Protein AF-0000000069438772 (afdb_homodimer)

Secondary structure (DSSP, 8-state):
----------------S------HHHHHHHH-HHHHHHHHHHHHTTSS-SSEEEEEHHHHHHHHHHHHHHHHHTT-EEEEE-GGGTT-HHHHHHHHHTT--EEEESSHHHHHHHHTTT--EEEE-SSSPPPGGGHHHHHHT--SEEEESSHHHHHHHHHHHHHHT--EEEEEEB----TTSS---SSSTTTTGGG--SB-TTTHHHHHHHHTT-TTEEEEEEEESS-EE--TT--GGG-EE-HHHHHHHHHHHHHHHHH---S-EEEEESS--TTTHHHHHHTT--EEE--GGGGT-SHHHHHS--SS---EEEEEE--EEETTEEEEE-SS-S----SS-SS--EEEEESSHHHHHH-EEEEEEE-TTT-EEEEE--SSPPPTT-EEEE-----GGG--SEEEEEE-TTTT--EEEEEE-TTS-EE-TTSPBPPHHHHHHHHHHHHHHHSS--/----------------SS-----HHHHHHHH-HHHHHHHHHHHHTTSS-SSEEEEEHHHHHHHHHHHHHHHHHTT-EEEEE-GGGTT-HHHHHHHHHTT--EEEESSHHHHHHHHTTT--EEEE-SSSPPPGGGHHHHHHT--SEEEESSHHHHHHHHHHHHHHT--EEEEEEB----TTSS---SSSTTTTGGG--SB-TTTHHHHHHHHTT-TTEEEEEEEEES-EE--TT--GGG-EE-HHHHHHHHHHHHHHHHH---S-EEEEESS--TTTHHHHHHTT--EEE--GGGGT-SHHHHHS--SS---EEEEEE--EEETTEEEEE-SS-S----SS-SS--EEEEESSHHHHHH-EEEEEE--TTT-EEEEE--SSPPPTT-EEEE-----GGG--SEEEEEE-TTTT--EEEEEE-TTS-EE-TTSPBPPHHHHHHHHHHHHHHHSS--

Structure (mmCIF, N/CA/C/O backbone):
data_AF-0000000069438772-model_v1
#
loop_
_entity.id
_entity.type
_entity.pdbx_description
1 polymer 'Alanine racemase N-terminal domain-containing protein'
#
loop_
_atom_site.group_PDB
_atom_site.id
_atom_site.type_symbol
_atom_site.label_atom_id
_atom_site.label_alt_id
_atom_site.label_comp_id
_atom_site.label_asym_id
_atom_site.label_entity_id
_atom_site.label_seq_id
_atom_site.pdbx_PDB_ins_code
_atom_site.Cartn_x
_atom_site.Cartn_y
_atom_site.Cartn_z
_atom_site.occupancy
_atom_site.B_iso_or_equiv
_atom_site.auth_seq_id
_atom_site.auth_comp_id
_atom_site.auth_asym_id
_atom_site.auth_atom_id
_atom_site.pdbx_PDB_model_num
ATOM 1 N N . MET A 1 1 ? -12.266 3.852 -38.781 1 19.88 1 MET A N 1
ATOM 2 C CA . MET A 1 1 ? -11.023 4.535 -39.125 1 19.88 1 MET A CA 1
ATOM 3 C C . MET A 1 1 ? -10.086 4.605 -37.938 1 19.88 1 MET A C 1
ATOM 5 O O . MET A 1 1 ? -10.438 5.152 -36.875 1 19.88 1 MET A O 1
ATOM 9 N N . ALA A 1 2 ? -9.258 3.639 -37.812 1 19.94 2 ALA A N 1
ATOM 10 C CA . ALA A 1 2 ? -8.219 3.354 -36.812 1 19.94 2 ALA A CA 1
ATOM 11 C C . ALA A 1 2 ? -7.277 4.539 -36.656 1 19.94 2 ALA A C 1
ATOM 13 O O . ALA A 1 2 ? -6.602 4.941 -37.594 1 19.94 2 ALA A O 1
ATOM 14 N N . LYS A 1 3 ? -7.781 5.492 -35.781 1 23.53 3 LYS A N 1
ATOM 15 C CA . LYS A 1 3 ? -6.883 6.625 -35.594 1 23.53 3 LYS A CA 1
ATOM 16 C C . LYS A 1 3 ? -5.453 6.16 -35.344 1 23.53 3 LYS A C 1
ATOM 18 O O . LYS A 1 3 ? -5.207 5.344 -34.438 1 23.53 3 LYS A O 1
ATOM 23 N N . THR A 1 4 ? -4.734 6.156 -36.344 1 20.77 4 THR A N 1
ATOM 24 C CA . THR A 1 4 ? -3.297 5.91 -36.344 1 20.77 4 THR A CA 1
ATOM 25 C C . THR A 1 4 ? -2.588 6.738 -35.281 1 20.77 4 THR A C 1
ATOM 27 O O . THR A 1 4 ? -2.619 7.969 -35.344 1 20.77 4 THR A O 1
ATOM 30 N N . LEU A 1 5 ? -2.637 6.188 -34.094 1 26.44 5 LEU A N 1
ATOM 31 C CA . LEU A 1 5 ? -1.806 6.828 -33.062 1 26.44 5 LEU A CA 1
ATOM 32 C C . LEU A 1 5 ? -0.404 7.094 -33.625 1 26.44 5 LEU A C 1
ATOM 34 O O . LEU A 1 5 ? 0.333 6.156 -33.938 1 26.44 5 LEU A O 1
ATOM 38 N N . GLU A 1 6 ? -0.334 8.148 -34.438 1 25.09 6 GLU A N 1
ATOM 39 C CA . GLU A 1 6 ? 0.969 8.641 -34.906 1 25.09 6 GLU A CA 1
ATOM 40 C C . GLU A 1 6 ? 1.949 8.734 -33.719 1 25.09 6 GLU A C 1
ATOM 42 O O . GLU A 1 6 ? 1.65 9.359 -32.719 1 25.09 6 GLU A O 1
ATOM 47 N N . HIS A 1 7 ? 2.68 7.762 -33.562 1 27.22 7 HIS A N 1
ATOM 48 C CA . HIS A 1 7 ? 3.867 7.789 -32.719 1 27.22 7 HIS A CA 1
ATOM 49 C C . HIS A 1 7 ? 4.73 9.008 -33 1 27.22 7 HIS A C 1
ATOM 51 O O . HIS A 1 7 ? 5.281 9.133 -34.094 1 27.22 7 HIS A O 1
ATOM 57 N N . LYS A 1 8 ? 4.242 10.148 -32.5 1 29.89 8 LYS A N 1
ATOM 58 C CA . LYS A 1 8 ? 5.18 11.258 -32.656 1 29.89 8 LYS A CA 1
ATOM 59 C C . LYS A 1 8 ? 6.594 10.844 -32.25 1 29.89 8 LYS A C 1
ATOM 61 O O . LYS A 1 8 ? 6.805 10.273 -31.188 1 29.89 8 LYS A O 1
ATOM 66 N N . ASN A 1 9 ? 7.355 10.602 -33.281 1 26.83 9 ASN A N 1
ATOM 67 C CA . ASN A 1 9 ? 8.812 10.523 -33.188 1 26.83 9 ASN A CA 1
ATOM 68 C C . ASN A 1 9 ? 9.383 11.664 -32.375 1 26.83 9 ASN A C 1
ATOM 70 O O . ASN A 1 9 ? 9.445 12.805 -32.844 1 26.83 9 ASN A O 1
ATOM 74 N N . ILE A 1 10 ? 9.07 11.672 -31.156 1 30.58 10 ILE A N 1
ATOM 75 C CA . ILE A 1 10 ? 9.734 12.703 -30.375 1 30.58 10 ILE A CA 1
ATOM 76 C C . ILE A 1 10 ? 11.242 12.648 -30.625 1 30.58 10 ILE A C 1
ATOM 78 O O . ILE A 1 10 ? 11.891 11.633 -30.344 1 30.58 10 ILE A O 1
ATOM 82 N N . GLN A 1 11 ? 11.641 13.297 -31.672 1 28.97 11 GLN A N 1
ATOM 83 C CA . GLN A 1 11 ? 13.062 13.523 -31.906 1 28.97 11 GLN A CA 1
ATOM 84 C C . GLN A 1 11 ? 13.766 13.977 -30.625 1 28.97 11 GLN A C 1
ATOM 86 O O . GLN A 1 11 ? 13.242 14.812 -29.891 1 28.97 11 GLN A O 1
ATOM 91 N N . PRO A 1 12 ? 14.672 13.219 -30.234 1 30.22 12 PRO A N 1
ATOM 92 C CA . PRO A 1 12 ? 15.422 13.695 -29.062 1 30.22 12 PRO A CA 1
ATOM 93 C C . PRO A 1 12 ? 15.883 15.141 -29.203 1 30.22 12 PRO A C 1
ATOM 95 O O . PRO A 1 12 ? 16.359 15.547 -30.266 1 30.22 12 PRO A O 1
ATOM 98 N N . ALA A 1 13 ? 15.289 16.094 -28.594 1 29.94 13 ALA A N 1
ATOM 99 C CA . ALA A 1 13 ? 15.812 17.453 -28.609 1 29.94 13 ALA A CA 1
ATOM 100 C C . ALA A 1 13 ? 17.344 17.453 -28.594 1 29.94 13 ALA A C 1
ATOM 102 O O . ALA A 1 13 ? 17.953 16.641 -27.906 1 29.94 13 ALA A O 1
ATOM 103 N N . VAL A 1 14 ? 17.953 17.953 -29.531 1 29.09 14 VAL A N 1
ATOM 104 C CA . VAL A 1 14 ? 19.375 18.281 -29.594 1 29.09 14 VAL A CA 1
ATOM 105 C C . VAL A 1 14 ? 19.797 18.969 -28.281 1 29.09 14 VAL A C 1
ATOM 107 O O . VAL A 1 14 ? 19.297 20.062 -27.969 1 29.09 14 VAL A O 1
ATOM 110 N N . ARG A 1 15 ? 20.234 18.172 -27.25 1 32 15 ARG A N 1
ATOM 111 C CA . ARG A 1 15 ? 20.875 18.703 -26.047 1 32 15 ARG A CA 1
ATOM 112 C C . ARG A 1 15 ? 21.969 19.703 -26.391 1 32 15 ARG A C 1
ATOM 114 O O . ARG A 1 15 ? 22.938 19.359 -27.062 1 32 15 ARG A O 1
ATOM 121 N N . SER A 1 16 ? 21.594 20.938 -26.594 1 29.28 16 SER A N 1
ATOM 122 C CA . SER A 1 16 ? 22.672 21.922 -26.547 1 29.28 16 SER A CA 1
ATOM 123 C C . SER A 1 16 ? 23.719 21.516 -25.516 1 29.28 16 SER A C 1
ATOM 125 O O . SER A 1 16 ? 23.469 20.672 -24.641 1 29.28 16 SER A O 1
ATOM 127 N N . LYS A 1 17 ? 24.766 22.547 -25.047 1 30.73 17 LYS A N 1
ATOM 128 C CA . LYS A 1 17 ? 25.938 22.406 -24.188 1 30.73 17 LYS A CA 1
ATOM 129 C C . LYS A 1 17 ? 25.594 21.703 -22.875 1 30.73 17 LYS A C 1
ATOM 131 O O . LYS A 1 17 ? 24.406 21.562 -22.547 1 30.73 17 LYS A O 1
ATOM 136 N N . ASP A 1 18 ? 26.594 21.922 -21.766 1 32.97 18 ASP A N 1
ATOM 137 C CA . ASP A 1 18 ? 26.906 21.359 -20.453 1 32.97 18 ASP A CA 1
ATOM 138 C C . ASP A 1 18 ? 25.703 21.422 -19.516 1 32.97 18 ASP A C 1
ATOM 140 O O . ASP A 1 18 ? 25.781 22.031 -18.438 1 32.97 18 ASP A O 1
ATOM 144 N N . ILE A 1 19 ? 24.625 21.812 -19.906 1 36.34 19 ILE A N 1
ATOM 145 C CA . ILE A 1 19 ? 23.656 21.828 -18.812 1 36.34 19 ILE A CA 1
ATOM 146 C C . ILE A 1 19 ? 23.594 20.438 -18.172 1 36.34 19 ILE A C 1
ATOM 148 O O . ILE A 1 19 ? 23.109 19.484 -18.797 1 36.34 19 ILE A O 1
ATOM 152 N N . PHE A 1 20 ? 24.656 19.938 -17.531 1 40.75 20 PHE A N 1
ATOM 153 C CA . PHE A 1 20 ? 24.641 18.766 -16.672 1 40.75 20 PHE A CA 1
ATOM 154 C C . PHE A 1 20 ? 23.25 18.547 -16.078 1 40.75 20 PHE A C 1
ATOM 156 O O . PHE A 1 20 ? 22.766 19.344 -15.281 1 40.75 20 PHE A O 1
ATOM 163 N N . MET A 1 21 ? 22.234 18.203 -16.766 1 49.94 21 MET A N 1
ATOM 164 C CA . MET A 1 21 ? 20.875 17.797 -16.406 1 49.94 21 MET A CA 1
ATOM 165 C C . MET A 1 21 ? 20.891 16.969 -15.125 1 49.94 21 MET A C 1
ATOM 167 O O . MET A 1 21 ? 21.5 15.898 -15.07 1 49.94 21 MET A O 1
ATOM 171 N N . THR A 1 22 ? 21.062 17.5 -13.82 1 70.94 22 THR A N 1
ATOM 172 C CA . THR A 1 22 ? 21.375 16.922 -12.523 1 70.94 22 THR A CA 1
ATOM 173 C C . THR A 1 22 ? 20.156 16.203 -11.945 1 70.94 22 THR A C 1
ATOM 175 O O . THR A 1 22 ? 19.094 16.812 -11.797 1 70.94 22 THR A O 1
ATOM 178 N N . THR A 1 23 ? 19.938 14.977 -12.203 1 81.06 23 THR A N 1
ATOM 179 C CA . THR A 1 23 ? 18.953 14.117 -11.57 1 81.06 23 THR A CA 1
ATOM 180 C C . THR A 1 23 ? 19.344 13.805 -10.125 1 81.06 23 THR A C 1
ATOM 182 O O . THR A 1 23 ? 20.5 13.984 -9.742 1 81.06 23 THR A O 1
ATOM 185 N N . LEU A 1 24 ? 18.422 13.484 -9.383 1 89.31 24 LEU A N 1
ATOM 186 C CA . LEU A 1 24 ? 18.703 13.078 -8.008 1 89.31 24 LEU A CA 1
ATOM 187 C C . LEU A 1 24 ? 19.719 11.938 -7.98 1 89.31 24 LEU A C 1
ATOM 189 O O . LEU A 1 24 ? 20.562 11.883 -7.09 1 89.31 24 LEU A O 1
ATOM 193 N N . LEU A 1 25 ? 19.641 11.078 -8.961 1 92.31 25 LEU A N 1
ATOM 194 C CA . LEU A 1 25 ? 20.578 9.961 -9.039 1 92.31 25 LEU A CA 1
ATOM 195 C C . LEU A 1 25 ? 22 10.461 -9.234 1 92.31 25 LEU A C 1
ATOM 197 O O . LEU A 1 25 ? 22.906 10.039 -8.516 1 92.31 25 LEU A O 1
ATOM 201 N N . GLU A 1 26 ? 22.188 11.383 -10.18 1 90.38 26 GLU A N 1
ATOM 202 C CA . GLU A 1 26 ? 23.516 11.922 -10.43 1 90.38 26 GLU A CA 1
ATOM 203 C C . GLU A 1 26 ? 24.047 12.688 -9.219 1 90.38 26 GLU A C 1
ATOM 205 O O . GLU A 1 26 ? 25.219 12.586 -8.883 1 90.38 26 GLU A O 1
ATOM 210 N N . ARG A 1 27 ? 23.141 13.406 -8.633 1 90.62 27 ARG A N 1
ATOM 211 C CA . ARG A 1 27 ? 23.531 14.125 -7.422 1 90.62 27 ARG A CA 1
ATOM 212 C C . ARG A 1 27 ? 23.938 13.164 -6.32 1 90.62 27 ARG A C 1
ATOM 214 O O . ARG A 1 27 ? 24.859 13.453 -5.539 1 90.62 27 ARG A O 1
ATOM 221 N N . THR A 1 28 ? 23.312 12.062 -6.238 1 95.12 28 THR A N 1
ATOM 222 C CA . THR A 1 28 ? 23.641 11.086 -5.211 1 95.12 28 THR A CA 1
ATOM 223 C C . THR A 1 28 ? 25 10.453 -5.473 1 95.12 28 THR A C 1
ATOM 225 O O . THR A 1 28 ? 25.766 10.211 -4.539 1 95.12 28 THR A O 1
ATOM 228 N N . PHE A 1 29 ? 25.359 10.195 -6.742 1 95.38 29 PHE A N 1
ATOM 229 C CA . PHE A 1 29 ? 26.688 9.688 -7.066 1 95.38 29 PHE A CA 1
ATOM 230 C C . PHE A 1 29 ? 27.766 10.672 -6.617 1 95.38 29 PHE A C 1
ATOM 232 O O . PHE A 1 29 ? 28.859 10.266 -6.234 1 95.38 29 PHE A O 1
ATOM 239 N N . HIS A 1 30 ? 27.438 11.922 -6.594 1 94.19 30 HIS A N 1
ATOM 240 C CA . HIS A 1 30 ? 28.406 12.953 -6.242 1 94.19 30 HIS A CA 1
ATOM 241 C C . HIS A 1 30 ? 28.438 13.188 -4.734 1 94.19 30 HIS A C 1
ATOM 243 O O . HIS A 1 30 ? 29.516 13.305 -4.141 1 94.19 30 HIS A O 1
ATOM 249 N N . ARG A 1 31 ? 27.25 13.195 -4.129 1 96.19 31 ARG A N 1
ATOM 250 C CA . ARG A 1 31 ? 27.156 13.711 -2.766 1 96.19 31 ARG A CA 1
ATOM 251 C C . ARG A 1 31 ? 27.094 12.578 -1.752 1 96.19 31 ARG A C 1
ATOM 253 O O . ARG A 1 31 ? 27.328 12.789 -0.561 1 96.19 31 ARG A O 1
ATOM 260 N N . ASN A 1 32 ? 26.734 11.398 -2.154 1 97.88 32 ASN A N 1
ATOM 261 C CA . ASN A 1 32 ? 26.609 10.266 -1.238 1 97.88 32 ASN A CA 1
ATOM 262 C C . ASN A 1 32 ? 26.859 8.938 -1.95 1 97.88 32 ASN A C 1
ATOM 264 O O . ASN A 1 32 ? 26.016 8.031 -1.885 1 97.88 32 ASN A O 1
ATOM 268 N N . PRO A 1 33 ? 28 8.828 -2.664 1 97.88 33 PRO A N 1
ATOM 269 C CA . PRO A 1 33 ? 28.297 7.562 -3.346 1 97.88 33 PRO A CA 1
ATOM 270 C C . PRO A 1 33 ? 28.375 6.379 -2.385 1 97.88 33 PRO A C 1
ATOM 272 O O . PRO A 1 33 ? 28.125 5.238 -2.783 1 97.88 33 PRO A O 1
ATOM 275 N N . GLY A 1 34 ? 28.719 6.652 -1.091 1 98.62 34 GLY A N 1
ATOM 276 C CA . GLY A 1 34 ? 28.781 5.594 -0.094 1 98.62 34 GLY A CA 1
ATOM 277 C C . GLY A 1 34 ? 27.453 4.875 0.086 1 98.62 34 GLY A C 1
ATOM 278 O O . GLY A 1 34 ? 27.422 3.658 0.273 1 98.62 34 GLY A O 1
ATOM 279 N N . MET A 1 35 ? 26.344 5.609 0.072 1 98.81 35 MET A N 1
ATOM 280 C CA . MET A 1 35 ? 25.031 4.996 0.182 1 98.81 35 MET A CA 1
ATOM 281 C C . MET A 1 35 ? 24.766 4.055 -0.987 1 98.81 35 MET A C 1
ATOM 283 O O . MET A 1 35 ? 24.25 2.953 -0.797 1 98.81 35 MET A O 1
ATOM 287 N N . LEU A 1 36 ? 25.141 4.469 -2.207 1 98.75 36 LEU A N 1
ATOM 288 C CA . LEU A 1 36 ? 24.938 3.639 -3.389 1 98.75 36 LEU A CA 1
ATOM 289 C C . LEU A 1 36 ? 25.797 2.383 -3.326 1 98.75 36 LEU A C 1
ATOM 291 O O . LEU A 1 36 ? 25.344 1.29 -3.666 1 98.75 36 LEU A O 1
ATOM 295 N N . ALA A 1 37 ? 27.016 2.551 -2.875 1 98.81 37 ALA A N 1
ATOM 296 C CA . ALA A 1 37 ? 27.906 1.402 -2.705 1 98.81 37 ALA A CA 1
ATOM 297 C C . ALA A 1 37 ? 27.328 0.409 -1.699 1 98.81 37 ALA A C 1
ATOM 299 O O . ALA A 1 37 ? 27.297 -0.797 -1.955 1 98.81 37 ALA A O 1
ATOM 300 N N . ALA A 1 38 ? 26.891 0.915 -0.564 1 98.88 38 ALA A N 1
ATOM 301 C CA . ALA A 1 38 ? 26.297 0.066 0.47 1 98.88 38 ALA A CA 1
ATOM 302 C C . ALA A 1 38 ? 25.062 -0.659 -0.051 1 98.88 38 ALA A C 1
ATOM 304 O O . ALA A 1 38 ? 24.859 -1.837 0.248 1 98.88 38 ALA A O 1
ATOM 305 N N . ALA A 1 39 ? 24.25 0.038 -0.813 1 98.88 39 ALA A N 1
ATOM 306 C CA . ALA A 1 39 ? 23.031 -0.54 -1.372 1 98.88 39 ALA A CA 1
ATOM 307 C C . ALA A 1 39 ? 23.344 -1.732 -2.27 1 98.88 39 ALA A C 1
ATOM 309 O O . ALA A 1 39 ? 22.75 -2.801 -2.127 1 98.88 39 ALA A O 1
ATOM 310 N N . VAL A 1 40 ? 24.297 -1.554 -3.191 1 98.81 40 VAL A N 1
ATOM 311 C CA . VAL A 1 40 ? 24.672 -2.623 -4.109 1 98.81 40 VAL A CA 1
ATOM 312 C C . VAL A 1 40 ? 25.25 -3.795 -3.33 1 98.81 40 VAL A C 1
ATOM 314 O O . VAL A 1 40 ? 24.891 -4.949 -3.555 1 98.81 40 VAL A O 1
ATOM 317 N N . GLU A 1 41 ? 26.125 -3.475 -2.395 1 98.62 41 GLU A N 1
ATOM 318 C CA . GLU A 1 41 ? 26.812 -4.516 -1.632 1 98.62 41 GLU A CA 1
ATOM 319 C C . GLU A 1 41 ? 25.812 -5.332 -0.807 1 98.62 41 GLU A C 1
ATOM 321 O O . GLU A 1 41 ? 25.875 -6.562 -0.802 1 98.62 41 GLU A O 1
ATOM 326 N N . LEU A 1 42 ? 24.953 -4.688 -0.098 1 98.75 42 LEU A N 1
ATOM 327 C CA . LEU A 1 42 ? 23.984 -5.363 0.755 1 98.75 42 LEU A CA 1
ATOM 328 C C . LEU A 1 42 ? 23.016 -6.188 -0.078 1 98.75 42 LEU A C 1
ATOM 330 O O . LEU A 1 42 ? 22.609 -7.277 0.33 1 98.75 42 LEU A O 1
ATOM 334 N N . HIS A 1 43 ? 22.625 -5.68 -1.239 1 98.69 43 HIS A N 1
ATOM 335 C CA . HIS A 1 43 ? 21.75 -6.438 -2.117 1 98.69 43 HIS A CA 1
ATOM 336 C C . HIS A 1 43 ? 22.453 -7.664 -2.686 1 98.69 43 HIS A C 1
ATOM 338 O O . HIS A 1 43 ? 21.906 -8.773 -2.627 1 98.69 43 HIS A O 1
ATOM 344 N N . GLN A 1 44 ? 23.688 -7.441 -3.24 1 98.44 44 GLN A N 1
ATOM 345 C CA . GLN A 1 44 ? 24.422 -8.516 -3.895 1 98.44 44 GLN A CA 1
ATOM 346 C C . GLN A 1 44 ? 24.812 -9.609 -2.898 1 98.44 44 GLN A C 1
ATOM 348 O O . GLN A 1 44 ? 24.906 -10.781 -3.26 1 98.44 44 GLN A O 1
ATOM 353 N N . SER A 1 45 ? 25 -9.297 -1.64 1 97.88 45 SER A N 1
ATOM 354 C CA . SER A 1 45 ? 25.328 -10.281 -0.616 1 97.88 45 SER A CA 1
ATOM 355 C C . SER A 1 45 ? 24.078 -11.039 -0.162 1 97.88 45 SER A C 1
ATOM 357 O O . SER A 1 45 ? 24.188 -12.039 0.546 1 97.88 45 SER A O 1
ATOM 359 N N . GLY A 1 46 ? 22.906 -10.508 -0.492 1 97.31 46 GLY A N 1
ATOM 360 C CA . GLY A 1 46 ? 21.656 -11.148 -0.104 1 97.31 46 GLY A CA 1
ATOM 361 C C . GLY A 1 46 ? 21.094 -10.633 1.21 1 97.31 46 GLY A C 1
ATOM 362 O O . GLY A 1 46 ? 20.016 -11.047 1.642 1 97.31 46 GLY A O 1
ATOM 363 N N . ALA A 1 47 ? 21.75 -9.648 1.832 1 97.69 47 ALA A N 1
ATOM 364 C CA . ALA A 1 47 ? 21.328 -9.125 3.125 1 97.69 47 ALA A CA 1
ATOM 365 C C . ALA A 1 47 ? 20.109 -8.211 2.969 1 97.69 47 ALA A C 1
ATOM 367 O O . ALA A 1 47 ? 19.281 -8.109 3.875 1 97.69 47 ALA A O 1
ATOM 368 N N . LEU A 1 48 ? 20.016 -7.566 1.867 1 98 48 LEU A N 1
ATOM 369 C CA . LEU A 1 48 ? 18.938 -6.641 1.562 1 98 48 LEU A CA 1
ATOM 370 C C . LEU A 1 48 ? 18.047 -7.195 0.45 1 98 48 LEU A C 1
ATOM 372 O O . LEU A 1 48 ? 18.516 -7.453 -0.658 1 98 48 LEU A O 1
ATOM 376 N N . PRO A 1 49 ? 16.844 -7.406 0.718 1 97.38 49 PRO A N 1
ATOM 377 C CA . PRO A 1 49 ? 15.969 -7.902 -0.339 1 97.38 49 PRO A CA 1
ATOM 378 C C . PRO A 1 49 ? 15.695 -6.855 -1.418 1 97.38 49 PRO A C 1
ATOM 380 O O . PRO A 1 49 ? 15.859 -5.66 -1.177 1 97.38 49 PRO A O 1
ATOM 383 N N . ALA A 1 50 ? 15.32 -7.32 -2.633 1 97.62 50 ALA A N 1
ATOM 384 C CA . ALA A 1 50 ? 14.836 -6.422 -3.68 1 97.62 50 ALA A CA 1
ATOM 385 C C . ALA A 1 50 ? 13.57 -5.691 -3.24 1 97.62 50 ALA A C 1
ATOM 387 O O . ALA A 1 50 ? 12.938 -6.074 -2.254 1 97.62 50 ALA A O 1
ATOM 388 N N . ALA A 1 51 ? 13.195 -4.617 -3.984 1 96.88 51 ALA A N 1
ATOM 389 C CA . ALA A 1 51 ? 12.023 -3.793 -3.717 1 96.88 51 ALA A CA 1
ATOM 390 C C . ALA A 1 51 ? 12.094 -3.174 -2.324 1 96.88 51 ALA A C 1
ATOM 392 O O . ALA A 1 51 ? 11.148 -3.289 -1.537 1 96.88 51 ALA A O 1
ATOM 393 N N . THR A 1 52 ? 13.18 -2.572 -2.035 1 98.19 52 THR A N 1
ATOM 394 C CA . THR A 1 52 ? 13.453 -1.969 -0.734 1 98.19 52 THR A CA 1
ATOM 395 C C . THR A 1 52 ? 13.867 -0.508 -0.891 1 98.19 52 THR A C 1
ATOM 397 O O . THR A 1 52 ? 14.641 -0.17 -1.789 1 98.19 52 THR A O 1
ATOM 400 N N . GLN A 1 53 ? 13.32 0.361 -0.095 1 98.06 53 GLN A N 1
ATOM 401 C CA . GLN A 1 53 ? 13.852 1.709 0.079 1 98.06 53 GLN A CA 1
ATOM 402 C C . GLN A 1 53 ? 14.906 1.746 1.185 1 98.06 53 GLN A C 1
ATOM 404 O O . GLN A 1 53 ? 14.578 1.613 2.365 1 98.06 53 GLN A O 1
ATOM 409 N N . LEU A 1 54 ? 16.109 1.88 0.794 1 98.81 54 LEU A N 1
ATOM 410 C CA . LEU A 1 54 ? 17.219 1.938 1.748 1 98.81 54 LEU A CA 1
ATOM 411 C C . LEU A 1 54 ? 17.438 3.365 2.24 1 98.81 54 LEU A C 1
ATOM 413 O O . LEU A 1 54 ? 17.453 4.305 1.442 1 98.81 54 LEU A O 1
ATOM 417 N N . ILE A 1 55 ? 17.594 3.543 3.537 1 98.88 55 ILE A N 1
ATOM 418 C CA . ILE A 1 55 ? 17.766 4.836 4.188 1 98.88 55 ILE A CA 1
ATOM 419 C C . ILE A 1 55 ? 19.125 4.902 4.875 1 98.88 55 ILE A C 1
ATOM 421 O O . ILE A 1 55 ? 19.453 4.047 5.703 1 98.88 55 ILE A O 1
ATOM 425 N N . ASP A 1 56 ? 19.922 5.844 4.539 1 98.88 56 ASP A N 1
ATOM 426 C CA . ASP A 1 56 ? 21.219 6.109 5.156 1 98.88 56 ASP A CA 1
ATOM 427 C C . ASP A 1 56 ? 21.047 6.91 6.445 1 98.88 56 ASP A C 1
ATOM 429 O O . ASP A 1 56 ? 20.906 8.133 6.41 1 98.88 56 ASP A O 1
ATOM 433 N N . LEU A 1 57 ? 21.219 6.262 7.578 1 98.81 57 LEU A N 1
ATOM 434 C CA . LEU A 1 57 ? 20.953 6.898 8.859 1 98.81 57 LEU A CA 1
ATOM 435 C C . LEU A 1 57 ? 22 7.977 9.164 1 98.81 57 LEU A C 1
ATOM 437 O O . LEU A 1 57 ? 21.688 8.969 9.82 1 98.81 57 LEU A O 1
ATOM 441 N N . ASP A 1 58 ? 23.219 7.812 8.68 1 98.69 58 ASP A N 1
ATOM 442 C CA . ASP A 1 58 ? 24.25 8.812 8.914 1 98.69 58 ASP A CA 1
ATOM 443 C C . ASP A 1 58 ? 23.906 10.133 8.227 1 98.69 58 ASP A C 1
ATOM 445 O O . ASP A 1 58 ? 24.016 11.203 8.828 1 98.69 58 ASP A O 1
ATOM 449 N N . MET A 1 59 ? 23.516 10.031 6.992 1 98.75 59 MET A N 1
ATOM 450 C CA . MET A 1 59 ? 23.125 11.227 6.254 1 98.75 59 MET A CA 1
ATOM 451 C C . MET A 1 59 ? 21.859 11.836 6.832 1 98.75 59 MET A C 1
ATOM 453 O O . MET A 1 59 ? 21.719 13.062 6.887 1 98.75 59 MET A O 1
ATOM 457 N N . ILE A 1 60 ? 20.906 11 7.266 1 98.75 60 ILE A N 1
ATOM 458 C CA . ILE A 1 60 ? 19.703 11.477 7.922 1 98.75 60 ILE A CA 1
ATOM 459 C C . ILE A 1 60 ? 20.062 12.305 9.148 1 98.75 60 ILE A C 1
ATOM 461 O O . ILE A 1 60 ? 19.516 13.383 9.367 1 98.75 60 ILE A O 1
ATOM 465 N N . ALA A 1 61 ? 21 11.812 9.922 1 98.62 61 ALA A N 1
ATOM 466 C CA . ALA A 1 61 ? 21.453 12.539 11.109 1 98.62 61 ALA A CA 1
ATOM 467 C C . ALA A 1 61 ? 22.047 13.891 10.734 1 98.62 61 ALA A C 1
ATOM 469 O O . ALA A 1 61 ? 21.719 14.906 11.352 1 98.62 61 ALA A O 1
ATOM 470 N N . ARG A 1 62 ? 22.859 13.883 9.766 1 98.25 62 ARG A N 1
ATOM 471 C CA . ARG A 1 62 ? 23.469 15.133 9.305 1 98.25 62 ARG A CA 1
ATOM 472 C C . ARG A 1 62 ? 22.406 16.125 8.836 1 98.25 62 ARG A C 1
ATOM 474 O O . ARG A 1 62 ? 22.422 17.281 9.234 1 98.25 62 ARG A O 1
ATOM 481 N N . ASN A 1 63 ? 21.5 15.648 7.918 1 98.56 63 ASN A N 1
ATOM 482 C CA . ASN A 1 63 ? 20.422 16.5 7.422 1 98.56 63 ASN A CA 1
ATOM 483 C C . ASN A 1 63 ? 19.578 17.047 8.562 1 98.56 63 ASN A C 1
ATOM 485 O O . ASN A 1 63 ? 19.203 18.219 8.539 1 98.56 63 ASN A O 1
ATOM 489 N N . ALA A 1 64 ? 19.312 16.219 9.547 1 98.62 64 ALA A N 1
ATOM 490 C CA . ALA A 1 64 ? 18.469 16.609 10.68 1 98.62 64 ALA A CA 1
ATOM 491 C C . ALA A 1 64 ? 19.141 17.703 11.508 1 98.62 64 ALA A C 1
ATOM 493 O O . ALA A 1 64 ? 18.484 18.656 11.922 1 98.62 64 ALA A O 1
ATOM 494 N N . ARG A 1 65 ? 20.422 17.594 11.75 1 98.25 65 ARG A N 1
ATOM 495 C CA . ARG A 1 65 ? 21.141 18.609 12.5 1 98.25 65 ARG A CA 1
ATOM 496 C C . ARG A 1 65 ? 21.109 19.953 11.781 1 98.25 65 ARG A C 1
ATOM 498 O O . ARG A 1 65 ? 20.875 21 12.406 1 98.25 65 ARG A O 1
ATOM 505 N N . LEU A 1 66 ? 21.344 19.891 10.492 1 98.38 66 LEU A N 1
ATOM 506 C CA . LEU A 1 66 ? 21.312 21.109 9.695 1 98.38 66 LEU A CA 1
ATOM 507 C C . LEU A 1 66 ? 19.922 21.734 9.703 1 98.38 66 LEU A C 1
ATOM 509 O O . LEU A 1 66 ? 19.781 22.953 9.836 1 98.38 66 LEU A O 1
ATOM 513 N N . THR A 1 67 ? 18.938 20.906 9.586 1 98.56 67 THR A N 1
ATOM 514 C CA . THR A 1 67 ? 17.547 21.359 9.586 1 98.56 67 THR A CA 1
ATOM 515 C C . THR A 1 67 ? 17.188 21.969 10.938 1 98.56 67 THR A C 1
ATOM 517 O O . THR A 1 67 ? 16.609 23.047 10.992 1 98.56 67 THR A O 1
ATOM 520 N N . ALA A 1 68 ? 17.547 21.297 12.008 1 98.44 68 ALA A N 1
ATOM 521 C CA . ALA A 1 68 ? 17.25 21.781 13.359 1 98.44 68 ALA A CA 1
ATOM 522 C C . ALA A 1 68 ? 17.953 23.109 13.625 1 98.44 68 ALA A C 1
ATOM 524 O O . ALA A 1 68 ? 17.344 24.031 14.18 1 98.44 68 ALA A O 1
ATOM 525 N N . GLU A 1 69 ? 19.188 23.172 13.258 1 98.38 69 GLU A N 1
ATOM 526 C CA . GLU A 1 69 ? 19.953 24.406 13.461 1 98.38 69 GLU A CA 1
ATOM 527 C C . GLU A 1 69 ? 19.344 25.562 12.68 1 98.38 69 GLU A C 1
ATOM 529 O O . GLU A 1 69 ? 19.188 26.672 13.211 1 98.38 69 GLU A O 1
ATOM 534 N N . ALA A 1 70 ? 19.031 25.312 11.438 1 98.5 70 ALA A N 1
ATOM 535 C CA . ALA A 1 70 ? 18.422 26.359 10.602 1 98.5 70 ALA A CA 1
ATOM 536 C C . ALA A 1 70 ? 17.078 26.797 11.172 1 98.5 70 ALA A C 1
ATOM 538 O O . ALA A 1 70 ? 16.781 28 11.188 1 98.5 70 ALA A O 1
ATOM 539 N N . ALA A 1 71 ? 16.281 25.844 11.555 1 98.62 71 ALA A N 1
ATOM 540 C CA . ALA A 1 71 ? 14.977 26.172 12.133 1 98.62 71 ALA A CA 1
ATOM 541 C C . ALA A 1 71 ? 15.133 27.031 13.383 1 98.62 71 ALA A C 1
ATOM 543 O O . ALA A 1 71 ? 14.438 28.047 13.547 1 98.62 71 ALA A O 1
ATOM 544 N N . ALA A 1 72 ? 16.047 26.672 14.242 1 98.25 72 ALA A N 1
ATOM 545 C CA . ALA A 1 72 ? 16.312 27.438 15.469 1 98.25 72 ALA A CA 1
ATOM 546 C C . ALA A 1 72 ? 16.75 28.859 15.148 1 98.25 72 ALA A C 1
ATOM 548 O O . ALA A 1 72 ? 16.297 29.812 15.797 1 98.25 72 ALA A O 1
ATOM 549 N N . THR A 1 73 ? 17.562 28.984 14.195 1 98.38 73 THR A N 1
ATOM 550 C CA . THR A 1 73 ? 18.062 30.281 13.789 1 98.38 73 THR A CA 1
ATOM 551 C C . THR A 1 73 ? 16.922 31.203 13.359 1 98.38 73 THR A C 1
ATOM 553 O O . THR A 1 73 ? 16.984 32.406 13.57 1 98.38 73 THR A O 1
ATOM 556 N N . HIS A 1 74 ? 15.922 30.625 12.812 1 98.12 74 HIS A N 1
ATOM 557 C CA . HIS A 1 74 ? 14.852 31.438 12.242 1 98.12 74 HIS A CA 1
ATOM 558 C C . HIS A 1 74 ? 13.602 31.375 13.117 1 98.12 74 HIS A C 1
ATOM 560 O O . HIS A 1 74 ? 12.531 31.828 12.703 1 98.12 74 HIS A O 1
ATOM 566 N N . GLY A 1 75 ? 13.695 30.703 14.297 1 98.25 75 GLY A N 1
ATOM 567 C CA . GLY A 1 75 ? 12.586 30.672 15.234 1 98.25 75 GLY A CA 1
ATOM 568 C C . GLY A 1 75 ? 11.461 29.75 14.789 1 98.25 75 GLY A C 1
ATOM 569 O O . GLY A 1 75 ? 10.297 29.984 15.094 1 98.25 75 GLY A O 1
ATOM 570 N N . LEU A 1 76 ? 11.781 28.766 14.023 1 98.5 76 LEU A N 1
ATOM 571 C CA . LEU A 1 76 ? 10.82 27.797 13.531 1 98.5 76 LEU A CA 1
ATOM 572 C C . LEU A 1 76 ? 10.875 26.5 14.352 1 98.5 76 LEU A C 1
ATOM 574 O O . LEU A 1 76 ? 11.938 26.125 14.836 1 98.5 76 LEU A O 1
ATOM 578 N N . ARG A 1 77 ? 9.773 25.906 14.531 1 98.38 77 ARG A N 1
ATOM 579 C CA . ARG A 1 77 ? 9.703 24.562 15.109 1 98.38 77 ARG A CA 1
ATOM 580 C C . ARG A 1 77 ? 9.438 23.516 14.039 1 98.38 77 ARG A C 1
ATOM 582 O O . ARG A 1 77 ? 8.586 23.719 13.172 1 98.38 77 ARG A O 1
ATOM 589 N N . VAL A 1 78 ? 10.156 22.406 14.117 1 98.75 78 VAL A N 1
ATOM 590 C CA . VAL A 1 78 ? 10.094 21.391 13.062 1 98.75 78 VAL A CA 1
ATOM 591 C C . VAL A 1 78 ? 9.281 20.188 13.547 1 98.75 78 VAL A C 1
ATOM 593 O O . VAL A 1 78 ? 9.539 19.656 14.625 1 98.75 78 VAL A O 1
ATOM 596 N N . PHE A 1 79 ? 8.281 19.797 12.797 1 98.69 79 PHE A N 1
ATOM 597 C CA . PHE A 1 79 ? 7.645 18.484 12.875 1 98.69 79 PHE A CA 1
ATOM 598 C C . PHE A 1 79 ? 8.055 17.609 11.695 1 98.69 79 PHE A C 1
ATOM 600 O O . PHE A 1 79 ? 7.668 17.875 10.555 1 98.69 79 PHE A O 1
ATOM 607 N N . ALA A 1 80 ? 8.789 16.578 11.961 1 98.75 80 ALA A N 1
ATOM 608 C CA . ALA A 1 80 ? 9.297 15.727 10.891 1 98.75 80 ALA A CA 1
ATOM 609 C C . ALA A 1 80 ? 8.164 14.969 10.211 1 98.75 80 ALA A C 1
ATOM 611 O O . ALA A 1 80 ? 7.395 14.258 10.867 1 98.75 80 ALA A O 1
ATOM 612 N N . MET A 1 81 ? 8.039 15.203 8.969 1 97.69 81 MET A N 1
ATOM 613 C CA . MET A 1 81 ? 7.164 14.398 8.117 1 97.69 81 MET A CA 1
ATOM 614 C C . MET A 1 81 ? 7.906 13.188 7.562 1 97.69 81 MET A C 1
ATOM 616 O O . MET A 1 81 ? 8.828 13.336 6.758 1 97.69 81 MET A O 1
ATOM 620 N N . THR A 1 82 ? 7.461 11.922 7.922 1 97.81 82 THR A N 1
ATOM 621 C CA . THR A 1 82 ? 8.273 10.758 7.574 1 97.81 82 THR A CA 1
ATOM 622 C C . THR A 1 82 ? 7.504 9.82 6.648 1 97.81 82 THR A C 1
ATOM 624 O O . THR A 1 82 ? 7.984 8.727 6.328 1 97.81 82 THR A O 1
ATOM 627 N N . LYS A 1 83 ? 6.355 10.195 6.164 1 95.5 83 LYS A N 1
ATOM 628 C CA . LYS A 1 83 ? 5.547 9.305 5.332 1 95.5 83 LYS A CA 1
ATOM 629 C C . LYS A 1 83 ? 6.293 8.922 4.055 1 95.5 83 LYS A C 1
ATOM 631 O O . LYS A 1 83 ? 6.164 7.797 3.572 1 95.5 83 LYS A O 1
ATOM 636 N N . GLN A 1 84 ? 7.082 9.82 3.471 1 93.81 84 GLN A N 1
ATOM 637 C CA . GLN A 1 84 ? 7.809 9.562 2.234 1 93.81 84 GLN A CA 1
ATOM 638 C C . GLN A 1 84 ? 8.891 8.508 2.441 1 93.81 84 GLN A C 1
ATOM 640 O O . GLN A 1 84 ? 9.422 7.957 1.474 1 93.81 84 GLN A O 1
ATOM 645 N N . ASN A 1 85 ? 9.211 8.25 3.656 1 96.56 85 ASN A N 1
ATOM 646 C CA . ASN A 1 85 ? 10.234 7.266 3.988 1 96.56 85 ASN A CA 1
ATOM 647 C C . ASN A 1 85 ? 9.633 6.035 4.664 1 96.56 85 ASN A C 1
ATOM 649 O O . ASN A 1 85 ? 10.344 5.293 5.344 1 96.56 85 ASN A O 1
ATOM 653 N N . GLY A 1 86 ? 8.352 5.918 4.523 1 96.44 86 GLY A N 1
ATOM 654 C CA . GLY A 1 86 ? 7.664 4.758 5.066 1 96.44 86 GLY A CA 1
ATOM 655 C C . GLY A 1 86 ? 7.441 4.836 6.562 1 96.44 86 GLY A C 1
ATOM 656 O O . GLY A 1 86 ? 7.289 3.812 7.23 1 96.44 86 GLY A O 1
ATOM 657 N N . LEU A 1 87 ? 7.555 6.023 7.168 1 98.25 87 LEU A N 1
ATOM 658 C CA . LEU A 1 87 ? 7.465 6.195 8.609 1 98.25 87 LEU A CA 1
ATOM 659 C C . LEU A 1 87 ? 8.469 5.297 9.328 1 98.25 87 LEU A C 1
ATOM 661 O O . LEU A 1 87 ? 8.172 4.777 10.406 1 98.25 87 LEU A O 1
ATOM 665 N N . ASN A 1 88 ? 9.617 5.047 8.703 1 98.69 88 ASN A N 1
ATOM 666 C CA . ASN A 1 88 ? 10.617 4.152 9.281 1 98.69 88 ASN A CA 1
ATOM 667 C C . ASN A 1 88 ? 11.008 4.578 10.695 1 98.69 88 ASN A C 1
ATOM 669 O O . ASN A 1 88 ? 11.5 5.688 10.898 1 98.69 88 ASN A O 1
ATOM 673 N N . PRO A 1 89 ? 10.836 3.715 11.695 1 98.75 89 PRO A N 1
ATOM 674 C CA . PRO A 1 89 ? 11.055 4.137 13.086 1 98.75 89 PRO A CA 1
ATOM 675 C C . PRO A 1 89 ? 12.531 4.387 13.398 1 98.75 89 PRO A C 1
ATOM 677 O O . PRO A 1 89 ? 12.852 5.223 14.25 1 98.75 89 PRO A O 1
ATOM 680 N N . PHE A 1 90 ? 13.438 3.664 12.766 1 98.81 90 PHE A N 1
ATOM 681 C CA . PHE A 1 90 ? 14.859 3.887 13.008 1 98.81 90 PHE A CA 1
ATOM 682 C C . PHE A 1 90 ? 15.289 5.254 12.492 1 98.81 90 PHE A C 1
ATOM 684 O O . PHE A 1 90 ? 16.016 5.98 13.18 1 98.81 90 PHE A O 1
ATOM 691 N N . MET A 1 91 ? 14.766 5.605 11.289 1 98.75 91 MET A N 1
ATOM 692 C CA . MET A 1 91 ? 15 6.953 10.773 1 98.75 91 MET A CA 1
ATOM 693 C C . MET A 1 91 ? 14.414 8 11.711 1 98.75 91 MET A C 1
ATOM 695 O O . MET A 1 91 ? 15.062 9.008 12.008 1 98.75 91 MET A O 1
ATOM 699 N N . THR A 1 92 ? 13.203 7.805 12.172 1 98.81 92 THR A N 1
ATOM 700 C CA . THR A 1 92 ? 12.516 8.758 13.023 1 98.81 92 THR A CA 1
ATOM 701 C C . THR A 1 92 ? 13.273 8.977 14.328 1 98.81 92 THR A C 1
ATOM 703 O O . THR A 1 92 ? 13.422 10.109 14.789 1 98.81 92 THR A O 1
ATOM 706 N N . ARG A 1 93 ? 13.758 7.883 14.883 1 98.62 93 ARG A N 1
ATOM 707 C CA . ARG A 1 93 ? 14.555 7.977 16.094 1 98.62 93 ARG A CA 1
ATOM 708 C C . ARG A 1 93 ? 15.789 8.852 15.875 1 98.62 93 ARG A C 1
ATOM 710 O O . ARG A 1 93 ? 16.094 9.727 16.688 1 98.62 93 ARG A O 1
ATOM 717 N N . VAL A 1 94 ? 16.453 8.641 14.781 1 98.62 94 VAL A N 1
ATOM 718 C CA . VAL A 1 94 ? 17.672 9.383 14.477 1 98.62 94 VAL A CA 1
ATOM 719 C C . VAL A 1 94 ? 17.344 10.859 14.273 1 98.62 94 VAL A C 1
ATOM 721 O O . VAL A 1 94 ? 18.078 11.734 14.734 1 98.62 94 VAL A O 1
ATOM 724 N N . LEU A 1 95 ? 16.234 11.195 13.602 1 98.75 95 LEU A N 1
ATOM 725 C CA . LEU A 1 95 ? 15.789 12.57 13.406 1 98.75 95 LEU A CA 1
ATOM 726 C C . LEU A 1 95 ? 15.594 13.273 14.742 1 98.75 95 LEU A C 1
ATOM 728 O O . LEU A 1 95 ? 16.078 14.391 14.945 1 98.75 95 LEU A O 1
ATOM 732 N N . LEU A 1 96 ? 14.906 12.586 15.633 1 98.5 96 LEU A N 1
ATOM 733 C CA . LEU A 1 96 ? 14.594 13.148 16.938 1 98.5 96 LEU A CA 1
ATOM 734 C C . LEU A 1 96 ? 15.867 13.344 17.766 1 98.5 96 LEU A C 1
ATOM 736 O O . LEU A 1 96 ? 16.062 14.398 18.375 1 98.5 96 LEU A O 1
ATOM 740 N N . ASP A 1 97 ? 16.734 12.398 17.703 1 98.12 97 ASP A N 1
ATOM 741 C CA . ASP A 1 97 ? 17.969 12.453 18.469 1 98.12 97 ASP A CA 1
ATOM 742 C C . ASP A 1 97 ? 18.906 13.531 17.922 1 98.12 97 ASP A C 1
ATOM 744 O O . ASP A 1 97 ? 19.734 14.078 18.672 1 98.12 97 ASP A O 1
ATOM 748 N N . ALA A 1 98 ? 18.75 13.828 16.656 1 97.94 98 ALA A N 1
ATOM 749 C CA . ALA A 1 98 ? 19.641 14.789 16.016 1 97.94 98 ALA A CA 1
ATOM 750 C C . ALA A 1 98 ? 19.109 16.203 16.125 1 97.94 98 ALA A C 1
ATOM 752 O O . ALA A 1 98 ? 19.656 17.141 15.555 1 97.94 98 ALA A O 1
ATOM 753 N N . GLY A 1 99 ? 18.016 16.406 16.766 1 97.5 99 GLY A N 1
ATOM 754 C CA . GLY A 1 99 ? 17.641 17.766 17.125 1 97.5 99 GLY A CA 1
ATOM 755 C C . GLY A 1 99 ? 16.234 18.141 16.672 1 97.5 99 GLY A C 1
ATOM 756 O O . GLY A 1 99 ? 15.727 19.203 17.031 1 97.5 99 GLY A O 1
ATOM 757 N N . ILE A 1 100 ? 15.57 17.328 15.891 1 98.38 100 ILE A N 1
ATOM 758 C CA . ILE A 1 100 ? 14.195 17.594 15.5 1 98.38 100 ILE A CA 1
ATOM 759 C C . ILE A 1 100 ? 13.258 17.281 16.656 1 98.38 100 ILE A C 1
ATOM 761 O O . ILE A 1 100 ? 13.273 16.172 17.188 1 98.38 100 ILE A O 1
ATOM 765 N N . PRO A 1 101 ? 12.43 18.156 17.047 1 98.38 101 PRO A N 1
ATOM 766 C CA . PRO A 1 101 ? 11.758 18.031 18.328 1 98.38 101 PRO A CA 1
ATOM 76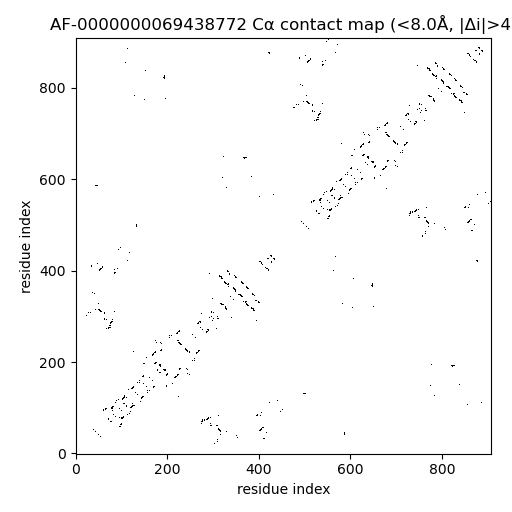7 C C . PRO A 1 101 ? 10.555 17.078 18.281 1 98.38 101 PRO A C 1
ATOM 769 O O . PRO A 1 101 ? 10.125 16.562 19.312 1 98.38 101 PRO A O 1
ATOM 772 N N . SER A 1 102 ? 9.938 16.938 17.109 1 98.62 102 SER A N 1
ATOM 773 C CA . SER A 1 102 ? 8.695 16.172 17.031 1 98.62 102 SER A CA 1
ATOM 774 C C . SER A 1 102 ? 8.43 15.68 15.617 1 98.62 102 SER A C 1
ATOM 776 O O . SER A 1 102 ? 9.281 15.828 14.734 1 98.62 102 SER A O 1
ATOM 778 N N . THR A 1 103 ? 7.273 14.93 15.484 1 98.75 103 THR A N 1
ATOM 779 C CA . THR A 1 103 ? 6.832 14.406 14.203 1 98.75 103 THR A CA 1
ATOM 780 C C . THR A 1 103 ? 5.43 14.898 13.867 1 98.75 103 THR A C 1
ATOM 782 O O . THR A 1 103 ? 4.797 15.578 14.672 1 98.75 103 THR A O 1
ATOM 785 N N . CYS A 1 104 ? 5.012 14.625 12.656 1 98.25 104 CYS A N 1
ATOM 786 C CA . CYS A 1 104 ? 3.619 14.875 12.289 1 98.25 104 CYS A CA 1
ATOM 787 C C . CYS A 1 104 ? 3.033 13.688 11.531 1 98.25 104 CYS A C 1
ATOM 789 O O . CYS A 1 104 ? 3.773 12.883 10.969 1 98.25 104 CYS A O 1
ATOM 791 N N . ALA A 1 105 ? 1.758 13.5 11.664 1 97.75 105 ALA A N 1
ATOM 792 C CA . ALA A 1 105 ? 0.965 12.5 10.961 1 97.75 105 ALA A CA 1
ATOM 793 C C . ALA A 1 105 ? -0.173 13.148 10.18 1 97.75 105 ALA A C 1
ATOM 795 O O . ALA A 1 105 ? -1.067 13.758 10.766 1 97.75 105 ALA A O 1
ATOM 796 N N . VAL A 1 106 ? -0.17 12.914 8.867 1 94.69 106 VAL A N 1
ATOM 797 C CA . VAL A 1 106 ? -1.184 13.602 8.07 1 94.69 106 VAL A CA 1
ATOM 798 C C . VAL A 1 106 ? -2.451 12.75 8.016 1 94.69 106 VAL A C 1
ATOM 800 O O . VAL A 1 106 ? -3.527 13.25 7.684 1 94.69 106 VAL A O 1
ATOM 803 N N . GLU A 1 107 ? -2.297 11.492 8.328 1 94.94 107 GLU A N 1
ATOM 804 C CA . GLU A 1 107 ? -3.406 10.547 8.445 1 94.94 107 GLU A CA 1
ATOM 805 C C . GLU A 1 107 ? -3.41 9.859 9.805 1 94.94 107 GLU A C 1
ATOM 807 O O . GLU A 1 107 ? -2.367 9.742 10.453 1 94.94 107 GLU A O 1
ATOM 812 N N . THR A 1 108 ? -4.562 9.352 10.141 1 96.44 108 THR A N 1
ATOM 813 C CA . THR A 1 108 ? -4.727 8.703 11.438 1 96.44 108 THR A CA 1
ATOM 814 C C . THR A 1 108 ? -3.885 7.438 11.523 1 96.44 108 THR A C 1
ATOM 816 O O . THR A 1 108 ? -3.273 7.16 12.555 1 96.44 108 THR A O 1
ATOM 819 N N . LEU A 1 109 ? -3.863 6.664 10.453 1 95.5 109 LEU A N 1
ATOM 820 C CA . LEU A 1 109 ? -3.07 5.441 10.445 1 95.5 109 LEU A CA 1
ATOM 821 C C . LEU A 1 109 ? -1.603 5.742 10.727 1 95.5 109 LEU A 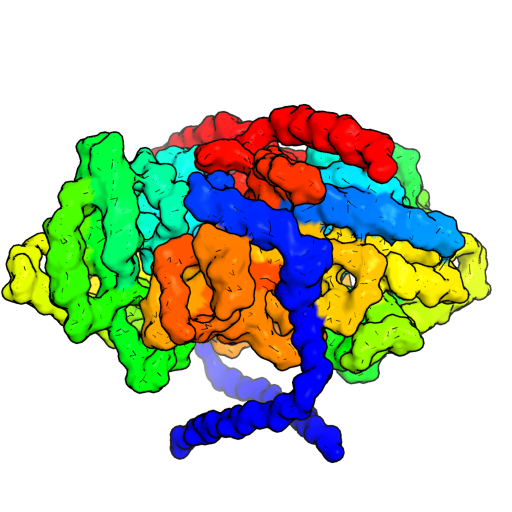C 1
ATOM 823 O O . LEU A 1 109 ? -0.925 4.965 11.406 1 95.5 109 LEU A O 1
ATOM 827 N N . GLN A 1 110 ? -1.112 6.824 10.32 1 97.69 110 GLN A N 1
ATOM 828 C CA . GLN A 1 110 ? 0.266 7.238 10.562 1 97.69 110 GLN A CA 1
ATOM 829 C C . GLN A 1 110 ? 0.485 7.578 12.031 1 97.69 110 GLN A C 1
ATOM 831 O O . GLN A 1 110 ? 1.538 7.273 12.594 1 97.69 110 GLN A O 1
ATOM 836 N N . ALA A 1 111 ? -0.516 8.227 12.648 1 98.31 111 ALA A N 1
ATOM 837 C CA . ALA A 1 111 ? -0.418 8.555 14.07 1 98.31 111 ALA A CA 1
ATOM 838 C C . ALA A 1 111 ? -0.238 7.293 14.906 1 98.31 111 ALA A C 1
ATOM 840 O O . ALA A 1 111 ? 0.611 7.25 15.805 1 98.31 111 ALA A O 1
ATOM 841 N N . HIS A 1 112 ? -1.01 6.227 14.555 1 97.88 112 HIS A N 1
ATOM 842 C CA . HIS A 1 112 ? -0.892 4.961 15.273 1 97.88 112 HIS A CA 1
ATOM 843 C C . HIS A 1 112 ? 0.497 4.355 15.102 1 97.88 112 HIS A C 1
ATOM 845 O O . HIS A 1 112 ? 1.102 3.889 16.062 1 97.88 112 HIS A O 1
ATOM 851 N N . ARG A 1 113 ? 0.986 4.406 13.906 1 97.88 113 ARG A N 1
ATOM 852 C CA . ARG A 1 113 ? 2.26 3.768 13.586 1 97.88 113 ARG A CA 1
ATOM 853 C C . ARG A 1 113 ? 3.422 4.508 14.234 1 97.88 113 ARG A C 1
ATOM 855 O O . ARG A 1 113 ? 4.363 3.885 14.734 1 97.88 113 ARG A O 1
ATOM 862 N N . ILE A 1 114 ? 3.361 5.824 14.305 1 98.5 114 ILE A N 1
ATOM 863 C CA . ILE A 1 114 ? 4.391 6.633 14.945 1 98.5 114 ILE A CA 1
ATOM 864 C C . ILE A 1 114 ? 4.336 6.434 16.453 1 98.5 114 ILE A C 1
ATOM 866 O O . ILE A 1 114 ? 5.363 6.211 17.094 1 98.5 114 ILE A O 1
ATOM 870 N N . HIS A 1 115 ? 3.164 6.438 17.016 1 98.12 115 HIS A N 1
ATOM 871 C CA . HIS A 1 115 ? 2.957 6.324 18.453 1 98.12 115 HIS A CA 1
ATOM 872 C C . HIS A 1 115 ? 3.373 4.949 18.953 1 98.12 115 HIS A C 1
ATOM 874 O O . HIS A 1 115 ? 3.805 4.812 20.109 1 98.12 115 HIS A O 1
ATOM 880 N N . ARG A 1 116 ? 3.279 3.965 18.125 1 97.5 116 ARG A N 1
ATOM 881 C CA . ARG A 1 116 ? 3.693 2.604 18.453 1 97.5 116 ARG A CA 1
ATOM 882 C C . ARG A 1 116 ? 5.102 2.584 19.031 1 97.5 116 ARG A C 1
ATOM 884 O O . ARG A 1 116 ? 5.398 1.788 19.922 1 97.5 116 ARG A O 1
ATOM 891 N N . TYR A 1 117 ? 5.918 3.482 18.594 1 98.19 117 TYR A N 1
ATOM 892 C CA . TYR A 1 117 ? 7.328 3.457 18.969 1 98.19 117 TYR A CA 1
ATOM 893 C C . TYR A 1 117 ? 7.637 4.539 20 1 98.19 117 TYR A C 1
ATOM 895 O O . TYR A 1 117 ? 8.805 4.824 20.281 1 98.19 117 TYR A O 1
ATOM 903 N N . GLY A 1 118 ? 6.621 5.234 20.5 1 97.5 118 GLY A N 1
ATOM 904 C CA . GLY A 1 118 ? 6.77 6.188 21.578 1 97.5 118 GLY A CA 1
ATOM 905 C C . GLY A 1 118 ? 7.223 7.559 21.125 1 97.5 118 GLY A C 1
ATOM 906 O O . GLY A 1 118 ? 7.742 8.344 21.906 1 97.5 118 GLY A O 1
ATOM 907 N N . PHE A 1 119 ? 7.059 7.855 19.875 1 98.56 119 PHE A N 1
ATOM 908 C CA . PHE A 1 119 ? 7.531 9.133 19.344 1 98.56 119 PHE A CA 1
ATOM 909 C C . PHE A 1 119 ? 6.484 10.219 19.547 1 98.56 119 PHE A C 1
ATOM 911 O O . PHE A 1 119 ? 5.285 9.945 19.531 1 98.56 119 PHE A O 1
ATOM 918 N N . PRO A 1 120 ? 6.934 11.406 19.75 1 98.62 120 PRO A N 1
ATOM 919 C CA . PRO A 1 120 ? 5.992 12.516 19.922 1 98.62 120 PRO A CA 1
ATOM 920 C C . PRO A 1 120 ? 5.258 12.875 18.641 1 98.62 120 PRO A C 1
ATOM 922 O O . PRO A 1 120 ? 5.785 12.664 17.547 1 98.62 120 PRO A O 1
ATOM 925 N N . LEU A 1 121 ? 4.031 13.352 18.812 1 98.69 121 LEU A N 1
ATOM 926 C CA . LEU A 1 121 ? 3.199 13.844 17.734 1 98.69 121 LEU A CA 1
ATOM 927 C C . LEU A 1 121 ? 2.982 15.352 17.844 1 98.69 121 LEU A C 1
ATOM 929 O O . LEU A 1 121 ? 2.307 15.812 18.781 1 98.69 121 LEU A O 1
ATOM 933 N N . GLY A 1 122 ? 3.59 16.109 16.891 1 98.69 122 GLY A N 1
ATOM 934 C CA . GLY A 1 122 ? 3.377 17.547 16.859 1 98.69 122 GLY A CA 1
ATOM 935 C C . GLY A 1 122 ? 2.02 17.938 16.312 1 98.69 122 GLY A C 1
ATOM 936 O O . GLY A 1 122 ? 1.272 18.672 16.953 1 98.69 122 GLY A O 1
ATOM 937 N N . ASN A 1 123 ? 1.734 17.438 15.148 1 98.44 123 ASN A N 1
ATOM 938 C CA . ASN A 1 123 ? 0.455 17.688 14.5 1 98.44 123 ASN A CA 1
ATOM 939 C C . ASN A 1 123 ? -0.13 16.422 13.898 1 98.44 123 ASN A C 1
ATOM 941 O O . ASN A 1 123 ? 0.593 15.617 13.305 1 98.44 123 ASN A O 1
ATOM 945 N N . VAL A 1 124 ? -1.436 16.203 14.125 1 98.25 124 VAL A N 1
ATOM 946 C CA . VAL A 1 124 ? -2.145 15.086 13.508 1 98.25 124 VAL A CA 1
ATOM 947 C C . VAL A 1 124 ? -3.309 15.609 12.672 1 98.25 124 VAL A C 1
ATOM 949 O O . VAL A 1 124 ? -4.059 16.484 13.117 1 98.25 124 VAL A O 1
ATOM 952 N N . GLY A 1 125 ? -3.406 15.094 11.438 1 94 125 GLY A N 1
ATOM 953 C CA . GLY A 1 125 ? -4.625 15.328 10.688 1 94 125 GLY A CA 1
ATOM 954 C C . GLY A 1 125 ? -4.508 16.469 9.695 1 94 125 GLY A C 1
ATOM 955 O O . GLY A 1 125 ? -5.516 17.047 9.289 1 94 125 GLY A O 1
ATOM 956 N N . HIS A 1 126 ? -3.348 16.828 9.266 1 88.31 126 HIS A N 1
ATOM 957 C CA . HIS A 1 126 ? -3.137 17.953 8.352 1 88.31 126 HIS A CA 1
ATOM 958 C C . HIS A 1 126 ? -3.785 17.688 7 1 88.31 126 HIS A C 1
ATOM 960 O O . HIS A 1 126 ? -4.223 18.625 6.324 1 88.31 126 HIS A O 1
ATOM 966 N N . ILE A 1 127 ? -3.9 16.422 6.613 1 88.25 127 ILE A N 1
ATOM 967 C CA . ILE A 1 127 ? -4.406 16.109 5.281 1 88.25 127 ILE A CA 1
ATOM 968 C C . ILE A 1 127 ? -5.75 15.391 5.395 1 88.25 127 ILE A C 1
ATOM 970 O O . ILE A 1 127 ? -6.586 15.477 4.492 1 88.25 127 ILE A O 1
ATOM 974 N N . GLN A 1 128 ? -5.973 14.758 6.445 1 89.94 128 GLN A N 1
ATOM 975 C CA . GLN A 1 128 ? -7.199 13.992 6.645 1 89.94 128 GLN A CA 1
ATOM 976 C C . GLN A 1 128 ? -7.754 14.195 8.047 1 89.94 128 GLN A C 1
ATOM 978 O O . GLN A 1 128 ? -7.035 14.023 9.039 1 89.94 128 GLN A O 1
ATOM 983 N N . ASN A 1 129 ? -9.078 14.547 8.086 1 93.06 129 ASN A N 1
ATOM 984 C CA . ASN A 1 129 ? -9.719 14.531 9.391 1 93.06 129 ASN A CA 1
ATOM 985 C C . ASN A 1 129 ? -9.641 13.148 10.039 1 93.06 129 ASN A C 1
ATOM 987 O O . ASN A 1 129 ? -9.75 12.133 9.359 1 93.06 129 ASN A O 1
ATOM 991 N N . ILE A 1 130 ? -9.516 13.211 11.344 1 97.31 130 ILE A N 1
ATOM 992 C CA . ILE A 1 130 ? -9.508 11.953 12.078 1 97.31 130 ILE A CA 1
ATOM 993 C C . ILE A 1 130 ? -10.898 11.32 12.023 1 97.31 130 ILE A C 1
ATOM 995 O O . ILE A 1 130 ? -11.898 11.961 12.367 1 97.31 130 ILE A O 1
ATOM 999 N N . PRO A 1 131 ? -10.992 10.086 11.539 1 97.12 131 PRO A N 1
ATOM 1000 C CA . PRO A 1 131 ? -12.297 9.422 11.555 1 97.12 131 PRO A CA 1
ATOM 1001 C C . PRO A 1 131 ? -12.914 9.383 12.953 1 97.12 131 PRO A C 1
ATOM 1003 O O . PRO A 1 131 ? -12.203 9.219 13.945 1 97.12 131 PRO A O 1
ATOM 1006 N N . ALA A 1 132 ? -14.219 9.453 13.016 1 96.38 132 ALA A N 1
ATOM 1007 C CA . ALA A 1 132 ? -14.984 9.703 14.234 1 96.38 132 ALA A CA 1
ATOM 1008 C C . ALA A 1 132 ? -14.602 8.719 15.336 1 96.38 132 ALA A C 1
ATOM 1010 O O . ALA A 1 132 ? -14.266 9.125 16.453 1 96.38 132 ALA A O 1
ATOM 1011 N N . ALA A 1 133 ? -14.516 7.473 15.031 1 95.12 133 ALA A N 1
ATOM 1012 C CA . ALA A 1 133 ? -14.344 6.43 16.047 1 95.12 133 ALA A CA 1
ATOM 1013 C C . ALA A 1 133 ? -12.922 6.434 16.594 1 95.12 133 ALA A C 1
ATOM 1015 O O . ALA A 1 133 ? -12.648 5.824 17.625 1 95.12 133 ALA A O 1
ATOM 1016 N N . GLN A 1 134 ? -12.039 7.129 15.914 1 96.56 134 GLN A N 1
ATOM 1017 C CA . 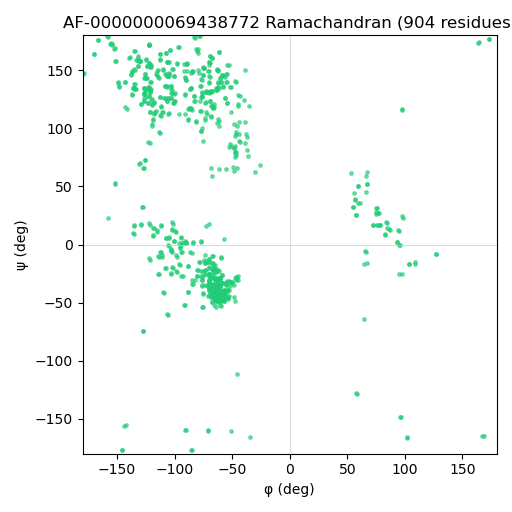GLN A 1 134 ? -10.633 7.074 16.297 1 96.56 134 GLN A CA 1
ATOM 1018 C C . GLN A 1 134 ? -10.219 8.336 17.047 1 96.56 134 GLN A C 1
ATOM 1020 O O . GLN A 1 134 ? -9.102 8.422 17.562 1 96.56 134 GLN A O 1
ATOM 1025 N N . VAL A 1 135 ? -11.086 9.297 17.172 1 97.88 135 VAL A N 1
ATOM 1026 C CA . VAL A 1 135 ? -10.758 10.586 17.766 1 97.88 135 VAL A CA 1
ATOM 1027 C C . VAL A 1 135 ? -10.32 10.391 19.219 1 97.88 135 VAL A C 1
ATOM 1029 O O . VAL A 1 135 ? -9.281 10.898 19.625 1 97.88 135 VAL A O 1
ATOM 1032 N N . PRO A 1 136 ? -11.031 9.562 20.031 1 97.69 136 PRO A N 1
ATOM 1033 C CA . PRO A 1 136 ? -10.594 9.406 21.422 1 97.69 136 PRO A CA 1
ATOM 1034 C C . PRO A 1 136 ? -9.18 8.828 21.531 1 97.69 136 PRO A C 1
ATOM 1036 O O . PRO A 1 136 ? -8.383 9.297 22.359 1 97.69 136 PRO A O 1
ATOM 1039 N N . ALA A 1 137 ? -8.891 7.855 20.688 1 97.31 137 ALA A N 1
ATOM 1040 C CA . ALA A 1 137 ? -7.562 7.246 20.734 1 97.31 137 ALA A CA 1
ATOM 1041 C C . ALA A 1 137 ? -6.48 8.258 20.359 1 97.31 137 ALA A C 1
ATOM 1043 O O . ALA A 1 137 ? -5.422 8.297 21 1 97.31 137 ALA A O 1
ATOM 1044 N N . VAL A 1 138 ? -6.723 9.078 19.359 1 98.25 138 VAL A N 1
ATOM 1045 C CA . VAL A 1 138 ? -5.727 10.039 18.891 1 98.25 138 VAL A CA 1
ATOM 1046 C C . VAL A 1 138 ? -5.516 11.109 19.969 1 98.25 138 VAL A C 1
ATOM 1048 O O . VAL A 1 138 ? -4.379 11.477 20.266 1 98.25 138 VAL A O 1
ATOM 1051 N N . VAL A 1 139 ? -6.613 11.617 20.547 1 98.69 139 VAL A N 1
ATOM 1052 C CA . VAL A 1 139 ? -6.496 12.625 21.594 1 98.69 139 VAL A CA 1
ATOM 1053 C C . VAL A 1 139 ? -5.711 12.062 22.766 1 98.69 139 VAL A C 1
ATOM 1055 O O . VAL A 1 139 ? -4.902 12.766 23.375 1 98.69 139 VAL A O 1
ATOM 1058 N N . ALA A 1 140 ? -5.879 10.789 23.031 1 98.19 140 ALA A N 1
ATOM 1059 C CA . ALA A 1 140 ? -5.203 10.148 24.156 1 98.19 140 ALA A CA 1
ATOM 1060 C C . ALA A 1 140 ? -3.703 10.023 23.891 1 98.19 140 ALA A C 1
ATOM 1062 O O . ALA A 1 140 ? -2.916 9.883 24.828 1 98.19 140 ALA A O 1
ATOM 1063 N N . MET A 1 141 ? -3.271 10.109 22.641 1 98.19 141 MET A N 1
ATOM 1064 C CA . MET A 1 141 ? -1.854 10.078 22.297 1 98.19 141 MET A CA 1
ATOM 1065 C C . MET A 1 141 ? -1.177 11.398 22.672 1 98.19 141 MET A C 1
ATOM 1067 O O . MET A 1 141 ? 0.051 11.492 22.656 1 98.19 141 MET A O 1
ATOM 1071 N N . ARG A 1 142 ? -1.96 12.406 22.906 1 98.38 142 ARG A N 1
ATOM 1072 C CA . ARG A 1 142 ? -1.527 13.719 23.375 1 98.38 142 ARG A CA 1
ATOM 1073 C C . ARG A 1 142 ? -0.696 14.43 22.312 1 98.38 142 ARG A C 1
ATOM 1075 O O . ARG A 1 142 ? 0.406 14.906 22.594 1 98.38 142 ARG A O 1
ATOM 1082 N N . PRO A 1 143 ? -1.235 14.516 21.094 1 98.81 143 PRO A N 1
ATOM 1083 C CA . PRO A 1 143 ? -0.557 15.391 20.141 1 98.81 143 PRO A CA 1
ATOM 1084 C C . PRO A 1 143 ? -0.553 16.859 20.578 1 98.81 143 PRO A C 1
ATOM 1086 O O . PRO A 1 143 ? -1.463 17.297 21.281 1 98.81 143 PRO A O 1
ATOM 1089 N N . GLU A 1 144 ? 0.497 17.562 20.156 1 98.69 144 GLU A N 1
ATOM 1090 C CA . GLU A 1 144 ? 0.518 18.984 20.469 1 98.69 144 GLU A CA 1
ATOM 1091 C C . GLU A 1 144 ? -0.63 19.719 19.781 1 98.69 144 GLU A C 1
ATOM 1093 O O . GLU A 1 144 ? -1.273 20.594 20.375 1 98.69 144 GLU A O 1
ATOM 1098 N N . PHE A 1 145 ? -0.89 19.359 18.547 1 98.75 145 PHE A N 1
ATOM 1099 C CA . PHE A 1 145 ? -1.974 19.969 17.781 1 98.75 145 PHE A CA 1
ATOM 1100 C C . PHE A 1 145 ? -2.752 18.906 17.016 1 98.75 145 PHE A C 1
ATOM 1102 O O . PHE A 1 145 ? -2.199 17.875 16.641 1 98.75 145 PHE A O 1
ATOM 1109 N N . ILE A 1 146 ? -4.023 19.125 16.812 1 98.75 146 ILE A N 1
ATOM 1110 C CA . ILE A 1 146 ? -4.855 18.391 15.867 1 98.75 146 ILE A CA 1
ATOM 1111 C C . ILE A 1 146 ? -5.461 19.359 14.859 1 98.75 146 ILE A C 1
ATOM 1113 O O . ILE A 1 146 ? -5.98 20.406 15.234 1 98.75 146 ILE A O 1
ATOM 1117 N N . THR A 1 147 ? -5.375 19.078 13.602 1 97.94 147 THR A N 1
ATOM 1118 C CA . THR A 1 147 ? -6.023 19.891 12.578 1 97.94 147 THR A CA 1
ATOM 1119 C C . THR A 1 147 ? -7.473 19.453 12.383 1 97.94 147 THR A C 1
ATOM 1121 O O . THR A 1 147 ? -7.758 18.266 12.25 1 97.94 147 THR A O 1
ATOM 1124 N N . VAL A 1 148 ? -8.375 20.359 12.312 1 97.38 148 VAL A N 1
ATOM 1125 C CA . VAL A 1 148 ? -9.781 20.062 12.055 1 97.38 148 VAL A CA 1
ATOM 1126 C C . VAL A 1 148 ? -10.273 20.875 10.859 1 97.38 148 VAL A C 1
ATOM 1128 O O . VAL A 1 148 ? -9.875 22.016 10.672 1 97.38 148 VAL A O 1
ATOM 1131 N N . TYR A 1 149 ? -11.227 20.219 10.086 1 93.31 149 TYR A N 1
ATOM 1132 C CA . TYR A 1 149 ? -11.773 20.812 8.867 1 93.31 149 TYR A CA 1
ATOM 1133 C C . TYR A 1 149 ? -13.211 21.266 9.078 1 93.31 149 TYR A C 1
ATOM 1135 O O . TYR A 1 149 ? -13.734 22.062 8.289 1 93.31 149 TYR A O 1
ATOM 1143 N N . THR A 1 150 ? -13.852 20.719 10.086 1 96.19 150 THR A N 1
ATOM 1144 C CA . THR A 1 150 ? -15.281 20.938 10.273 1 96.19 150 THR A CA 1
ATOM 1145 C C . THR A 1 150 ? -15.609 21.141 11.75 1 96.19 150 THR A C 1
ATOM 1147 O O . THR A 1 150 ? -14.805 20.812 12.625 1 96.19 150 THR A O 1
ATOM 1150 N N . HIS A 1 151 ? -16.781 21.734 11.914 1 97.69 151 HIS A N 1
ATOM 1151 C CA . HIS A 1 151 ? -17.297 21.844 13.281 1 97.69 151 HIS A CA 1
ATOM 1152 C C . HIS A 1 151 ? -17.453 20.484 13.922 1 97.69 151 HIS A C 1
ATOM 1154 O O . HIS A 1 151 ? -17.156 20.297 15.102 1 97.69 151 HIS A O 1
ATOM 1160 N N . GLN A 1 152 ? -17.938 19.5 13.188 1 97.56 152 GLN A N 1
ATOM 1161 C CA . GLN A 1 152 ? -18.156 18.156 13.703 1 97.56 152 GLN A CA 1
ATOM 1162 C C . GLN A 1 152 ? -16.859 17.516 14.164 1 97.56 152 GLN A C 1
ATOM 1164 O O . GLN A 1 152 ? -16.812 16.891 15.227 1 97.56 152 GLN A O 1
ATOM 1169 N N . ALA A 1 153 ? -15.828 17.672 13.367 1 97.75 153 ALA A N 1
ATOM 1170 C CA . ALA A 1 153 ? -14.523 17.141 13.742 1 97.75 153 ALA A CA 1
ATOM 1171 C C . ALA A 1 153 ? -14.008 17.797 15.023 1 97.75 153 ALA A C 1
ATOM 1173 O O . ALA A 1 153 ? -13.516 17.125 15.922 1 97.75 153 ALA A O 1
ATOM 1174 N N . ALA A 1 154 ? -14.18 19.094 15.109 1 98.56 154 ALA A N 1
ATOM 1175 C CA . ALA A 1 154 ? -13.758 19.844 16.281 1 98.56 154 ALA A CA 1
ATOM 1176 C C . ALA A 1 154 ? -14.539 19.422 17.516 1 98.56 154 ALA A C 1
ATOM 1178 O O . ALA A 1 154 ? -13.969 19.297 18.609 1 98.56 154 ALA A O 1
ATOM 1179 N N . GLN A 1 155 ? -15.797 19.25 17.328 1 98.69 155 GLN A N 1
ATOM 1180 C CA . GLN A 1 155 ? -16.656 18.828 18.422 1 98.69 155 GLN A CA 1
ATOM 1181 C C . GLN A 1 155 ? -16.219 17.469 18.969 1 98.69 155 GLN A C 1
ATOM 1183 O O . GLN A 1 155 ? -16.172 17.281 20.188 1 98.69 155 GLN A O 1
ATOM 1188 N N . ARG A 1 156 ? -15.898 16.562 18.141 1 98.19 156 ARG A N 1
ATOM 1189 C CA . ARG A 1 156 ? -15.453 15.242 18.562 1 98.19 156 ARG A CA 1
ATOM 1190 C C . ARG A 1 156 ? -14.141 15.328 19.328 1 98.19 156 ARG A C 1
ATOM 1192 O O . ARG A 1 156 ? -13.961 14.641 20.328 1 98.19 156 ARG A O 1
ATOM 1199 N N . VAL A 1 157 ? -13.242 16.141 18.844 1 98.81 157 VAL A N 1
ATOM 1200 C CA . VAL A 1 157 ? -11.977 16.359 19.547 1 98.81 157 VAL A CA 1
ATOM 1201 C C . VAL A 1 157 ? -12.242 16.969 20.922 1 98.81 157 VAL A C 1
ATOM 1203 O O . VAL A 1 157 ? -11.664 16.547 21.922 1 98.81 157 VAL A O 1
ATOM 1206 N N . SER A 1 158 ? -13.109 17.953 20.922 1 98.88 158 SER A N 1
ATOM 1207 C CA . SER A 1 158 ? -13.477 18.609 22.172 1 98.88 158 SER A CA 1
ATOM 1208 C C . SER A 1 158 ? -14.031 17.594 23.188 1 98.88 158 SER A C 1
ATOM 1210 O O . SER A 1 158 ? -13.602 17.578 24.344 1 98.88 158 SER A O 1
ATOM 1212 N N . ASP A 1 159 ? -14.945 16.781 22.734 1 98.75 159 ASP A N 1
ATOM 1213 C CA . ASP A 1 159 ? -15.57 15.789 23.609 1 98.75 159 ASP A CA 1
ATOM 1214 C C . ASP A 1 159 ? -14.539 14.812 24.156 1 98.75 159 ASP A C 1
ATOM 1216 O O . ASP A 1 159 ? -14.523 14.531 25.359 1 98.75 159 ASP A O 1
ATOM 1220 N N . ALA A 1 160 ? -13.656 14.32 23.328 1 98.69 160 ALA A N 1
ATOM 1221 C CA . ALA A 1 160 ? -12.617 13.383 23.75 1 98.69 160 ALA A CA 1
ATOM 1222 C C . ALA A 1 160 ? -11.656 14.039 24.734 1 98.69 160 ALA A C 1
ATOM 1224 O O . ALA A 1 160 ? -11.242 13.414 25.719 1 98.69 160 ALA A O 1
ATOM 1225 N N . ALA A 1 161 ? -11.328 15.258 24.453 1 98.88 161 ALA A N 1
ATOM 1226 C CA . ALA A 1 161 ? -10.422 15.992 25.328 1 98.88 161 ALA A CA 1
ATOM 1227 C C . ALA A 1 161 ? -11.039 16.203 26.703 1 98.88 161 ALA A C 1
ATOM 1229 O O . ALA A 1 161 ? -10.367 16.016 27.719 1 98.88 161 ALA A O 1
ATOM 1230 N N . ARG A 1 162 ? -12.273 16.516 26.75 1 98.69 162 ARG A N 1
ATOM 1231 C CA . ARG A 1 162 ? -12.977 16.719 28 1 98.69 162 ARG A CA 1
ATOM 1232 C C . ARG A 1 162 ? -12.984 15.438 28.844 1 98.69 162 ARG A C 1
ATOM 1234 O O . ARG A 1 162 ? -12.812 15.484 30.062 1 98.69 162 ARG A O 1
ATOM 1241 N N . GLU A 1 163 ? -13.172 14.367 28.172 1 98.31 163 GLU A N 1
ATOM 1242 C CA . GLU A 1 163 ? -13.188 13.078 28.859 1 98.31 163 GLU A CA 1
ATOM 1243 C C . GLU A 1 163 ? -11.844 12.805 29.531 1 98.31 163 GLU A C 1
ATOM 1245 O O . GLU A 1 163 ? -11.781 12.133 30.562 1 98.31 163 GLU A O 1
ATOM 1250 N N . LEU A 1 164 ? -10.766 13.344 28.984 1 98.25 164 LEU A N 1
ATOM 1251 C CA . LEU A 1 164 ? -9.422 13.141 29.531 1 98.25 164 LEU A CA 1
ATOM 1252 C C . LEU A 1 164 ? -9.039 14.273 30.469 1 98.25 164 LEU A C 1
ATOM 1254 O O . LEU A 1 164 ? -7.961 14.25 31.062 1 98.25 164 LEU A O 1
ATOM 1258 N N . GLY A 1 165 ? -9.883 15.289 30.547 1 98.44 165 GLY A N 1
ATOM 1259 C CA . GLY A 1 165 ? -9.625 16.422 31.406 1 98.44 165 GLY A CA 1
ATOM 1260 C C . GLY A 1 165 ? -8.586 17.375 30.859 1 98.44 165 GLY A C 1
ATOM 1261 O O . GLY A 1 165 ? -7.852 18.016 31.609 1 98.44 165 GLY A O 1
ATOM 1262 N N . ILE A 1 166 ? -8.477 17.406 29.562 1 98.56 166 ILE A N 1
ATOM 1263 C CA . ILE A 1 166 ? -7.492 18.297 28.953 1 98.56 166 ILE A CA 1
ATOM 1264 C C . ILE A 1 166 ? -8.195 19.25 27.984 1 98.56 166 ILE A C 1
ATOM 1266 O O . ILE A 1 166 ? -9.406 19.141 27.781 1 98.56 166 ILE A O 1
ATOM 1270 N N . ARG A 1 167 ? -7.434 20.172 27.516 1 98.62 167 ARG A N 1
ATOM 1271 C CA . ARG A 1 167 ? -7.832 21.047 26.406 1 98.62 167 ARG A CA 1
ATOM 1272 C C . ARG A 1 167 ? -6.906 20.875 25.203 1 98.62 167 ARG A C 1
ATOM 1274 O O . ARG A 1 167 ? -5.711 21.172 25.297 1 98.62 167 ARG A O 1
ATOM 1281 N N . GLN A 1 168 ? -7.43 20.328 24.141 1 98.81 168 GLN A N 1
ATOM 1282 C CA . GLN A 1 168 ? -6.641 20.016 22.953 1 98.81 168 GLN A CA 1
ATOM 1283 C C . GLN A 1 168 ? -6.473 21.25 22.062 1 98.81 168 GLN A C 1
ATOM 1285 O O . GLN A 1 168 ? -7.457 21.906 21.719 1 98.81 168 GLN A O 1
ATOM 1290 N N . ARG A 1 169 ? -5.215 21.641 21.766 1 98.81 169 ARG A N 1
ATOM 1291 C CA . ARG A 1 169 ? -4.938 22.703 20.812 1 98.81 169 ARG A CA 1
ATOM 1292 C C . ARG A 1 169 ? -5.207 22.25 19.391 1 98.81 169 ARG A C 1
ATOM 1294 O O . ARG A 1 169 ? -4.781 21.172 18.984 1 98.81 169 ARG A O 1
ATOM 1301 N N . VAL A 1 170 ? -5.953 23.078 18.625 1 98.75 170 VAL A N 1
ATOM 1302 C CA . VAL A 1 170 ? -6.312 22.656 17.266 1 98.75 170 VAL A CA 1
ATOM 1303 C C . VAL A 1 170 ? -5.852 23.703 16.266 1 98.75 170 VAL A C 1
ATOM 1305 O O . VAL A 1 170 ? -5.812 24.891 16.562 1 98.75 170 VAL A O 1
ATOM 1308 N N . TYR A 1 171 ? -5.402 23.234 15.109 1 98.44 171 TYR A N 1
ATOM 1309 C CA . TYR A 1 171 ? -5.277 24.078 13.93 1 98.44 171 TYR A CA 1
ATOM 1310 C C . TYR A 1 171 ? -6.551 24.047 13.094 1 98.44 171 TYR A C 1
ATOM 1312 O O . TYR A 1 171 ? -7.188 23 12.969 1 98.44 171 TYR A O 1
ATOM 1320 N N . VAL A 1 172 ? -6.867 25.188 12.531 1 97.5 172 VAL A N 1
ATOM 1321 C CA . VAL A 1 172 ? -7.918 25.219 11.523 1 97.5 172 VAL A CA 1
ATOM 1322 C C . VAL A 1 172 ? -7.297 25.438 10.141 1 97.5 172 VAL A C 1
ATOM 1324 O O . VAL A 1 172 ? -6.266 26.109 10.023 1 97.5 172 VAL A O 1
ATOM 1327 N N . ARG A 1 173 ? -7.898 24.875 9.18 1 92.75 173 ARG A N 1
ATOM 1328 C CA . ARG A 1 173 ? -7.441 25.062 7.812 1 92.75 173 ARG A CA 1
ATOM 1329 C C . ARG A 1 173 ? -8.312 26.078 7.074 1 92.75 173 ARG A C 1
ATOM 1331 O O . ARG A 1 173 ? -9.523 25.891 6.965 1 92.75 173 ARG A O 1
ATOM 1338 N N . VAL A 1 174 ? -7.715 27.141 6.57 1 90.06 174 VAL A N 1
ATOM 1339 C CA . VAL A 1 174 ? -8.375 28.141 5.727 1 90.06 174 VAL A CA 1
ATOM 1340 C C . VAL A 1 174 ? -7.742 28.125 4.336 1 90.06 174 VAL A C 1
ATOM 1342 O O . VAL A 1 174 ? -6.543 28.375 4.188 1 90.06 174 VAL A O 1
ATOM 1345 N N . THR A 1 175 ? -8.508 27.75 3.412 1 83.94 175 THR A N 1
ATOM 1346 C CA . THR A 1 175 ? -7.922 27.594 2.084 1 83.94 175 THR A CA 1
ATOM 1347 C C . THR A 1 175 ? -8.805 28.25 1.026 1 83.94 175 THR A C 1
ATOM 1349 O O . THR A 1 175 ? -9.93 28.672 1.319 1 83.94 175 THR A O 1
ATOM 1352 N N . ASN A 1 176 ? -8.055 28.531 -0.143 1 75.62 176 ASN A N 1
ATOM 1353 C CA . ASN A 1 176 ? -8.734 29.203 -1.243 1 75.62 176 ASN A CA 1
ATOM 1354 C C . ASN A 1 176 ? -9.586 28.234 -2.061 1 75.62 176 ASN A C 1
ATOM 1356 O O . ASN A 1 176 ? -9.43 27.016 -1.947 1 75.62 176 ASN A O 1
ATOM 1360 N N . GLN A 1 177 ? -10.648 28.766 -2.559 1 60.44 177 GLN A N 1
ATOM 1361 C CA . GLN A 1 177 ? -11.453 28 -3.514 1 60.44 177 GLN A CA 1
ATOM 1362 C C . GLN A 1 177 ? -10.992 28.266 -4.945 1 60.44 177 GLN A C 1
ATOM 1364 O O . GLN A 1 177 ? -10.695 29.406 -5.312 1 60.44 177 GLN A O 1
ATOM 1369 N N . ALA A 1 178 ? -10.398 27.25 -5.629 1 53.09 178 ALA A N 1
ATOM 1370 C CA . ALA A 1 178 ? -10.164 27.531 -7.043 1 53.09 178 ALA A CA 1
ATOM 1371 C C . ALA A 1 178 ? -11.406 28.125 -7.699 1 53.09 178 ALA A C 1
ATOM 1373 O O . ALA A 1 178 ? -12.531 27.844 -7.273 1 53.09 178 ALA A O 1
ATOM 1374 N N . VAL A 1 179 ? -11.164 29.219 -8.672 1 43.84 179 VAL A N 1
ATOM 1375 C CA . VAL A 1 179 ? -12.234 29.859 -9.422 1 43.84 179 VAL A CA 1
ATOM 1376 C C . VAL A 1 179 ? -13.141 28.781 -10.031 1 43.84 179 VAL A C 1
ATOM 1378 O O . VAL A 1 179 ? -14.352 29 -10.188 1 43.84 179 VAL A O 1
ATOM 1381 N N . THR A 1 180 ? -12.438 27.828 -10.672 1 41.09 180 THR A N 1
ATOM 1382 C CA . THR A 1 180 ? -13.25 26.844 -11.383 1 41.09 180 THR A CA 1
ATOM 1383 C C . THR A 1 180 ? -13.992 25.938 -10.406 1 41.09 180 THR A C 1
ATOM 1385 O O . THR A 1 180 ? -14.773 25.078 -10.82 1 41.09 180 THR A O 1
ATOM 1388 N N . GLY A 1 181 ? -14.086 26.344 -9.227 1 40.97 181 GLY A N 1
ATOM 1389 C CA . GLY A 1 181 ? -14.625 25.375 -8.289 1 40.97 181 GLY A CA 1
ATOM 1390 C C . GLY A 1 181 ? -13.734 24.156 -8.102 1 40.97 181 GLY A C 1
ATOM 1391 O O . GLY A 1 181 ? -14.086 23.234 -7.367 1 40.97 181 GLY A O 1
ATOM 1392 N N . SER A 1 182 ? -12.898 24.078 -9.023 1 39.31 182 SER A N 1
ATOM 1393 C CA . SER A 1 182 ? -11.984 22.938 -9.031 1 39.31 182 SER A CA 1
ATOM 1394 C C . SER A 1 182 ? -10.93 23.078 -7.934 1 39.31 182 SER A C 1
ATOM 1396 O O . SER A 1 182 ? -10.516 24.188 -7.594 1 39.31 182 SER A O 1
ATOM 1398 N N . ALA A 1 183 ? -10.93 22.328 -7.059 1 37.72 183 ALA A N 1
ATOM 1399 C CA . ALA A 1 183 ? -10.008 22.266 -5.922 1 37.72 183 ALA A CA 1
ATOM 1400 C C . ALA A 1 183 ? -8.578 22.578 -6.359 1 37.72 183 ALA A C 1
ATOM 1402 O O . ALA A 1 183 ? -8.07 21.953 -7.301 1 37.72 183 ALA A O 1
ATOM 1403 N N . ILE A 1 184 ? -8.188 23.891 -6.371 1 39.66 184 ILE A N 1
ATOM 1404 C CA . ILE A 1 184 ? -6.828 24.297 -6.723 1 39.66 184 ILE A CA 1
ATOM 1405 C C . ILE A 1 184 ? -5.852 23.812 -5.656 1 39.66 184 ILE A C 1
ATOM 1407 O O . ILE A 1 184 ? -5.906 24.25 -4.508 1 39.66 184 ILE A O 1
ATOM 1411 N N . VAL A 1 185 ? -5.66 22.734 -5.328 1 38 185 VAL A N 1
ATOM 1412 C CA . VAL A 1 185 ? -4.625 22.5 -4.328 1 38 185 VAL A CA 1
ATOM 1413 C C . VAL A 1 185 ? -3.264 22.406 -5.012 1 38 185 VAL A C 1
ATOM 1415 O O . VAL A 1 185 ? -3.08 21.594 -5.93 1 38 185 VAL A O 1
ATOM 1418 N N . GLY A 1 186 ? -2.262 23.344 -4.762 1 38.84 186 GLY A N 1
ATOM 1419 C CA . GLY A 1 186 ? -0.834 23.469 -5.012 1 38.84 186 GLY A CA 1
ATOM 1420 C C . GLY A 1 186 ? -0.513 24.375 -6.191 1 38.84 186 GLY A C 1
ATOM 1421 O O . GLY A 1 186 ? -1.318 25.234 -6.562 1 38.84 186 GLY A O 1
ATOM 1422 N N . ALA A 1 187 ? 0.826 24.312 -6.688 1 41.59 187 ALA A N 1
ATOM 1423 C CA . ALA A 1 187 ? 1.503 25.062 -7.738 1 41.59 187 ALA A CA 1
ATOM 1424 C C . ALA A 1 187 ? 0.671 25.094 -9.016 1 41.59 187 ALA A C 1
ATOM 1426 O O . ALA A 1 187 ? 0.895 25.922 -9.898 1 41.59 187 ALA A O 1
ATOM 1427 N N . ASP A 1 188 ? -0.051 23.953 -9.25 1 44.19 188 ASP A N 1
ATOM 1428 C CA . ASP A 1 188 ? -0.676 23.766 -10.555 1 44.19 188 ASP A CA 1
ATOM 1429 C C . ASP A 1 188 ? -2.191 23.609 -10.422 1 44.19 188 ASP A C 1
ATOM 1431 O O . ASP A 1 188 ? -2.691 23.188 -9.383 1 44.19 188 ASP A O 1
ATOM 1435 N N . ASP A 1 189 ? -2.855 24.25 -11.195 1 45.53 189 ASP A N 1
ATOM 1436 C CA . ASP A 1 189 ? -4.297 24.203 -11.414 1 45.53 189 ASP A CA 1
ATOM 1437 C C . ASP A 1 189 ? -4.832 22.781 -11.312 1 45.53 189 ASP A C 1
ATOM 1439 O O . ASP A 1 189 ? -4.59 21.953 -12.195 1 45.53 189 ASP A O 1
ATOM 1443 N N . GLY A 1 190 ? -5.371 22.281 -10.109 1 50.56 190 GLY A N 1
ATOM 1444 C CA . GLY A 1 190 ? -6.148 21.062 -10.016 1 50.56 190 GLY A CA 1
ATOM 1445 C C . GLY A 1 190 ? -5.402 19.938 -9.336 1 50.56 190 GLY A C 1
ATOM 1446 O O . GLY A 1 190 ? -5.98 18.875 -9.055 1 50.56 190 GLY A O 1
ATOM 1447 N N . ALA A 1 191 ? -4.027 19.969 -9.164 1 53.03 191 ALA A N 1
ATOM 1448 C CA . ALA A 1 191 ? -3.24 18.812 -8.742 1 53.03 191 ALA A CA 1
ATOM 1449 C C . ALA A 1 191 ? -3.566 18.406 -7.309 1 53.03 191 ALA A C 1
ATOM 1451 O O . ALA A 1 191 ? -3.443 17.234 -6.938 1 53.03 191 ALA A O 1
ATOM 1452 N N . PHE A 1 192 ? -4.344 19.25 -6.543 1 67.25 192 PHE A N 1
ATOM 1453 C CA . PHE A 1 192 ? -4.508 18.906 -5.133 1 67.25 192 PHE A CA 1
ATOM 1454 C C . PHE A 1 192 ? -5.98 18.891 -4.75 1 67.25 192 PHE A C 1
ATOM 1456 O O . PHE A 1 192 ? -6.328 19.062 -3.578 1 67.25 192 PHE A O 1
ATOM 1463 N N . ALA A 1 193 ? -6.766 18.516 -5.723 1 72.25 193 ALA A N 1
ATOM 1464 C CA . ALA A 1 193 ? -8.203 18.484 -5.477 1 72.25 193 ALA A CA 1
ATOM 1465 C C . ALA A 1 193 ? -8.57 17.422 -4.453 1 72.25 193 ALA A C 1
ATOM 1467 O O . ALA A 1 193 ? -9.57 17.547 -3.74 1 72.25 193 ALA A O 1
ATOM 1468 N N . GLY A 1 194 ? -7.73 16.469 -4.305 1 78 194 GLY A N 1
ATOM 1469 C CA . GLY A 1 194 ? -7.98 15.414 -3.336 1 78 194 GLY A CA 1
ATOM 1470 C C . GLY A 1 194 ? -7.547 15.781 -1.929 1 78 194 GLY A C 1
ATOM 1471 O O . GLY A 1 194 ? -7.793 15.031 -0.982 1 78 194 GLY A O 1
ATOM 1472 N N . LEU A 1 195 ? -7.027 17.031 -1.744 1 82.19 195 LEU A N 1
ATOM 1473 C CA . LEU A 1 195 ? -6.449 17.406 -0.459 1 82.19 195 LEU A CA 1
ATOM 1474 C C . LEU A 1 195 ? -7.168 18.625 0.116 1 82.19 195 LEU A C 1
ATOM 1476 O O . LEU A 1 195 ? -6.703 19.219 1.093 1 82.19 195 LEU A O 1
ATOM 1480 N N . VAL A 1 196 ? -8.32 18.953 -0.349 1 84.12 196 VAL A N 1
ATOM 1481 C CA . VAL A 1 196 ? -8.984 20.188 0.055 1 84.12 196 VAL A CA 1
ATOM 1482 C C . VAL A 1 196 ? -9.867 19.938 1.271 1 84.12 196 VAL A C 1
ATOM 1484 O O . VAL A 1 196 ? -10.297 18.797 1.501 1 84.12 196 VAL A O 1
ATOM 1487 N N . GLY A 1 197 ? -10.102 20.984 2.002 1 88.56 197 GLY A N 1
ATOM 1488 C CA . GLY A 1 197 ? -10.977 20.984 3.164 1 88.56 197 GLY A CA 1
ATOM 1489 C C . GLY A 1 197 ? -10.789 22.188 4.059 1 88.56 197 GLY A C 1
ATOM 1490 O O . GLY A 1 197 ? -9.914 23.031 3.814 1 88.56 197 GLY A O 1
ATOM 1491 N N . GLY A 1 198 ? -11.688 22.266 5.055 1 93.25 198 GLY A N 1
ATOM 1492 C CA . GLY A 1 198 ? -11.617 23.375 5.984 1 93.25 198 GLY A CA 1
ATOM 1493 C C . GLY A 1 198 ? -12.555 24.516 5.617 1 93.25 198 GLY A C 1
ATOM 1494 O O . GLY A 1 198 ? -13.68 24.281 5.172 1 93.25 198 GLY A O 1
ATOM 1495 N N . TRP A 1 199 ? -12.156 25.734 5.93 1 94.25 199 TRP A N 1
ATOM 1496 C CA . TRP A 1 199 ? -12.969 26.922 5.684 1 94.25 199 TRP A CA 1
ATOM 1497 C C . TRP A 1 199 ? -12.32 27.812 4.621 1 94.25 199 TRP A C 1
ATOM 1499 O O . TRP A 1 199 ? -11.117 27.703 4.367 1 94.25 199 TRP A O 1
ATOM 1509 N N . THR A 1 200 ? -13.133 28.641 4.023 1 91.81 200 THR A N 1
ATOM 1510 C CA . THR A 1 200 ? -12.648 29.672 3.105 1 91.81 200 THR A CA 1
ATOM 1511 C C . THR A 1 200 ? -12.484 31 3.826 1 91.81 200 THR A C 1
ATOM 1513 O O . THR A 1 200 ? -12.859 31.141 4.992 1 91.81 200 THR A O 1
ATOM 1516 N N . GLU A 1 201 ? -11.867 31.922 3.131 1 92.5 201 GLU A N 1
ATOM 1517 C CA . GLU A 1 201 ? -11.711 33.25 3.691 1 92.5 201 GLU A CA 1
ATOM 1518 C C . GLU A 1 201 ? -13.055 33.844 4.094 1 92.5 201 GLU A C 1
ATOM 1520 O O . GLU A 1 201 ? -13.156 34.531 5.113 1 92.5 201 GLU A O 1
ATOM 1525 N N . ASP A 1 202 ? -14.07 33.531 3.326 1 93.44 202 ASP A N 1
ATOM 1526 C CA . ASP A 1 202 ? -15.383 34.125 3.535 1 93.44 202 ASP A CA 1
ATOM 1527 C C . ASP A 1 202 ? -16.125 33.438 4.676 1 93.44 202 ASP A C 1
ATOM 1529 O O . ASP A 1 202 ? -17.031 34 5.285 1 93.44 202 ASP A O 1
ATOM 1533 N N . SER A 1 203 ? -15.695 32.219 4.941 1 95 203 SER A N 1
ATOM 1534 C CA . SER A 1 203 ? -16.484 31.453 5.906 1 95 203 SER A CA 1
ATOM 1535 C C . SER A 1 203 ? -15.727 31.25 7.211 1 95 203 SER A C 1
ATOM 1537 O O . SER A 1 203 ? -16.297 30.828 8.219 1 95 203 SER A O 1
ATOM 1539 N N . CYS A 1 204 ? -14.461 31.562 7.27 1 96.69 204 CYS A N 1
ATOM 1540 C CA . CYS A 1 204 ? -13.594 31.156 8.375 1 96.69 204 CYS A CA 1
ATOM 1541 C C . CYS A 1 204 ? -14.016 31.844 9.664 1 96.69 204 CYS A C 1
ATOM 1543 O O . CYS A 1 204 ? -13.953 31.25 10.742 1 96.69 204 CYS A O 1
ATOM 1545 N N . VAL A 1 205 ? -14.469 33.125 9.633 1 98.12 205 VAL A N 1
ATOM 1546 C CA . VAL A 1 205 ? -14.82 33.875 10.852 1 98.12 205 VAL A CA 1
ATOM 1547 C C . VAL A 1 205 ? -16.016 33.188 11.523 1 98.12 205 VAL A C 1
ATOM 1549 O O . VAL A 1 205 ? -15.969 32.875 12.711 1 98.12 205 VAL A O 1
ATOM 1552 N N . GLU A 1 206 ? -17.078 33 10.75 1 97.94 206 GLU A N 1
ATOM 1553 C CA . GLU A 1 206 ? -18.266 32.344 11.297 1 97.94 206 GLU A CA 1
ATOM 1554 C C . GLU A 1 206 ? -17.953 30.938 11.742 1 97.94 206 GLU A C 1
ATOM 1556 O O . GLU A 1 206 ? -18.406 30.5 12.805 1 97.94 206 GLU A O 1
ATOM 1561 N N . GLY A 1 207 ? -17.203 30.25 10.961 1 97.56 207 GLY A N 1
ATOM 1562 C CA . GLY A 1 207 ? -16.828 28.891 11.289 1 97.56 207 GLY A CA 1
ATOM 1563 C C . GLY A 1 207 ? -16.031 28.781 12.578 1 97.56 207 GLY A C 1
ATOM 1564 O O . GLY A 1 207 ? -16.359 27.969 13.445 1 97.56 207 GLY A O 1
ATOM 1565 N N . VAL A 1 208 ? -15.047 29.594 12.727 1 98.38 208 VAL A N 1
ATOM 1566 C CA . VAL A 1 208 ? -14.164 29.547 13.891 1 98.38 208 VAL A CA 1
ATOM 1567 C C . VAL A 1 208 ? -14.906 30.062 15.117 1 98.38 208 VAL A C 1
ATOM 1569 O O . VAL A 1 208 ? -14.703 29.562 16.234 1 98.38 208 VAL A O 1
ATOM 1572 N N . ARG A 1 209 ? -15.781 31.062 14.945 1 98.38 209 ARG A N 1
ATOM 1573 C CA . ARG A 1 209 ? -16.594 31.547 16.062 1 98.38 209 ARG A CA 1
ATOM 1574 C C . ARG A 1 209 ? -17.344 30.406 16.734 1 98.38 209 ARG A C 1
ATOM 1576 O O . ARG A 1 209 ? -17.391 30.328 17.969 1 98.38 209 ARG A O 1
ATOM 1583 N N . ALA A 1 210 ? -17.906 29.578 15.922 1 98.31 210 ALA A N 1
ATOM 1584 C CA . ALA A 1 210 ? -18.672 28.438 16.438 1 98.31 210 ALA A CA 1
ATOM 1585 C C . ALA A 1 210 ? -17.766 27.484 17.219 1 98.31 210 ALA A C 1
ATOM 1587 O O . ALA A 1 210 ? -18.219 26.828 18.156 1 98.31 210 ALA A O 1
ATOM 1588 N N . LEU A 1 211 ? -16.5 27.406 16.891 1 98.5 211 LEU A N 1
ATOM 1589 C CA . LEU A 1 211 ? -15.555 26.516 17.562 1 98.5 211 LEU A CA 1
ATOM 1590 C C . LEU A 1 211 ? -15.18 27.047 18.938 1 98.5 211 LEU A C 1
ATOM 1592 O O . LEU A 1 211 ? -14.82 26.281 19.844 1 98.5 211 LEU A O 1
ATOM 1596 N N . LEU A 1 212 ? -15.266 28.359 19.125 1 98.12 212 LEU A N 1
ATOM 1597 C CA . LEU A 1 212 ? -14.875 29 20.375 1 98.12 212 LEU A CA 1
ATOM 1598 C C . LEU A 1 212 ? -15.781 28.562 21.516 1 98.12 212 LEU A C 1
ATOM 1600 O O . LEU A 1 212 ? -15.414 28.672 22.688 1 98.12 212 LEU A O 1
ATOM 1604 N N . ASP A 1 213 ? -16.922 28.016 21.141 1 97.62 213 ASP A N 1
ATOM 1605 C CA . ASP A 1 213 ? -17.891 27.578 22.141 1 97.62 213 ASP A CA 1
ATOM 1606 C C . ASP A 1 213 ? -17.594 26.156 22.609 1 97.62 213 ASP A C 1
ATOM 1608 O O . ASP A 1 213 ? -18.203 25.672 23.562 1 97.62 213 ASP A O 1
ATOM 1612 N N . LEU A 1 214 ? -16.641 25.484 22 1 98.62 214 LEU A N 1
ATOM 1613 C CA . LEU A 1 214 ? -16.297 24.109 22.375 1 98.62 214 LEU A CA 1
ATOM 1614 C C . LEU A 1 214 ? -15.297 24.094 23.516 1 98.62 214 LEU A C 1
ATOM 1616 O O . LEU A 1 214 ? -14.156 24.516 23.359 1 98.62 214 LEU A O 1
ATOM 1620 N N . PRO A 1 215 ? -15.609 23.562 24.641 1 98.38 215 PRO A N 1
ATOM 1621 C CA . PRO A 1 215 ? -14.805 23.75 25.844 1 98.38 215 PRO A CA 1
ATOM 1622 C C . PRO A 1 215 ? -13.539 22.906 25.844 1 98.38 215 PRO A C 1
ATOM 1624 O O . PRO A 1 215 ? -12.594 23.203 26.594 1 98.38 215 PRO A O 1
ATOM 1627 N N . GLY A 1 216 ? -13.508 21.828 25.078 1 98.81 216 GLY A N 1
ATOM 1628 C CA . GLY A 1 216 ? -12.391 20.906 25.141 1 98.81 216 GLY A CA 1
ATOM 1629 C C . GLY A 1 216 ? -11.273 21.25 24.172 1 98.81 216 GLY A C 1
ATOM 1630 O O . GLY A 1 216 ? -10.281 20.531 24.094 1 98.81 216 GLY A O 1
ATOM 1631 N N . ILE A 1 217 ? -11.453 22.391 23.406 1 98.75 217 ILE A N 1
ATOM 1632 C CA . ILE A 1 217 ? -10.398 22.703 22.453 1 98.75 217 ILE A CA 1
ATOM 1633 C C . ILE A 1 217 ? -10 24.172 22.578 1 98.75 217 ILE A C 1
ATOM 1635 O O . ILE A 1 217 ? -10.727 24.969 23.188 1 98.75 217 ILE A O 1
ATOM 1639 N N . GLU A 1 218 ? -8.797 24.453 22.109 1 98.31 218 GLU A N 1
ATOM 1640 C CA . GLU A 1 218 ? -8.242 25.797 21.922 1 98.31 218 GLU A CA 1
ATOM 1641 C C . GLU A 1 218 ? -7.832 26.016 20.484 1 98.31 218 GLU A C 1
ATOM 1643 O O . GLU A 1 218 ? -7.102 25.219 19.891 1 98.31 218 GLU A O 1
ATOM 1648 N N . ILE A 1 219 ? -8.352 27.125 19.953 1 98.5 219 ILE A N 1
ATOM 1649 C CA . ILE A 1 219 ? -7.883 27.484 18.625 1 98.5 219 ILE A CA 1
ATOM 1650 C C . ILE A 1 219 ? -6.465 28.031 18.719 1 98.5 219 ILE A C 1
ATOM 1652 O O . ILE A 1 219 ? -6.258 29.172 19.141 1 98.5 219 ILE A O 1
ATOM 1656 N N . ALA A 1 220 ? -5.512 27.234 18.234 1 98.56 220 ALA A N 1
ATOM 1657 C CA . ALA A 1 220 ? -4.102 27.578 18.438 1 98.56 220 ALA A CA 1
ATOM 1658 C C . ALA A 1 220 ? -3.523 28.25 17.203 1 98.56 220 ALA A C 1
ATOM 1660 O O . ALA A 1 220 ? -2.52 28.969 17.281 1 98.56 220 ALA A O 1
ATOM 1661 N N . GLY A 1 221 ? -4.133 28.016 16.078 1 98.44 221 GLY A N 1
ATOM 1662 C CA . GLY A 1 221 ? -3.586 28.625 14.875 1 98.44 221 GLY A CA 1
ATOM 1663 C C . GLY A 1 221 ? -4.18 28.047 13.594 1 98.44 221 GLY A C 1
ATOM 1664 O O . GLY A 1 221 ? -5.301 27.531 13.609 1 98.44 221 GLY A O 1
ATOM 1665 N N . LEU A 1 222 ? -3.484 28.344 12.484 1 97.5 222 LEU A N 1
ATOM 1666 C CA . LEU A 1 222 ? -3.9 27.922 11.148 1 97.5 222 LEU A CA 1
ATOM 1667 C C . LEU A 1 222 ? -2.83 27.062 10.492 1 97.5 222 LEU A C 1
ATOM 1669 O O . LEU A 1 222 ? -1.658 27.125 10.867 1 97.5 222 LEU A O 1
ATOM 1673 N N . THR A 1 223 ? -3.303 26.203 9.609 1 95.25 223 THR A N 1
ATOM 1674 C CA . THR A 1 223 ? -2.357 25.375 8.867 1 95.25 223 THR A CA 1
ATOM 1675 C C . THR A 1 223 ? -2.674 25.391 7.375 1 95.25 223 THR A C 1
ATOM 1677 O O . THR A 1 223 ? -3.789 25.734 6.977 1 95.25 223 THR A O 1
ATOM 1680 N N . GLN A 1 224 ? -1.643 25.156 6.633 1 89.12 224 GLN A N 1
ATOM 1681 C CA . GLN A 1 224 ? -1.791 25.062 5.188 1 89.12 224 GLN A CA 1
ATOM 1682 C C . GLN A 1 224 ? -0.764 24.094 4.594 1 89.12 224 GLN A C 1
ATOM 1684 O O . GLN A 1 224 ? 0.373 24.031 5.066 1 89.12 224 GLN A O 1
ATOM 1689 N N . PHE A 1 225 ? -1.271 23.328 3.633 1 83.25 225 PHE A N 1
ATOM 1690 C CA . PHE A 1 225 ? -0.371 22.5 2.838 1 83.25 225 PHE A CA 1
ATOM 1691 C C . PHE A 1 225 ? -0.167 23.109 1.452 1 83.25 225 PHE A C 1
ATOM 1693 O O . PHE A 1 225 ? -1.079 23.719 0.896 1 83.25 225 PHE A O 1
ATOM 1700 N N . SER A 1 226 ? 1.027 22.922 0.899 1 76.56 226 SER A N 1
ATOM 1701 C CA . SER A 1 226 ? 1.536 23.484 -0.35 1 76.56 226 SER A CA 1
ATOM 1702 C C . SER A 1 226 ? 1.69 25 -0.259 1 76.56 226 SER A C 1
ATOM 1704 O O . SER A 1 226 ? 1.15 25.734 -1.088 1 76.56 226 SER A O 1
ATOM 1706 N N . ALA A 1 227 ? 2.482 25.344 0.684 1 76.25 227 ALA A N 1
ATOM 1707 C CA . ALA A 1 227 ? 2.621 26.766 1.025 1 76.25 227 ALA A CA 1
ATOM 1708 C C . ALA A 1 227 ? 3.607 27.453 0.092 1 76.25 227 ALA A C 1
ATOM 1710 O O . ALA A 1 227 ? 3.504 28.656 -0.147 1 76.25 227 ALA A O 1
ATOM 1711 N N . ILE A 1 228 ? 4.539 26.641 -0.326 1 78.5 228 ILE A N 1
ATOM 1712 C CA . ILE A 1 228 ? 5.594 27.234 -1.138 1 78.5 228 ILE A CA 1
ATOM 1713 C C . ILE A 1 228 ? 5.715 26.484 -2.461 1 78.5 228 ILE A C 1
ATOM 1715 O O . ILE A 1 228 ? 5.621 25.25 -2.494 1 78.5 228 ILE A O 1
ATOM 1719 N N . SER A 1 229 ? 5.723 27.266 -3.539 1 74.31 229 SER A N 1
ATOM 1720 C CA . SER A 1 229 ? 5.996 26.672 -4.852 1 74.31 229 SER A CA 1
ATOM 1721 C C . SER A 1 229 ? 7.402 27.016 -5.324 1 74.31 229 SER A C 1
ATOM 1723 O O . SER A 1 229 ? 7.973 28.031 -4.918 1 74.31 229 SER A O 1
ATOM 1725 N N . TYR A 1 230 ? 7.84 26 -6.012 1 64.06 230 TYR A N 1
ATOM 1726 C CA . TYR A 1 230 ? 9.164 26.234 -6.586 1 64.06 230 TYR A CA 1
ATOM 1727 C C . TYR A 1 230 ? 9.055 26.828 -7.984 1 64.06 230 TYR A C 1
ATOM 1729 O O . TYR A 1 230 ? 8.133 26.5 -8.734 1 64.06 230 TYR A O 1
ATOM 1737 N N . GLY A 1 231 ? 9.773 27.922 -8.164 1 57.19 231 GLY A N 1
ATOM 1738 C CA . GLY A 1 231 ? 9.82 28.422 -9.539 1 57.19 231 GLY A CA 1
ATOM 1739 C C . GLY A 1 231 ? 10.281 27.375 -10.531 1 57.19 231 GLY A C 1
ATOM 1740 O O . GLY A 1 231 ? 10.781 26.312 -10.141 1 57.19 231 GLY A O 1
ATOM 1741 N N . GLU A 1 232 ? 9.922 27.484 -11.758 1 52.5 232 GLU A N 1
ATOM 1742 C CA . GLU A 1 232 ? 10.242 26.594 -12.859 1 52.5 232 GLU A CA 1
ATOM 1743 C C . GLU A 1 232 ? 11.727 26.25 -12.875 1 52.5 232 GLU A C 1
ATOM 1745 O O . GLU A 1 232 ? 12.117 25.156 -13.32 1 52.5 232 GLU A O 1
ATOM 1750 N N . THR A 1 233 ? 12.5 27.25 -12.375 1 50.97 233 THR A N 1
ATOM 1751 C CA . THR A 1 233 ? 13.938 27.062 -12.562 1 50.97 233 THR A CA 1
ATOM 1752 C C . THR A 1 233 ? 14.57 26.406 -11.344 1 50.97 233 THR A C 1
ATOM 1754 O O . THR A 1 233 ? 15.758 26.078 -11.352 1 50.97 233 THR A O 1
ATOM 1757 N N . GLY A 1 234 ? 13.742 26 -10.398 1 53.56 234 GLY A N 1
ATOM 1758 C CA . GLY A 1 234 ? 14.312 25.438 -9.188 1 53.56 234 GLY A CA 1
ATOM 1759 C C . GLY A 1 234 ? 15.117 26.453 -8.383 1 53.56 234 GLY A C 1
ATOM 1760 O O . GLY A 1 234 ? 15.773 26.094 -7.402 1 53.56 234 GLY A O 1
ATOM 1761 N N . ASP A 1 235 ? 15.312 27.656 -8.906 1 54.5 235 ASP A N 1
ATOM 1762 C CA . ASP A 1 235 ? 16.047 28.703 -8.18 1 54.5 235 ASP A CA 1
ATOM 1763 C C . ASP A 1 235 ? 15.32 29.062 -6.887 1 54.5 235 ASP A C 1
ATOM 1765 O O . ASP A 1 235 ? 14.203 29.578 -6.914 1 54.5 235 ASP A O 1
ATOM 1769 N N . PRO A 1 236 ? 15.945 28.609 -5.766 1 54.69 236 PRO A N 1
ATOM 1770 C CA . PRO A 1 236 ? 15.32 28.922 -4.48 1 54.69 236 PRO A CA 1
ATOM 1771 C C . PRO A 1 236 ? 15.023 30.422 -4.32 1 54.69 236 PRO A C 1
ATOM 1773 O O . PRO A 1 236 ? 14.164 30.797 -3.518 1 54.69 236 PRO A O 1
ATOM 1776 N N . SER A 1 237 ? 15.883 31.203 -4.934 1 55.78 237 SER A N 1
ATOM 1777 C CA . SER A 1 237 ? 15.586 32.625 -4.863 1 55.78 237 SER A CA 1
ATOM 1778 C C . SER A 1 237 ? 14.227 32.938 -5.48 1 55.78 237 SER A C 1
ATOM 1780 O O . SER A 1 237 ? 13.656 34 -5.227 1 55.78 237 SER A O 1
ATOM 1782 N N . ALA A 1 238 ? 13.797 31.828 -6.137 1 62.97 238 ALA A N 1
ATOM 1783 C CA . ALA A 1 238 ? 12.523 31.984 -6.844 1 62.97 238 ALA A CA 1
ATOM 1784 C C . ALA A 1 238 ? 11.383 31.359 -6.055 1 62.97 238 ALA A C 1
ATOM 1786 O O . ALA A 1 238 ? 10.281 31.172 -6.582 1 62.97 238 ALA A O 1
ATOM 1787 N N . ILE A 1 239 ? 11.703 31.172 -4.809 1 74 239 ILE A N 1
ATOM 1788 C CA . ILE A 1 239 ? 10.695 30.625 -3.914 1 74 239 ILE A CA 1
ATOM 1789 C C . ILE A 1 239 ? 9.547 31.609 -3.75 1 74 239 ILE A C 1
ATOM 1791 O O . ILE A 1 239 ? 9.773 32.781 -3.418 1 74 239 ILE A O 1
ATOM 1795 N N . ARG A 1 240 ? 8.406 31.156 -4.152 1 77.25 240 ARG A N 1
ATOM 1796 C CA . ARG A 1 240 ? 7.246 32.031 -3.992 1 77.25 240 ARG A CA 1
ATOM 1797 C C . ARG A 1 240 ? 6.145 31.328 -3.201 1 77.25 240 ARG A C 1
ATOM 1799 O O . ARG A 1 240 ? 5.781 30.188 -3.502 1 77.25 240 ARG A O 1
ATOM 1806 N N . PRO A 1 241 ? 5.695 32 -2.133 1 83.44 241 PRO A N 1
ATOM 1807 C CA . PRO A 1 241 ? 4.508 31.484 -1.452 1 83.44 241 PRO A CA 1
ATOM 1808 C C . PRO A 1 241 ? 3.305 31.344 -2.383 1 83.44 241 PRO A C 1
ATOM 1810 O O . PRO A 1 241 ? 3.145 32.156 -3.311 1 83.44 241 PRO A O 1
ATOM 1813 N N . THR A 1 242 ? 2.508 30.328 -2.166 1 83.75 242 THR A N 1
ATOM 1814 C CA . THR A 1 242 ? 1.352 30.047 -3.008 1 83.75 242 THR A CA 1
ATOM 1815 C C . THR A 1 242 ? 0.17 30.922 -2.619 1 83.75 242 THR A C 1
ATOM 1817 O O . THR A 1 242 ? 0.198 31.594 -1.579 1 83.75 242 THR A O 1
ATOM 1820 N N . ASP A 1 243 ? -0.856 30.922 -3.459 1 84.44 243 ASP A N 1
ATOM 1821 C CA . ASP A 1 243 ? -2.086 31.641 -3.127 1 84.44 243 ASP A CA 1
ATOM 1822 C C . ASP A 1 243 ? -2.738 31.062 -1.875 1 84.44 243 ASP A C 1
ATOM 1824 O O . ASP A 1 243 ? -3.354 31.797 -1.095 1 84.44 243 ASP A O 1
ATOM 1828 N N . ALA A 1 244 ? -2.627 29.797 -1.68 1 86.06 244 ALA A N 1
ATOM 1829 C CA . ALA A 1 244 ? -3.156 29.141 -0.481 1 86.06 244 ALA A CA 1
ATOM 1830 C C . ALA A 1 244 ? -2.463 29.656 0.774 1 86.06 244 ALA A C 1
ATOM 1832 O O . ALA A 1 244 ? -3.1 29.844 1.815 1 86.06 244 ALA A O 1
ATOM 1833 N N . PHE A 1 245 ? -1.228 29.906 0.616 1 90.38 245 PHE A N 1
ATOM 1834 C CA . PHE A 1 245 ? -0.45 30.453 1.722 1 90.38 245 PHE A CA 1
ATOM 1835 C C . PHE A 1 245 ? -0.948 31.844 2.096 1 90.38 245 PHE A C 1
ATOM 1837 O O . PHE A 1 245 ? -1.179 32.125 3.273 1 90.38 245 PHE A O 1
ATOM 1844 N N . PHE A 1 246 ? -1.14 32.594 1.123 1 92 246 PHE A N 1
ATOM 1845 C CA . PHE A 1 246 ? -1.597 33.969 1.383 1 92 246 PHE A CA 1
ATOM 1846 C C . PHE A 1 246 ? -3.035 33.969 1.89 1 92 246 PHE A C 1
ATOM 1848 O O . PHE A 1 246 ? -3.414 34.812 2.697 1 92 246 PHE A O 1
ATOM 1855 N N . THR A 1 247 ? -3.828 33 1.452 1 91.69 247 THR A N 1
ATOM 1856 C CA . THR A 1 247 ? -5.176 32.875 1.989 1 91.69 247 THR A CA 1
ATOM 1857 C C . THR A 1 247 ? -5.137 32.562 3.482 1 91.69 247 THR A C 1
ATOM 1859 O O . THR A 1 247 ? -5.93 33.094 4.258 1 91.69 247 THR A O 1
ATOM 1862 N N . MET A 1 248 ? -4.227 31.719 3.873 1 93.94 248 MET A N 1
ATOM 1863 C CA . MET A 1 248 ? -4.047 31.391 5.285 1 93.94 248 MET A CA 1
ATOM 1864 C C . MET A 1 248 ? -3.67 32.625 6.082 1 93.94 248 MET A C 1
ATOM 1866 O O . MET A 1 248 ? -4.211 32.875 7.164 1 93.94 248 MET A O 1
ATOM 1870 N N . LEU A 1 249 ? -2.809 33.5 5.523 1 95.75 249 LEU A N 1
ATOM 1871 C CA . LEU A 1 249 ? -2.393 34.719 6.195 1 95.75 249 LEU A CA 1
ATOM 1872 C C . LEU A 1 249 ? -3.566 35.688 6.348 1 95.75 249 LEU A C 1
ATOM 1874 O O . LEU A 1 249 ? -3.74 36.312 7.406 1 95.75 249 LEU A O 1
ATOM 1878 N N . ARG A 1 250 ? -4.348 35.812 5.293 1 96.44 250 ARG A N 1
ATOM 1879 C CA . ARG A 1 250 ? -5.52 36.688 5.367 1 96.44 250 ARG A CA 1
ATOM 1880 C C . ARG A 1 250 ? -6.547 36.125 6.352 1 96.44 250 ARG A C 1
ATOM 1882 O O . ARG A 1 250 ? -7.199 36.875 7.066 1 96.44 250 ARG A O 1
ATOM 1889 N N . GLY A 1 251 ? -6.684 34.844 6.34 1 96.88 251 GLY A N 1
ATOM 1890 C CA . GLY A 1 251 ? -7.543 34.188 7.328 1 96.88 251 GLY A CA 1
ATOM 1891 C C . GLY A 1 251 ? -7.125 34.5 8.758 1 96.88 251 GLY A C 1
ATOM 1892 O O . GLY A 1 251 ? -7.965 34.812 9.602 1 96.88 251 GLY A O 1
ATOM 1893 N N . LYS A 1 252 ? -5.844 34.406 9.008 1 97.94 252 LYS A N 1
ATOM 1894 C CA . LYS A 1 252 ? -5.324 34.719 10.336 1 97.94 252 LYS A CA 1
ATOM 1895 C C . LYS A 1 252 ? -5.684 36.156 10.727 1 97.94 252 LYS A C 1
ATOM 1897 O O . LYS A 1 252 ? -6.156 36.406 11.836 1 97.94 252 LYS A O 1
ATOM 1902 N N . GLU A 1 253 ? -5.469 37.062 9.852 1 97.94 253 GLU A N 1
ATOM 1903 C CA . GLU A 1 253 ? -5.766 38.469 10.117 1 97.94 253 GLU A CA 1
ATOM 1904 C C . GLU A 1 253 ? -7.246 38.688 10.43 1 97.94 253 GLU A C 1
ATOM 1906 O O . GLU A 1 253 ? -7.598 39.438 11.344 1 97.94 253 GLU A O 1
ATOM 1911 N N . LEU A 1 254 ? -8.094 38.031 9.633 1 97.81 254 LEU A N 1
ATOM 1912 C CA . LEU A 1 254 ? -9.539 38.125 9.836 1 97.81 254 LEU A CA 1
ATOM 1913 C C . LEU A 1 254 ? -9.93 37.625 11.211 1 97.81 254 LEU A C 1
ATOM 1915 O O . LEU A 1 254 ? -10.742 38.25 11.906 1 97.81 254 LEU A O 1
ATOM 1919 N N . LEU A 1 255 ? -9.359 36.531 11.586 1 98.25 255 LEU A N 1
ATOM 1920 C CA . LEU A 1 255 ? -9.695 35.906 12.867 1 98.25 255 LEU A CA 1
ATOM 1921 C C . LEU A 1 255 ? -9.219 36.781 14.023 1 98.25 255 LEU A C 1
ATOM 1923 O O . LEU A 1 255 ? -9.914 36.906 15.031 1 98.25 255 LEU A O 1
ATOM 1927 N N . GLU A 1 256 ? -8.078 37.375 13.891 1 98.19 256 GLU A N 1
ATOM 1928 C CA . GLU A 1 256 ? -7.543 38.281 14.914 1 98.19 256 GLU A CA 1
ATOM 1929 C C . GLU A 1 256 ? -8.391 39.531 15.039 1 98.19 256 GLU A C 1
ATOM 1931 O O . GLU A 1 256 ? -8.758 39.938 16.141 1 98.19 256 GLU A O 1
ATOM 1936 N N . LYS A 1 257 ? -8.773 40.062 13.953 1 98.12 257 LYS A N 1
ATOM 1937 C CA . LYS A 1 257 ? -9.508 41.344 13.938 1 98.12 257 LYS A CA 1
ATOM 1938 C C . LYS A 1 257 ? -10.953 41.156 14.375 1 98.12 257 LYS A C 1
ATOM 1940 O O . LYS A 1 257 ? -11.492 41.938 15.133 1 98.12 257 LYS A O 1
ATOM 1945 N N . ARG A 1 258 ? -11.547 40.094 13.898 1 98.25 258 ARG A N 1
ATOM 1946 C CA . ARG A 1 258 ? -12.992 39.969 14.047 1 98.25 258 ARG A CA 1
ATOM 1947 C C . ARG A 1 258 ? -13.336 39.156 15.312 1 98.25 258 ARG A C 1
ATOM 1949 O O . ARG A 1 258 ? -14.422 39.344 15.875 1 98.25 258 ARG A O 1
ATOM 1956 N N . LEU A 1 259 ? -12.453 38.312 15.703 1 98.19 259 LEU A N 1
ATOM 1957 C CA . LEU A 1 259 ? -12.766 37.438 16.844 1 98.19 259 LEU A CA 1
ATOM 1958 C C . LEU A 1 259 ? -11.859 37.75 18.031 1 98.19 259 LEU A C 1
ATOM 1960 O O . LEU A 1 259 ? -12.055 37.219 19.109 1 98.19 259 LEU A O 1
ATOM 1964 N N . GLY A 1 260 ? -10.844 38.562 17.828 1 98 260 GLY A N 1
ATOM 1965 C CA . GLY A 1 260 ? -9.953 38.969 18.906 1 98 260 GLY A CA 1
ATOM 1966 C C . GLY A 1 260 ? -8.969 37.906 19.312 1 98 260 GLY A C 1
ATOM 1967 O O . GLY A 1 260 ? -8.445 37.906 20.422 1 98 260 GLY A O 1
ATOM 1968 N N . LEU A 1 261 ? -8.812 36.938 18.438 1 97.69 261 LEU A N 1
ATOM 1969 C CA . LEU A 1 261 ? -7.836 35.875 18.734 1 97.69 261 LEU A CA 1
ATOM 1970 C C . LEU A 1 261 ? -6.414 36.438 18.656 1 97.69 261 LEU A C 1
ATOM 1972 O O . LEU A 1 261 ? -6.121 37.312 17.828 1 97.69 261 LEU A O 1
ATOM 1976 N N . GLU A 1 262 ? -5.527 35.938 19.531 1 96.62 262 GLU A N 1
ATOM 1977 C CA . GLU A 1 262 ? -4.145 36.406 19.594 1 96.62 262 GLU A CA 1
ATOM 1978 C C . GLU A 1 262 ? -3.172 35.219 19.562 1 96.62 262 GLU A C 1
ATOM 1980 O O . GLU A 1 262 ? -3.559 34.094 19.812 1 96.62 262 GLU A O 1
ATOM 1985 N N . ASP A 1 263 ? -1.934 35.531 19.156 1 96.44 263 ASP A N 1
ATOM 1986 C CA . ASP A 1 263 ? -0.813 34.594 19.203 1 96.44 263 ASP A CA 1
ATOM 1987 C C . ASP A 1 263 ? -1.131 33.312 18.406 1 96.44 263 ASP A C 1
ATOM 1989 O O . ASP A 1 263 ? -0.837 32.219 18.875 1 96.44 263 ASP A O 1
ATOM 1993 N N . LEU A 1 264 ? -1.813 33.5 17.266 1 98.44 264 LEU A N 1
ATOM 1994 C CA . LEU A 1 264 ? -2.15 32.375 16.422 1 98.44 264 LEU A CA 1
ATOM 1995 C C . LEU A 1 264 ? -0.911 31.844 15.703 1 98.44 264 LEU A C 1
ATOM 1997 O O . LEU A 1 264 ? -0.162 32.625 15.094 1 98.44 264 LEU A O 1
ATOM 2001 N N . HIS A 1 265 ? -0.749 30.531 15.789 1 98.44 265 HIS A N 1
ATOM 2002 C CA . HIS A 1 265 ? 0.337 29.859 15.094 1 98.44 265 HIS A CA 1
ATOM 2003 C C . HIS A 1 265 ? 0.047 29.75 13.602 1 98.44 265 HIS A C 1
ATOM 2005 O O . HIS A 1 265 ? -1.115 29.75 13.188 1 98.44 265 HIS A O 1
ATOM 2011 N N . LEU A 1 266 ? 1.147 29.719 12.852 1 98.06 266 LEU A N 1
ATOM 2012 C CA . LEU A 1 266 ? 1.096 29.375 11.438 1 98.06 266 LEU A CA 1
ATOM 2013 C C . LEU A 1 266 ? 1.915 28.125 11.148 1 98.06 266 LEU A C 1
ATOM 2015 O O . LEU A 1 266 ? 3.146 28.172 11.141 1 98.06 266 LEU A O 1
ATOM 2019 N N . ASN A 1 267 ? 1.169 27.031 10.875 1 97.69 267 ASN A N 1
ATOM 2020 C CA . ASN A 1 267 ? 1.785 25.766 10.5 1 97.69 267 ASN A CA 1
ATOM 2021 C C . ASN A 1 267 ? 1.742 25.531 8.992 1 97.69 267 ASN A C 1
ATOM 2023 O O . ASN A 1 267 ? 0.692 25.703 8.367 1 97.69 267 ASN A O 1
ATOM 2027 N N . VAL A 1 268 ? 2.908 25.203 8.422 1 94 268 VAL A N 1
ATOM 2028 C CA . VAL A 1 268 ? 2.895 25.031 6.973 1 94 268 VAL A CA 1
ATOM 2029 C C . VAL A 1 268 ? 3.654 23.75 6.602 1 94 268 VAL A C 1
ATOM 2031 O O . VAL A 1 268 ? 4.676 23.438 7.215 1 94 268 VAL A O 1
ATOM 2034 N N . GLY A 1 269 ? 3.076 23.031 5.66 1 89.44 269 GLY A N 1
ATOM 2035 C CA . GLY A 1 269 ? 3.715 21.906 4.992 1 89.44 269 GLY A CA 1
ATOM 2036 C C . GLY A 1 269 ? 4.004 22.172 3.527 1 89.44 269 GLY A C 1
ATOM 2037 O O . GLY A 1 269 ? 3.568 23.188 2.977 1 89.44 269 GLY A O 1
ATOM 2038 N N . GLY A 1 270 ? 4.863 21.312 3 1 85.19 270 GLY A N 1
ATOM 2039 C CA . GLY A 1 270 ? 5.191 21.391 1.586 1 85.19 270 GLY A CA 1
ATOM 2040 C C . GLY A 1 270 ? 6.48 22.156 1.319 1 85.19 270 GLY A C 1
ATOM 2041 O O . GLY A 1 270 ? 6.578 23.344 1.61 1 85.19 270 GLY A O 1
ATOM 2042 N N . ASN A 1 271 ? 7.363 21.484 0.82 1 85.81 271 ASN A N 1
ATOM 2043 C CA . ASN A 1 271 ? 8.648 22 0.35 1 85.81 271 ASN A CA 1
ATOM 2044 C C . ASN A 1 271 ? 9.398 22.719 1.463 1 85.81 271 ASN A C 1
ATOM 2046 O O . ASN A 1 271 ? 10.062 23.734 1.217 1 85.81 271 ASN A O 1
ATOM 2050 N N . ALA A 1 272 ? 9.164 22.406 2.686 1 91.56 272 ALA A N 1
ATOM 2051 C CA . ALA A 1 272 ? 9.938 22.953 3.799 1 91.56 272 ALA A CA 1
ATOM 2052 C C . ALA A 1 272 ? 11.336 22.328 3.848 1 91.56 272 ALA A C 1
ATOM 2054 O O . ALA A 1 272 ? 11.477 21.109 3.855 1 91.56 272 ALA A O 1
ATOM 2055 N N . ASN A 1 273 ? 12.32 23.156 3.775 1 93.38 273 ASN A N 1
ATOM 2056 C CA . ASN A 1 273 ? 13.727 22.766 3.85 1 93.38 273 ASN A CA 1
ATOM 2057 C C . ASN A 1 273 ? 14.594 23.922 4.328 1 93.38 273 ASN A C 1
ATOM 2059 O O . ASN A 1 273 ? 14.109 25.047 4.52 1 93.38 273 ASN A O 1
ATOM 2063 N N . VAL A 1 274 ? 15.844 23.672 4.566 1 95.5 274 VAL A N 1
ATOM 2064 C CA . VAL A 1 274 ? 16.766 24.656 5.102 1 95.5 274 VAL A CA 1
ATOM 2065 C C . VAL A 1 274 ? 16.734 25.922 4.238 1 95.5 274 VAL A C 1
ATOM 2067 O O . VAL A 1 274 ? 16.75 27.031 4.758 1 95.5 274 VAL A O 1
ATOM 2070 N N . GLY A 1 275 ? 16.641 25.75 2.943 1 91.06 275 GLY A N 1
ATOM 2071 C CA . GLY A 1 275 ? 16.672 26.875 2.01 1 91.06 275 GLY A CA 1
ATOM 2072 C C . GLY A 1 275 ? 15.422 27.734 2.066 1 91.06 275 GLY A C 1
ATOM 2073 O O . GLY A 1 275 ? 15.469 28.922 1.788 1 91.06 275 GLY A O 1
ATOM 2074 N N . THR A 1 276 ? 14.281 27.203 2.477 1 91.25 276 THR A N 1
ATOM 2075 C CA . THR A 1 276 ? 13.016 27.922 2.443 1 91.25 276 THR A CA 1
ATOM 2076 C C . THR A 1 276 ? 12.688 28.516 3.816 1 91.25 276 THR A C 1
ATOM 2078 O O . THR A 1 276 ? 11.812 29.359 3.943 1 91.25 276 THR A O 1
ATOM 2081 N N . PHE A 1 277 ? 13.398 28.156 4.879 1 95 277 PHE A N 1
ATOM 2082 C CA . PHE A 1 277 ? 13.094 28.531 6.258 1 95 277 PHE A CA 1
ATOM 2083 C C . PHE A 1 277 ? 13.133 30.047 6.426 1 95 277 PHE A C 1
ATOM 2085 O O . PHE A 1 277 ? 12.242 30.625 7.051 1 95 277 PHE A O 1
ATOM 2092 N N . PRO A 1 278 ? 14.195 30.766 5.785 1 94.19 278 PRO A N 1
ATOM 2093 C CA . PRO A 1 278 ? 14.195 32.219 5.957 1 94.19 278 PRO A CA 1
ATOM 2094 C C . PRO A 1 278 ? 12.93 32.875 5.41 1 94.19 278 PRO A C 1
ATOM 2096 O O . PRO A 1 278 ? 12.367 33.75 6.051 1 94.19 278 PRO A O 1
ATOM 2099 N N . THR A 1 279 ? 12.516 32.375 4.266 1 91.88 279 THR A N 1
ATOM 2100 C CA . THR A 1 279 ? 11.32 32.938 3.652 1 91.88 279 THR A CA 1
ATOM 2101 C C . THR A 1 279 ? 10.086 32.656 4.504 1 91.88 279 THR A C 1
ATOM 2103 O O . THR A 1 279 ? 9.289 33.562 4.781 1 91.88 279 THR A O 1
ATOM 2106 N N . LEU A 1 280 ? 9.922 31.484 4.969 1 94.38 280 LEU A N 1
ATOM 2107 C CA . LEU A 1 280 ? 8.766 31.094 5.773 1 94.38 280 LEU A CA 1
ATOM 2108 C C . LEU A 1 280 ? 8.734 31.859 7.09 1 94.38 280 LEU A C 1
ATOM 2110 O O . LEU A 1 280 ? 7.684 32.375 7.492 1 94.38 280 LEU A O 1
ATOM 2114 N N . ALA A 1 281 ? 9.875 32 7.676 1 96.44 281 ALA A N 1
ATOM 2115 C CA . ALA A 1 281 ? 9.984 32.719 8.938 1 96.44 281 ALA A CA 1
ATOM 2116 C C . ALA A 1 281 ? 9.625 34.219 8.75 1 96.44 281 ALA A C 1
ATOM 2118 O O . ALA A 1 281 ? 9.008 34.812 9.625 1 96.44 281 ALA A O 1
ATOM 2119 N N . SER A 1 282 ? 9.984 34.75 7.641 1 95.56 282 SER A N 1
ATOM 2120 C CA . SER A 1 282 ? 9.75 36.188 7.391 1 95.56 282 SER A CA 1
ATOM 2121 C C . SER A 1 282 ? 8.258 36.469 7.285 1 95.56 282 SER A C 1
ATOM 2123 O O . SER A 1 282 ? 7.828 37.625 7.508 1 95.56 282 SER A O 1
ATOM 2125 N N . TYR A 1 283 ? 7.488 35.438 6.988 1 95.06 283 TYR A N 1
ATOM 2126 C CA . TYR A 1 283 ? 6.043 35.594 6.879 1 95.06 283 TYR A CA 1
ATOM 2127 C C . TYR A 1 283 ? 5.352 35.25 8.188 1 95.06 283 TYR A C 1
ATOM 2129 O O . TYR A 1 283 ? 4.117 35.219 8.258 1 95.06 283 TYR A O 1
ATOM 2137 N N . GLY A 1 284 ? 6.137 34.875 9.188 1 96.75 284 GLY A N 1
ATOM 2138 C CA . GLY A 1 284 ? 5.574 34.656 10.508 1 96.75 284 GLY A CA 1
ATOM 2139 C C . GLY A 1 284 ? 5.215 33.188 10.766 1 96.75 284 GLY A C 1
ATOM 2140 O O . GLY A 1 284 ? 4.547 32.875 11.758 1 96.75 284 GLY A O 1
ATOM 2141 N N . VAL A 1 285 ? 5.652 32.312 9.922 1 97.62 285 VAL A N 1
ATOM 2142 C CA . VAL A 1 285 ? 5.434 30.875 10.133 1 97.62 285 VAL A CA 1
ATOM 2143 C C . VAL A 1 285 ? 6.07 30.438 11.453 1 97.62 285 VAL A C 1
ATOM 2145 O O . VAL A 1 285 ? 7.164 30.891 11.797 1 97.62 285 VAL A O 1
ATOM 2148 N N . THR A 1 286 ? 5.332 29.562 12.164 1 98.38 286 THR A N 1
ATOM 2149 C CA . THR A 1 286 ? 5.832 29.125 13.461 1 98.38 286 THR A CA 1
ATOM 2150 C C . THR A 1 286 ? 6.27 27.672 13.414 1 98.38 286 THR A C 1
ATOM 2152 O O . THR A 1 286 ? 7.266 27.297 14.031 1 98.38 286 THR A O 1
ATOM 2155 N N . GLU A 1 287 ? 5.512 26.797 12.734 1 98.31 287 GLU A N 1
ATOM 2156 C CA . GLU A 1 287 ? 5.871 25.391 12.57 1 98.31 287 GLU A CA 1
ATOM 2157 C C . GLU A 1 287 ? 5.988 25.016 11.094 1 98.31 287 GLU A C 1
ATOM 2159 O O . GLU A 1 287 ? 5.188 25.453 10.273 1 98.31 287 GLU A O 1
ATOM 2164 N N . VAL A 1 288 ? 7.004 24.203 10.781 1 97.69 288 VAL A N 1
ATOM 2165 C CA . VAL A 1 288 ? 7.199 23.656 9.445 1 97.69 288 VAL A CA 1
ATOM 2166 C C . VAL A 1 288 ? 7.211 22.125 9.508 1 97.69 288 VAL A C 1
ATOM 2168 O O . VAL A 1 288 ? 7.484 21.547 10.562 1 97.69 288 VAL A O 1
ATOM 2171 N N . GLU A 1 289 ? 6.895 21.5 8.391 1 97.19 289 GLU A N 1
ATOM 2172 C CA . GLU A 1 289 ? 6.816 20.047 8.328 1 97.19 289 GLU A CA 1
ATOM 2173 C C . GLU A 1 289 ? 7.672 19.484 7.195 1 97.19 289 GLU A C 1
ATOM 2175 O O . GLU A 1 289 ? 7.152 18.859 6.27 1 97.19 289 GLU A O 1
ATOM 2180 N N . PRO A 1 290 ? 8.984 19.641 7.301 1 96.5 290 PRO A N 1
ATOM 2181 C CA . PRO A 1 290 ? 9.836 19.062 6.262 1 96.5 290 PRO A CA 1
ATOM 2182 C C . PRO A 1 290 ? 9.727 17.531 6.191 1 96.5 290 PRO A C 1
ATOM 2184 O O . PRO A 1 290 ? 9.609 16.875 7.227 1 96.5 290 PRO A O 1
ATOM 2187 N N . GLY A 1 291 ? 9.695 16.953 4.957 1 95.31 291 GLY A N 1
ATOM 2188 C CA . GLY A 1 291 ? 9.641 15.523 4.699 1 95.31 291 GLY A CA 1
ATOM 2189 C C . GLY A 1 291 ? 10.719 15.047 3.748 1 95.31 291 GLY A C 1
ATOM 2190 O O . GLY A 1 291 ? 11.82 14.688 4.176 1 95.31 291 GLY A O 1
ATOM 2191 N N . VAL A 1 292 ? 10.57 15.328 2.449 1 91.12 292 VAL A N 1
ATOM 2192 C CA . VAL A 1 292 ? 11.477 14.859 1.412 1 91.12 292 VAL A CA 1
ATOM 2193 C C . VAL A 1 292 ? 12.859 15.492 1.602 1 91.12 292 VAL A C 1
ATOM 2195 O O . VAL A 1 292 ? 13.875 14.883 1.27 1 91.12 292 VAL A O 1
ATOM 2198 N N . SER A 1 293 ? 12.891 16.688 2.172 1 94.25 293 SER A N 1
ATOM 2199 C CA . SER A 1 293 ? 14.172 17.359 2.355 1 94.25 293 SER A CA 1
ATOM 2200 C C . SER A 1 293 ? 15.023 16.656 3.408 1 94.25 293 SER A C 1
ATOM 2202 O O . SER A 1 293 ? 16.25 16.688 3.338 1 94.25 293 SER A O 1
ATOM 2204 N N . LEU A 1 294 ? 14.352 15.977 4.352 1 98 294 LEU A N 1
ATOM 2205 C CA . LEU A 1 294 ? 15.086 15.289 5.41 1 98 294 LEU A CA 1
ATOM 2206 C C . LEU A 1 294 ? 15.93 14.164 4.836 1 98 294 LEU A C 1
ATOM 2208 O O . LEU A 1 294 ? 16.906 13.727 5.465 1 98 294 LEU A O 1
ATOM 2212 N N . ALA A 1 295 ? 15.555 13.719 3.619 1 97.62 295 ALA A N 1
ATOM 2213 C CA . ALA A 1 295 ? 16.344 12.711 2.926 1 97.62 295 ALA A CA 1
ATOM 2214 C C . ALA A 1 295 ? 16.953 13.273 1.646 1 97.62 295 ALA A C 1
ATOM 2216 O O . ALA A 1 295 ? 17.422 12.523 0.792 1 97.62 295 ALA A O 1
ATOM 2217 N N . GLY A 1 296 ? 16.891 14.586 1.512 1 94.94 296 GLY A N 1
ATOM 2218 C CA . GLY A 1 296 ? 17.5 15.234 0.365 1 94.94 296 GLY A CA 1
ATOM 2219 C C . GLY A 1 296 ? 16.938 14.758 -0.962 1 94.94 296 GLY A C 1
ATOM 2220 O O . GLY A 1 296 ? 17.688 14.617 -1.939 1 94.94 296 GLY A O 1
ATOM 2221 N N . SER A 1 297 ? 15.727 14.484 -1.025 1 89.12 297 SER A N 1
ATOM 2222 C CA . SER A 1 297 ? 15.141 13.844 -2.199 1 89.12 297 SER A CA 1
ATOM 2223 C C . SER A 1 297 ? 14.086 14.727 -2.844 1 89.12 297 SER A C 1
ATOM 2225 O O . SER A 1 297 ? 13.289 14.258 -3.662 1 89.12 297 SER A O 1
ATOM 2227 N N . GLY A 1 298 ? 14.039 15.984 -2.48 1 83.12 298 GLY A N 1
ATOM 2228 C CA . GLY A 1 298 ? 13.062 16.891 -3.062 1 83.12 298 GLY A CA 1
ATOM 2229 C C . GLY A 1 298 ? 13.477 17.422 -4.426 1 83.12 298 GLY A C 1
ATOM 2230 O O . GLY A 1 298 ? 14.609 17.188 -4.867 1 83.12 298 GLY A O 1
ATOM 2231 N N . GLY A 1 299 ? 12.57 18 -5.098 1 77.69 299 GLY A N 1
ATOM 2232 C CA . GLY A 1 299 ? 12.828 18.578 -6.406 1 77.69 299 GLY A CA 1
ATOM 2233 C C . GLY A 1 299 ? 13.969 19.578 -6.398 1 77.69 299 GLY A C 1
ATOM 2234 O O . GLY A 1 299 ? 14.773 19.609 -7.328 1 77.69 299 GLY A O 1
ATOM 2235 N N . PHE A 1 300 ? 14.117 20.266 -5.297 1 78.81 300 PHE A N 1
ATOM 2236 C CA . PHE A 1 300 ? 15.195 21.234 -5.164 1 78.81 300 PHE A CA 1
ATOM 2237 C C . PHE A 1 300 ? 16.547 20.531 -5.133 1 78.81 300 PHE A C 1
ATOM 2239 O O . PHE A 1 300 ? 17.531 21.031 -5.691 1 78.81 300 PHE A O 1
ATOM 2246 N N . HIS A 1 301 ? 16.453 19.484 -4.582 1 85.81 301 HIS A N 1
ATOM 2247 C CA . HIS A 1 301 ? 17.703 18.75 -4.367 1 85.81 301 HIS A CA 1
ATOM 2248 C C . HIS A 1 301 ? 18.234 18.156 -5.672 1 85.81 301 HIS A C 1
ATOM 2250 O O . HIS A 1 301 ? 19.422 17.844 -5.781 1 85.81 301 HIS A O 1
ATOM 2256 N N . ALA A 1 302 ? 17.359 18 -6.602 1 80.69 302 ALA A N 1
ATOM 2257 C CA . ALA A 1 302 ? 17.766 17.516 -7.918 1 80.69 302 ALA A CA 1
ATOM 2258 C C . ALA A 1 302 ? 18.422 18.625 -8.734 1 80.69 302 ALA A C 1
ATOM 2260 O O . ALA A 1 302 ? 19.297 18.359 -9.562 1 80.69 302 ALA A O 1
ATOM 2261 N N . LYS A 1 303 ? 18.094 19.828 -8.477 1 78.62 303 LYS A N 1
ATOM 2262 C CA . LYS A 1 303 ? 18.422 20.922 -9.391 1 78.62 303 LYS A CA 1
ATOM 2263 C C . LYS A 1 303 ? 19.609 21.734 -8.867 1 78.62 303 LYS A C 1
ATOM 2265 O O . LYS A 1 303 ? 20.281 22.438 -9.633 1 78.62 303 LYS A O 1
ATOM 2270 N N . GLN A 1 304 ? 19.766 21.672 -7.609 1 80.62 304 GLN A N 1
ATOM 2271 C CA . GLN A 1 304 ? 20.859 22.453 -7.039 1 80.62 304 GLN A CA 1
ATOM 2272 C C . GLN A 1 304 ? 21.375 21.828 -5.746 1 80.62 304 GLN A C 1
ATOM 2274 O O . GLN A 1 304 ? 20.719 20.953 -5.176 1 80.62 304 GLN A O 1
ATOM 2279 N N . ASP A 1 305 ? 22.469 22.359 -5.371 1 84.12 305 ASP A N 1
ATOM 2280 C CA . ASP A 1 305 ? 23.031 21.922 -4.094 1 84.12 305 ASP A CA 1
ATOM 2281 C C . ASP A 1 305 ? 22.281 22.562 -2.922 1 84.12 305 ASP A C 1
ATOM 2283 O O . ASP A 1 305 ? 22.281 23.781 -2.775 1 84.12 305 ASP A O 1
ATOM 2287 N N . MET A 1 306 ? 21.672 21.75 -2.23 1 90.38 306 MET A N 1
ATOM 2288 C CA . MET A 1 306 ? 21 22.172 -1 1 90.38 306 MET A CA 1
ATOM 2289 C C . MET A 1 306 ? 21.797 21.75 0.226 1 90.38 306 MET A C 1
ATOM 2291 O O . MET A 1 306 ? 22.75 20.969 0.112 1 90.38 306 MET A O 1
ATOM 2295 N N . ALA A 1 307 ? 21.438 22.281 1.313 1 95.62 307 ALA A N 1
ATOM 2296 C CA . ALA A 1 307 ? 22.125 21.906 2.551 1 95.62 307 ALA A CA 1
ATOM 2297 C C . ALA A 1 307 ? 21.984 20.406 2.814 1 95.62 307 ALA A C 1
ATOM 2299 O O . ALA A 1 307 ? 22.953 19.75 3.215 1 95.62 307 ALA A O 1
ATOM 2300 N N . GLU A 1 308 ? 20.828 19.875 2.613 1 97.19 308 GLU A N 1
ATOM 2301 C CA . GLU A 1 308 ? 20.547 18.469 2.84 1 97.19 308 GLU A CA 1
ATOM 2302 C C . GLU A 1 308 ? 21.094 17.609 1.711 1 97.19 308 GLU A C 1
ATOM 2304 O O . GLU A 1 308 ? 21.094 18.016 0.548 1 97.19 308 GLU A O 1
ATOM 2309 N N . GLY A 1 309 ? 21.609 16.453 2.02 1 97.19 309 GLY A N 1
ATOM 2310 C CA . GLY A 1 309 ? 22.109 15.5 1.042 1 97.19 309 GLY A CA 1
ATOM 2311 C C . GLY A 1 309 ? 21.188 14.297 0.868 1 97.19 309 GLY A C 1
ATOM 2312 O O . GLY A 1 309 ? 20.391 13.992 1.752 1 97.19 309 GLY A O 1
ATOM 2313 N N . PRO A 1 310 ? 21.328 13.641 -0.332 1 97 310 PRO A N 1
ATOM 2314 C CA . PRO A 1 310 ? 20.484 12.469 -0.579 1 97 310 PRO A CA 1
ATOM 2315 C C . PRO A 1 310 ? 20.766 11.32 0.395 1 97 310 PRO A C 1
ATOM 2317 O O . PRO A 1 310 ? 21.922 10.977 0.634 1 97 310 PRO A O 1
ATOM 2320 N N . ALA A 1 311 ? 19.656 10.742 0.949 1 98.69 311 ALA A N 1
ATOM 2321 C CA . ALA A 1 311 ? 19.828 9.766 2.021 1 98.69 311 ALA A CA 1
ATOM 2322 C C . ALA A 1 311 ? 18.922 8.555 1.809 1 98.69 311 ALA A C 1
ATOM 2324 O O . ALA A 1 311 ? 18.75 7.73 2.709 1 98.69 311 ALA A O 1
ATOM 2325 N N . GLN A 1 312 ? 18.312 8.445 0.674 1 97.88 312 GLN A N 1
ATOM 2326 C CA . GLN A 1 312 ? 17.375 7.355 0.403 1 97.88 312 GLN A CA 1
ATOM 2327 C C . GLN A 1 312 ? 17.484 6.887 -1.045 1 97.88 312 GLN A C 1
ATOM 2329 O O . GLN A 1 312 ? 17.656 7.703 -1.955 1 97.88 312 GLN A O 1
ATOM 2334 N N . VAL A 1 313 ? 17.406 5.57 -1.255 1 97.69 313 VAL A N 1
ATOM 2335 C CA . VAL A 1 313 ? 17.516 4.992 -2.59 1 97.69 313 VAL A CA 1
ATOM 2336 C C . VAL A 1 313 ? 16.656 3.729 -2.68 1 97.69 313 VAL A C 1
ATOM 2338 O O . VAL A 1 313 ? 16.609 2.941 -1.732 1 97.69 313 VAL A O 1
ATOM 2341 N N . VAL A 1 314 ? 15.914 3.549 -3.766 1 97.12 314 VAL A N 1
ATOM 2342 C CA . VAL A 1 314 ? 15.211 2.303 -4.059 1 97.12 314 VAL A CA 1
ATOM 2343 C C . VAL A 1 314 ? 16.203 1.259 -4.562 1 97.12 314 VAL A C 1
ATOM 2345 O O . VAL A 1 314 ? 17 1.532 -5.461 1 97.12 314 VAL A O 1
ATOM 2348 N N . VAL A 1 315 ? 16.141 0.076 -3.984 1 98.62 315 VAL A N 1
ATOM 2349 C CA . VAL A 1 315 ? 17 -1.04 -4.359 1 98.62 315 VAL A CA 1
ATOM 2350 C C . VAL A 1 315 ? 16.156 -2.209 -4.848 1 98.62 315 VAL A C 1
ATOM 2352 O O . VAL A 1 315 ? 15.297 -2.713 -4.117 1 98.62 315 VAL A O 1
ATOM 2355 N N . THR A 1 316 ? 16.375 -2.604 -6.055 1 98.19 316 THR A N 1
ATOM 2356 C CA . THR A 1 316 ? 15.758 -3.803 -6.609 1 98.19 316 THR A CA 1
ATOM 2357 C C . THR A 1 316 ? 16.734 -4.543 -7.523 1 98.19 316 THR A C 1
ATOM 2359 O O . THR A 1 316 ? 17.953 -4.484 -7.316 1 98.19 316 THR A O 1
ATOM 2362 N N . GLU A 1 317 ? 16.25 -5.332 -8.477 1 98.56 317 GLU A N 1
ATOM 2363 C CA . GLU A 1 317 ? 17.172 -6.098 -9.297 1 98.56 317 GLU A CA 1
ATOM 2364 C C . GLU A 1 317 ? 16.594 -6.375 -10.68 1 98.56 317 GLU A C 1
ATOM 2366 O O . GLU A 1 317 ? 15.375 -6.305 -10.867 1 98.56 317 GLU A O 1
ATOM 2371 N N . VAL A 1 318 ? 17.453 -6.629 -11.594 1 98.31 318 VAL A N 1
ATOM 2372 C CA . VAL A 1 318 ? 17 -7.109 -12.898 1 98.31 318 VAL A CA 1
ATOM 2373 C C . VAL A 1 318 ? 16.391 -8.492 -12.75 1 98.31 318 VAL A C 1
ATOM 2375 O O . VAL A 1 318 ? 17.062 -9.445 -12.359 1 98.31 318 VAL A O 1
ATOM 2378 N N . SER A 1 319 ? 15.133 -8.609 -13.062 1 97.38 319 SER A N 1
ATOM 2379 C CA . SER A 1 319 ? 14.414 -9.875 -12.945 1 97.38 319 SER A CA 1
ATOM 2380 C C . SER A 1 319 ? 14.469 -10.664 -14.25 1 97.38 319 SER A C 1
ATOM 2382 O O . SER A 1 319 ? 14.812 -11.844 -14.25 1 97.38 319 SER A O 1
ATOM 2384 N N . HIS A 1 320 ? 14.102 -10.008 -15.305 1 96.19 320 HIS A N 1
ATOM 2385 C CA . HIS A 1 320 ? 14.055 -10.633 -16.625 1 96.19 320 HIS A CA 1
ATOM 2386 C C . HIS A 1 320 ? 13.922 -9.586 -17.719 1 96.19 320 HIS A C 1
ATOM 2388 O O . HIS A 1 320 ? 13.891 -8.391 -17.453 1 96.19 320 HIS A O 1
ATOM 2394 N N . TYR A 1 321 ? 13.961 -10.094 -18.969 1 94.12 321 TYR A N 1
ATOM 2395 C CA . TYR A 1 321 ? 13.805 -9.242 -20.141 1 94.12 321 TYR A CA 1
ATOM 2396 C C . TYR A 1 321 ? 12.523 -9.594 -20.891 1 94.12 321 TYR A C 1
ATOM 2398 O O . TYR A 1 321 ? 12.07 -10.734 -20.859 1 94.12 321 TYR A O 1
ATOM 2406 N N . TRP A 1 322 ? 12.023 -8.688 -21.469 1 91.12 322 TRP A N 1
ATOM 2407 C CA . TRP A 1 322 ? 11.023 -8.883 -22.516 1 91.12 322 TRP A CA 1
ATOM 2408 C C . TRP A 1 322 ? 11.211 -7.863 -23.625 1 91.12 322 TRP A C 1
ATOM 2410 O O . TRP A 1 322 ? 11.133 -6.652 -23.391 1 91.12 322 TRP A O 1
ATOM 2420 N N . GLY A 1 323 ? 11.477 -8.344 -24.797 1 87.75 323 GLY A N 1
ATOM 2421 C CA . GLY A 1 323 ? 11.984 -7.434 -25.797 1 87.75 323 GLY A CA 1
ATOM 2422 C C . GLY A 1 323 ? 13.258 -6.727 -25.391 1 87.75 323 GLY A C 1
ATOM 2423 O O . GLY A 1 323 ? 14.211 -7.367 -24.938 1 87.75 323 GLY A O 1
ATOM 2424 N N . ASP A 1 324 ? 13.258 -5.41 -25.5 1 90.62 324 ASP A N 1
ATOM 2425 C CA . ASP A 1 324 ? 14.438 -4.621 -25.156 1 90.62 324 ASP A CA 1
ATOM 2426 C C . ASP A 1 324 ? 14.305 -4.004 -23.766 1 90.62 324 ASP A C 1
ATOM 2428 O O . ASP A 1 324 ? 15.125 -3.178 -23.375 1 90.62 324 ASP A O 1
ATOM 2432 N N . ASN A 1 325 ? 13.281 -4.508 -23.078 1 93.06 325 ASN A N 1
ATOM 2433 C CA . ASN A 1 325 ? 13 -3.887 -21.781 1 93.06 325 ASN A CA 1
ATOM 2434 C C . ASN A 1 325 ? 13.523 -4.734 -20.641 1 93.06 325 ASN A C 1
ATOM 2436 O O . ASN A 1 325 ? 13.641 -5.957 -20.766 1 93.06 325 ASN A O 1
ATOM 2440 N N . VAL A 1 326 ? 13.859 -4.066 -19.594 1 95.81 326 VAL A N 1
ATOM 2441 C CA . VAL A 1 326 ? 14.297 -4.672 -18.344 1 95.81 326 VAL A CA 1
ATOM 2442 C C . VAL A 1 326 ? 13.164 -4.613 -17.328 1 95.81 326 VAL A C 1
ATOM 2444 O O . VAL A 1 326 ? 12.594 -3.543 -17.078 1 95.81 326 VAL A O 1
ATOM 2447 N N . TYR A 1 327 ? 12.844 -5.758 -16.781 1 95.12 327 TYR A N 1
ATOM 2448 C CA . TYR A 1 327 ? 11.812 -5.84 -15.758 1 95.12 327 TYR A CA 1
ATOM 2449 C C . TYR A 1 327 ? 12.422 -6.07 -14.383 1 95.12 327 TYR A C 1
ATOM 2451 O O . TYR A 1 327 ? 13.367 -6.852 -14.234 1 95.12 327 TYR A O 1
ATOM 2459 N N . THR A 1 328 ? 11.922 -5.348 -13.406 1 96.75 328 THR A N 1
ATOM 2460 C CA . THR A 1 328 ? 12.32 -5.508 -12.016 1 96.75 328 THR A CA 1
ATOM 2461 C C . THR A 1 328 ? 11.109 -5.852 -11.141 1 96.75 328 THR A C 1
ATOM 2463 O O . THR A 1 328 ? 9.977 -5.547 -11.5 1 96.75 328 THR A O 1
ATOM 2466 N N . PRO A 1 329 ? 11.398 -6.535 -10.008 1 95.69 329 PRO A N 1
ATOM 2467 C CA . PRO A 1 329 ? 10.305 -6.605 -9.031 1 95.69 329 PRO A CA 1
ATOM 2468 C C . PRO A 1 329 ? 9.711 -5.234 -8.711 1 95.69 329 PRO A C 1
ATOM 2470 O O . PRO A 1 329 ? 10.445 -4.254 -8.594 1 95.69 329 PRO A O 1
ATOM 2473 N N . GLY A 1 330 ? 8.367 -5.191 -8.672 1 93.12 330 GLY A N 1
ATOM 2474 C CA . GLY A 1 330 ? 7.652 -3.973 -8.336 1 93.12 330 GLY A CA 1
ATOM 2475 C C . GLY A 1 330 ? 7.367 -3.836 -6.852 1 93.12 330 GLY A C 1
ATOM 2476 O O . GLY A 1 330 ? 8.094 -4.391 -6.023 1 93.12 330 GLY A O 1
ATOM 2477 N N . GLY A 1 331 ? 6.379 -3 -6.461 1 92.56 331 GLY A N 1
ATOM 2478 C CA . GLY A 1 331 ? 6.008 -2.73 -5.082 1 92.56 331 GLY A CA 1
ATOM 2479 C C . GLY A 1 331 ? 6.656 -1.478 -4.523 1 92.56 331 GLY A C 1
ATOM 2480 O O . GLY A 1 331 ? 6.422 -1.108 -3.373 1 92.56 331 GLY A O 1
ATOM 2481 N N . VAL A 1 332 ? 7.453 -0.838 -5.352 1 93.44 332 VAL A N 1
ATOM 2482 C CA . VAL A 1 332 ? 8.164 0.354 -4.898 1 93.44 332 VAL A CA 1
ATOM 2483 C C . VAL A 1 332 ? 8.07 1.448 -5.961 1 93.44 332 VAL A C 1
ATOM 2485 O O . VAL A 1 332 ? 8.789 2.445 -5.898 1 93.44 332 VAL A O 1
ATOM 2488 N N . PHE A 1 333 ? 7.09 1.306 -6.953 1 89.88 333 PHE A N 1
ATOM 2489 C CA . PHE A 1 333 ? 7.039 2.268 -8.047 1 89.88 333 PHE A CA 1
ATOM 2490 C C . PHE A 1 333 ? 5.629 2.816 -8.219 1 89.88 333 PHE A C 1
ATOM 2492 O O . PHE A 1 333 ? 5.305 3.387 -9.266 1 89.88 333 PHE A O 1
ATOM 2499 N N . SER A 1 334 ? 4.797 2.668 -7.242 1 84.5 334 SER A N 1
ATOM 2500 C CA . SER A 1 334 ? 3.428 3.162 -7.359 1 84.5 334 SER A CA 1
ATOM 2501 C C . SER A 1 334 ? 3.396 4.684 -7.453 1 84.5 334 SER A C 1
ATOM 2503 O O . SER A 1 334 ? 2.512 5.254 -8.094 1 84.5 334 SER A O 1
ATOM 2505 N N . PHE A 1 335 ? 4.293 5.266 -6.75 1 79.94 335 PHE A N 1
ATOM 2506 C CA . PHE A 1 335 ? 4.414 6.715 -6.828 1 79.94 335 PHE A CA 1
ATOM 2507 C C . PHE A 1 335 ? 5.73 7.113 -7.484 1 79.94 335 PHE A C 1
ATOM 2509 O O . PHE A 1 335 ? 6.797 6.977 -6.883 1 79.94 335 PHE A O 1
ATOM 2516 N N . VAL A 1 336 ? 5.586 7.359 -8.773 1 65.94 336 VAL A N 1
ATOM 2517 C CA . VAL A 1 336 ? 6.727 7.902 -9.5 1 65.94 336 VAL A CA 1
ATOM 2518 C C . VAL A 1 336 ? 6.367 9.266 -10.086 1 65.94 336 VAL A C 1
ATOM 2520 O O . VAL A 1 336 ? 5.371 9.398 -10.805 1 65.94 336 VAL A O 1
ATOM 2523 N N . SER A 1 337 ? 6.793 10.242 -9.492 1 59.84 337 SER A N 1
ATOM 2524 C CA . SER A 1 337 ? 6.355 11.57 -9.93 1 59.84 337 SER A CA 1
ATOM 2525 C C . SER A 1 337 ? 7.406 12.234 -10.805 1 59.84 337 SER A C 1
ATOM 2527 O O . SER A 1 337 ? 8.602 12.156 -10.523 1 59.84 337 SER A O 1
ATOM 2529 N N . ASP A 1 338 ? 6.852 12.539 -11.93 1 54.41 338 ASP A N 1
ATOM 2530 C CA . ASP A 1 338 ? 7.664 13.375 -12.805 1 54.41 338 ASP A CA 1
ATOM 2531 C C . ASP A 1 338 ? 7.648 14.836 -12.344 1 54.41 338 ASP A C 1
ATOM 2533 O O . ASP A 1 338 ? 8.102 15.727 -13.062 1 54.41 338 ASP A O 1
ATOM 2537 N N . LEU A 1 339 ? 6.973 14.977 -11.266 1 51.72 339 LEU A N 1
ATOM 2538 C CA . LEU A 1 339 ? 6.754 16.359 -10.836 1 51.72 339 LEU A CA 1
ATOM 2539 C C . LEU A 1 339 ? 8.055 17.156 -10.883 1 51.72 339 LEU A C 1
ATOM 2541 O O . LEU A 1 339 ? 8.039 18.359 -11.141 1 51.72 339 LEU A O 1
ATOM 2545 N N . TYR A 1 340 ? 9.062 16.422 -10.703 1 52.28 340 TYR A N 1
ATOM 2546 C CA . TYR A 1 340 ? 10.258 17.25 -10.539 1 52.28 340 TYR A CA 1
ATOM 2547 C C . TYR A 1 340 ? 11.305 16.906 -11.594 1 52.28 340 TYR A C 1
ATOM 2549 O O . TYR A 1 340 ? 12.312 17.609 -11.719 1 52.28 340 TYR A O 1
ATOM 2557 N N . ASP A 1 341 ? 10.984 15.703 -12.242 1 51.81 341 ASP A N 1
ATOM 2558 C CA . ASP A 1 341 ? 11.945 15.359 -13.281 1 51.81 341 ASP A CA 1
ATOM 2559 C C . ASP A 1 341 ? 11.266 15.227 -14.641 1 51.81 341 ASP A C 1
ATOM 2561 O O . ASP A 1 341 ? 10.477 14.305 -14.859 1 51.81 341 ASP A O 1
ATOM 2565 N N . PRO A 1 342 ? 11.148 16.406 -15.391 1 50.09 342 PRO A N 1
ATOM 2566 C CA . PRO A 1 342 ? 10.5 16.328 -16.703 1 50.09 342 PRO A CA 1
ATOM 2567 C C . PRO A 1 342 ? 11 15.148 -17.531 1 50.09 342 PRO A C 1
ATOM 2569 O O . PRO A 1 342 ? 10.375 14.789 -18.531 1 50.09 342 PRO A O 1
ATOM 2572 N N . GLU A 1 343 ? 12.203 14.734 -17.328 1 56.78 343 GLU A N 1
ATOM 2573 C CA . GLU A 1 343 ? 12.805 13.656 -18.109 1 56.78 343 GLU A CA 1
ATOM 2574 C C . GLU A 1 343 ? 12.539 12.297 -17.469 1 56.78 343 GLU A C 1
ATOM 2576 O O . GLU A 1 343 ? 12.281 12.211 -16.266 1 56.78 343 GLU A O 1
ATOM 2581 N N . PRO A 1 344 ? 12.461 11.391 -18.328 1 62.62 344 PRO A N 1
ATOM 2582 C CA . PRO A 1 344 ? 12.352 10.039 -17.781 1 62.62 344 PRO A CA 1
ATOM 2583 C C . PRO A 1 344 ? 13.32 9.797 -16.609 1 62.62 344 PRO A C 1
ATOM 2585 O O . PRO A 1 344 ? 14.469 10.242 -16.672 1 62.62 344 PRO A O 1
ATOM 2588 N N . MET A 1 345 ? 12.805 9.352 -15.586 1 81.25 345 MET A N 1
ATOM 2589 C CA . MET A 1 345 ? 13.633 8.898 -14.477 1 81.25 345 MET A CA 1
ATOM 2590 C C . MET A 1 345 ? 14.586 7.789 -14.922 1 81.25 345 MET A C 1
ATOM 2592 O O . MET A 1 345 ? 14.227 6.961 -15.766 1 81.25 345 MET A O 1
ATOM 2596 N N . TRP A 1 346 ? 15.844 7.906 -14.477 1 89.5 346 TRP A N 1
ATOM 2597 C CA . TRP A 1 346 ? 16.844 6.898 -14.812 1 89.5 346 TRP A CA 1
ATOM 2598 C C . TRP A 1 346 ? 17.234 6.086 -13.586 1 89.5 346 TRP A C 1
ATOM 2600 O O . TRP A 1 346 ? 17.203 6.594 -12.461 1 89.5 346 TRP A O 1
ATOM 2610 N N . ALA A 1 347 ? 17.594 4.848 -13.914 1 95.31 347 ALA A N 1
ATOM 2611 C CA . ALA A 1 347 ? 18.156 3.982 -12.875 1 95.31 347 ALA A CA 1
ATOM 2612 C C . ALA A 1 347 ? 19.609 3.623 -13.188 1 95.31 347 ALA A C 1
ATOM 2614 O O . ALA A 1 347 ? 20.016 3.592 -14.352 1 95.31 347 ALA A O 1
ATOM 2615 N N . ALA A 1 348 ? 20.406 3.486 -12.164 1 97.69 348 ALA A N 1
ATOM 2616 C CA . ALA A 1 348 ? 21.734 2.881 -12.289 1 97.69 348 ALA A CA 1
ATOM 2617 C C . ALA A 1 348 ? 21.656 1.372 -12.062 1 97.69 348 ALA A C 1
ATOM 2619 O O . ALA A 1 348 ? 20.922 0.896 -11.195 1 97.69 348 ALA A O 1
ATOM 2620 N N . VAL A 1 349 ? 22.453 0.589 -12.844 1 98.62 349 VAL A N 1
ATOM 2621 C CA . VAL A 1 349 ? 22.391 -0.865 -12.758 1 98.62 349 VAL A CA 1
ATOM 2622 C C . VAL A 1 349 ? 23.797 -1.446 -12.711 1 98.62 349 VAL A C 1
ATOM 2624 O O . VAL A 1 349 ? 24.672 -1.021 -13.469 1 98.62 349 VAL A O 1
ATOM 2627 N N . GLY A 1 350 ? 24.031 -2.396 -11.781 1 98.38 350 GLY A N 1
ATOM 2628 C CA . GL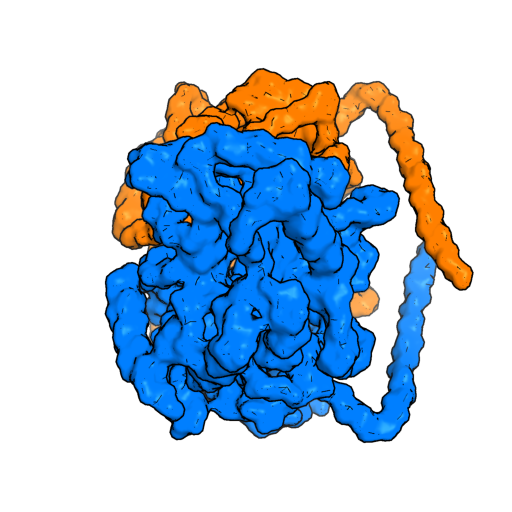Y A 1 350 ? 25.312 -3.072 -11.727 1 98.38 350 GLY A CA 1
ATOM 2629 C C . GLY A 1 350 ? 25.453 -3.988 -10.531 1 98.38 350 GLY A C 1
ATOM 2630 O O . GLY A 1 35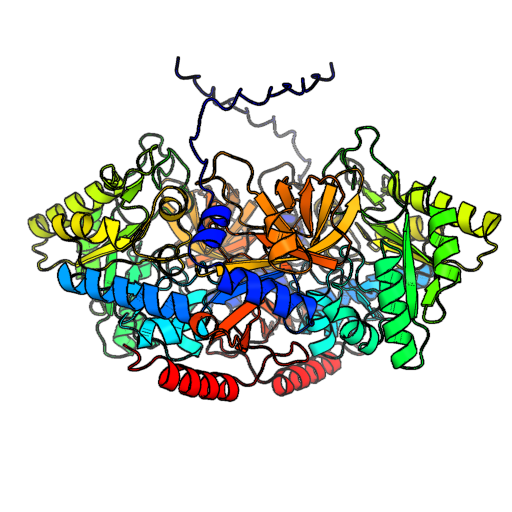0 ? 24.547 -4.094 -9.711 1 98.38 350 GLY A O 1
ATOM 2631 N N . HIS A 1 351 ? 26.609 -4.73 -10.43 1 98.38 351 HIS A N 1
ATOM 2632 C CA . HIS A 1 351 ? 26.875 -5.648 -9.328 1 98.38 351 HIS A CA 1
ATOM 2633 C C . HIS A 1 351 ? 27.906 -5.062 -8.359 1 98.38 351 HIS A C 1
ATOM 2635 O O . HIS A 1 351 ? 28.25 -5.691 -7.355 1 98.38 351 HIS A O 1
ATOM 2641 N N . ASP A 1 352 ? 28.391 -3.887 -8.625 1 98.12 352 ASP A N 1
ATOM 2642 C CA . ASP A 1 352 ? 29.203 -3.043 -7.75 1 98.12 352 ASP A CA 1
ATOM 2643 C C . ASP A 1 352 ? 29.062 -1.569 -8.117 1 98.12 352 ASP A C 1
ATOM 2645 O O . ASP A 1 352 ? 28.344 -1.227 -9.062 1 98.12 352 ASP A O 1
ATOM 2649 N N . LEU A 1 353 ? 29.609 -0.716 -7.301 1 97.62 353 LEU A N 1
ATOM 2650 C CA . LEU A 1 353 ? 29.438 0.717 -7.52 1 97.62 353 LEU A CA 1
ATOM 2651 C C . LEU A 1 353 ? 29.969 1.124 -8.891 1 97.62 353 LEU A C 1
ATOM 2653 O O . LEU A 1 353 ? 29.375 1.97 -9.562 1 97.62 353 LEU A O 1
ATOM 2657 N N . ASP A 1 354 ? 31.094 0.587 -9.328 1 97.25 354 ASP A N 1
ATOM 2658 C CA . ASP A 1 354 ? 31.719 0.961 -10.594 1 97.25 354 ASP A CA 1
ATOM 2659 C C . ASP A 1 354 ? 30.828 0.602 -11.773 1 97.25 354 ASP A C 1
ATOM 2661 O O . ASP A 1 354 ? 30.625 1.416 -12.68 1 97.25 354 ASP A O 1
ATOM 2665 N N . THR A 1 355 ? 30.328 -0.606 -11.75 1 97.19 355 THR A N 1
ATOM 2666 C CA . THR A 1 355 ? 29.438 -1.009 -12.844 1 97.19 355 THR A CA 1
ATOM 2667 C C . THR A 1 355 ? 28.125 -0.227 -12.797 1 97.19 355 THR A C 1
ATOM 2669 O O . THR A 1 355 ? 27.547 0.093 -13.836 1 97.19 355 THR A O 1
ATOM 2672 N N . ALA A 1 356 ? 27.641 0.093 -11.617 1 97.19 356 ALA A N 1
ATOM 2673 C CA . ALA A 1 356 ? 26.422 0.899 -11.484 1 97.19 356 ALA A CA 1
ATOM 2674 C C . ALA A 1 356 ? 26.641 2.305 -12.039 1 97.19 356 ALA A C 1
ATOM 2676 O O . ALA A 1 356 ? 25.719 2.896 -12.609 1 97.19 356 ALA A O 1
ATOM 2677 N N . ARG A 1 357 ? 27.797 2.828 -11.938 1 95.44 357 ARG A N 1
ATOM 2678 C CA . ARG A 1 357 ? 28.141 4.16 -12.43 1 95.44 357 ARG A CA 1
ATOM 2679 C C . ARG A 1 357 ? 28.094 4.211 -13.953 1 95.44 357 ARG A C 1
ATOM 2681 O O . ARG A 1 357 ? 27.797 5.25 -14.539 1 95.44 357 ARG A O 1
ATOM 2688 N N . ARG A 1 358 ? 28.328 3.076 -14.539 1 95 358 ARG A N 1
ATOM 2689 C CA . ARG A 1 358 ? 28.547 3.061 -15.984 1 95 358 ARG A CA 1
ATOM 2690 C C . ARG A 1 358 ? 27.266 2.742 -16.75 1 95 358 ARG A C 1
ATOM 2692 O O . ARG A 1 358 ? 27.188 2.949 -17.953 1 95 358 ARG A O 1
ATOM 2699 N N . THR A 1 359 ? 26.312 2.205 -16.062 1 96.5 359 THR A N 1
ATOM 2700 C CA . THR A 1 359 ? 25.125 1.72 -16.766 1 96.5 359 THR A CA 1
ATOM 2701 C C . THR A 1 359 ? 23.875 2.449 -16.281 1 96.5 359 THR A C 1
ATOM 2703 O O . THR A 1 359 ? 23.594 2.498 -15.086 1 96.5 359 THR A O 1
ATOM 2706 N N . ARG A 1 360 ? 23.141 3.051 -17.266 1 94 360 ARG A N 1
ATOM 2707 C CA . ARG A 1 360 ? 21.859 3.719 -17 1 94 360 ARG A CA 1
ATOM 2708 C C . ARG A 1 360 ? 20.75 3.111 -17.859 1 94 360 ARG A C 1
ATOM 2710 O O . ARG A 1 360 ? 20.953 2.793 -19.031 1 94 360 ARG A O 1
ATOM 2717 N N . ILE A 1 361 ? 19.641 2.887 -17.188 1 95.06 361 ILE A N 1
ATOM 2718 C CA . ILE A 1 361 ? 18.453 2.449 -17.922 1 95.06 361 ILE A CA 1
ATOM 2719 C C . ILE A 1 361 ? 17.281 3.379 -17.625 1 95.06 361 ILE A C 1
ATOM 2721 O O . ILE A 1 361 ? 17.062 3.758 -16.469 1 95.06 361 ILE A O 1
ATOM 2725 N N . PRO A 1 362 ? 16.531 3.842 -18.594 1 91.75 362 PRO A N 1
ATOM 2726 C CA . PRO A 1 362 ? 15.43 4.781 -18.375 1 91.75 362 PRO A CA 1
ATOM 2727 C C . PRO A 1 362 ? 14.18 4.105 -17.828 1 91.75 362 PRO A C 1
ATOM 2729 O O . PRO A 1 362 ? 13.805 3.025 -18.297 1 91.75 362 PRO A O 1
ATOM 2732 N N . TYR A 1 363 ? 13.578 4.707 -16.875 1 90.75 363 TYR A N 1
ATOM 2733 C CA . TYR A 1 363 ? 12.281 4.25 -16.406 1 90.75 363 TYR A CA 1
ATOM 2734 C C . TYR A 1 363 ? 11.211 4.461 -17.469 1 90.75 363 TYR A C 1
ATOM 2736 O O . TYR A 1 363 ? 11.102 5.547 -18.047 1 90.75 363 TYR A O 1
ATOM 2744 N N . LEU A 1 364 ? 10.438 3.432 -17.703 1 87.25 364 LEU A N 1
ATOM 2745 C CA . LEU A 1 364 ? 9.383 3.533 -18.703 1 87.25 364 LEU A CA 1
ATOM 2746 C C . LEU A 1 364 ? 8.016 3.648 -18.031 1 87.25 364 LEU A C 1
ATOM 2748 O O . LEU A 1 364 ? 7.301 4.637 -18.234 1 87.25 364 LEU A O 1
ATOM 2752 N N . TYR A 1 365 ? 7.672 2.664 -17.281 1 81.12 365 TYR A N 1
ATOM 2753 C CA . TYR A 1 365 ? 6.367 2.68 -16.641 1 81.12 365 TYR A CA 1
ATOM 2754 C C . TYR A 1 365 ? 6.254 1.562 -15.602 1 81.12 365 TYR A C 1
ATOM 2756 O O . TYR A 1 365 ? 7.16 0.734 -15.477 1 81.12 365 TYR A O 1
ATOM 2764 N N . ASN A 1 366 ? 5.23 1.82 -14.82 1 76.31 366 ASN A N 1
ATOM 2765 C CA . ASN A 1 366 ? 4.633 0.72 -14.07 1 76.31 366 ASN A CA 1
ATOM 2766 C C . ASN A 1 366 ? 3.15 0.562 -14.391 1 76.31 366 ASN A C 1
ATOM 2768 O O . ASN A 1 366 ? 2.473 1.539 -14.719 1 76.31 366 ASN A O 1
ATOM 2772 N N . GLN A 1 367 ? 2.729 -0.645 -14.625 1 71.31 367 GLN A N 1
ATOM 2773 C CA . GLN A 1 367 ? 1.323 -0.885 -14.93 1 71.31 367 GLN A CA 1
ATOM 2774 C C . GLN A 1 367 ? 0.762 -2.029 -14.094 1 71.31 367 GLN A C 1
ATOM 2776 O O . GLN A 1 367 ? 1.518 -2.855 -13.578 1 71.31 367 GLN A O 1
ATOM 2781 N N . MET A 1 368 ? -0.615 -2.07 -14.031 1 65.62 368 MET A N 1
ATOM 2782 C CA . MET A 1 368 ? -1.403 -3.174 -13.492 1 65.62 368 MET A CA 1
ATOM 2783 C C . MET A 1 368 ? -0.949 -3.523 -12.078 1 65.62 368 MET A C 1
ATOM 2785 O O . MET A 1 368 ? -0.452 -4.625 -11.836 1 65.62 368 MET A O 1
ATOM 2789 N N . VAL A 1 369 ? -1.014 -2.717 -11.117 1 73.12 369 VAL A N 1
ATOM 2790 C CA . VAL A 1 369 ? -0.883 -2.922 -9.672 1 73.12 369 VAL A CA 1
ATOM 2791 C C . VAL A 1 369 ? 0.588 -2.848 -9.273 1 73.12 369 VAL A C 1
ATOM 2793 O O . VAL A 1 369 ? 0.995 -3.441 -8.273 1 73.12 369 VAL A O 1
ATOM 2796 N N . ASP A 1 370 ? 1.478 -2.4 -10.109 1 81.19 370 ASP A N 1
ATOM 2797 C CA . ASP A 1 370 ? 2.895 -2.221 -9.805 1 81.19 370 ASP A CA 1
ATOM 2798 C C . ASP A 1 370 ? 3.574 -3.562 -9.555 1 81.19 370 ASP A C 1
ATOM 2800 O O . ASP A 1 370 ? 4.324 -3.711 -8.586 1 81.19 370 ASP A O 1
ATOM 2804 N N . ALA A 1 371 ? 3.283 -4.512 -10.414 1 88.5 371 ALA A N 1
ATOM 2805 C CA . ALA A 1 371 ? 3.91 -5.824 -10.281 1 88.5 371 ALA A CA 1
ATOM 2806 C C . ALA A 1 371 ? 5.391 -5.762 -10.641 1 88.5 371 ALA A C 1
ATOM 2808 O O . ALA A 1 371 ? 6.203 -6.492 -10.07 1 88.5 371 ALA A O 1
ATOM 2809 N N . HIS A 1 372 ? 5.652 -4.895 -11.633 1 92.88 372 HIS A N 1
ATOM 2810 C CA . HIS A 1 372 ? 7.027 -4.699 -12.07 1 92.88 372 HIS A CA 1
ATOM 2811 C C . HIS A 1 372 ? 7.328 -3.223 -12.305 1 92.88 372 HIS A C 1
ATOM 2813 O O . HIS A 1 372 ? 6.438 -2.453 -12.672 1 92.88 372 HIS A O 1
ATOM 2819 N N . GLY A 1 373 ? 8.586 -2.873 -12.008 1 92.94 373 GLY A N 1
ATOM 2820 C CA . GLY A 1 373 ? 9.156 -1.722 -12.688 1 92.94 373 GLY A CA 1
ATOM 2821 C C . GLY A 1 373 ? 9.711 -2.057 -14.062 1 92.94 373 GLY A C 1
ATOM 2822 O O . GLY A 1 373 ? 10.484 -3.006 -14.203 1 92.94 373 GLY A O 1
ATOM 2823 N N . VAL A 1 374 ? 9.305 -1.338 -15.062 1 92.19 374 VAL A N 1
ATOM 2824 C CA . VAL A 1 374 ? 9.758 -1.615 -16.422 1 92.19 374 VAL A CA 1
ATOM 2825 C C . VAL A 1 374 ? 10.711 -0.515 -16.891 1 92.19 374 VAL A C 1
ATOM 2827 O O . VAL A 1 374 ? 10.375 0.671 -16.812 1 92.19 374 VAL A O 1
ATOM 2830 N N . PHE A 1 375 ? 11.828 -0.916 -17.312 1 93.31 375 PHE A N 1
ATOM 2831 C CA . PHE A 1 375 ? 12.883 -0.009 -17.766 1 93.31 375 PHE A CA 1
ATOM 2832 C C . PHE A 1 375 ? 13.312 -0.338 -19.188 1 93.31 375 PHE A C 1
ATOM 2834 O O . PHE A 1 375 ? 13.18 -1.479 -19.625 1 93.31 375 PHE A O 1
ATOM 2841 N N . GLY A 1 376 ? 13.82 0.738 -19.828 1 93.06 376 GLY A N 1
ATOM 2842 C CA . GLY A 1 376 ? 14.492 0.475 -21.094 1 93.06 376 GLY A CA 1
ATOM 2843 C C . GLY A 1 376 ? 15.805 -0.271 -20.922 1 93.06 376 GLY A C 1
ATOM 2844 O O . GLY A 1 376 ? 16.375 -0.308 -19.828 1 93.06 376 GLY A O 1
ATOM 2845 N N . GLY A 1 377 ? 16.266 -0.86 -22.031 1 93.25 377 GLY A N 1
ATOM 2846 C CA . GLY A 1 377 ? 17.5 -1.613 -21.984 1 93.25 377 GLY A CA 1
ATOM 2847 C C . GLY A 1 377 ? 18.734 -0.737 -22.109 1 93.25 377 GLY A C 1
ATOM 2848 O O . GLY A 1 377 ? 18.641 0.488 -22.016 1 93.25 377 GLY A O 1
ATOM 2849 N N . ALA A 1 378 ? 19.828 -1.412 -22.031 1 92.94 378 ALA A N 1
ATOM 2850 C CA . ALA A 1 378 ? 21.156 -0.841 -22.266 1 92.94 378 ALA A CA 1
ATOM 2851 C C . ALA A 1 378 ? 22 -1.756 -23.141 1 92.94 378 ALA A C 1
ATOM 2853 O O . ALA A 1 378 ? 21.578 -2.867 -23.469 1 92.94 378 ALA A O 1
ATOM 2854 N N . ASP A 1 379 ? 23.078 -1.253 -23.641 1 92.69 379 ASP A N 1
ATOM 2855 C CA . ASP A 1 379 ? 24.047 -2.031 -24.406 1 92.69 379 ASP A CA 1
ATOM 2856 C C . ASP A 1 379 ? 25.422 -1.981 -23.75 1 92.69 379 ASP A C 1
ATOM 2858 O O . ASP A 1 379 ? 26.094 -0.948 -23.781 1 92.69 379 ASP A O 1
ATOM 2862 N N . PRO A 1 380 ? 25.875 -3.027 -23.297 1 94.19 380 PRO A N 1
ATOM 2863 C CA . PRO A 1 380 ? 25.219 -4.328 -23.188 1 94.19 380 PRO A CA 1
ATOM 2864 C C . PRO A 1 380 ? 24.062 -4.32 -22.188 1 94.19 380 PRO A C 1
ATOM 2866 O O . PRO A 1 380 ? 24 -3.453 -21.312 1 94.19 380 PRO A O 1
ATOM 2869 N N . MET A 1 381 ? 23.172 -5.301 -22.312 1 95.25 381 MET A N 1
ATOM 2870 C CA . MET A 1 381 ? 22.094 -5.488 -21.359 1 95.25 381 MET A CA 1
ATOM 2871 C C . MET A 1 381 ? 22.641 -5.824 -19.969 1 95.25 381 MET A C 1
ATOM 2873 O O . MET A 1 381 ? 23.547 -6.641 -19.844 1 95.25 381 MET A O 1
ATOM 2877 N N . PRO A 1 382 ? 22.062 -5.148 -18.953 1 97.25 382 PRO A N 1
ATOM 2878 C CA . PRO A 1 382 ? 22.469 -5.57 -17.625 1 97.25 382 PRO A CA 1
ATOM 2879 C C . PRO A 1 382 ? 22.109 -7.02 -17.312 1 97.25 382 PRO A C 1
ATOM 2881 O O . PRO A 1 382 ? 21.125 -7.543 -17.875 1 97.25 382 PRO A O 1
ATOM 2884 N N . ALA A 1 383 ? 22.906 -7.656 -16.5 1 97.38 383 ALA A N 1
ATOM 2885 C CA . ALA A 1 383 ? 22.688 -9.07 -16.219 1 97.38 383 ALA A CA 1
ATOM 2886 C C . ALA A 1 383 ? 21.5 -9.273 -15.273 1 97.38 383 ALA A C 1
ATOM 2888 O O . ALA A 1 383 ? 21.266 -8.453 -14.391 1 97.38 383 ALA A O 1
ATOM 2889 N N . ILE A 1 384 ? 20.766 -10.375 -15.469 1 97.44 384 ILE A N 1
ATOM 2890 C CA . ILE A 1 384 ? 19.75 -10.781 -14.508 1 97.44 384 ILE A CA 1
ATOM 2891 C C . ILE A 1 384 ? 20.391 -10.938 -13.125 1 97.44 384 ILE A C 1
ATOM 2893 O O . ILE A 1 384 ? 21.422 -11.594 -12.977 1 97.44 384 ILE A O 1
ATOM 2897 N N . GLY A 1 385 ? 19.828 -10.25 -12.125 1 97.69 385 GLY A N 1
ATOM 2898 C CA . GLY A 1 385 ? 20.391 -10.289 -10.781 1 97.69 385 GLY A CA 1
ATOM 2899 C C . GLY A 1 385 ? 21.172 -9.039 -10.422 1 97.69 385 GLY A C 1
ATOM 2900 O O . GLY A 1 385 ? 21.453 -8.789 -9.25 1 97.69 385 GLY A O 1
ATOM 2901 N N . ASP A 1 386 ? 21.531 -8.25 -11.453 1 98.62 386 ASP A N 1
ATOM 2902 C CA . ASP A 1 386 ? 22.172 -6.973 -11.164 1 98.62 386 ASP A CA 1
ATOM 2903 C C . ASP A 1 386 ? 21.266 -6.07 -10.328 1 98.62 386 ASP A C 1
ATOM 2905 O O . ASP A 1 386 ? 20.047 -6.094 -10.484 1 98.62 386 ASP A O 1
ATOM 2909 N N . THR A 1 387 ? 21.969 -5.324 -9.398 1 98.81 387 THR A N 1
ATOM 2910 C CA . THR A 1 387 ? 21.234 -4.352 -8.586 1 98.81 387 THR A CA 1
ATOM 2911 C C . THR A 1 387 ? 20.75 -3.189 -9.445 1 98.81 387 THR A C 1
ATOM 2913 O O . THR A 1 387 ? 21.484 -2.691 -10.305 1 98.81 387 THR A O 1
ATOM 2916 N N . VAL A 1 388 ? 19.516 -2.824 -9.32 1 98.69 388 VAL A N 1
ATOM 2917 C CA . VAL A 1 388 ? 18.938 -1.627 -9.922 1 98.69 388 VAL A CA 1
ATOM 2918 C C . VAL A 1 388 ? 18.703 -0.571 -8.844 1 98.69 388 VAL A C 1
ATOM 2920 O O . VAL A 1 388 ? 18.031 -0.833 -7.848 1 98.69 388 VAL A O 1
ATOM 2923 N N . LEU A 1 389 ? 19.281 0.641 -9.016 1 98.31 389 LEU A N 1
ATOM 2924 C CA . LEU A 1 389 ? 19.188 1.748 -8.07 1 98.31 389 LEU A CA 1
ATOM 2925 C C . LEU A 1 389 ? 18.375 2.896 -8.664 1 98.31 389 LEU A C 1
ATOM 2927 O O . LEU A 1 389 ? 18.672 3.381 -9.75 1 98.31 389 LEU A O 1
ATOM 2931 N N . VAL A 1 390 ? 17.359 3.336 -7.941 1 95.06 390 VAL A N 1
ATOM 2932 C CA . VAL A 1 390 ? 16.562 4.48 -8.352 1 95.06 390 VAL A CA 1
ATOM 2933 C C . VAL A 1 390 ? 16.516 5.512 -7.223 1 95.06 390 VAL A C 1
ATOM 2935 O O . VAL A 1 390 ? 16.188 5.18 -6.082 1 95.06 390 VAL A O 1
ATOM 2938 N N . VAL A 1 391 ? 16.922 6.73 -7.5 1 93.38 391 VAL A N 1
ATOM 2939 C CA . VAL A 1 391 ? 16.781 7.852 -6.578 1 93.38 391 VAL A CA 1
ATOM 2940 C C . VAL A 1 391 ? 15.742 8.836 -7.117 1 93.38 391 VAL A C 1
ATOM 2942 O O . VAL A 1 391 ? 15.922 9.406 -8.195 1 93.38 391 VAL A O 1
ATOM 2945 N N . HIS A 1 392 ? 14.68 8.938 -6.422 1 89.56 392 HIS A N 1
ATOM 2946 C CA . HIS A 1 392 ? 13.594 9.812 -6.852 1 89.56 392 HIS A CA 1
ATOM 2947 C C . HIS A 1 392 ? 12.883 10.445 -5.656 1 89.56 392 HIS A C 1
ATOM 2949 O O . HIS A 1 392 ? 13.383 10.375 -4.531 1 89.56 392 HIS A O 1
ATOM 2955 N N . HIS A 1 393 ? 11.82 11.227 -5.949 1 87.12 393 HIS A N 1
ATOM 2956 C CA . HIS A 1 393 ? 10.938 11.781 -4.926 1 87.12 393 HIS A CA 1
ATOM 2957 C C . HIS A 1 393 ? 9.969 10.719 -4.406 1 87.12 393 HIS A C 1
ATOM 2959 O O . HIS A 1 393 ? 8.906 10.508 -4.98 1 87.12 393 HIS A O 1
ATOM 2965 N N . PRO A 1 394 ? 10.312 10.102 -3.248 1 87.75 394 PRO A N 1
ATOM 2966 C CA . PRO A 1 394 ? 9.562 8.922 -2.814 1 87.75 394 PRO A CA 1
ATOM 2967 C C . PRO A 1 394 ? 8.281 9.289 -2.057 1 87.75 394 PRO A C 1
ATOM 2969 O O . PRO A 1 394 ? 8.18 10.383 -1.498 1 87.75 394 PRO A O 1
ATOM 2972 N N . GLN A 1 395 ? 7.266 8.484 -2.135 1 91 395 GLN A N 1
ATOM 2973 C CA . GLN A 1 395 ? 6.125 8.352 -1.235 1 91 395 GLN A CA 1
ATOM 2974 C C . GLN A 1 395 ? 5.961 6.91 -0.764 1 91 395 GLN A C 1
ATOM 2976 O O . GLN A 1 395 ? 4.988 6.242 -1.122 1 91 395 GLN A O 1
ATOM 2981 N N . ALA A 1 396 ? 6.898 6.523 0.125 1 94.56 396 ALA A N 1
ATOM 2982 C CA . ALA A 1 396 ? 7.039 5.113 0.486 1 94.56 396 ALA A CA 1
ATOM 2983 C C . ALA A 1 396 ? 5.789 4.602 1.195 1 94.56 396 ALA A C 1
ATOM 2985 O O . ALA A 1 396 ? 5.523 3.396 1.204 1 94.56 396 ALA A O 1
ATOM 2986 N N . PHE A 1 397 ? 4.996 5.438 1.793 1 94.5 397 PHE A N 1
ATOM 2987 C CA . PHE A 1 397 ? 3.832 5.012 2.561 1 94.5 397 PHE A CA 1
ATOM 2988 C C . PHE A 1 397 ? 2.74 4.48 1.641 1 94.5 397 PHE A C 1
ATOM 2990 O O . PHE A 1 397 ? 1.784 3.854 2.1 1 94.5 397 PHE A O 1
ATOM 2997 N N . VAL A 1 398 ? 2.854 4.762 0.295 1 92.75 398 VAL A N 1
ATOM 2998 C CA . VAL A 1 398 ? 1.85 4.227 -0.621 1 92.75 398 VAL A CA 1
ATOM 2999 C C . VAL A 1 398 ? 2.396 2.984 -1.318 1 92.75 398 VAL A C 1
ATOM 3001 O O . VAL A 1 398 ? 1.747 2.428 -2.207 1 92.75 398 VAL A O 1
ATOM 3004 N N . GLU A 1 399 ? 3.617 2.553 -0.952 1 94.19 399 GLU A N 1
ATOM 3005 C CA . GLU A 1 399 ? 4.242 1.366 -1.528 1 94.19 399 GLU A CA 1
ATOM 3006 C C . GLU A 1 399 ? 4.051 0.15 -0.627 1 94.19 399 GLU A C 1
ATOM 3008 O O . GLU A 1 399 ? 3.854 0.291 0.582 1 94.19 399 GLU A O 1
ATOM 3013 N N . ARG A 1 400 ? 4.117 -1.031 -1.218 1 94.56 400 ARG A N 1
ATOM 3014 C CA . ARG A 1 400 ? 3.928 -2.227 -0.402 1 94.56 400 ARG A CA 1
ATOM 3015 C C . ARG A 1 400 ? 5.262 -2.91 -0.117 1 94.56 400 ARG A C 1
ATOM 3017 O O . ARG A 1 400 ? 5.336 -3.816 0.714 1 94.56 400 ARG A O 1
ATOM 3024 N N . GLY A 1 401 ? 6.367 -2.41 -0.733 1 96.12 401 GLY A N 1
ATOM 3025 C CA . GLY A 1 401 ? 7.684 -2.986 -0.504 1 96.12 401 GLY A CA 1
ATOM 3026 C C . GLY A 1 401 ? 8.227 -2.695 0.881 1 96.12 401 GLY A C 1
ATOM 3027 O O . GLY A 1 401 ? 7.461 -2.457 1.817 1 96.12 401 GLY A O 1
ATOM 3028 N N . TYR A 1 402 ? 9.609 -2.809 1.042 1 97.88 402 TYR A N 1
ATOM 3029 C CA . TYR A 1 402 ? 10.258 -2.705 2.344 1 97.88 402 TYR A CA 1
ATOM 3030 C C . TYR A 1 402 ? 10.969 -1.365 2.494 1 97.88 402 TYR A C 1
ATOM 3032 O O . TYR A 1 402 ? 11.227 -0.679 1.503 1 97.88 402 TYR A O 1
ATOM 3040 N N . THR A 1 403 ? 11.188 -0.95 3.689 1 98.5 403 THR A N 1
ATOM 3041 C CA . THR A 1 403 ? 12.195 0.053 4.027 1 98.5 403 THR A CA 1
ATOM 3042 C C . THR A 1 403 ? 13.305 -0.556 4.883 1 98.5 403 THR A C 1
ATOM 3044 O O . THR A 1 403 ? 13.055 -1.48 5.66 1 98.5 403 THR A O 1
ATOM 3047 N N . ALA A 1 404 ? 14.508 -0.121 4.688 1 98.81 404 ALA A N 1
ATOM 3048 C CA . ALA A 1 404 ? 15.656 -0.616 5.441 1 98.81 404 ALA A CA 1
ATOM 3049 C C . ALA A 1 404 ? 16.531 0.536 5.922 1 98.81 404 ALA A C 1
ATOM 3051 O O . ALA A 1 404 ? 16.797 1.479 5.172 1 98.81 404 ALA A O 1
ATOM 3052 N N . ALA A 1 405 ? 16.906 0.483 7.121 1 98.81 405 ALA A N 1
ATOM 3053 C CA . ALA A 1 405 ? 17.781 1.488 7.715 1 98.81 405 ALA A CA 1
ATOM 3054 C C . ALA A 1 405 ? 19.219 0.966 7.844 1 98.81 405 ALA A C 1
ATOM 3056 O O . ALA A 1 405 ? 19.438 -0.145 8.328 1 98.81 405 ALA A O 1
ATOM 3057 N N . VAL A 1 406 ? 20.141 1.739 7.391 1 98.88 406 VAL A N 1
ATOM 3058 C CA . VAL A 1 406 ? 21.547 1.339 7.402 1 98.88 406 VAL A CA 1
ATOM 3059 C C . VAL A 1 406 ? 22.375 2.41 8.094 1 98.88 406 VAL A C 1
ATOM 3061 O O . VAL A 1 406 ? 22.25 3.6 7.797 1 98.88 406 VAL A O 1
ATOM 3064 N N . SER A 1 407 ? 23.234 2.045 9.047 1 98.56 407 SER A N 1
ATOM 3065 C CA . SER A 1 407 ? 24.172 2.928 9.727 1 98.56 407 SER A CA 1
ATOM 3066 C C . SER A 1 407 ? 25.609 2.658 9.273 1 98.56 407 SER A C 1
ATOM 3068 O O . SER A 1 407 ? 25.859 1.678 8.578 1 98.56 407 SER A O 1
ATOM 3070 N N . GLY A 1 408 ? 26.469 3.535 9.555 1 98.25 408 GLY A N 1
ATOM 3071 C CA . GLY A 1 408 ? 27.906 3.312 9.375 1 98.25 408 GLY A CA 1
ATOM 3072 C C . GLY A 1 408 ? 28.375 3.553 7.953 1 98.25 408 GLY A C 1
ATOM 3073 O O . GLY A 1 408 ? 29.531 3.293 7.621 1 98.25 408 GLY A O 1
ATOM 3074 N N . ILE A 1 409 ? 27.516 4.094 7.117 1 98.44 409 ILE A N 1
ATOM 3075 C CA . ILE A 1 409 ? 27.875 4.332 5.727 1 98.44 409 ILE A CA 1
ATOM 3076 C C . ILE A 1 409 ? 29 5.375 5.664 1 98.44 409 ILE A C 1
ATOM 3078 O O . ILE A 1 409 ? 29.984 5.195 4.945 1 98.44 409 ILE A O 1
ATOM 3082 N N . SER A 1 410 ? 28.906 6.441 6.395 1 96.81 410 SER A N 1
ATOM 3083 C CA . SER A 1 410 ? 29.859 7.543 6.359 1 96.81 410 SER A CA 1
ATOM 3084 C C . SER A 1 410 ? 31.234 7.098 6.875 1 96.81 410 SER A C 1
ATOM 3086 O O . SER A 1 410 ? 32.25 7.68 6.512 1 96.81 410 SER A O 1
ATOM 3088 N N . SER A 1 411 ? 31.25 6.07 7.688 1 95.94 411 SER A N 1
ATOM 3089 C CA . SER A 1 411 ? 32.531 5.59 8.234 1 95.94 411 SER A CA 1
ATOM 3090 C C . SER A 1 411 ? 33.094 4.438 7.41 1 95.94 411 SER A C 1
ATOM 3092 O O . SER A 1 411 ? 34.125 3.863 7.758 1 95.94 411 SER A O 1
ATOM 3094 N N . GLY A 1 412 ? 32.344 4.039 6.426 1 96.06 412 GLY A N 1
ATOM 3095 C CA . GLY A 1 412 ? 32.844 2.99 5.539 1 96.06 412 GLY A CA 1
ATOM 3096 C C . GLY A 1 412 ? 32.562 1.593 6.062 1 96.06 412 GLY A C 1
ATOM 3097 O O . GLY A 1 412 ? 33.156 0.619 5.59 1 96.06 412 GLY A O 1
ATOM 3098 N N . ALA A 1 413 ? 31.688 1.509 7.074 1 97.38 413 ALA A N 1
ATOM 3099 C CA . ALA A 1 413 ? 31.312 0.218 7.641 1 97.38 413 ALA A CA 1
ATOM 3100 C C . ALA A 1 413 ? 29.797 0.087 7.738 1 97.38 413 ALA A C 1
ATOM 3102 O O . ALA A 1 413 ? 29.234 0.002 8.836 1 97.38 413 ALA A O 1
ATOM 3103 N N . PRO A 1 414 ? 29.188 -0.03 6.609 1 98.19 414 PRO A N 1
ATOM 3104 C CA . PRO A 1 414 ? 27.719 -0.083 6.617 1 98.19 414 PRO A CA 1
ATOM 3105 C C . PRO A 1 414 ? 27.172 -1.29 7.383 1 98.19 414 PRO A C 1
ATOM 3107 O O . PRO A 1 414 ? 27.719 -2.391 7.273 1 98.19 414 PRO A O 1
ATOM 3110 N N . SER A 1 415 ? 26.188 -1.035 8.18 1 98.19 415 SER A N 1
ATOM 3111 C CA . SER A 1 415 ? 25.5 -2.062 8.945 1 98.19 415 SER A CA 1
ATOM 3112 C C . SER A 1 415 ? 23.984 -1.958 8.758 1 98.19 415 SER A C 1
ATOM 3114 O O . SER A 1 415 ? 23.391 -0.904 9.008 1 98.19 415 SER A O 1
ATOM 3116 N N . LEU A 1 416 ? 23.391 -3.053 8.25 1 98.56 416 LEU A N 1
ATOM 3117 C CA . LEU A 1 416 ? 21.938 -3.125 8.148 1 98.56 416 LEU A CA 1
ATOM 3118 C C . LEU A 1 416 ? 21.297 -3.205 9.531 1 98.56 416 LEU A C 1
ATOM 3120 O O . LEU A 1 416 ? 21.422 -4.223 10.219 1 98.56 416 LEU A O 1
ATOM 3124 N N . GLU A 1 417 ? 20.625 -2.152 9.969 1 98.56 417 GLU A N 1
ATOM 3125 C CA . GLU A 1 417 ? 20.078 -2.057 11.32 1 98.56 417 GLU A CA 1
ATOM 3126 C C . GLU A 1 417 ? 18.719 -2.736 11.422 1 98.56 417 GLU A C 1
ATOM 3128 O O . GLU A 1 417 ? 18.359 -3.275 12.469 1 98.56 417 GLU A O 1
ATOM 3133 N N . GLY A 1 418 ? 17.953 -2.666 10.344 1 98.44 418 GLY A N 1
ATOM 3134 C CA . GLY A 1 418 ? 16.641 -3.287 10.375 1 98.44 418 GLY A CA 1
ATOM 3135 C C . GLY A 1 418 ? 15.883 -3.145 9.07 1 98.44 418 GLY A C 1
ATOM 3136 O O . GLY A 1 418 ? 16.078 -2.176 8.336 1 98.44 418 GLY A O 1
ATOM 3137 N N . ILE A 1 419 ? 15.062 -4.172 8.734 1 98.5 419 ILE A N 1
ATOM 3138 C CA . ILE A 1 419 ? 14.133 -4.18 7.613 1 98.5 419 ILE A CA 1
ATOM 3139 C C . ILE A 1 419 ? 12.695 -4.086 8.133 1 98.5 419 ILE A C 1
ATOM 3141 O O . ILE A 1 419 ? 12.344 -4.73 9.125 1 98.5 419 ILE A O 1
ATOM 3145 N N . PHE A 1 420 ? 11.898 -3.25 7.484 1 98.62 420 PHE A N 1
ATOM 3146 C CA . PHE A 1 420 ? 10.531 -3.014 7.922 1 98.62 420 PHE A CA 1
ATOM 3147 C C . PHE A 1 420 ? 9.547 -3.266 6.781 1 98.62 420 PHE A C 1
ATOM 3149 O O . PHE A 1 420 ? 9.844 -2.969 5.625 1 98.62 420 PHE A O 1
ATOM 3156 N N . ASP A 1 421 ? 8.344 -3.836 7.141 1 97.5 421 ASP A N 1
ATOM 3157 C CA . ASP A 1 421 ? 7.289 -3.984 6.145 1 97.5 421 ASP A CA 1
ATOM 3158 C C . ASP A 1 421 ? 6.562 -2.66 5.91 1 97.5 421 ASP A C 1
ATOM 3160 O O . ASP A 1 421 ? 6.922 -1.638 6.496 1 97.5 421 ASP A O 1
ATOM 3164 N N . SER A 1 422 ? 5.594 -2.645 5.027 1 96.5 422 SER A N 1
ATOM 3165 C CA . SER A 1 422 ? 4.914 -1.435 4.582 1 96.5 422 SER A CA 1
ATOM 3166 C C . SER A 1 422 ? 4.031 -0.859 5.684 1 96.5 422 SER A C 1
ATOM 3168 O O . SER A 1 422 ? 3.551 0.271 5.578 1 96.5 422 SER A O 1
ATOM 3170 N N . ALA A 1 423 ? 3.771 -1.579 6.773 1 97.12 423 ALA A N 1
ATOM 3171 C CA . ALA A 1 423 ? 3.02 -1.071 7.914 1 97.12 423 ALA A CA 1
ATOM 3172 C C . ALA A 1 423 ? 3.951 -0.692 9.062 1 97.12 423 ALA A C 1
ATOM 3174 O O . ALA A 1 423 ? 3.514 -0.55 10.203 1 97.12 423 ALA A O 1
ATOM 3175 N N . CYS A 1 424 ? 5.242 -0.618 8.805 1 97.12 424 CYS A N 1
ATOM 3176 C CA . CYS A 1 424 ? 6.254 -0.079 9.711 1 97.12 424 CYS A CA 1
ATOM 3177 C C . CYS A 1 424 ? 6.562 -1.062 10.836 1 97.12 424 CYS A C 1
ATOM 3179 O O . CYS A 1 424 ? 6.828 -0.655 11.969 1 97.12 424 CYS A O 1
ATOM 3181 N N . ASN A 1 425 ? 6.473 -2.369 10.586 1 97.69 425 ASN A N 1
ATOM 3182 C CA . ASN A 1 425 ? 6.887 -3.385 11.555 1 97.69 425 ASN A CA 1
ATOM 3183 C C . ASN A 1 425 ? 8.242 -3.984 11.188 1 97.69 425 ASN A C 1
ATOM 3185 O O . ASN A 1 425 ? 8.484 -4.332 10.031 1 97.69 425 ASN A O 1
ATOM 3189 N N . GLN A 1 426 ? 9.07 -4.066 12.195 1 98.25 426 GLN A N 1
ATOM 3190 C CA . GLN A 1 426 ? 10.367 -4.664 11.922 1 98.25 426 GLN A CA 1
ATOM 3191 C C . GLN A 1 426 ? 10.25 -6.164 11.664 1 98.25 426 GLN A C 1
ATOM 3193 O O . GLN A 1 426 ? 9.508 -6.859 12.367 1 98.25 426 GLN A O 1
ATOM 3198 N N . LEU A 1 427 ? 11 -6.598 10.703 1 97.5 427 LEU A N 1
ATOM 3199 C CA . LEU A 1 427 ? 10.969 -8 10.32 1 97.5 427 LEU A CA 1
ATOM 3200 C C . LEU A 1 427 ? 12.227 -8.727 10.781 1 97.5 427 LEU A C 1
ATOM 3202 O O . LEU A 1 427 ? 13.312 -8.141 10.805 1 97.5 427 LEU A O 1
ATOM 3206 N N . GLY A 1 428 ? 12.039 -9.945 11.133 1 95.81 428 GLY A N 1
ATOM 3207 C CA . GLY A 1 428 ? 13.172 -10.812 11.383 1 95.81 428 GLY A CA 1
ATOM 3208 C C . GLY A 1 428 ? 13.703 -11.477 10.125 1 95.81 428 GLY A C 1
ATOM 3209 O O . GLY A 1 428 ? 13.258 -11.172 9.023 1 95.81 428 GLY A O 1
ATOM 3210 N N . PRO A 1 429 ? 14.719 -12.367 10.242 1 92.25 429 PRO A N 1
ATOM 3211 C CA . PRO A 1 429 ? 15.336 -13.023 9.086 1 92.25 429 PRO A CA 1
ATOM 3212 C C . PRO A 1 429 ? 14.344 -13.891 8.312 1 92.25 429 PRO A C 1
ATOM 3214 O O . PRO A 1 429 ? 14.555 -14.172 7.129 1 92.25 429 PRO A O 1
ATOM 3217 N N . ASP A 1 430 ? 13.297 -14.289 8.953 1 91.25 430 ASP A N 1
ATOM 3218 C CA . ASP A 1 430 ? 12.273 -15.102 8.297 1 91.25 430 ASP A CA 1
ATOM 3219 C C . ASP A 1 430 ? 11.156 -14.234 7.727 1 91.25 430 ASP A C 1
ATOM 3221 O O . ASP A 1 430 ? 10.148 -14.75 7.25 1 91.25 430 ASP A O 1
ATOM 3225 N N . PHE A 1 431 ? 11.266 -12.883 7.863 1 92.75 431 PHE A N 1
ATOM 3226 C CA . PHE A 1 431 ? 10.344 -11.875 7.348 1 92.75 431 PHE A CA 1
ATOM 3227 C C . PHE A 1 431 ? 9.047 -11.875 8.141 1 92.75 431 PHE A C 1
ATOM 3229 O O . PHE A 1 431 ? 8.016 -11.391 7.66 1 92.75 431 PHE A O 1
ATOM 3236 N N . ASN A 1 432 ? 9.07 -12.484 9.336 1 93.88 432 ASN A N 1
ATOM 3237 C CA . ASN A 1 432 ? 7.984 -12.281 10.289 1 93.88 432 ASN A CA 1
ATOM 3238 C C . ASN A 1 432 ? 8.25 -11.086 11.203 1 93.88 432 ASN A C 1
ATOM 3240 O O . ASN A 1 432 ? 9.406 -10.719 11.422 1 93.88 432 ASN A O 1
ATOM 3244 N N . VAL A 1 433 ? 7.176 -10.555 11.711 1 96.12 433 VAL A N 1
ATOM 3245 C CA . VAL A 1 433 ? 7.293 -9.359 12.531 1 96.12 433 VAL A CA 1
ATOM 3246 C C . VAL A 1 433 ? 7.969 -9.703 13.859 1 96.12 433 VAL A C 1
ATOM 3248 O O . VAL A 1 433 ? 7.586 -10.672 14.523 1 96.12 433 VAL A O 1
ATOM 3251 N N . LEU A 1 434 ? 8.945 -8.961 14.234 1 96.88 434 LEU A N 1
ATOM 3252 C CA . LEU A 1 434 ? 9.594 -9.109 15.531 1 96.88 434 LEU A CA 1
ATOM 3253 C C . LEU A 1 434 ? 8.711 -8.547 16.641 1 96.88 434 LEU A C 1
ATOM 3255 O O . LEU A 1 434 ? 7.898 -7.652 16.406 1 96.88 434 LEU A O 1
ATOM 3259 N N . PRO A 1 435 ? 8.883 -9.117 17.859 1 95.44 435 PRO A N 1
ATOM 3260 C CA . PRO A 1 435 ? 8.211 -8.469 18.984 1 95.44 435 PRO A CA 1
ATOM 3261 C C . PRO A 1 435 ? 8.57 -6.992 19.125 1 95.44 435 PRO A C 1
ATOM 3263 O O . PRO A 1 435 ? 9.719 -6.605 18.906 1 95.44 435 PRO A O 1
ATOM 3266 N N . LEU A 1 436 ? 7.566 -6.223 19.438 1 96.12 436 LEU A N 1
ATOM 3267 C CA . LEU A 1 436 ? 7.738 -4.777 19.531 1 96.12 436 LEU A CA 1
ATOM 3268 C C . LEU A 1 436 ? 8.875 -4.426 20.5 1 96.12 436 LEU A C 1
ATOM 3270 O O . LEU A 1 436 ? 9.664 -3.521 20.219 1 96.12 436 LEU A O 1
ATOM 3274 N N . ASP A 1 437 ? 8.992 -5.145 21.609 1 96.44 437 ASP A N 1
ATOM 3275 C CA . ASP A 1 437 ? 10.008 -4.863 22.625 1 96.44 437 ASP A CA 1
ATOM 3276 C C . ASP A 1 437 ? 11.414 -4.988 22.031 1 96.44 437 ASP A C 1
ATOM 3278 O O . ASP A 1 437 ? 12.32 -4.254 22.438 1 96.44 437 ASP A O 1
ATOM 3282 N N . ASP A 1 438 ? 11.617 -5.953 21.109 1 97 438 ASP A N 1
ATOM 3283 C CA . ASP A 1 438 ? 12.914 -6.113 20.469 1 97 438 ASP A CA 1
ATOM 3284 C C . ASP A 1 438 ? 13.258 -4.879 19.625 1 97 438 ASP A C 1
ATOM 3286 O O . ASP A 1 438 ? 14.406 -4.418 19.641 1 97 438 ASP A O 1
ATOM 3290 N N . THR A 1 439 ? 12.297 -4.367 18.969 1 97.69 439 THR A N 1
ATOM 3291 C CA . THR A 1 439 ? 12.508 -3.176 18.141 1 97.69 439 THR A CA 1
ATOM 3292 C C . THR A 1 439 ? 12.773 -1.956 19.031 1 97.69 439 THR A C 1
ATOM 3294 O O . THR A 1 439 ? 13.633 -1.133 18.703 1 97.69 439 THR A O 1
ATOM 3297 N N . LEU A 1 440 ? 12.047 -1.799 20.141 1 97.75 440 LEU A N 1
ATOM 3298 C CA . LEU A 1 440 ? 12.25 -0.689 21.062 1 97.75 440 LEU A CA 1
ATOM 3299 C C . LEU A 1 440 ? 13.648 -0.732 21.672 1 97.75 440 LEU A C 1
ATOM 3301 O O . LEU A 1 440 ? 14.281 0.31 21.859 1 97.75 440 LEU A O 1
ATOM 3305 N N . GLU A 1 441 ? 14.109 -1.945 21.969 1 97.75 441 GLU A N 1
ATOM 3306 C CA . GLU A 1 441 ? 15.477 -2.094 22.469 1 97.75 441 GLU A CA 1
ATOM 3307 C C . GLU A 1 441 ? 16.5 -1.652 21.422 1 97.75 441 GLU A C 1
ATOM 3309 O O . GLU A 1 441 ? 17.484 -1.005 21.75 1 97.75 441 GLU A O 1
ATOM 3314 N N . HIS A 1 442 ? 16.25 -2.029 20.203 1 97.69 442 HIS A N 1
ATOM 3315 C CA . HIS A 1 442 ? 17.141 -1.617 19.125 1 97.69 442 HIS A CA 1
ATOM 3316 C C . HIS A 1 442 ? 17.125 -0.104 18.938 1 97.69 442 HIS A C 1
ATOM 3318 O O . HIS A 1 442 ? 18.156 0.505 18.641 1 97.69 442 HIS A O 1
ATOM 3324 N N . LEU A 1 443 ? 15.953 0.509 19.078 1 97.69 443 LEU A N 1
ATOM 3325 C CA . LEU A 1 443 ? 15.828 1.961 19.016 1 97.69 443 LEU A CA 1
ATOM 3326 C C . LEU A 1 443 ? 16.719 2.625 20.062 1 97.69 443 LEU A C 1
ATOM 3328 O O . LEU A 1 443 ? 17.344 3.65 19.797 1 97.69 443 LEU A O 1
ATOM 3332 N N . ALA A 1 444 ? 16.797 2.047 21.219 1 96.62 444 ALA A N 1
ATOM 3333 C CA . ALA A 1 444 ? 17.641 2.58 22.297 1 96.62 444 ALA A CA 1
ATOM 3334 C C . ALA A 1 444 ? 19.109 2.514 21.922 1 96.62 444 ALA A C 1
ATOM 3336 O O . ALA A 1 444 ? 19.875 3.432 22.219 1 96.62 444 ALA A O 1
ATOM 3337 N N . VAL A 1 445 ? 19.484 1.436 21.25 1 96 445 VAL A N 1
ATOM 3338 C CA . VAL A 1 445 ? 20.875 1.266 20.797 1 96 445 VAL A CA 1
ATOM 3339 C C . VAL A 1 445 ? 21.203 2.328 19.766 1 96 445 VAL A C 1
ATOM 3341 O O . VAL A 1 445 ? 22.266 2.947 19.812 1 96 445 VAL A O 1
ATOM 3344 N N . LEU A 1 446 ? 20.297 2.543 18.812 1 95.75 446 LEU A N 1
ATOM 3345 C CA . LEU A 1 446 ? 20.5 3.549 17.781 1 95.75 446 LEU A CA 1
ATOM 3346 C C . LEU A 1 446 ? 20.578 4.945 18.375 1 95.75 446 LEU A C 1
ATOM 3348 O O . LEU A 1 446 ? 21.391 5.773 17.953 1 95.75 446 LEU A O 1
ATOM 3352 N N . SER A 1 447 ? 19.719 5.203 19.344 1 95.12 447 SER A N 1
ATOM 3353 C CA . SER A 1 447 ? 19.719 6.492 20.016 1 95.12 447 SER A CA 1
ATOM 3354 C C . SER A 1 447 ? 21.078 6.797 20.625 1 95.12 447 SER A C 1
ATOM 3356 O O . SER A 1 447 ? 21.578 7.918 20.516 1 95.12 447 SER A O 1
ATOM 3358 N N . ALA A 1 448 ? 21.672 5.852 21.234 1 93.75 448 ALA A N 1
ATOM 3359 C CA . ALA A 1 448 ? 22.984 6.031 21.859 1 93.75 448 ALA A CA 1
ATOM 3360 C C . ALA A 1 448 ? 24.031 6.363 20.812 1 93.75 448 ALA A C 1
ATOM 3362 O O . ALA A 1 448 ? 24.969 7.129 21.078 1 93.75 448 ALA A O 1
ATOM 3363 N N . LYS A 1 449 ? 23.812 5.852 19.641 1 91.88 449 LYS A N 1
ATOM 3364 C CA . LYS A 1 449 ? 24.766 6.035 18.562 1 91.88 449 LYS A CA 1
ATOM 3365 C C . LYS A 1 449 ? 24.672 7.441 17.969 1 91.88 449 LYS A C 1
ATOM 3367 O O . LYS A 1 449 ? 25.672 8.016 17.547 1 91.88 449 LYS A O 1
ATOM 3372 N N . TYR A 1 450 ? 23.484 7.988 17.922 1 94.38 450 TYR A N 1
ATOM 3373 C CA . TYR A 1 450 ? 23.297 9.203 17.125 1 94.38 450 TYR A CA 1
ATOM 3374 C C . TYR A 1 450 ? 23 10.391 18.031 1 94.38 450 TYR A C 1
ATOM 3376 O O . TYR A 1 450 ? 22.984 11.539 17.578 1 94.38 450 TYR A O 1
ATOM 3384 N N . ARG A 1 451 ? 22.859 9.867 19.391 1 86.81 451 ARG A N 1
ATOM 3385 C CA . ARG A 1 451 ? 22.688 10.945 20.359 1 86.81 451 ARG A CA 1
ATOM 3386 C C . ARG A 1 451 ? 24.016 11.617 20.672 1 86.81 451 ARG A C 1
ATOM 3388 O O . ARG A 1 451 ? 25.016 10.945 20.938 1 86.81 451 ARG A O 1
ATOM 3395 N N . GLY A 1 452 ? 24.297 12.68 20.578 1 69.75 452 GLY A N 1
ATOM 3396 C CA . GLY A 1 452 ? 25.516 13.375 20.969 1 69.75 452 GLY A CA 1
ATOM 3397 C C . GLY A 1 452 ? 26.5 13.562 19.828 1 69.75 452 GLY A C 1
ATOM 3398 O O . GLY A 1 452 ? 27.562 14.156 20.016 1 69.75 452 GLY A O 1
ATOM 3399 N N . GLY A 1 453 ? 26.422 12.664 18.797 1 55.84 453 GLY A N 1
ATOM 3400 C CA . GLY A 1 453 ? 27.422 12.766 17.75 1 55.84 453 GLY A CA 1
ATOM 3401 C C . GLY A 1 453 ? 27.391 14.094 17.016 1 55.84 453 GLY A C 1
ATOM 3402 O O . GLY A 1 453 ? 26.312 14.57 16.625 1 55.84 453 GLY A O 1
ATOM 3403 N N . ARG A 1 454 ? 28.359 15.008 17.359 1 44.47 454 ARG A N 1
ATOM 3404 C CA . ARG A 1 454 ? 28.688 16.219 16.609 1 44.47 454 ARG A CA 1
ATOM 3405 C C . ARG A 1 454 ? 29.031 15.891 15.156 1 44.47 454 ARG A C 1
ATOM 3407 O O . ARG A 1 454 ? 29.609 14.836 14.875 1 44.47 454 ARG A O 1
ATOM 3414 N N . MET B 1 1 ? -3.312 30.828 -27.188 1 19.92 1 MET B N 1
ATOM 3415 C CA . MET B 1 1 ? -4.719 30.484 -27.375 1 19.92 1 MET B CA 1
ATOM 3416 C C . MET B 1 1 ? -5.113 29.297 -26.484 1 19.92 1 MET B C 1
ATOM 3418 O O . MET B 1 1 ? -4.52 28.219 -26.578 1 19.92 1 MET B O 1
ATOM 3422 N N . ALA B 1 2 ? -5.633 29.641 -25.312 1 23.73 2 ALA B N 1
ATOM 3423 C CA . ALA B 1 2 ? -6.176 28.859 -24.203 1 23.73 2 ALA B CA 1
ATOM 3424 C C . ALA B 1 2 ? -7.152 27.812 -24.703 1 23.73 2 ALA B C 1
ATOM 3426 O O . ALA B 1 2 ? -8.203 28.141 -25.266 1 23.73 2 ALA B O 1
ATOM 3427 N N . LYS B 1 3 ? -6.551 26.703 -25.219 1 24.62 3 LYS B N 1
ATOM 3428 C CA . LYS B 1 3 ? -7.465 25.656 -25.672 1 24.62 3 LYS B CA 1
ATOM 3429 C C . LYS B 1 3 ? -8.586 25.422 -24.656 1 24.62 3 LYS B C 1
ATOM 3431 O O . LYS B 1 3 ? -8.32 25.172 -23.484 1 24.62 3 LYS B O 1
ATOM 3436 N N . THR B 1 4 ? -9.656 26.047 -24.875 1 23.34 4 THR B N 1
ATOM 3437 C CA . THR B 1 4 ? -10.938 25.859 -24.203 1 23.34 4 THR B CA 1
ATOM 3438 C C . THR B 1 4 ? -11.297 24.375 -24.156 1 23.34 4 THR B C 1
ATOM 3440 O O . THR B 1 4 ? -11.453 23.734 -25.188 1 23.34 4 THR B O 1
ATOM 3443 N N . LEU B 1 5 ? -10.719 23.75 -23.141 1 27.02 5 LEU B N 1
ATOM 3444 C CA . LEU B 1 5 ? -11.164 22.375 -22.906 1 27.02 5 LEU B CA 1
ATOM 3445 C C . LEU B 1 5 ? -12.688 22.281 -22.938 1 27.02 5 LEU B C 1
ATOM 3447 O O . LEU B 1 5 ? -13.359 22.891 -22.094 1 27.02 5 LEU B O 1
ATOM 3451 N N . GLU B 1 6 ? -13.203 22.25 -24.172 1 25.41 6 GLU B N 1
ATOM 3452 C CA . GLU B 1 6 ? -14.633 22.016 -24.344 1 25.41 6 GLU B CA 1
ATOM 3453 C C . GLU B 1 6 ? -15.109 20.828 -23.5 1 25.41 6 GLU B C 1
ATOM 3455 O O . GLU B 1 6 ? -14.539 19.75 -23.562 1 25.41 6 GLU B O 1
ATOM 3460 N N . HIS B 1 7 ? -15.562 21.109 -22.375 1 27.17 7 HIS B N 1
ATOM 3461 C CA . HIS B 1 7 ? -16.328 20.172 -21.562 1 27.17 7 HIS B CA 1
ATOM 3462 C C . HIS B 1 7 ? -17.422 19.484 -22.375 1 27.17 7 HIS B C 1
ATOM 3464 O O . HIS B 1 7 ? -18.344 20.141 -22.859 1 27.17 7 HIS B O 1
ATOM 3470 N N . LYS B 1 8 ? -16.984 18.5 -23.141 1 30.52 8 LYS B N 1
ATOM 3471 C CA . LYS B 1 8 ? -18.062 17.734 -23.766 1 30.52 8 LYS B CA 1
ATOM 3472 C C . LYS B 1 8 ? -19.172 17.438 -22.766 1 30.52 8 LYS B C 1
ATOM 3474 O O . LYS B 1 8 ? -18.922 16.938 -21.672 1 30.52 8 LYS B O 1
ATOM 3479 N N . ASN B 1 9 ? -20.219 18.172 -22.953 1 26.61 9 ASN B N 1
ATOM 3480 C CA . ASN B 1 9 ? -21.516 17.859 -22.344 1 26.61 9 ASN B CA 1
ATOM 3481 C C . ASN B 1 9 ? -21.906 16.406 -22.578 1 26.61 9 ASN B C 1
ATOM 3483 O O . ASN B 1 9 ? -22.281 16.031 -23.688 1 26.61 9 ASN B O 1
ATOM 3487 N N . ILE B 1 10 ? -21.203 15.531 -22.016 1 29.47 10 ILE B N 1
ATOM 3488 C CA . ILE B 1 10 ? -21.703 14.156 -22.141 1 29.47 10 ILE B CA 1
ATOM 3489 C C . ILE B 1 10 ? -23.156 14.102 -21.719 1 29.47 10 ILE B C 1
ATOM 3491 O O . ILE B 1 10 ? -23.5 14.406 -20.578 1 29.47 10 ILE B O 1
ATOM 3495 N N . GLN B 1 11 ? -24.047 14.367 -22.656 1 28.84 11 GLN B N 1
ATOM 3496 C CA . GLN B 1 11 ? -25.469 14.109 -22.469 1 28.84 11 GLN B CA 1
ATOM 3497 C C . GLN B 1 11 ? -25.703 12.734 -21.844 1 28.84 11 GLN B C 1
ATOM 3499 O O . GLN B 1 11 ? -25.047 11.758 -22.219 1 28.84 11 GLN B O 1
ATOM 3504 N N . PRO B 1 12 ? -26.344 12.727 -20.688 1 29.05 12 PRO B N 1
ATOM 3505 C CA . PRO B 1 12 ? -26.641 11.398 -20.156 1 29.05 12 PRO B CA 1
ATOM 3506 C C . PRO B 1 12 ? -27.328 10.492 -21.188 1 29.05 12 PRO B C 1
ATOM 3508 O O . PRO B 1 12 ? -28.188 10.945 -21.938 1 29.05 12 PRO B O 1
ATOM 3511 N N . ALA B 1 13 ? -26.688 9.531 -21.547 1 31.98 13 ALA B N 1
ATOM 3512 C CA . ALA B 1 13 ? -27.312 8.531 -22.422 1 31.98 13 ALA B CA 1
ATOM 3513 C C . ALA B 1 13 ? -28.766 8.281 -22 1 31.98 13 ALA B C 1
ATOM 3515 O O . ALA B 1 13 ? -29.078 8.289 -20.812 1 31.98 13 ALA B O 1
ATOM 3516 N N . VAL B 1 14 ? -29.703 8.43 -22.859 1 30.7 14 VAL B N 1
ATOM 3517 C CA . VAL B 1 14 ? -31.109 8.062 -22.719 1 30.7 14 VAL B CA 1
ATOM 3518 C C . VAL B 1 14 ? -31.219 6.727 -21.984 1 30.7 14 VAL B C 1
ATOM 3520 O O . VAL B 1 14 ? -30.656 5.723 -22.422 1 30.7 14 VAL B O 1
ATOM 3523 N N . ARG B 1 15 ? -31.625 6.73 -20.703 1 31.88 15 ARG B N 1
ATOM 3524 C CA . ARG B 1 15 ? -32.031 5.59 -19.875 1 31.88 15 ARG B CA 1
ATOM 3525 C C . ARG B 1 15 ? -33.031 4.719 -20.609 1 31.88 15 ARG B C 1
ATOM 3527 O O . ARG B 1 15 ? -34.219 5.098 -20.766 1 31.88 15 ARG B O 1
ATOM 3534 N N . SER B 1 16 ? -32.719 4.141 -21.641 1 28.3 16 SER B N 1
ATOM 3535 C CA . SER B 1 16 ? -33.75 3.166 -21.906 1 28.3 16 SER B CA 1
ATOM 3536 C C . SER B 1 16 ? -34.25 2.5 -20.625 1 28.3 16 SER B C 1
ATOM 3538 O O . SER B 1 16 ? -33.469 2.375 -19.672 1 28.3 16 SER B O 1
ATOM 3540 N N . LYS B 1 17 ? -35.594 1.999 -20.469 1 31.81 17 LYS B N 1
ATOM 3541 C CA . LYS B 1 17 ? -36.281 1.519 -19.281 1 31.81 17 LYS B CA 1
ATOM 3542 C C . LYS B 1 17 ? -35.406 0.57 -18.484 1 31.81 17 LYS B C 1
ATOM 3544 O O . LYS B 1 17 ? -35.031 0.875 -17.344 1 31.81 17 LYS B O 1
ATOM 3549 N N . ASP B 1 18 ? -35.781 -0.765 -18.438 1 33.91 18 ASP B N 1
ATOM 3550 C CA . ASP B 1 18 ? -35.625 -1.854 -17.469 1 33.91 18 ASP B CA 1
ATOM 3551 C C . ASP B 1 18 ? -34.188 -2.373 -17.453 1 33.91 18 ASP B C 1
ATOM 3553 O O . ASP B 1 18 ? -33.938 -3.496 -17 1 33.91 18 ASP B O 1
ATOM 3557 N N . ILE B 1 19 ? -33.375 -2.031 -18.266 1 36.97 19 ILE B N 1
ATOM 3558 C CA . ILE B 1 19 ? -32.094 -2.727 -18.078 1 36.97 19 ILE B CA 1
ATOM 3559 C C . ILE B 1 19 ? -31.516 -2.385 -16.703 1 36.97 19 ILE B C 1
ATOM 3561 O O . ILE B 1 19 ? -31.062 -1.262 -16.484 1 36.97 19 ILE B O 1
ATOM 3565 N N . PHE B 1 20 ? -32.094 -2.738 -15.633 1 40.94 20 PHE B N 1
ATOM 3566 C CA . PHE B 1 20 ? -31.547 -2.662 -14.281 1 40.94 20 PHE B CA 1
ATOM 3567 C C . PHE B 1 20 ? -30.031 -2.826 -14.305 1 40.94 20 PHE B C 1
ATOM 3569 O O . PHE B 1 20 ? -29.531 -3.92 -14.555 1 40.94 20 PHE B O 1
ATOM 3576 N N . MET B 1 21 ? -29.234 -2.02 -14.891 1 50 21 MET B N 1
ATOM 3577 C CA . MET B 1 21 ? -27.766 -1.953 -14.891 1 50 21 MET B CA 1
ATOM 3578 C C . MET B 1 21 ? -27.219 -2.303 -13.508 1 50 21 MET B C 1
ATOM 3580 O O . MET B 1 21 ? -27.484 -1.604 -12.531 1 50 21 MET B O 1
ATOM 3584 N N . THR B 1 22 ? -27.062 -3.619 -13.07 1 70.25 22 THR B N 1
ATOM 3585 C CA . THR B 1 22 ? -26.797 -4.156 -11.734 1 70.25 22 THR B CA 1
ATOM 3586 C C . THR B 1 22 ? -25.344 -3.959 -11.344 1 70.25 22 THR B C 1
ATOM 3588 O O . THR B 1 22 ? -24.438 -4.113 -12.18 1 70.25 22 THR B O 1
ATOM 3591 N N . THR B 1 23 ? -24.938 -3.037 -10.594 1 81.12 23 THR B N 1
ATOM 3592 C CA . THR B 1 23 ? -23.641 -2.832 -9.961 1 81.12 23 THR B CA 1
ATOM 3593 C C . THR B 1 23 ? -23.406 -3.857 -8.859 1 81.12 23 THR B C 1
ATOM 3595 O O . THR B 1 23 ? -24.344 -4.496 -8.391 1 81.12 23 THR B O 1
ATOM 3598 N N . LEU B 1 24 ? -22.203 -4.105 -8.594 1 89.38 24 LEU B N 1
ATOM 3599 C CA . LEU B 1 24 ? -21.875 -4.992 -7.488 1 89.38 24 LEU B CA 1
ATOM 3600 C C . LEU B 1 24 ? -22.578 -4.543 -6.207 1 89.38 24 LEU B C 1
ATOM 3602 O O . LEU B 1 24 ? -23.016 -5.371 -5.406 1 89.38 24 LEU B O 1
ATOM 3606 N N . LEU B 1 25 ? -22.688 -3.246 -6.055 1 92.31 25 LEU B N 1
ATOM 3607 C CA . LEU B 1 25 ? -23.359 -2.709 -4.871 1 92.31 25 LEU B CA 1
ATOM 3608 C C . LEU B 1 25 ? -24.828 -3.131 -4.836 1 92.31 25 LEU B C 1
ATOM 3610 O O . LEU B 1 25 ? -25.312 -3.619 -3.814 1 92.31 25 LEU B O 1
ATOM 3614 N N . GLU B 1 26 ? -25.531 -2.965 -5.965 1 90.25 26 GLU B N 1
ATOM 3615 C CA . GLU B 1 26 ? -26.938 -3.346 -6.027 1 90.25 26 GLU B CA 1
ATOM 3616 C C . GLU B 1 26 ? -27.109 -4.848 -5.82 1 90.25 26 GLU B C 1
ATOM 3618 O O . GLU B 1 26 ? -28.047 -5.281 -5.137 1 90.25 26 GLU B O 1
ATOM 3623 N N . ARG B 1 27 ? -26.219 -5.555 -6.438 1 90.62 27 ARG B N 1
ATOM 3624 C CA . ARG B 1 27 ? -26.266 -7.004 -6.254 1 90.62 27 ARG B CA 1
ATOM 3625 C C . ARG B 1 27 ? -26.047 -7.375 -4.789 1 90.62 27 ARG B C 1
ATOM 3627 O O . ARG B 1 27 ? -26.641 -8.336 -4.293 1 90.62 27 ARG B O 1
ATOM 3634 N N . THR B 1 28 ? -25.219 -6.676 -4.117 1 95.06 28 THR B N 1
ATOM 3635 C CA . THR B 1 28 ? -24.938 -6.965 -2.713 1 95.06 28 THR B CA 1
ATOM 3636 C C . THR B 1 28 ? -26.156 -6.648 -1.848 1 95.06 28 THR B C 1
ATOM 3638 O O . THR B 1 28 ? -26.469 -7.387 -0.909 1 95.06 28 THR B O 1
ATOM 3641 N N . PHE B 1 29 ? -26.906 -5.574 -2.154 1 95.38 29 PHE B N 1
ATOM 3642 C CA . PHE B 1 29 ? -28.141 -5.277 -1.429 1 95.38 29 PHE B CA 1
ATOM 3643 C C . PHE B 1 29 ? -29.141 -6.414 -1.577 1 95.38 29 PHE B C 1
ATOM 3645 O O . PHE B 1 29 ? -29.922 -6.688 -0.659 1 95.38 29 PHE B O 1
ATOM 3652 N N . HIS B 1 30 ? -29.078 -7.113 -2.67 1 94.19 30 HIS B N 1
ATOM 3653 C CA . HIS B 1 30 ? -30.031 -8.188 -2.945 1 94.19 30 HIS B CA 1
ATOM 3654 C C . HIS B 1 30 ? -29.547 -9.508 -2.361 1 94.19 30 HIS B C 1
ATOM 3656 O O . HIS B 1 30 ? -30.328 -10.25 -1.764 1 94.19 30 HIS B O 1
ATOM 3662 N N . ARG B 1 31 ? -28.25 -9.758 -2.492 1 96.19 31 ARG B N 1
ATOM 3663 C CA . ARG B 1 31 ? -27.766 -11.109 -2.252 1 96.19 31 ARG B CA 1
ATOM 3664 C C . ARG B 1 31 ? -27.109 -11.227 -0.877 1 96.19 31 ARG B C 1
ATOM 3666 O O . ARG B 1 31 ? -26.922 -12.328 -0.359 1 96.19 31 ARG B O 1
ATOM 3673 N N . ASN B 1 32 ? -26.703 -10.148 -0.28 1 97.88 32 ASN B N 1
ATOM 3674 C CA . ASN B 1 32 ? -26.031 -10.172 1.02 1 97.88 32 ASN B CA 1
ATOM 3675 C C . ASN B 1 32 ? -26.266 -8.875 1.791 1 97.88 32 ASN B C 1
ATOM 3677 O O . ASN B 1 32 ? -25.297 -8.227 2.221 1 97.88 32 ASN B O 1
ATOM 3681 N N . PRO B 1 33 ? -27.547 -8.477 1.946 1 97.88 33 PRO B N 1
ATOM 3682 C CA . PRO B 1 33 ? -27.828 -7.25 2.705 1 97.88 33 PRO B CA 1
ATOM 3683 C C . PRO B 1 33 ? -27.312 -7.32 4.141 1 97.88 33 PRO B C 1
ATOM 3685 O O . PRO B 1 33 ? -27.016 -6.289 4.75 1 97.88 33 PRO B O 1
ATOM 3688 N N . GLY B 1 34 ? -27.203 -8.57 4.699 1 98.62 34 GLY B N 1
ATOM 3689 C CA . GLY B 1 34 ? -26.688 -8.734 6.047 1 98.62 34 GLY B CA 1
ATOM 3690 C C . GLY B 1 34 ? -25.281 -8.195 6.211 1 98.62 34 GLY B C 1
ATOM 3691 O O . GLY B 1 34 ? -24.953 -7.613 7.25 1 98.62 34 GLY B O 1
ATOM 3692 N N . MET B 1 35 ? -24.422 -8.414 5.223 1 98.81 35 MET B N 1
ATOM 3693 C CA . MET B 1 35 ? -23.062 -7.879 5.27 1 98.81 35 MET B CA 1
ATOM 3694 C C . MET B 1 35 ? -23.078 -6.355 5.332 1 98.81 35 MET B C 1
ATOM 3696 O O . MET B 1 35 ? -22.328 -5.754 6.098 1 98.81 35 MET B O 1
ATOM 3700 N N . LEU B 1 36 ? -23.938 -5.715 4.543 1 98.75 36 LEU B N 1
ATOM 3701 C CA . LEU B 1 36 ? -24.031 -4.258 4.527 1 98.75 36 LEU B CA 1
ATOM 3702 C C . LEU B 1 36 ? -24.562 -3.734 5.863 1 98.75 36 LEU B C 1
ATOM 3704 O O . LEU B 1 36 ? -24.062 -2.734 6.379 1 98.75 36 LEU B O 1
ATOM 3708 N N . ALA B 1 37 ? -25.516 -4.426 6.406 1 98.81 37 ALA B N 1
ATOM 3709 C CA . ALA B 1 37 ? -26.047 -4.055 7.719 1 98.81 37 ALA B CA 1
ATOM 3710 C C . ALA B 1 37 ? -24.953 -4.145 8.789 1 98.81 37 ALA B C 1
ATOM 3712 O O . ALA B 1 37 ? -24.797 -3.229 9.594 1 98.81 37 ALA B O 1
ATOM 3713 N N . ALA B 1 38 ? -24.234 -5.242 8.789 1 98.88 38 ALA B N 1
ATOM 3714 C CA . ALA B 1 38 ? -23.156 -5.441 9.758 1 98.88 38 ALA B CA 1
ATOM 3715 C C . ALA B 1 38 ? -22.078 -4.363 9.609 1 98.88 38 ALA B C 1
ATOM 3717 O O . ALA B 1 38 ? -21.547 -3.861 10.602 1 98.88 38 ALA B O 1
ATOM 3718 N N . ALA B 1 39 ? -21.766 -4.027 8.375 1 98.88 39 ALA B N 1
ATOM 3719 C CA . ALA B 1 39 ? -20.75 -3.012 8.094 1 98.88 39 ALA B CA 1
ATOM 3720 C C . ALA B 1 39 ? -21.141 -1.666 8.703 1 98.88 39 ALA B C 1
ATOM 3722 O O . ALA B 1 39 ? -20.344 -1.031 9.391 1 98.88 39 ALA B O 1
ATOM 3723 N N . VAL B 1 40 ? -22.375 -1.226 8.461 1 98.81 40 VAL B N 1
ATOM 3724 C CA . VAL B 1 40 ? -22.844 0.055 8.977 1 98.81 40 VAL B CA 1
ATOM 3725 C C . VAL B 1 40 ? -22.859 0.02 10.5 1 98.81 40 VAL B C 1
ATOM 3727 O O . VAL B 1 40 ? -22.391 0.949 11.156 1 98.81 40 VAL B O 1
ATOM 3730 N N . GLU B 1 41 ? -23.375 -1.078 11.039 1 98.62 41 GLU B N 1
ATOM 3731 C CA . GLU B 1 41 ? -23.516 -1.193 12.484 1 98.62 41 GLU B CA 1
ATOM 3732 C C . GLU B 1 41 ? -22.141 -1.166 13.172 1 98.62 41 GLU B C 1
ATOM 3734 O O . GLU B 1 41 ? -21.953 -0.45 14.156 1 98.62 41 GLU B O 1
ATOM 3739 N N . LEU B 1 42 ? -21.234 -1.941 12.711 1 98.75 42 LEU B N 1
ATOM 3740 C CA . LEU B 1 42 ? -19.906 -2.025 13.312 1 98.75 42 LEU B CA 1
ATOM 3741 C C . LEU B 1 42 ? -19.172 -0.699 13.18 1 98.75 42 LEU B C 1
ATOM 3743 O O . LEU B 1 42 ? -18.438 -0.299 14.086 1 98.75 42 LEU B O 1
ATOM 3747 N N . HIS B 1 43 ? -19.344 -0.009 12.055 1 98.69 43 HIS B N 1
ATOM 3748 C CA . HIS B 1 43 ? -18.719 1.296 11.883 1 98.69 43 HIS B CA 1
ATOM 3749 C C . HIS B 1 43 ? -19.328 2.33 12.82 1 98.69 43 HIS B C 1
ATOM 3751 O O . HIS B 1 43 ? -18.609 3.045 13.523 1 98.69 43 HIS B O 1
ATOM 3757 N N . GLN B 1 44 ? -20.703 2.393 12.828 1 98.44 44 GLN B N 1
ATOM 3758 C CA . GLN B 1 44 ? -21.406 3.4 13.617 1 98.44 44 GLN B CA 1
ATOM 3759 C C . GLN B 1 44 ? -21.172 3.188 15.117 1 98.44 44 GLN B C 1
ATOM 3761 O O . GLN B 1 44 ? -21.172 4.148 15.891 1 98.44 44 GLN B O 1
ATOM 3766 N N . SER B 1 45 ? -20.953 1.976 15.57 1 97.88 45 SER B N 1
ATOM 3767 C CA . SER B 1 45 ? -20.672 1.693 16.969 1 97.88 45 SER B CA 1
ATOM 3768 C C . SER B 1 45 ? -19.234 2.023 17.344 1 97.88 45 SER B C 1
ATOM 3770 O O . SER B 1 45 ? -18.875 2.041 18.516 1 97.88 45 SER B O 1
ATOM 3772 N N . GLY B 1 46 ? -18.375 2.201 16.312 1 97.31 46 GLY B N 1
ATOM 3773 C CA . GLY B 1 46 ? -16.984 2.516 16.547 1 97.31 46 GLY B CA 1
ATOM 3774 C C . GLY B 1 46 ? -16.094 1.288 16.594 1 97.31 46 GLY B C 1
ATOM 3775 O O . GLY B 1 46 ? -14.875 1.402 16.75 1 97.31 46 GLY B O 1
ATOM 3776 N N . ALA B 1 47 ? -16.641 0.096 16.375 1 97.75 47 ALA B N 1
ATOM 3777 C CA . ALA B 1 47 ? -15.875 -1.145 16.453 1 97.75 47 ALA B CA 1
ATOM 3778 C C . ALA B 1 47 ? -15.008 -1.326 15.211 1 97.75 47 ALA B C 1
ATOM 3780 O O . ALA B 1 47 ? -13.93 -1.934 15.281 1 97.75 47 ALA B O 1
ATOM 3781 N N . LEU B 1 48 ? -15.461 -0.829 14.125 1 98 48 LEU B N 1
ATOM 3782 C CA . LEU B 1 48 ? -14.758 -0.924 12.852 1 98 48 LEU B CA 1
ATOM 3783 C C . LEU B 1 48 ? -14.258 0.445 12.406 1 98 48 LEU B C 1
ATOM 3785 O O . LEU B 1 48 ? -15.047 1.375 12.227 1 98 48 LEU B O 1
ATOM 3789 N N . PRO B 1 49 ? -13.023 0.601 12.258 1 97.38 49 PRO B N 1
ATOM 3790 C CA . PRO B 1 49 ? -12.508 1.891 11.789 1 97.38 49 PRO B CA 1
ATOM 3791 C C . PRO B 1 49 ? -12.867 2.17 10.336 1 97.38 49 PRO B C 1
ATOM 3793 O O . PRO B 1 49 ? -13.156 1.24 9.578 1 97.38 49 PRO B O 1
ATOM 3796 N N . ALA B 1 50 ? -12.891 3.459 9.953 1 97.62 50 ALA B N 1
ATOM 3797 C CA . ALA B 1 50 ? -13.016 3.84 8.555 1 97.62 50 ALA B CA 1
ATOM 3798 C C . ALA B 1 50 ? -11.844 3.314 7.73 1 97.62 50 ALA B C 1
ATOM 3800 O O . ALA B 1 50 ? -10.828 2.891 8.289 1 97.62 50 ALA B O 1
ATOM 3801 N N . ALA B 1 51 ? -11.984 3.342 6.371 1 96.94 51 ALA B N 1
ATOM 3802 C CA . ALA B 1 51 ? -10.969 2.875 5.426 1 96.94 51 ALA B CA 1
ATOM 3803 C C . ALA B 1 51 ? -10.641 1.404 5.66 1 96.94 51 ALA B C 1
ATOM 3805 O O . ALA B 1 51 ? -9.469 1.039 5.797 1 96.94 51 ALA B O 1
ATOM 3806 N N . THR B 1 52 ? -11.641 0.615 5.727 1 98.25 52 THR B N 1
ATOM 3807 C CA . THR B 1 52 ? -11.523 -0.811 6.008 1 98.25 52 THR B CA 1
ATOM 3808 C C . THR B 1 52 ? -12.234 -1.635 4.941 1 98.25 52 THR B C 1
ATOM 3810 O O . THR B 1 52 ? -13.336 -1.281 4.516 1 98.25 52 THR B O 1
ATOM 3813 N N . GLN B 1 53 ? -11.617 -2.668 4.457 1 98.06 53 GLN B N 1
ATOM 3814 C CA . GLN B 1 53 ? -12.297 -3.703 3.688 1 98.06 53 GLN B CA 1
ATOM 3815 C C . GLN B 1 53 ? -12.852 -4.793 4.602 1 98.06 53 GLN B C 1
ATOM 3817 O O . GLN B 1 53 ? -12.094 -5.574 5.18 1 98.06 53 GLN B O 1
ATOM 3822 N N . LEU B 1 54 ? -14.125 -4.789 4.734 1 98.81 54 LEU B N 1
ATOM 3823 C CA . LEU B 1 54 ? -14.781 -5.785 5.57 1 98.81 54 LEU B CA 1
ATOM 3824 C C . LEU B 1 54 ? -15.078 -7.055 4.777 1 98.81 54 LEU B C 1
ATOM 3826 O O . LEU B 1 54 ? -15.578 -6.988 3.654 1 98.81 54 LEU B O 1
ATOM 3830 N N . ILE B 1 55 ? -14.781 -8.211 5.34 1 98.88 55 ILE B N 1
ATOM 3831 C CA . ILE B 1 55 ? -14.938 -9.516 4.711 1 98.88 55 ILE B CA 1
ATOM 3832 C C . ILE B 1 55 ? -15.938 -10.359 5.508 1 98.88 55 ILE B C 1
ATOM 3834 O O . ILE B 1 55 ? -15.758 -10.562 6.711 1 98.88 55 ILE B O 1
ATOM 3838 N N . ASP B 1 56 ? -16.969 -10.789 4.891 1 98.88 56 ASP B N 1
ATOM 3839 C CA . ASP B 1 56 ? -17.969 -11.68 5.469 1 98.88 56 ASP B CA 1
ATOM 3840 C C . ASP B 1 56 ? -17.5 -13.133 5.426 1 98.88 56 ASP B C 1
ATOM 3842 O O . ASP B 1 56 ? -17.609 -13.797 4.391 1 98.88 56 ASP B O 1
ATOM 3846 N N . LEU B 1 57 ? -17.109 -13.68 6.566 1 98.88 57 LEU B N 1
ATOM 3847 C CA . LEU B 1 57 ? -16.516 -15.008 6.605 1 98.88 57 LEU B CA 1
ATOM 3848 C C . LEU B 1 57 ? -17.562 -16.078 6.293 1 98.88 57 LEU B C 1
ATOM 3850 O O . LEU B 1 57 ? -17.234 -17.125 5.73 1 98.88 57 LEU B O 1
ATOM 3854 N N . ASP B 1 58 ? -18.828 -15.844 6.641 1 98.75 58 ASP B N 1
ATOM 3855 C CA . ASP B 1 58 ? -19.875 -16.812 6.348 1 98.75 58 ASP B CA 1
ATOM 3856 C C . ASP B 1 58 ? -20.062 -16.984 4.844 1 98.75 58 ASP B C 1
ATOM 3858 O O . ASP B 1 58 ? -20.141 -18.109 4.344 1 98.75 58 ASP B O 1
ATOM 3862 N N . MET B 1 59 ? -20.141 -15.891 4.16 1 98.75 59 MET B N 1
ATOM 3863 C CA . MET B 1 59 ? -20.297 -15.945 2.707 1 98.75 59 MET B CA 1
ATOM 3864 C C . MET B 1 59 ? -19.047 -16.516 2.049 1 98.75 59 MET B C 1
ATOM 3866 O O . MET B 1 59 ? -19.125 -17.25 1.063 1 98.75 59 MET B O 1
ATOM 3870 N N . ILE B 1 60 ? -17.844 -16.156 2.57 1 98.75 60 ILE B N 1
ATOM 3871 C CA . ILE B 1 60 ? -16.594 -16.719 2.078 1 98.75 60 ILE B CA 1
ATOM 3872 C C . ILE B 1 60 ? -16.641 -18.25 2.178 1 98.75 60 ILE B C 1
ATOM 3874 O O . ILE B 1 60 ? -16.266 -18.953 1.233 1 98.75 60 ILE B O 1
ATOM 3878 N N . ALA B 1 61 ? -17.125 -18.734 3.295 1 98.62 61 ALA B N 1
ATOM 3879 C CA . ALA B 1 61 ? -17.219 -20.188 3.48 1 98.62 61 ALA B CA 1
ATOM 3880 C C . ALA B 1 61 ? -18.156 -20.797 2.449 1 98.62 61 ALA B C 1
ATOM 3882 O O . ALA B 1 61 ? -17.844 -21.828 1.847 1 98.62 61 ALA B O 1
ATOM 3883 N N . ARG B 1 62 ? -19.25 -20.203 2.273 1 98.31 62 ARG B N 1
ATOM 3884 C CA . ARG B 1 62 ? -20.219 -20.688 1.295 1 98.31 62 ARG B CA 1
ATOM 3885 C C . ARG B 1 62 ? -19.625 -20.703 -0.107 1 98.31 62 ARG B C 1
ATOM 3887 O O . ARG B 1 62 ? -19.719 -21.703 -0.82 1 98.31 62 ARG B O 1
ATOM 3894 N N . ASN B 1 63 ? -19.062 -19.531 -0.538 1 98.56 63 ASN B N 1
ATOM 3895 C CA . ASN B 1 63 ? -18.422 -19.438 -1.848 1 98.56 63 ASN B CA 1
ATOM 3896 C C . ASN B 1 63 ? -17.344 -20.5 -2.027 1 98.56 63 ASN B C 1
ATOM 3898 O O . ASN B 1 63 ? -17.219 -21.094 -3.098 1 98.56 63 ASN B O 1
ATOM 3902 N N . ALA B 1 64 ? -16.562 -20.734 -0.977 1 98.62 64 ALA B N 1
ATOM 3903 C CA . ALA B 1 64 ? -15.461 -21.688 -1.024 1 98.62 64 ALA B CA 1
ATOM 3904 C C . ALA B 1 64 ? -15.969 -23.109 -1.229 1 98.62 64 ALA B C 1
ATOM 3906 O O . ALA B 1 64 ? -15.398 -23.859 -2.014 1 98.62 64 ALA B O 1
ATOM 3907 N N . ARG B 1 65 ? -17.031 -23.469 -0.55 1 98.25 65 ARG B N 1
ATOM 3908 C CA . ARG B 1 65 ? -17.609 -24.797 -0.704 1 98.25 65 ARG B CA 1
ATOM 3909 C C . ARG B 1 65 ? -18.094 -25.031 -2.131 1 98.25 65 ARG B C 1
ATOM 3911 O O . ARG B 1 65 ? -17.859 -26.078 -2.723 1 98.25 65 ARG B O 1
ATOM 3918 N N . LEU B 1 66 ? -18.766 -24.016 -2.645 1 98.38 66 LEU B N 1
ATOM 3919 C CA . LEU B 1 66 ? -19.266 -24.109 -4.012 1 98.38 66 LEU B CA 1
ATOM 3920 C C . LEU B 1 66 ? -18.125 -24.219 -5.008 1 98.38 66 LEU B C 1
ATOM 3922 O O . LEU B 1 66 ? -18.188 -25 -5.949 1 98.38 66 LEU B O 1
ATOM 3926 N N . THR B 1 67 ? -17.109 -23.438 -4.773 1 98.56 67 THR B N 1
ATOM 3927 C CA . THR B 1 67 ? -15.938 -23.438 -5.641 1 98.56 67 THR B CA 1
ATOM 3928 C C . THR B 1 67 ? -15.234 -24.781 -5.582 1 98.56 67 THR B C 1
ATOM 3930 O O . THR B 1 67 ? -14.891 -25.359 -6.617 1 98.56 67 THR B O 1
ATOM 3933 N N . ALA B 1 68 ? -15.039 -25.312 -4.387 1 98.44 68 ALA B N 1
ATOM 3934 C CA . ALA B 1 68 ? -14.367 -26.594 -4.195 1 98.44 68 ALA B CA 1
ATOM 3935 C C . ALA B 1 68 ? -15.148 -27.719 -4.852 1 98.44 68 ALA B C 1
ATOM 3937 O O . ALA B 1 68 ? -14.57 -28.578 -5.527 1 98.44 68 ALA B O 1
ATOM 3938 N N . GLU B 1 69 ? -16.422 -27.703 -4.641 1 98.38 69 GLU B N 1
ATOM 3939 C CA . GLU B 1 69 ? -17.281 -28.734 -5.219 1 98.38 69 GLU B CA 1
ATOM 3940 C C . GLU B 1 69 ? -17.25 -28.688 -6.746 1 98.38 69 GLU B C 1
ATOM 3942 O O . GLU B 1 69 ? -17.125 -29.734 -7.398 1 98.38 69 GLU B O 1
ATOM 3947 N N . ALA B 1 70 ? -17.375 -27.516 -7.285 1 98.5 70 ALA B N 1
ATOM 3948 C CA . ALA B 1 70 ? -17.328 -27.344 -8.734 1 98.5 70 ALA B CA 1
ATOM 3949 C C . ALA B 1 70 ? -15.984 -27.797 -9.297 1 98.5 70 ALA B C 1
ATOM 3951 O O . ALA B 1 70 ? -15.93 -28.453 -10.336 1 98.5 70 ALA B O 1
ATOM 3952 N N . ALA B 1 71 ? -14.922 -27.391 -8.656 1 98.62 71 ALA B N 1
ATOM 3953 C CA . ALA B 1 71 ? -13.586 -27.781 -9.102 1 98.62 71 ALA B CA 1
ATOM 3954 C C . ALA B 1 71 ? -13.438 -29.297 -9.094 1 98.62 71 ALA B C 1
ATOM 3956 O O . ALA B 1 71 ? -12.945 -29.875 -10.062 1 98.62 71 ALA B O 1
ATOM 3957 N N . ALA B 1 72 ? -13.891 -29.938 -8.039 1 98.25 72 ALA B N 1
ATOM 3958 C CA . ALA B 1 72 ? -13.82 -31.391 -7.93 1 98.25 72 ALA B CA 1
ATOM 3959 C C . ALA B 1 72 ? -14.602 -32.062 -9.055 1 98.25 72 ALA B C 1
ATOM 3961 O O . ALA B 1 72 ? -14.141 -33.062 -9.633 1 98.25 72 ALA B O 1
ATOM 3962 N N . THR B 1 73 ? -15.719 -31.547 -9.328 1 98.44 73 THR B N 1
ATOM 3963 C CA . THR B 1 73 ? -16.578 -32.094 -10.367 1 98.44 73 THR B CA 1
ATOM 3964 C C . THR B 1 73 ? -15.883 -32.062 -11.719 1 98.44 73 THR B C 1
ATOM 3966 O O . THR B 1 73 ? -16.078 -32.969 -12.539 1 98.44 73 THR B O 1
ATOM 3969 N N . HIS B 1 74 ? -15.062 -31.109 -11.906 1 98.12 74 HIS B N 1
ATOM 3970 C CA . HIS B 1 74 ? -14.453 -30.938 -13.219 1 98.12 74 HIS B CA 1
ATOM 3971 C C . HIS B 1 74 ? -12.984 -31.344 -13.203 1 98.12 74 HIS B C 1
ATOM 3973 O O . HIS B 1 74 ? -12.25 -31.078 -14.156 1 98.12 74 HIS B O 1
ATOM 3979 N N . GLY B 1 75 ? -12.5 -31.891 -12.062 1 98.25 75 GLY B N 1
ATOM 3980 C CA . GLY B 1 75 ? -11.141 -32.406 -11.969 1 98.25 75 GLY B CA 1
ATOM 3981 C C . GLY B 1 75 ? -10.102 -31.281 -11.883 1 98.25 75 GLY B C 1
ATOM 3982 O O . GLY B 1 75 ? -8.977 -31.438 -12.344 1 98.25 75 GLY B O 1
ATOM 3983 N N . LEU B 1 76 ? -10.492 -30.172 -11.359 1 98.5 76 LEU B N 1
ATOM 3984 C CA . LEU B 1 76 ? -9.609 -29.016 -11.195 1 98.5 76 LEU B CA 1
ATOM 3985 C C . LEU B 1 76 ? -9.109 -28.922 -9.758 1 98.5 76 LEU B C 1
ATOM 3987 O O . LEU B 1 76 ? -9.828 -29.266 -8.82 1 98.5 76 LEU B O 1
ATOM 3991 N N . ARG B 1 77 ? -7.926 -28.5 -9.602 1 98.38 77 ARG B N 1
ATOM 3992 C CA . ARG B 1 77 ? -7.391 -28.156 -8.289 1 98.38 77 ARG B CA 1
ATOM 3993 C C . ARG B 1 77 ? -7.344 -26.641 -8.102 1 98.38 77 ARG B C 1
ATOM 3995 O O . ARG B 1 77 ? -6.91 -25.906 -9 1 98.38 77 ARG B O 1
ATOM 4002 N N . VAL B 1 78 ? -7.754 -26.188 -6.93 1 98.75 78 VAL B N 1
ATOM 4003 C CA . VAL B 1 78 ? -7.891 -24.75 -6.691 1 98.75 78 VAL B CA 1
ATOM 4004 C C . VAL B 1 78 ? -6.742 -24.266 -5.805 1 98.75 78 VAL B C 1
ATOM 4006 O O . VAL B 1 78 ? -6.473 -24.844 -4.754 1 98.75 78 VAL B O 1
ATOM 4009 N N . PHE B 1 79 ? -6.027 -23.266 -6.238 1 98.69 79 PHE B N 1
ATOM 4010 C CA . PHE B 1 79 ? -5.168 -22.438 -5.406 1 98.69 79 PHE B CA 1
ATOM 4011 C C . PHE B 1 79 ? -5.812 -21.078 -5.16 1 98.69 79 PHE B C 1
ATOM 4013 O O . PHE B 1 79 ? -5.934 -20.266 -6.078 1 98.69 79 PHE B O 1
ATOM 4020 N N . ALA B 1 80 ? -6.176 -20.812 -3.939 1 98.75 80 ALA B N 1
ATOM 4021 C CA . ALA B 1 80 ? -6.867 -19.562 -3.613 1 98.75 80 ALA B CA 1
ATOM 4022 C C . ALA B 1 80 ? -5.945 -18.359 -3.783 1 98.75 80 ALA B C 1
ATOM 4024 O O . ALA B 1 80 ? -4.867 -18.312 -3.184 1 98.75 80 ALA B O 1
ATOM 4025 N N . MET B 1 81 ? -6.336 -17.516 -4.629 1 97.69 81 MET B N 1
ATOM 4026 C CA . MET B 1 81 ? -5.699 -16.203 -4.742 1 97.69 81 MET B CA 1
ATOM 4027 C C . MET B 1 81 ? -6.344 -15.195 -3.797 1 97.69 81 MET B C 1
ATOM 4029 O O . MET B 1 81 ? -7.508 -14.836 -3.971 1 97.69 81 MET B O 1
ATOM 4033 N N . THR B 1 82 ? -5.562 -14.633 -2.785 1 97.81 82 THR B N 1
ATOM 4034 C CA . THR B 1 82 ? -6.203 -13.836 -1.749 1 97.81 82 THR B CA 1
ATOM 4035 C C . THR B 1 82 ? -5.668 -12.406 -1.757 1 97.81 82 THR B C 1
ATOM 4037 O O . THR B 1 82 ? -6.012 -11.609 -0.887 1 97.81 82 THR B O 1
ATOM 4040 N N . LYS B 1 83 ? -4.863 -12.031 -2.715 1 95.5 83 LYS B N 1
ATOM 4041 C CA . LYS B 1 83 ? -4.266 -10.703 -2.729 1 95.5 83 LYS B CA 1
ATOM 4042 C C . LYS B 1 83 ? -5.336 -9.617 -2.791 1 95.5 83 LYS B C 1
ATOM 4044 O O . LYS B 1 83 ? -5.184 -8.555 -2.193 1 95.5 83 LYS B O 1
ATOM 4049 N N . GLN B 1 84 ? -6.453 -9.844 -3.488 1 93.75 84 GLN B N 1
ATOM 4050 C CA . GLN B 1 84 ? -7.527 -8.867 -3.639 1 93.75 84 GLN B CA 1
ATOM 4051 C C . GLN B 1 84 ? -8.227 -8.609 -2.309 1 93.75 84 GLN B C 1
ATOM 4053 O O . GLN B 1 84 ? -8.961 -7.633 -2.166 1 93.75 84 GLN B O 1
ATOM 4058 N N . ASN B 1 85 ? -8.016 -9.469 -1.38 1 96.62 85 ASN B N 1
ATOM 4059 C CA . ASN B 1 85 ? -8.641 -9.344 -0.066 1 96.62 85 ASN B CA 1
ATOM 4060 C C . ASN B 1 85 ? -7.609 -9.031 1.016 1 96.62 85 ASN B C 1
ATOM 4062 O O . ASN B 1 85 ? -7.859 -9.258 2.201 1 96.62 85 ASN B O 1
ATOM 4066 N N . GLY B 1 86 ? -6.465 -8.609 0.56 1 96.44 86 GLY B N 1
ATOM 4067 C CA . GLY B 1 86 ? -5.418 -8.219 1.489 1 96.44 86 GLY B CA 1
ATOM 4068 C C . GLY B 1 86 ? -4.68 -9.398 2.092 1 96.44 86 GLY B C 1
ATOM 4069 O O . GLY B 1 86 ? -4.094 -9.281 3.17 1 96.44 86 GLY B O 1
ATOM 4070 N N . LEU B 1 87 ? -4.793 -10.594 1.508 1 98.25 87 LEU B N 1
ATOM 4071 C CA . LEU B 1 87 ? -4.215 -11.812 2.059 1 98.25 87 LEU B CA 1
ATOM 4072 C C . LEU B 1 87 ? -4.688 -12.039 3.49 1 98.25 87 LEU B C 1
ATOM 4074 O O . LEU B 1 87 ? -3.926 -12.523 4.328 1 98.25 87 LEU B O 1
ATOM 4078 N N . ASN B 1 88 ? -5.91 -11.617 3.805 1 98.69 88 ASN B N 1
ATOM 4079 C CA . ASN B 1 88 ? -6.434 -11.727 5.16 1 98.69 88 ASN B CA 1
ATOM 4080 C C . ASN B 1 88 ? -6.348 -13.164 5.68 1 98.69 88 ASN B C 1
ATOM 4082 O O . ASN B 1 88 ? -6.938 -14.07 5.094 1 98.69 88 ASN B O 1
ATOM 4086 N N . PRO B 1 89 ? -5.656 -13.406 6.793 1 98.69 89 PRO B N 1
ATOM 4087 C CA . PRO B 1 89 ? -5.426 -14.789 7.234 1 98.69 89 PRO B CA 1
ATOM 4088 C C . PRO B 1 89 ? -6.699 -15.469 7.734 1 98.69 89 PRO B C 1
ATOM 4090 O O . PRO B 1 89 ? -6.836 -16.688 7.625 1 98.69 89 PRO B O 1
ATOM 4093 N N . PHE B 1 90 ? -7.617 -14.711 8.328 1 98.81 90 PHE B N 1
ATOM 4094 C CA . PHE B 1 90 ? -8.859 -15.305 8.797 1 98.81 90 PHE B CA 1
ATOM 4095 C C . PHE B 1 90 ? -9.703 -15.797 7.625 1 98.81 90 PHE B C 1
ATOM 4097 O O . PHE B 1 90 ? -10.25 -16.906 7.66 1 98.81 90 PHE B O 1
ATOM 4104 N N . MET B 1 91 ? -9.75 -14.969 6.559 1 98.75 91 MET B N 1
ATOM 4105 C CA . MET B 1 91 ? -10.414 -15.398 5.332 1 98.75 91 MET B CA 1
ATOM 4106 C C . MET B 1 91 ? -9.742 -16.641 4.754 1 98.75 91 MET B C 1
ATOM 4108 O O . MET B 1 91 ? -10.414 -17.594 4.359 1 98.75 91 MET B O 1
ATOM 4112 N N . THR B 1 92 ? -8.43 -16.641 4.688 1 98.81 92 THR B N 1
ATOM 4113 C CA . THR B 1 92 ? -7.668 -17.75 4.105 1 98.81 92 THR B CA 1
ATOM 4114 C C . THR B 1 92 ? -7.922 -19.047 4.867 1 98.81 92 THR B C 1
ATOM 4116 O O . THR B 1 92 ? -8.109 -20.094 4.262 1 98.81 92 THR B O 1
ATOM 4119 N N . ARG B 1 93 ? -7.938 -18.922 6.184 1 98.62 93 ARG B N 1
ATOM 4120 C CA . ARG B 1 93 ? -8.242 -20.094 7.008 1 98.62 93 ARG B CA 1
ATOM 4121 C C . ARG B 1 93 ? -9.609 -20.672 6.664 1 98.62 93 ARG B C 1
ATOM 4123 O O . ARG B 1 93 ? -9.75 -21.891 6.5 1 98.62 93 ARG B O 1
ATOM 4130 N N . VAL B 1 94 ? -10.578 -19.812 6.531 1 98.69 94 VAL B N 1
ATOM 4131 C CA . VAL B 1 94 ? -11.945 -20.234 6.25 1 98.69 94 VAL B CA 1
ATOM 4132 C C . VAL B 1 94 ? -12.008 -20.891 4.867 1 98.69 94 VAL B C 1
ATOM 4134 O O . VAL B 1 94 ? -12.68 -21.906 4.688 1 98.69 94 VAL B O 1
ATOM 4137 N N . LEU B 1 95 ? -11.305 -20.344 3.85 1 98.75 95 LEU B N 1
ATOM 4138 C CA . LEU B 1 95 ? -11.25 -20.922 2.512 1 98.75 95 LEU B CA 1
ATOM 4139 C C . LEU B 1 95 ? -10.711 -22.344 2.557 1 98.75 95 LEU B C 1
ATOM 4141 O O . LEU B 1 95 ? -11.289 -23.25 1.958 1 98.75 95 LEU B O 1
ATOM 4145 N N . LEU B 1 96 ? -9.625 -22.5 3.291 1 98.56 96 LEU B N 1
ATOM 4146 C CA . LEU B 1 96 ? -8.969 -23.797 3.387 1 98.56 96 LEU B CA 1
ATOM 4147 C C . LEU B 1 96 ? -9.859 -24.812 4.113 1 98.56 96 LEU B C 1
ATOM 4149 O O . LEU B 1 96 ? -10.016 -25.938 3.656 1 98.56 96 LEU B O 1
ATOM 4153 N N . ASP B 1 97 ? -10.484 -24.359 5.148 1 98.12 97 ASP B N 1
ATOM 4154 C CA . ASP B 1 97 ? -11.336 -25.234 5.945 1 98.12 97 ASP B CA 1
ATOM 4155 C C . ASP B 1 97 ? -12.602 -25.625 5.176 1 98.12 97 ASP B C 1
ATOM 4157 O O . ASP B 1 97 ? -13.18 -26.688 5.418 1 98.12 97 ASP B O 1
ATOM 4161 N N . ALA B 1 98 ? -12.984 -24.781 4.246 1 97.94 98 ALA B N 1
ATOM 4162 C CA . ALA B 1 98 ? -14.211 -25.016 3.496 1 97.94 98 ALA B CA 1
ATOM 4163 C C . ALA B 1 98 ? -13.945 -25.844 2.24 1 97.94 98 ALA B C 1
ATOM 4165 O O . ALA B 1 98 ? -14.844 -26.031 1.418 1 97.94 98 ALA B O 1
ATOM 4166 N N . GLY B 1 99 ? -12.758 -26.25 1.999 1 97.56 99 GLY B N 1
ATOM 4167 C CA . GLY B 1 99 ? -12.547 -27.266 0.976 1 97.56 99 GLY B CA 1
ATOM 4168 C C . GLY B 1 99 ? -11.516 -26.859 -0.057 1 97.56 99 GLY B C 1
ATOM 4169 O O . GLY B 1 99 ? -11.117 -27.672 -0.896 1 97.56 99 GLY B O 1
ATOM 4170 N N . ILE B 1 100 ? -11.047 -25.641 -0.063 1 98.38 100 ILE B N 1
ATOM 4171 C CA . ILE B 1 100 ? -9.992 -25.234 -0.981 1 98.38 100 ILE B CA 1
ATOM 4172 C C . ILE B 1 100 ? -8.648 -25.766 -0.501 1 98.38 100 ILE B C 1
ATOM 4174 O O . ILE B 1 100 ? -8.25 -25.531 0.642 1 98.38 100 ILE B O 1
ATOM 4178 N N . PRO B 1 101 ? -7.93 -26.422 -1.297 1 98.38 101 PRO B N 1
ATOM 4179 C CA . PRO B 1 101 ? -6.809 -27.219 -0.798 1 98.38 101 PRO B CA 1
ATOM 4180 C C . PRO B 1 101 ? -5.559 -26.391 -0.524 1 98.38 101 PRO B C 1
ATOM 4182 O O . PRO B 1 101 ? -4.688 -26.812 0.237 1 98.38 101 PRO B O 1
ATOM 4185 N N . SER B 1 102 ? -5.391 -25.281 -1.224 1 98.62 102 SER B N 1
ATOM 4186 C CA . SER B 1 102 ? -4.141 -24.531 -1.125 1 98.62 102 SER B CA 1
ATOM 4187 C C . SER B 1 102 ? -4.328 -23.078 -1.54 1 98.62 102 SER B C 1
ATOM 4189 O O . SER B 1 102 ? -5.453 -22.641 -1.787 1 98.62 102 SER B O 1
ATOM 4191 N N . THR B 1 103 ? -3.188 -22.312 -1.445 1 98.75 103 THR B N 1
ATOM 4192 C CA . THR B 1 103 ? -3.16 -20.906 -1.838 1 98.75 103 THR B CA 1
ATOM 4193 C C . THR B 1 103 ? -2.102 -20.672 -2.91 1 98.75 103 THR B C 1
ATOM 4195 O O . THR B 1 103 ? -1.358 -21.578 -3.273 1 98.75 103 THR B O 1
ATOM 4198 N N . CYS B 1 104 ? -2.109 -19.469 -3.449 1 98.31 104 CYS B N 1
ATOM 4199 C CA . CYS B 1 104 ? -1.025 -19.062 -4.336 1 98.31 104 CYS B CA 1
ATOM 4200 C C . CYS B 1 104 ? -0.546 -17.656 -4.004 1 98.31 104 CYS B C 1
ATOM 4202 O O . CYS B 1 104 ? -1.271 -16.875 -3.381 1 98.31 104 CYS B O 1
ATOM 4204 N N . ALA B 1 105 ? 0.69 -17.406 -4.266 1 97.81 105 ALA B N 1
ATOM 4205 C CA . ALA B 1 105 ? 1.344 -16.094 -4.121 1 97.81 105 ALA B CA 1
ATOM 4206 C C . ALA B 1 105 ? 1.964 -15.648 -5.441 1 97.81 105 ALA B C 1
ATOM 4208 O O . ALA B 1 105 ? 2.869 -16.312 -5.965 1 97.81 105 ALA B O 1
ATOM 4209 N N . VAL B 1 106 ? 1.523 -14.492 -5.902 1 94.75 106 VAL B N 1
ATOM 4210 C CA . VAL B 1 106 ? 2.02 -14.07 -7.211 1 94.75 106 VAL B CA 1
ATOM 4211 C C . VAL B 1 106 ? 3.314 -13.281 -7.039 1 94.75 106 VAL B C 1
ATOM 4213 O O . VAL B 1 106 ? 4.07 -13.109 -8 1 94.75 106 VAL B O 1
ATOM 4216 N N . GLU B 1 107 ? 3.541 -12.812 -5.84 1 95 107 GLU B N 1
ATOM 4217 C CA . GLU B 1 107 ? 4.773 -12.133 -5.453 1 95 107 GLU B CA 1
ATOM 4218 C C . GLU B 1 107 ? 5.414 -12.797 -4.234 1 95 107 GLU B C 1
ATOM 4220 O O . GLU B 1 107 ? 4.727 -13.438 -3.441 1 95 107 GLU B O 1
ATOM 4225 N N . THR B 1 108 ? 6.676 -12.547 -4.082 1 96.44 108 THR B N 1
ATOM 4226 C CA . THR B 1 108 ? 7.43 -13.156 -2.992 1 96.44 108 THR B CA 1
ATOM 4227 C C . THR B 1 108 ? 6.941 -12.633 -1.644 1 96.44 108 THR B C 1
ATOM 4229 O O . THR B 1 108 ? 6.82 -13.398 -0.686 1 96.44 108 THR B O 1
ATOM 4232 N N . LEU B 1 109 ? 6.68 -11.328 -1.562 1 95.44 109 LEU B N 1
ATOM 4233 C CA . LEU B 1 109 ? 6.191 -10.758 -0.311 1 95.44 109 LEU B CA 1
ATOM 4234 C C . LEU B 1 109 ? 4.902 -11.445 0.135 1 95.44 109 LEU B C 1
ATOM 4236 O O . LEU B 1 109 ? 4.688 -11.648 1.332 1 95.44 109 LEU B O 1
ATOM 4240 N N . GLN B 1 110 ? 4.102 -11.859 -0.749 1 97.62 110 GLN B N 1
ATOM 4241 C CA . GLN B 1 110 ? 2.859 -12.562 -0.442 1 97.62 110 GLN B CA 1
ATOM 4242 C C . GLN B 1 110 ? 3.137 -13.961 0.107 1 97.62 110 GLN B C 1
ATOM 4244 O O . GLN B 1 110 ? 2.445 -14.422 1.017 1 97.62 110 GLN B O 1
ATOM 4249 N N . ALA B 1 111 ? 4.145 -14.633 -0.467 1 98.31 111 ALA B N 1
ATOM 4250 C CA . ALA B 1 111 ? 4.516 -15.953 0.024 1 98.31 111 ALA B CA 1
ATOM 4251 C C . ALA B 1 111 ? 4.902 -15.906 1.499 1 98.31 111 ALA B C 1
ATOM 4253 O O . ALA B 1 111 ? 4.469 -16.75 2.289 1 98.31 111 ALA B O 1
ATOM 4254 N N . HIS B 1 112 ? 5.68 -14.852 1.879 1 97.81 112 HIS B N 1
ATOM 4255 C CA . HIS B 1 112 ? 6.078 -14.695 3.273 1 97.81 112 HIS B CA 1
ATOM 4256 C C . HIS B 1 112 ? 4.871 -14.469 4.172 1 97.81 112 HIS B C 1
ATOM 4258 O O . HIS B 1 112 ? 4.766 -15.078 5.242 1 97.81 112 HIS B O 1
ATOM 4264 N N . ARG B 1 113 ? 3.969 -13.656 3.721 1 97.88 113 ARG B N 1
ATOM 4265 C CA . ARG B 1 113 ? 2.814 -13.273 4.531 1 97.88 113 ARG B CA 1
ATOM 4266 C C . ARG B 1 113 ? 1.856 -14.453 4.703 1 97.88 113 ARG B C 1
ATOM 4268 O O . ARG B 1 113 ? 1.303 -14.656 5.785 1 97.88 113 ARG B O 1
ATOM 4275 N N . ILE B 1 114 ? 1.689 -15.258 3.676 1 98.5 114 ILE B N 1
ATOM 4276 C CA . ILE B 1 114 ? 0.835 -16.438 3.742 1 98.5 114 ILE B CA 1
ATOM 4277 C C . ILE B 1 114 ? 1.484 -17.5 4.633 1 98.5 114 ILE B C 1
ATOM 4279 O O . ILE B 1 114 ? 0.828 -18.078 5.504 1 98.5 114 ILE B O 1
ATOM 4283 N N . HIS B 1 115 ? 2.75 -17.703 4.473 1 98.12 115 HIS B N 1
ATOM 4284 C CA . HIS B 1 115 ? 3.492 -18.719 5.203 1 98.12 115 HIS B CA 1
ATOM 4285 C C . HIS B 1 115 ? 3.568 -18.391 6.691 1 98.12 115 HIS B C 1
ATOM 4287 O O . HIS B 1 115 ? 3.627 -19.297 7.531 1 98.12 115 HIS B O 1
ATOM 4293 N N . ARG B 1 116 ? 3.527 -17.141 7.012 1 97.44 116 ARG B N 1
ATOM 4294 C CA . ARG B 1 116 ? 3.533 -16.672 8.391 1 97.44 116 ARG B CA 1
ATOM 4295 C C . ARG B 1 116 ? 2.473 -17.406 9.219 1 97.44 116 ARG B C 1
ATOM 4297 O O . ARG B 1 116 ? 2.688 -17.688 10.398 1 97.44 116 ARG B O 1
ATOM 4304 N N . TYR B 1 117 ? 1.401 -17.75 8.594 1 98.12 117 TYR B N 1
ATOM 4305 C CA . TYR B 1 117 ? 0.263 -18.297 9.32 1 98.12 117 TYR B CA 1
ATOM 4306 C C . TYR B 1 117 ? 0.155 -19.797 9.102 1 98.12 117 TYR B C 1
ATOM 4308 O O . TYR B 1 117 ? -0.856 -20.422 9.453 1 98.12 117 TYR B O 1
ATOM 4316 N N . GLY B 1 118 ? 1.128 -20.406 8.422 1 97.44 118 GLY B N 1
ATOM 4317 C CA . GLY B 1 118 ? 1.215 -21.844 8.273 1 97.44 118 GLY B CA 1
ATOM 4318 C C . GLY B 1 118 ? 0.367 -22.375 7.129 1 97.44 118 GLY B C 1
ATOM 4319 O O . GLY B 1 118 ? 0.04 -23.562 7.094 1 97.44 118 GLY B O 1
ATOM 4320 N N . PHE B 1 119 ? -0.011 -21.547 6.219 1 98.56 119 PHE B N 1
ATOM 4321 C CA . PHE B 1 119 ? -0.882 -21.969 5.129 1 98.56 119 PHE B CA 1
ATOM 4322 C C . PHE B 1 119 ? -0.069 -22.578 3.988 1 98.56 119 PHE B C 1
ATOM 4324 O O . PHE B 1 119 ? 1.073 -22.172 3.756 1 98.56 119 PHE B O 1
ATOM 4331 N N . PRO B 1 120 ? -0.637 -23.5 3.322 1 98.62 120 PRO B N 1
ATOM 4332 C CA . PRO B 1 120 ? 0.07 -24.125 2.195 1 98.62 120 PRO B CA 1
ATOM 4333 C C . PRO B 1 120 ? 0.198 -23.172 0.999 1 98.62 120 PRO B C 1
ATOM 4335 O O . PRO B 1 120 ? -0.641 -22.297 0.812 1 98.62 120 PRO B O 1
ATOM 4338 N N . LEU B 1 121 ? 1.292 -23.375 0.259 1 98.69 121 LEU B N 1
ATOM 4339 C CA . LEU B 1 121 ? 1.555 -22.656 -0.98 1 98.69 121 LEU B CA 1
ATOM 4340 C C . LEU B 1 121 ? 1.506 -23.594 -2.18 1 98.69 121 LEU B C 1
ATOM 4342 O O . LEU B 1 121 ? 2.369 -24.453 -2.328 1 98.69 121 LEU B O 1
ATOM 4346 N N . GLY B 1 122 ? 0.458 -23.391 -3.025 1 98.69 122 GLY B N 1
ATOM 4347 C CA . GLY B 1 122 ? 0.356 -24.172 -4.25 1 98.69 122 GLY B CA 1
ATOM 4348 C C . GLY B 1 122 ? 1.312 -23.703 -5.332 1 98.69 122 GLY B C 1
ATOM 4349 O O . GLY B 1 122 ? 2.082 -24.5 -5.875 1 98.69 122 GLY B O 1
ATOM 4350 N N . ASN B 1 123 ? 1.241 -22.453 -5.617 1 98.44 123 ASN B N 1
ATOM 4351 C CA . ASN B 1 123 ? 2.115 -21.844 -6.613 1 98.44 123 ASN B CA 1
ATOM 4352 C C . ASN B 1 123 ? 2.672 -20.516 -6.129 1 98.44 123 ASN B C 1
ATOM 4354 O O . ASN B 1 123 ? 1.944 -19.703 -5.539 1 98.44 123 ASN B O 1
ATOM 4358 N N . VAL B 1 124 ? 3.979 -20.312 -6.328 1 98.31 124 VAL B N 1
ATOM 4359 C CA . VAL B 1 124 ? 4.609 -19.031 -6.023 1 98.31 124 VAL B CA 1
ATOM 4360 C C . VAL B 1 124 ? 5.258 -18.453 -7.281 1 98.31 124 VAL B C 1
ATOM 4362 O O . VAL B 1 124 ? 5.938 -19.172 -8.016 1 98.31 124 VAL B O 1
ATOM 4365 N N . GLY B 1 125 ? 4.996 -17.172 -7.527 1 94.06 125 GLY B N 1
ATOM 4366 C CA . GLY B 1 125 ? 5.781 -16.469 -8.531 1 94.06 125 GLY B CA 1
ATOM 4367 C C . GLY B 1 125 ? 5.09 -16.406 -9.883 1 94.06 125 GLY B C 1
ATOM 4368 O O . GLY B 1 125 ? 5.746 -16.219 -10.914 1 94.06 125 GLY B O 1
ATOM 4369 N N . HIS B 1 126 ? 3.812 -16.5 -9.945 1 88.25 126 HIS B N 1
ATOM 4370 C CA . HIS B 1 126 ? 3.07 -16.484 -11.203 1 88.25 126 HIS B CA 1
ATOM 4371 C C . HIS B 1 126 ? 3.213 -15.148 -11.914 1 88.25 126 HIS B C 1
ATOM 4373 O O . HIS B 1 126 ? 3.193 -15.094 -13.141 1 88.25 126 HIS B O 1
ATOM 4379 N N . ILE B 1 127 ? 3.404 -14.078 -11.156 1 88.31 127 ILE B N 1
ATOM 4380 C CA . ILE B 1 127 ? 3.436 -12.75 -11.766 1 88.31 127 ILE B CA 1
ATOM 4381 C C . ILE B 1 127 ? 4.84 -12.156 -11.641 1 88.31 127 ILE B C 1
ATOM 4383 O O . ILE B 1 127 ? 5.25 -11.344 -12.469 1 88.31 127 ILE B O 1
ATOM 4387 N N . GLN B 1 128 ? 5.559 -12.562 -10.695 1 90.25 128 GLN B N 1
ATOM 4388 C CA . GLN B 1 128 ? 6.898 -12.031 -10.453 1 90.25 128 GLN B CA 1
ATOM 4389 C C . GLN B 1 128 ? 7.879 -13.148 -10.117 1 90.25 128 GLN B C 1
ATOM 4391 O O . GLN B 1 128 ? 7.621 -13.961 -9.227 1 90.25 128 GLN B O 1
ATOM 4396 N N . ASN B 1 129 ? 9.023 -13.125 -10.852 1 93.31 129 ASN B N 1
ATOM 4397 C CA . ASN B 1 129 ? 10.086 -14.023 -10.422 1 93.31 129 ASN B CA 1
ATOM 4398 C C . ASN B 1 129 ? 10.523 -13.727 -8.984 1 93.31 129 ASN B C 1
ATOM 4400 O O . ASN B 1 129 ? 10.562 -12.57 -8.57 1 93.31 129 ASN B O 1
ATOM 4404 N N . ILE B 1 130 ? 10.875 -14.797 -8.344 1 97.31 130 ILE B N 1
ATOM 4405 C CA . ILE B 1 130 ? 11.391 -14.633 -6.992 1 97.31 130 ILE B CA 1
ATOM 4406 C C . ILE B 1 130 ? 12.75 -13.953 -7.035 1 97.31 130 ILE B C 1
ATOM 4408 O O . ILE B 1 130 ? 13.664 -14.406 -7.734 1 97.31 130 ILE B O 1
ATOM 4412 N N . PRO B 1 131 ? 12.906 -12.82 -6.348 1 97.19 131 PRO B N 1
ATOM 4413 C CA . PRO B 1 131 ? 14.227 -12.195 -6.297 1 97.19 131 PRO B CA 1
ATOM 4414 C C . PRO B 1 131 ? 15.312 -13.148 -5.797 1 97.19 131 PRO B C 1
ATOM 4416 O O . PRO B 1 131 ? 15.062 -13.961 -4.91 1 97.19 131 PRO B O 1
ATOM 4419 N N . ALA B 1 132 ? 16.5 -13 -6.293 1 96.5 132 ALA B N 1
ATOM 4420 C CA . ALA B 1 132 ? 17.594 -13.953 -6.164 1 96.5 132 ALA B CA 1
ATOM 4421 C C . ALA B 1 132 ? 17.844 -14.305 -4.699 1 96.5 132 ALA B C 1
ATOM 4423 O O . ALA B 1 132 ? 17.875 -15.484 -4.336 1 96.5 132 ALA B O 1
ATOM 4424 N N . ALA B 1 133 ? 17.906 -13.352 -3.84 1 95.12 133 ALA B N 1
ATOM 4425 C CA . ALA B 1 133 ? 18.312 -13.555 -2.453 1 95.12 133 ALA B CA 1
ATOM 4426 C C . ALA B 1 133 ? 17.219 -14.266 -1.656 1 95.12 133 ALA B C 1
ATOM 4428 O O . ALA B 1 133 ? 17.469 -14.773 -0.562 1 95.12 133 ALA B O 1
ATOM 4429 N N . GLN B 1 134 ? 16.031 -14.312 -2.215 1 96.56 134 GLN B N 1
ATOM 4430 C CA . GLN B 1 134 ? 14.906 -14.859 -1.459 1 96.56 134 GLN B CA 1
ATOM 4431 C C . GLN B 1 134 ? 14.562 -16.266 -1.921 1 96.56 134 GLN B C 1
ATOM 4433 O O . GLN B 1 134 ? 13.711 -16.938 -1.326 1 96.56 134 GLN B O 1
ATOM 4438 N N . VAL B 1 135 ? 15.219 -16.766 -2.941 1 97.94 135 VAL B N 1
ATOM 4439 C CA . VAL B 1 135 ? 14.883 -18.047 -3.537 1 97.94 135 VAL B CA 1
ATOM 4440 C C . VAL B 1 135 ? 15.055 -19.156 -2.5 1 97.94 135 VAL B C 1
ATOM 4442 O O . VAL B 1 135 ? 14.164 -19.984 -2.312 1 97.94 135 VAL B O 1
ATOM 4445 N N . PRO B 1 136 ? 16.156 -19.203 -1.706 1 97.62 136 PRO B N 1
ATOM 4446 C CA . PRO B 1 136 ? 16.312 -20.281 -0.727 1 97.62 136 PRO B CA 1
ATOM 4447 C C . PRO B 1 136 ? 15.172 -20.297 0.298 1 97.62 136 PRO B C 1
ATOM 4449 O O . PRO B 1 136 ? 14.656 -21.359 0.636 1 97.62 136 PRO B O 1
ATOM 4452 N N . ALA B 1 137 ? 14.781 -19.109 0.751 1 97.25 137 ALA B N 1
ATOM 4453 C CA . ALA B 1 137 ? 13.711 -19.031 1.74 1 97.25 137 ALA B CA 1
ATOM 4454 C C . ALA B 1 137 ? 12.398 -19.547 1.162 1 97.25 137 ALA B C 1
ATOM 4456 O O . ALA B 1 137 ? 11.656 -20.281 1.833 1 97.25 137 ALA B O 1
ATOM 4457 N N . VAL B 1 138 ? 12.086 -19.203 -0.075 1 98.25 138 VAL B N 1
ATOM 4458 C CA . VAL B 1 138 ? 10.828 -19.594 -0.695 1 98.25 138 VAL B CA 1
ATOM 4459 C C . VAL B 1 138 ? 10.82 -21.109 -0.926 1 98.25 138 VAL B C 1
ATOM 4461 O O . VAL B 1 138 ? 9.828 -21.781 -0.639 1 98.25 138 VAL B O 1
ATOM 4464 N N . VAL B 1 139 ? 11.938 -21.641 -1.445 1 98.69 139 VAL B N 1
ATOM 4465 C CA . VAL B 1 139 ? 12.023 -23.078 -1.676 1 98.69 139 VAL B CA 1
ATOM 4466 C C . VAL B 1 139 ? 11.852 -23.828 -0.354 1 98.69 139 VAL B C 1
ATOM 4468 O O . VAL B 1 139 ? 11.203 -24.875 -0.303 1 98.69 139 VAL B O 1
ATOM 4471 N N . ALA B 1 140 ? 12.352 -23.25 0.714 1 98.19 140 ALA B N 1
ATOM 4472 C CA . ALA B 1 140 ? 12.281 -23.875 2.029 1 98.19 140 ALA B CA 1
ATOM 4473 C C . ALA B 1 140 ? 10.844 -23.891 2.549 1 98.19 140 ALA B C 1
ATOM 4475 O O . ALA B 1 140 ? 10.5 -24.703 3.418 1 98.19 140 ALA B O 1
ATOM 4476 N N . MET B 1 141 ? 9.969 -23.047 2.02 1 98.19 141 MET B N 1
ATOM 4477 C CA . MET B 1 141 ? 8.562 -23.031 2.398 1 98.19 141 MET B CA 1
ATOM 4478 C C . MET B 1 141 ? 7.824 -24.234 1.799 1 98.19 141 MET B C 1
ATOM 4480 O O . MET B 1 141 ? 6.688 -24.516 2.18 1 98.19 141 MET B O 1
ATOM 4484 N N . ARG B 1 142 ? 8.43 -24.859 0.836 1 98.38 142 ARG B N 1
ATOM 4485 C CA . ARG B 1 142 ? 7.957 -26.094 0.199 1 98.38 142 ARG B CA 1
ATOM 4486 C C . ARG B 1 142 ? 6.668 -25.828 -0.58 1 98.38 142 ARG B C 1
ATOM 4488 O O . ARG B 1 142 ? 5.68 -26.547 -0.406 1 98.38 142 ARG B O 1
ATOM 4495 N N . PRO B 1 143 ? 6.691 -24.828 -1.45 1 98.81 143 PRO B N 1
ATOM 4496 C CA . PRO B 1 143 ? 5.551 -24.734 -2.365 1 98.81 143 PRO B CA 1
ATOM 4497 C C . PRO B 1 143 ? 5.43 -25.938 -3.295 1 98.81 143 PRO B C 1
ATOM 4499 O O . PRO B 1 143 ? 6.434 -26.578 -3.615 1 98.81 143 PRO B O 1
ATOM 4502 N N . GLU B 1 144 ? 4.191 -26.219 -3.689 1 98.75 144 GLU B N 1
ATOM 4503 C CA . GLU B 1 144 ? 4.012 -27.297 -4.645 1 98.75 144 GLU B CA 1
ATOM 4504 C C . GLU B 1 144 ? 4.664 -26.969 -5.988 1 98.75 144 GLU B C 1
ATOM 4506 O O . GLU B 1 144 ? 5.309 -27.828 -6.598 1 98.75 144 GLU B O 1
ATOM 4511 N N . PHE B 1 145 ? 4.508 -25.75 -6.398 1 98.75 145 PHE B N 1
ATOM 4512 C CA . PHE B 1 145 ? 5.094 -25.297 -7.656 1 98.75 145 PHE B CA 1
ATOM 4513 C C . PHE B 1 145 ? 5.727 -23.922 -7.492 1 98.75 145 PHE B C 1
ATOM 4515 O O . PHE B 1 145 ? 5.281 -23.125 -6.664 1 98.75 145 PHE B O 1
ATOM 4522 N N . ILE B 1 146 ? 6.773 -23.641 -8.234 1 98.75 146 ILE B N 1
ATOM 4523 C CA . ILE B 1 146 ? 7.316 -22.297 -8.438 1 98.75 146 ILE B CA 1
ATOM 4524 C C . ILE B 1 146 ? 7.301 -21.969 -9.93 1 98.75 146 ILE B C 1
ATOM 4526 O O . ILE B 1 146 ? 7.711 -22.781 -10.758 1 98.75 146 ILE B O 1
ATOM 4530 N N . THR B 1 147 ? 6.812 -20.828 -10.305 1 97.94 147 THR B N 1
ATOM 4531 C CA . THR B 1 147 ? 6.867 -20.391 -11.688 1 97.94 147 THR B CA 1
ATOM 4532 C C . THR B 1 147 ? 8.195 -19.688 -11.984 1 97.94 147 THR B C 1
ATOM 4534 O O . THR B 1 147 ? 8.641 -18.844 -11.219 1 97.94 147 THR B O 1
ATOM 4537 N N . VAL B 1 148 ? 8.812 -20 -13.055 1 97.44 148 VAL B N 1
ATOM 4538 C CA . VAL B 1 148 ? 10.055 -19.344 -13.469 1 97.44 148 VAL B CA 1
ATOM 4539 C C . VAL B 1 148 ? 9.906 -18.797 -14.883 1 97.44 148 VAL B C 1
ATOM 4541 O O . VAL B 1 148 ? 9.258 -19.406 -15.734 1 97.44 148 VAL B O 1
ATOM 4544 N N . TYR B 1 149 ? 10.625 -17.609 -15.109 1 93.56 149 TYR B N 1
ATOM 4545 C CA . TYR B 1 149 ? 10.547 -16.906 -16.391 1 93.56 149 TYR B CA 1
ATOM 4546 C C . TYR B 1 149 ? 11.844 -17.062 -17.172 1 93.56 149 TYR B C 1
ATOM 4548 O O . TYR B 1 149 ? 11.883 -16.812 -18.375 1 93.56 149 TYR B O 1
ATOM 4556 N N . THR B 1 150 ? 12.914 -17.406 -16.469 1 96.31 150 THR B N 1
ATOM 4557 C CA . THR B 1 150 ? 14.242 -17.406 -17.078 1 96.31 150 THR B CA 1
ATOM 4558 C C . THR B 1 150 ? 15.039 -18.625 -16.625 1 96.31 150 THR B C 1
ATOM 4560 O O . THR B 1 150 ? 14.688 -19.266 -15.633 1 96.31 150 THR B O 1
ATOM 4563 N N . HIS B 1 151 ? 16.062 -18.875 -17.422 1 97.81 151 HIS B N 1
ATOM 4564 C CA . HIS B 1 151 ? 17 -19.922 -17.016 1 97.81 151 HIS B CA 1
ATOM 4565 C C . HIS B 1 151 ? 17.656 -19.578 -15.68 1 97.81 151 HIS B C 1
ATOM 4567 O O . HIS B 1 151 ? 17.844 -20.453 -14.836 1 97.81 151 HIS B O 1
ATOM 4573 N N . GLN B 1 152 ? 18 -18.328 -15.461 1 97.62 152 GLN B N 1
ATOM 4574 C CA . GLN B 1 152 ? 18.656 -17.891 -14.227 1 97.62 152 GLN B CA 1
ATOM 4575 C C . GLN B 1 152 ? 17.766 -18.125 -13.016 1 97.62 152 GLN B C 1
ATOM 4577 O O . GLN B 1 152 ? 18.234 -18.609 -11.984 1 97.62 152 GLN B O 1
ATOM 4582 N N . ALA B 1 153 ? 16.5 -17.797 -13.164 1 97.81 153 ALA B N 1
ATOM 4583 C CA . ALA B 1 153 ? 15.555 -18.031 -12.078 1 97.81 153 ALA B CA 1
ATOM 4584 C C . ALA B 1 153 ? 15.43 -19.531 -11.773 1 97.81 153 ALA B C 1
ATOM 4586 O O . ALA B 1 153 ? 15.445 -19.938 -10.609 1 97.81 153 ALA B O 1
ATOM 4587 N N . ALA B 1 154 ? 15.375 -20.328 -12.82 1 98.56 154 ALA B N 1
ATOM 4588 C CA . ALA B 1 154 ? 15.273 -21.781 -12.664 1 98.56 154 ALA B CA 1
ATOM 4589 C C . ALA B 1 154 ? 16.531 -22.344 -11.992 1 98.56 154 ALA B C 1
ATOM 4591 O O . ALA B 1 154 ? 16.438 -23.234 -11.141 1 98.56 154 ALA B O 1
ATOM 4592 N N . GLN B 1 155 ? 17.625 -21.859 -12.43 1 98.69 155 GLN B N 1
ATOM 4593 C CA . GLN B 1 155 ? 18.891 -22.312 -11.859 1 98.69 155 GLN B CA 1
ATOM 4594 C C . GLN B 1 155 ? 18.953 -22.016 -10.359 1 98.69 155 GLN B C 1
ATOM 4596 O O . GLN B 1 155 ? 19.391 -22.859 -9.578 1 98.69 155 GLN B O 1
ATOM 4601 N N . ARG B 1 156 ? 18.531 -20.875 -9.945 1 98.19 156 ARG B N 1
ATOM 4602 C CA . ARG B 1 156 ? 18.531 -20.516 -8.531 1 98.19 156 ARG B CA 1
ATOM 4603 C C . ARG B 1 156 ? 17.609 -21.422 -7.73 1 98.19 156 ARG B C 1
ATOM 4605 O O . ARG B 1 156 ? 17.953 -21.844 -6.625 1 98.19 156 ARG B O 1
ATOM 4612 N N . VAL B 1 157 ? 16.453 -21.703 -8.281 1 98.81 157 VAL B N 1
ATOM 4613 C CA . VAL B 1 157 ? 15.523 -22.625 -7.637 1 98.81 157 VAL B CA 1
ATOM 4614 C C . VAL B 1 157 ? 16.156 -24.016 -7.539 1 98.81 157 VAL B C 1
ATOM 4616 O O . VAL B 1 157 ? 16.078 -24.656 -6.496 1 98.81 157 VAL B O 1
ATOM 4619 N N . SER B 1 158 ? 16.75 -24.422 -8.609 1 98.88 158 SER B N 1
ATOM 4620 C CA . SER B 1 158 ? 17.422 -25.719 -8.633 1 98.88 158 SER B CA 1
ATOM 4621 C C . SER B 1 158 ? 18.484 -25.812 -7.543 1 98.88 158 SER B C 1
ATOM 4623 O O . SER B 1 158 ? 18.531 -26.781 -6.781 1 98.88 158 SER B O 1
ATOM 4625 N N . ASP B 1 159 ? 19.312 -24.797 -7.469 1 98.75 159 ASP B N 1
ATOM 4626 C CA . ASP B 1 159 ? 20.391 -24.781 -6.488 1 98.75 159 ASP B CA 1
ATOM 4627 C C . ASP B 1 159 ? 19.844 -24.844 -5.062 1 98.75 159 ASP B C 1
ATOM 4629 O O . ASP B 1 159 ? 20.328 -25.625 -4.238 1 98.75 159 ASP B O 1
ATOM 4633 N N . ALA B 1 160 ? 18.828 -24.062 -4.773 1 98.69 160 ALA B N 1
ATOM 4634 C CA . ALA B 1 160 ? 18.219 -24.047 -3.447 1 98.69 160 ALA B CA 1
ATOM 4635 C C . ALA B 1 160 ? 17.594 -25.391 -3.115 1 98.69 160 ALA B C 1
ATOM 4637 O O . ALA B 1 160 ? 17.688 -25.875 -1.981 1 98.69 160 ALA B O 1
ATOM 4638 N N . ALA B 1 161 ? 16.953 -25.953 -4.09 1 98.88 161 ALA B N 1
ATOM 4639 C CA . ALA B 1 161 ? 16.312 -27.25 -3.896 1 98.88 161 ALA B CA 1
ATOM 4640 C C . ALA B 1 161 ? 17.344 -28.328 -3.596 1 98.88 161 ALA B C 1
ATOM 4642 O O . ALA B 1 161 ? 17.141 -29.156 -2.699 1 98.88 161 ALA B O 1
ATOM 4643 N N . ARG B 1 162 ? 18.406 -28.312 -4.27 1 98.69 162 ARG B N 1
ATOM 4644 C CA . ARG B 1 162 ? 19.469 -29.281 -4.059 1 98.69 162 ARG B CA 1
ATOM 4645 C C . ARG B 1 162 ? 20.031 -29.188 -2.645 1 98.69 162 ARG B C 1
ATOM 4647 O O . ARG B 1 162 ? 20.312 -30.203 -2.01 1 98.69 162 ARG B O 1
ATOM 4654 N N . GLU B 1 163 ? 20.172 -27.984 -2.223 1 98.31 163 GLU B N 1
ATOM 4655 C CA . GLU B 1 163 ? 20.688 -27.766 -0.873 1 98.31 163 GLU B CA 1
ATOM 4656 C C . GLU B 1 163 ? 19.766 -28.391 0.175 1 98.31 163 GLU B C 1
ATOM 4658 O O . GLU B 1 163 ? 20.234 -28.828 1.235 1 98.31 163 GLU B O 1
ATOM 4663 N N . LEU B 1 164 ? 18.484 -28.484 -0.115 1 98.19 164 LEU B N 1
ATOM 4664 C CA . LEU B 1 164 ? 17.516 -29.047 0.808 1 98.19 164 LEU B CA 1
ATOM 4665 C C . LEU B 1 164 ? 17.297 -30.531 0.537 1 98.19 164 LEU B C 1
ATOM 4667 O O . LEU B 1 164 ? 16.531 -31.203 1.251 1 98.19 164 LEU B O 1
ATOM 4671 N N . GLY B 1 165 ? 17.891 -31.016 -0.545 1 98.44 165 GLY B N 1
ATOM 4672 C CA . GLY B 1 165 ? 17.75 -32.406 -0.9 1 98.44 165 GLY B CA 1
ATOM 4673 C C . GLY B 1 165 ? 16.422 -32.75 -1.543 1 98.44 165 GLY B C 1
ATOM 4674 O O . GLY B 1 165 ? 15.914 -33.875 -1.393 1 98.44 165 GLY B O 1
ATOM 4675 N N . ILE B 1 166 ? 15.844 -31.781 -2.172 1 98.56 166 ILE B N 1
ATOM 4676 C CA . ILE B 1 166 ? 14.555 -32 -2.816 1 98.56 166 ILE B CA 1
ATOM 4677 C C . ILE B 1 166 ? 14.648 -31.672 -4.301 1 98.56 166 ILE B C 1
ATOM 4679 O O . ILE B 1 166 ? 15.695 -31.219 -4.773 1 98.56 166 ILE B O 1
ATOM 4683 N N . ARG B 1 167 ? 13.602 -32 -4.988 1 98.62 167 ARG B N 1
ATOM 4684 C CA . ARG B 1 167 ? 13.391 -31.562 -6.363 1 98.62 167 ARG B CA 1
ATOM 4685 C C . ARG B 1 167 ? 12.141 -30.703 -6.484 1 98.62 167 ARG B C 1
ATOM 4687 O O . ARG B 1 167 ? 11.031 -31.172 -6.227 1 98.62 167 ARG B O 1
ATOM 4694 N N . GLN B 1 168 ? 12.328 -29.438 -6.785 1 98.81 168 GLN B N 1
ATOM 4695 C CA . GLN B 1 168 ? 11.234 -28.469 -6.84 1 98.81 168 GLN B CA 1
ATOM 4696 C C . GLN B 1 168 ? 10.516 -28.531 -8.188 1 98.81 168 GLN B C 1
ATOM 4698 O O . GLN B 1 168 ? 11.148 -28.453 -9.242 1 98.81 168 GLN B O 1
ATOM 4703 N N . ARG B 1 169 ? 9.188 -28.766 -8.164 1 98.81 169 ARG B N 1
ATOM 4704 C CA . ARG B 1 169 ? 8.383 -28.703 -9.383 1 98.81 169 ARG B CA 1
ATOM 4705 C C . ARG B 1 169 ? 8.188 -27.266 -9.836 1 98.81 169 ARG B C 1
ATOM 4707 O O . ARG B 1 169 ? 7.867 -26.391 -9.023 1 98.81 169 ARG B O 1
ATOM 4714 N N . VAL B 1 170 ? 8.422 -27.016 -11.148 1 98.75 170 VAL B N 1
ATOM 4715 C CA . VAL B 1 170 ? 8.328 -25.641 -11.625 1 98.75 170 VAL B CA 1
ATOM 4716 C C . VAL B 1 170 ? 7.336 -25.547 -12.781 1 98.75 170 VAL B C 1
ATOM 4718 O O . VAL B 1 170 ? 7.184 -26.516 -13.547 1 98.75 170 VAL B O 1
ATOM 4721 N N . TYR B 1 171 ? 6.598 -24.453 -12.812 1 98.5 171 TYR B N 1
ATOM 4722 C CA . TYR B 1 171 ? 5.887 -24.062 -14.016 1 98.5 171 TYR B CA 1
ATOM 4723 C C . TYR B 1 171 ? 6.746 -23.141 -14.875 1 98.5 171 TYR B C 1
ATOM 4725 O O . TYR B 1 171 ? 7.48 -22.297 -14.352 1 98.5 171 TYR B O 1
ATOM 4733 N N . VAL B 1 172 ? 6.605 -23.312 -16.172 1 97.56 172 VAL B N 1
ATOM 4734 C CA . VAL B 1 172 ? 7.184 -22.328 -17.094 1 97.56 172 VAL B CA 1
ATOM 4735 C C . VAL B 1 172 ? 6.07 -21.5 -17.734 1 97.56 172 VAL B C 1
ATOM 4737 O O . VAL B 1 172 ? 4.957 -22 -17.938 1 97.56 172 VAL B O 1
ATOM 4740 N N . ARG B 1 173 ? 6.363 -20.297 -17.984 1 92.88 173 ARG B N 1
ATOM 4741 C CA . ARG B 1 173 ? 5.406 -19.422 -18.641 1 92.88 173 ARG B CA 1
ATOM 4742 C C . ARG B 1 173 ? 5.727 -19.281 -20.125 1 92.88 173 ARG B C 1
ATOM 4744 O O . ARG B 1 173 ? 6.832 -18.875 -20.484 1 92.88 173 ARG B O 1
ATOM 4751 N N . VAL B 1 174 ? 4.797 -19.625 -20.984 1 90.25 174 VAL B N 1
ATOM 4752 C CA . VAL B 1 174 ? 4.891 -19.422 -22.422 1 90.25 174 VAL B CA 1
ATOM 4753 C C . VAL B 1 174 ? 3.797 -18.469 -22.891 1 90.25 174 VAL B C 1
ATOM 4755 O O . VAL B 1 174 ? 2.607 -18.734 -22.719 1 90.25 174 VAL B O 1
ATOM 4758 N N . THR B 1 175 ? 4.227 -17.359 -23.328 1 84.19 175 THR B N 1
ATOM 4759 C CA . THR B 1 175 ? 3.225 -16.344 -23.656 1 84.19 175 THR B CA 1
ATOM 4760 C C . THR B 1 175 ? 3.498 -15.734 -25.031 1 84.19 175 THR B C 1
ATOM 4762 O O . THR B 1 175 ? 4.559 -15.961 -25.609 1 84.19 175 THR B O 1
ATOM 4765 N N . ASN B 1 176 ? 2.342 -15.125 -25.516 1 76.44 176 ASN B N 1
ATOM 4766 C CA . ASN B 1 176 ? 2.408 -14.531 -26.844 1 76.44 176 ASN B CA 1
ATOM 4767 C C . ASN B 1 176 ? 3.088 -13.164 -26.812 1 76.44 176 ASN B C 1
ATOM 4769 O O . ASN B 1 176 ? 3.252 -12.57 -25.75 1 76.44 176 ASN B O 1
ATOM 4773 N N . GLN B 1 177 ? 3.721 -12.852 -27.891 1 61.84 177 GLN B N 1
ATOM 4774 C CA . GLN B 1 177 ? 4.266 -11.508 -28.062 1 61.84 177 GLN B CA 1
ATOM 4775 C C . GLN B 1 177 ? 3.299 -10.625 -28.859 1 61.84 177 GLN B C 1
ATOM 4777 O O . GLN B 1 177 ? 2.697 -11.07 -29.828 1 61.84 177 GLN B O 1
ATOM 4782 N N . ALA B 1 178 ? 2.705 -9.578 -28.188 1 53.78 178 ALA B N 1
ATOM 4783 C CA . ALA B 1 178 ? 1.935 -8.672 -29.031 1 53.78 178 ALA B CA 1
ATOM 4784 C C . ALA B 1 178 ? 2.736 -8.273 -30.266 1 53.78 178 ALA B C 1
ATOM 4786 O O . ALA B 1 178 ? 3.969 -8.234 -30.234 1 53.78 178 ALA B O 1
ATOM 4787 N N . VAL B 1 179 ? 1.944 -8.188 -31.5 1 44.78 179 VAL B N 1
ATOM 4788 C CA . VAL B 1 179 ? 2.547 -7.762 -32.75 1 44.78 179 VAL B CA 1
ATOM 4789 C C . VAL B 1 179 ? 3.355 -6.484 -32.562 1 44.78 179 VAL B C 1
ATOM 4791 O O . VAL B 1 179 ? 4.363 -6.258 -33.219 1 44.78 179 VAL B O 1
ATOM 4794 N N . THR B 1 180 ? 2.67 -5.574 -31.828 1 41.69 180 THR B N 1
ATOM 4795 C CA . THR B 1 180 ? 3.34 -4.289 -31.688 1 41.69 180 THR B CA 1
ATOM 4796 C C . THR B 1 180 ? 4.527 -4.398 -30.734 1 41.69 180 THR B C 1
ATOM 4798 O O . THR B 1 180 ? 5.25 -3.422 -30.516 1 41.69 180 THR B O 1
ATOM 4801 N N . GLY B 1 181 ? 4.938 -5.551 -30.469 1 41.75 181 GLY B N 1
ATOM 4802 C CA . GLY B 1 181 ? 5.941 -5.637 -29.422 1 41.75 181 GLY B CA 1
ATOM 4803 C C . GLY B 1 181 ? 5.406 -5.27 -28.047 1 41.75 181 GLY B C 1
ATOM 4804 O O . GLY B 1 181 ? 6.152 -5.262 -27.062 1 41.75 181 GLY B O 1
ATOM 4805 N N . SER B 1 182 ? 4.297 -4.652 -28.156 1 39.56 182 SER B N 1
ATOM 4806 C CA . SER B 1 182 ? 3.666 -4.184 -26.922 1 39.56 182 SER B CA 1
ATOM 4807 C C . SER B 1 182 ? 3.098 -5.348 -26.109 1 39.56 182 SER B C 1
ATOM 4809 O O . SER B 1 182 ? 2.619 -6.332 -26.688 1 39.56 182 SER B O 1
ATOM 4811 N N . ALA B 1 183 ? 3.594 -5.59 -25.125 1 38.22 183 ALA B N 1
ATOM 4812 C CA . ALA B 1 183 ? 3.195 -6.652 -24.219 1 38.22 183 ALA B CA 1
ATOM 4813 C C . ALA B 1 183 ? 1.677 -6.711 -24.062 1 38.22 183 ALA B C 1
ATOM 4815 O O . ALA B 1 183 ? 1.034 -5.699 -23.781 1 38.22 183 ALA B O 1
ATOM 4816 N N . ILE B 1 184 ? 0.989 -7.488 -24.984 1 41 184 ILE B N 1
ATOM 4817 C CA . ILE B 1 184 ? -0.461 -7.641 -24.922 1 41 184 ILE B CA 1
ATOM 4818 C C . ILE B 1 184 ? -0.841 -8.453 -23.688 1 41 184 ILE B C 1
ATOM 4820 O O . ILE B 1 184 ? -0.46 -9.617 -23.562 1 41 184 ILE B O 1
ATOM 4824 N N . VAL B 1 185 ? -0.693 -8.102 -22.594 1 39.03 185 VAL B N 1
ATOM 4825 C CA . VAL B 1 185 ? -1.233 -8.977 -21.547 1 39.03 185 VAL B CA 1
ATOM 4826 C C . VAL B 1 185 ? -2.703 -8.641 -21.297 1 39.03 185 VAL B C 1
ATOM 4828 O O . VAL B 1 185 ? -3.049 -7.48 -21.062 1 39.03 185 VAL B O 1
ATOM 4831 N N . GLY B 1 186 ? -3.693 -9.57 -21.547 1 39.38 186 GLY B N 1
ATOM 4832 C CA . GLY B 1 186 ? -5.113 -9.672 -21.25 1 39.38 186 GLY B CA 1
ATOM 4833 C C . GLY B 1 186 ? -5.996 -9.336 -22.438 1 39.38 186 GLY B C 1
ATOM 4834 O O . GLY B 1 186 ? -5.578 -9.477 -23.578 1 39.38 186 GLY B O 1
ATOM 4835 N N . ALA B 1 187 ? -7.395 -9.109 -22.125 1 42.12 187 ALA B N 1
ATOM 4836 C CA . ALA B 1 187 ? -8.523 -8.867 -23.031 1 42.12 187 ALA B CA 1
ATOM 4837 C C . ALA B 1 187 ? -8.203 -7.75 -24.016 1 42.12 187 ALA B C 1
ATOM 4839 O O . ALA B 1 187 ? -8.891 -7.602 -25.031 1 42.12 187 ALA B O 1
ATOM 4840 N N . ASP B 1 188 ? -7.367 -6.781 -23.516 1 44.19 188 ASP B N 1
ATOM 4841 C CA . ASP B 1 188 ? -7.238 -5.543 -24.281 1 44.19 188 ASP B CA 1
ATOM 4842 C C . ASP B 1 188 ? -5.785 -5.285 -24.672 1 44.19 188 ASP B C 1
ATOM 4844 O O . ASP B 1 188 ? -4.863 -5.758 -24 1 44.19 188 ASP B O 1
ATOM 4848 N N . ASP B 1 189 ? -5.586 -4.938 -25.797 1 45.56 189 ASP B N 1
ATOM 4849 C CA . ASP B 1 189 ? -4.359 -4.469 -26.422 1 45.56 189 ASP B CA 1
ATOM 4850 C C . ASP B 1 189 ? -3.545 -3.6 -25.469 1 45.56 189 ASP B C 1
ATOM 4852 O O . ASP B 1 189 ? -3.895 -2.443 -25.219 1 45.56 189 ASP B O 1
ATOM 4856 N N . GLY B 1 190 ? -2.541 -4.176 -24.656 1 50.62 190 GLY B N 1
ATOM 4857 C CA . GLY B 1 190 ? -1.557 -3.383 -23.938 1 50.62 190 GLY B CA 1
ATOM 4858 C C . GLY B 1 190 ? -1.773 -3.379 -22.438 1 50.62 190 GLY B C 1
ATOM 4859 O O . GLY B 1 190 ? -0.938 -2.873 -21.688 1 50.62 190 GLY B O 1
ATOM 4860 N N . ALA B 1 191 ? -2.967 -3.799 -21.875 1 53.22 191 ALA B N 1
ATOM 4861 C CA . ALA B 1 191 ? -3.309 -3.576 -20.469 1 53.22 191 ALA B CA 1
ATOM 4862 C C . ALA B 1 191 ? -2.408 -4.395 -19.547 1 53.22 191 ALA B C 1
ATOM 4864 O O . ALA B 1 191 ? -2.158 -4.004 -18.406 1 53.22 191 ALA B O 1
ATOM 4865 N N . PHE B 1 192 ? -1.582 -5.352 -20.094 1 67.44 192 PHE B N 1
ATOM 4866 C CA . PHE B 1 192 ? -0.848 -6.211 -19.188 1 67.44 192 PHE B CA 1
ATOM 4867 C C . PHE B 1 192 ? 0.64 -6.215 -19.516 1 67.44 192 PHE B C 1
ATOM 4869 O O . PHE B 1 192 ? 1.351 -7.168 -19.188 1 67.44 192 PHE B O 1
ATOM 4876 N N . ALA B 1 193 ? 1.059 -5.086 -20 1 72.25 193 ALA B N 1
ATOM 4877 C CA . ALA B 1 193 ? 2.463 -4.984 -20.391 1 72.25 193 ALA B CA 1
ATOM 4878 C C . ALA B 1 193 ? 3.379 -5.086 -19.172 1 72.25 193 ALA B C 1
ATOM 4880 O O . ALA B 1 193 ? 4.527 -5.516 -19.281 1 72.25 193 ALA B O 1
ATOM 4881 N N . GLY B 1 194 ? 2.861 -4.809 -18.047 1 78.06 194 GLY B N 1
ATOM 4882 C CA . GLY B 1 194 ? 3.65 -4.902 -16.828 1 78.06 194 GLY B CA 1
ATOM 4883 C C . GLY B 1 194 ? 3.703 -6.305 -16.25 1 78.06 194 GLY B C 1
ATOM 4884 O O . GLY B 1 194 ? 4.418 -6.559 -15.281 1 78.06 194 GLY B O 1
ATOM 4885 N N . LEU B 1 195 ? 3.057 -7.281 -16.953 1 82.25 195 LEU B N 1
ATOM 4886 C CA . LEU B 1 195 ? 2.93 -8.625 -16.391 1 82.25 195 LEU B CA 1
ATOM 4887 C C . LEU B 1 195 ? 3.553 -9.656 -17.328 1 82.25 195 LEU B C 1
ATOM 4889 O O . LEU B 1 195 ? 3.363 -10.859 -17.141 1 82.25 195 LEU B O 1
ATOM 4893 N N . VAL B 1 196 ? 4.379 -9.266 -18.234 1 84.19 196 VAL B N 1
ATOM 4894 C CA . VAL B 1 196 ? 4.887 -10.18 -19.25 1 84.19 196 VAL B CA 1
ATOM 4895 C C . VAL B 1 196 ? 6.191 -10.812 -18.766 1 84.19 196 VAL B C 1
ATOM 4897 O O . VAL B 1 196 ? 6.887 -10.242 -17.922 1 84.19 196 VAL B O 1
ATOM 4900 N N . GLY B 1 197 ? 6.473 -11.961 -19.312 1 88.69 197 GLY B N 1
ATOM 4901 C CA . GLY B 1 197 ? 7.699 -12.695 -19.062 1 88.69 197 GLY B CA 1
ATOM 4902 C C . GLY B 1 197 ? 7.625 -14.148 -19.5 1 88.69 197 GLY B C 1
ATOM 4903 O O . GLY B 1 197 ? 6.574 -14.617 -19.953 1 88.69 197 GLY B O 1
ATOM 4904 N N . GLY B 1 198 ? 8.789 -14.789 -19.391 1 93.31 198 GLY B N 1
ATOM 4905 C CA . GLY B 1 198 ? 8.852 -16.188 -19.781 1 93.31 198 GLY B CA 1
ATOM 4906 C C . GLY B 1 198 ? 9.352 -16.391 -21.203 1 93.31 198 GLY B C 1
ATOM 4907 O O . GLY B 1 198 ? 10.25 -15.688 -21.656 1 93.31 198 GLY B O 1
ATOM 4908 N N . TRP B 1 199 ? 8.867 -17.438 -21.859 1 94.31 199 TRP B N 1
ATOM 4909 C CA . TRP B 1 199 ? 9.281 -17.781 -23.203 1 94.31 199 TRP B CA 1
ATOM 4910 C C . TRP B 1 199 ? 8.133 -17.594 -24.188 1 94.31 199 TRP B C 1
ATOM 4912 O O . TRP B 1 199 ? 6.961 -17.562 -23.797 1 94.31 199 TRP B O 1
ATOM 4922 N N . THR B 1 200 ? 8.484 -17.469 -25.453 1 91.81 200 THR B N 1
ATOM 4923 C CA . THR B 1 200 ? 7.512 -17.453 -26.531 1 91.81 200 THR B CA 1
ATOM 4924 C C . THR B 1 200 ? 7.375 -18.828 -27.172 1 91.81 200 THR B C 1
ATOM 4926 O O . THR B 1 200 ? 8.125 -19.75 -26.828 1 91.81 200 THR B O 1
ATOM 4929 N N . GLU B 1 201 ? 6.387 -18.953 -28 1 92.62 201 GLU B N 1
ATOM 4930 C CA . GLU B 1 201 ? 6.195 -20.219 -28.719 1 92.62 201 GLU B CA 1
ATOM 4931 C C . GLU B 1 201 ? 7.457 -20.609 -29.484 1 92.62 201 GLU B C 1
ATOM 4933 O O . GLU B 1 201 ? 7.797 -21.797 -29.547 1 92.62 201 GLU B O 1
ATOM 4938 N N . ASP B 1 202 ? 8.141 -19.625 -29.969 1 93.56 202 ASP B N 1
ATOM 4939 C CA . ASP B 1 202 ? 9.305 -19.875 -30.812 1 93.56 202 ASP B CA 1
ATOM 4940 C C . ASP B 1 202 ? 10.531 -20.219 -29.969 1 93.56 202 ASP B C 1
ATOM 4942 O O . ASP B 1 202 ? 11.461 -20.859 -30.453 1 93.56 202 ASP B O 1
ATOM 4946 N N . SER B 1 203 ? 10.477 -19.797 -28.719 1 95.06 203 SER B N 1
ATOM 4947 C CA . SER B 1 203 ? 11.695 -19.953 -27.938 1 95.06 203 SER B CA 1
ATOM 4948 C C . SER B 1 203 ? 11.523 -21 -26.844 1 95.06 203 SER B C 1
ATOM 4950 O O . SER B 1 203 ? 12.5 -21.422 -26.219 1 95.06 203 SER B O 1
ATOM 4952 N N . CYS B 1 204 ? 10.336 -21.484 -26.609 1 96.75 204 CYS B N 1
ATOM 4953 C CA . CYS B 1 204 ? 10.039 -22.281 -25.422 1 96.75 204 CYS B CA 1
ATOM 4954 C C . CYS B 1 204 ? 10.758 -23.609 -25.469 1 96.75 204 CYS B C 1
ATOM 4956 O O . CYS B 1 204 ? 11.227 -24.109 -24.438 1 96.75 204 CYS B O 1
ATOM 4958 N N . VAL B 1 205 ? 10.914 -24.25 -26.656 1 98.19 205 VAL B N 1
ATOM 4959 C CA . VAL B 1 205 ? 11.539 -25.562 -26.75 1 98.19 205 VAL B CA 1
ATOM 4960 C C . VAL B 1 205 ? 13.008 -25.469 -26.344 1 98.19 205 VAL B C 1
ATOM 4962 O O . VAL B 1 205 ? 13.461 -26.219 -25.469 1 98.19 205 VAL B O 1
ATOM 4965 N N . GLU B 1 206 ? 13.719 -24.547 -26.953 1 98 206 GLU B N 1
ATOM 4966 C CA . GLU B 1 206 ? 15.125 -24.359 -26.609 1 98 206 GLU B CA 1
ATOM 4967 C C . GLU B 1 206 ? 15.281 -23.938 -25.156 1 98 206 GLU B C 1
ATOM 4969 O O . GLU B 1 206 ? 16.172 -24.422 -24.453 1 98 206 GLU B O 1
ATOM 4974 N N . GLY B 1 207 ? 14.438 -23.062 -24.75 1 97.62 207 GLY B N 1
ATOM 4975 C CA . GLY B 1 207 ? 14.484 -22.578 -23.375 1 97.62 207 GLY B CA 1
ATOM 4976 C C . GLY B 1 207 ? 14.266 -23.688 -22.359 1 97.62 207 GLY B C 1
ATOM 4977 O O . GLY B 1 207 ? 15.031 -23.812 -21.406 1 97.62 207 GLY B O 1
ATOM 4978 N N . VAL B 1 208 ? 13.266 -24.484 -22.562 1 98.38 208 VAL B N 1
ATOM 4979 C CA . VAL B 1 208 ? 12.906 -25.531 -21.609 1 98.38 208 VAL B CA 1
ATOM 4980 C C . VAL B 1 208 ? 13.93 -26.656 -21.688 1 98.38 208 VAL B C 1
ATOM 4982 O O . VAL B 1 208 ? 14.25 -27.281 -20.656 1 98.38 208 VAL B O 1
ATOM 4985 N N . ARG B 1 209 ? 14.469 -26.953 -22.859 1 98.38 209 ARG B N 1
ATOM 4986 C CA . ARG B 1 209 ? 15.516 -27.953 -22.984 1 98.38 209 ARG B CA 1
ATOM 4987 C C . ARG B 1 209 ? 16.672 -27.656 -22.031 1 98.38 209 ARG B C 1
ATOM 4989 O O . ARG B 1 209 ? 17.188 -28.562 -21.375 1 98.38 209 ARG B O 1
ATOM 4996 N N . ALA B 1 210 ? 17.047 -26.422 -22 1 98.31 210 ALA B N 1
ATOM 4997 C CA . ALA B 1 210 ? 18.141 -26.016 -21.125 1 98.31 210 ALA B CA 1
ATOM 4998 C C . ALA B 1 210 ? 17.797 -26.25 -19.656 1 98.31 210 ALA B C 1
ATOM 5000 O O . ALA B 1 210 ? 18.688 -26.5 -18.844 1 98.31 210 ALA B O 1
ATOM 5001 N N . LEU B 1 211 ? 16.531 -26.172 -19.281 1 98.5 211 LEU B N 1
ATOM 5002 C CA . LEU B 1 211 ? 16.094 -26.359 -17.906 1 98.5 211 LEU B CA 1
ATOM 5003 C C . LEU B 1 211 ? 16.156 -27.828 -17.5 1 98.5 211 LEU B C 1
ATOM 5005 O O . LEU B 1 211 ? 16.312 -28.156 -16.328 1 98.5 211 LEU B O 1
ATOM 5009 N N . LEU B 1 212 ? 16.062 -28.734 -18.469 1 98.12 212 LEU B N 1
ATOM 5010 C CA . LEU B 1 212 ? 16.031 -30.156 -18.203 1 98.12 212 LEU B CA 1
ATOM 5011 C C . LEU B 1 212 ? 17.375 -30.625 -17.625 1 98.12 212 LEU B C 1
ATOM 5013 O O . LEU B 1 212 ? 17.453 -31.688 -17 1 98.12 212 LEU B O 1
ATOM 5017 N N . ASP B 1 213 ? 18.359 -29.797 -17.812 1 97.62 213 ASP B N 1
ATOM 5018 C CA . ASP B 1 213 ? 19.703 -30.125 -17.328 1 97.62 213 ASP B CA 1
ATOM 5019 C C . ASP B 1 213 ? 19.875 -29.719 -15.859 1 97.62 213 ASP B C 1
ATOM 5021 O O . ASP B 1 213 ? 20.875 -30.047 -15.234 1 97.62 213 ASP B O 1
ATOM 5025 N N . LEU B 1 214 ? 18.922 -29.031 -15.289 1 98.62 214 LEU B N 1
ATOM 5026 C CA . LEU B 1 214 ? 19.016 -28.578 -13.906 1 98.62 214 LEU B CA 1
ATOM 5027 C C . LEU B 1 214 ? 18.516 -29.656 -12.945 1 98.62 214 LEU B C 1
ATOM 5029 O O . LEU B 1 214 ? 17.344 -30 -12.945 1 98.62 214 LEU B O 1
ATOM 5033 N N . PRO B 1 215 ? 19.328 -30.172 -12.086 1 98.38 215 PRO B N 1
ATOM 5034 C CA . PRO B 1 215 ? 19 -31.375 -11.336 1 98.38 215 PRO B CA 1
ATOM 5035 C C . PRO B 1 215 ? 18 -31.125 -10.203 1 98.38 215 PRO B C 1
ATOM 5037 O O . PRO B 1 215 ? 17.359 -32.062 -9.719 1 98.38 215 PRO B O 1
ATOM 5040 N N . GLY B 1 216 ? 17.906 -29.891 -9.734 1 98.81 216 GLY B N 1
ATOM 5041 C CA . GLY B 1 216 ? 17.094 -29.625 -8.562 1 98.81 216 GLY B CA 1
ATOM 5042 C C . GLY B 1 216 ? 15.656 -29.266 -8.906 1 98.81 216 GLY B C 1
ATOM 5043 O O . GLY B 1 216 ? 14.859 -28.969 -8.016 1 98.81 216 GLY B O 1
ATOM 5044 N N . ILE B 1 217 ? 15.312 -29.312 -10.258 1 98.75 217 ILE B N 1
ATOM 5045 C CA . ILE B 1 217 ? 13.945 -28.938 -10.594 1 98.75 217 ILE B CA 1
ATOM 5046 C C . ILE B 1 217 ? 13.344 -29.984 -11.531 1 98.75 217 ILE B C 1
ATOM 5048 O O . ILE B 1 217 ? 14.07 -30.797 -12.117 1 98.75 217 ILE B O 1
ATOM 5052 N N . GLU B 1 218 ? 12.031 -30.016 -11.531 1 98.38 218 GLU B N 1
ATOM 5053 C CA . GLU B 1 218 ? 11.203 -30.766 -12.477 1 98.38 218 GLU B CA 1
ATOM 5054 C C . GLU B 1 218 ? 10.25 -29.844 -13.227 1 98.38 218 GLU B C 1
ATOM 5056 O O . GLU B 1 218 ? 9.523 -29.047 -12.617 1 98.38 218 GLU B O 1
ATOM 5061 N N . ILE B 1 219 ? 10.312 -29.984 -14.547 1 98.5 219 ILE B N 1
ATOM 5062 C CA . ILE B 1 219 ? 9.328 -29.25 -15.32 1 98.5 219 ILE B CA 1
ATOM 5063 C C . ILE B 1 219 ? 7.961 -29.906 -15.188 1 98.5 219 ILE B C 1
ATOM 5065 O O . ILE B 1 219 ? 7.711 -30.953 -15.797 1 98.5 219 ILE B O 1
ATOM 5069 N N . ALA B 1 220 ? 7.082 -29.25 -14.445 1 98.56 220 ALA B N 1
ATOM 5070 C CA . ALA B 1 220 ? 5.809 -29.875 -14.094 1 98.56 220 ALA B CA 1
ATOM 5071 C C . ALA B 1 220 ? 4.695 -29.422 -15.031 1 98.56 220 ALA B C 1
ATOM 5073 O O . ALA B 1 220 ? 3.676 -30.094 -15.172 1 98.56 220 ALA B O 1
ATOM 5074 N N . GLY B 1 221 ? 4.883 -28.281 -15.617 1 98.5 221 GLY B N 1
ATOM 5075 C CA . GLY B 1 221 ? 3.826 -27.797 -16.484 1 98.5 221 GLY B CA 1
ATOM 5076 C C . GLY B 1 221 ? 4.008 -26.359 -16.906 1 98.5 221 GLY B C 1
ATOM 5077 O O . GLY B 1 221 ? 5.129 -25.844 -16.906 1 98.5 221 GLY B O 1
ATOM 5078 N N . LEU B 1 222 ? 2.904 -25.781 -17.438 1 97.5 222 LEU B N 1
ATOM 5079 C CA . LEU B 1 222 ? 2.875 -24.406 -17.922 1 97.5 222 LEU B CA 1
ATOM 5080 C C . LEU B 1 222 ? 1.828 -23.594 -17.188 1 97.5 222 LEU B C 1
ATOM 5082 O O . LEU B 1 222 ? 0.884 -24.141 -16.609 1 97.5 222 LEU B O 1
ATOM 5086 N N . THR B 1 223 ? 2.104 -22.297 -17.125 1 95.25 223 THR B N 1
ATOM 5087 C CA . THR B 1 223 ? 1.134 -21.406 -16.5 1 95.25 223 THR B CA 1
ATOM 5088 C C . THR B 1 223 ? 0.869 -20.188 -17.375 1 95.25 223 THR B C 1
ATOM 5090 O O . THR B 1 223 ? 1.677 -19.859 -18.25 1 95.25 223 THR B O 1
ATOM 5093 N N . GLN B 1 224 ? -0.299 -19.688 -17.172 1 89 224 GLN B N 1
ATOM 5094 C CA . GLN B 1 224 ? -0.676 -18.453 -17.875 1 89 224 GLN B CA 1
ATOM 5095 C C . GLN B 1 224 ? -1.645 -17.625 -17.047 1 89 224 GLN B C 1
ATOM 5097 O O . GLN B 1 224 ? -2.5 -18.172 -16.344 1 89 224 GLN B O 1
ATOM 5102 N N . PHE B 1 225 ? -1.369 -16.328 -17.094 1 83.12 225 PHE B N 1
ATOM 5103 C CA . PHE B 1 225 ? -2.32 -15.383 -16.516 1 83.12 225 PHE B CA 1
ATOM 5104 C C . PHE B 1 225 ? -3.098 -14.656 -17.609 1 83.12 225 PHE B C 1
ATOM 5106 O O . PHE B 1 225 ? -2.543 -14.328 -18.656 1 83.12 225 PHE B O 1
ATOM 5113 N N . SER B 1 226 ? -4.367 -14.367 -17.312 1 76.56 226 SER B N 1
AT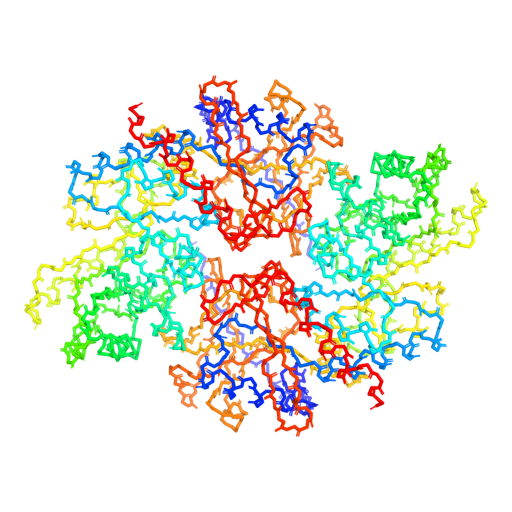OM 5114 C CA . SER B 1 226 ? -5.418 -13.828 -18.172 1 76.56 226 SER B CA 1
ATOM 5115 C C . SER B 1 226 ? -5.805 -14.82 -19.25 1 76.56 226 SER B C 1
ATOM 5117 O O . SER B 1 226 ? -5.645 -14.547 -20.438 1 76.56 226 SER B O 1
ATOM 5119 N N . ALA B 1 227 ? -6.285 -15.898 -18.75 1 76.25 227 ALA B N 1
ATOM 5120 C CA . ALA B 1 227 ? -6.559 -17.031 -19.641 1 76.25 227 ALA B CA 1
ATOM 5121 C C . ALA B 1 227 ? -7.93 -16.906 -20.281 1 76.25 227 ALA B C 1
ATOM 5123 O O . ALA B 1 227 ? -8.156 -17.422 -21.391 1 76.25 227 ALA B O 1
ATOM 5124 N N . ILE B 1 228 ? -8.766 -16.281 -19.516 1 78.56 228 ILE B N 1
ATOM 5125 C CA . ILE B 1 228 ? -10.133 -16.203 -20 1 78.56 228 ILE B CA 1
ATOM 5126 C C . ILE B 1 228 ? -10.594 -14.742 -20.016 1 78.56 228 ILE B C 1
ATOM 5128 O O . ILE B 1 228 ? -10.289 -13.977 -19.094 1 78.56 228 ILE B O 1
ATOM 5132 N N . SER B 1 229 ? -11.141 -14.336 -21.156 1 74.44 229 SER B N 1
ATOM 5133 C CA . SER B 1 229 ? -11.766 -13.023 -21.25 1 74.44 229 SER B CA 1
ATOM 5134 C C . SER B 1 229 ? -13.289 -13.133 -21.266 1 74.44 229 SER B C 1
ATOM 5136 O O . SER B 1 229 ? -13.844 -14.164 -21.656 1 74.44 229 SER B O 1
ATOM 5138 N N . TYR B 1 230 ? -13.773 -12.102 -20.625 1 64.25 230 TYR B N 1
ATOM 5139 C CA . TYR B 1 230 ? -15.234 -12.055 -20.641 1 64.25 230 TYR B CA 1
ATOM 5140 C C . TYR B 1 230 ? -15.742 -11.258 -21.828 1 64.25 230 TYR B C 1
ATOM 5142 O O . TYR B 1 230 ? -15.117 -10.281 -22.25 1 64.25 230 TYR B O 1
ATOM 5150 N N . GLY B 1 231 ? -16.672 -11.875 -22.547 1 57.38 231 GLY B N 1
ATOM 5151 C CA . GLY B 1 231 ? -17.297 -11.07 -23.578 1 57.38 231 GLY B CA 1
ATOM 5152 C C . GLY B 1 231 ? -17.859 -9.766 -23.078 1 57.38 231 GLY B C 1
ATOM 5153 O O . GLY B 1 231 ? -17.984 -9.562 -21.859 1 57.38 231 GLY B O 1
ATOM 5154 N N . GLU B 1 232 ? -17.984 -8.789 -23.891 1 52.72 232 GLU B N 1
ATOM 5155 C CA . GLU B 1 232 ? -18.516 -7.457 -23.609 1 52.72 232 GLU B CA 1
ATOM 5156 C C . GLU B 1 232 ? -19.797 -7.531 -22.797 1 52.72 232 GLU B C 1
ATOM 5158 O O . GLU B 1 232 ? -20.109 -6.625 -22.031 1 52.72 232 GLU B O 1
ATOM 5163 N N . THR B 1 233 ? -20.5 -8.672 -23.062 1 51.03 233 THR B N 1
ATOM 5164 C CA . THR B 1 233 ? -21.844 -8.703 -22.5 1 51.03 233 THR B CA 1
ATOM 5165 C C . THR B 1 233 ? -21.844 -9.398 -21.141 1 51.03 233 THR B C 1
ATOM 5167 O O . THR B 1 233 ? -22.875 -9.43 -20.453 1 51.03 233 THR B O 1
ATOM 5170 N N . GLY B 1 234 ? -20.688 -9.742 -20.656 1 53.5 234 GLY B N 1
ATOM 5171 C CA . GLY B 1 234 ? -20.656 -10.469 -19.391 1 53.5 234 GLY B CA 1
ATOM 5172 C C . GLY B 1 234 ? -21.281 -11.852 -19.5 1 53.5 234 GLY B C 1
ATOM 5173 O O . GLY B 1 234 ? -21.453 -12.531 -18.484 1 53.5 234 GLY B O 1
ATOM 5174 N N . ASP B 1 235 ? -21.875 -12.18 -20.625 1 55.03 235 ASP B N 1
ATOM 5175 C CA . ASP B 1 235 ? -22.469 -13.5 -20.812 1 55.03 235 ASP B CA 1
ATOM 5176 C C . ASP B 1 235 ? -21.422 -14.602 -20.703 1 55.03 235 ASP B C 1
ATOM 5178 O O . ASP B 1 235 ? -20.5 -14.672 -21.531 1 55.03 235 ASP B O 1
ATOM 5182 N N . PRO B 1 236 ? -21.5 -15.312 -19.562 1 55.22 236 PRO B N 1
ATOM 5183 C CA . PRO B 1 236 ? -20.516 -16.391 -19.391 1 55.22 236 PRO B CA 1
ATOM 5184 C C . PRO B 1 236 ? -20.484 -17.344 -20.578 1 55.22 236 PRO B C 1
ATOM 5186 O O . PRO B 1 236 ? -19.484 -18.047 -20.781 1 55.22 236 PRO B O 1
ATOM 5189 N N . SER B 1 237 ? -21.641 -17.5 -21.188 1 56.41 237 SER B N 1
ATOM 5190 C CA . SER B 1 237 ? -21.625 -18.344 -22.375 1 56.41 237 SER B CA 1
ATOM 5191 C C . SER B 1 237 ? -20.688 -17.797 -23.438 1 56.41 237 SER B C 1
ATOM 5193 O O . SER B 1 237 ? -20.281 -18.516 -24.359 1 56.41 237 SER B O 1
ATOM 5195 N N . ALA B 1 238 ? -20.328 -16.547 -23.078 1 63.25 238 ALA B N 1
ATOM 5196 C CA . ALA B 1 238 ? -19.469 -15.852 -24.031 1 63.25 238 ALA B CA 1
ATOM 5197 C C . ALA B 1 238 ? -18.016 -15.867 -23.562 1 63.25 238 ALA B C 1
ATOM 5199 O O . ALA B 1 238 ? -17.172 -15.133 -24.094 1 63.25 238 ALA B O 1
ATOM 5200 N N . ILE B 1 239 ? -17.797 -16.781 -22.688 1 74.19 239 ILE B N 1
ATOM 5201 C CA . ILE B 1 239 ? -16.453 -16.953 -22.188 1 74.19 239 ILE B CA 1
ATOM 5202 C C . ILE B 1 239 ? -15.539 -17.438 -23.312 1 74.19 239 ILE B C 1
ATOM 5204 O O . ILE B 1 239 ? -15.844 -18.422 -23.984 1 74.19 239 ILE B O 1
ATOM 5208 N N . ARG B 1 240 ? -14.547 -16.641 -23.547 1 77.38 240 ARG B N 1
ATOM 5209 C CA . ARG B 1 240 ? -13.602 -17.047 -24.578 1 77.38 240 ARG B CA 1
ATOM 5210 C C . ARG B 1 240 ? -12.172 -17.047 -24.047 1 77.38 240 ARG B C 1
ATOM 5212 O O . ARG B 1 240 ? -11.727 -16.078 -23.438 1 77.38 240 ARG B O 1
ATOM 5219 N N . PRO B 1 241 ? -11.516 -18.219 -24.219 1 83.62 241 PRO B N 1
ATOM 5220 C CA . PRO B 1 241 ? -10.086 -18.219 -23.891 1 83.62 241 PRO B CA 1
ATOM 5221 C C . PRO B 1 241 ? -9.305 -17.188 -24.703 1 83.62 241 PRO B C 1
ATOM 5223 O O . PRO B 1 241 ? -9.648 -16.891 -25.844 1 83.62 241 PRO B O 1
ATOM 5226 N N . THR B 1 242 ? -8.297 -16.594 -24.078 1 83.69 242 THR B N 1
ATOM 5227 C CA . THR B 1 242 ? -7.5 -15.547 -24.703 1 83.69 242 THR B CA 1
ATOM 5228 C C . THR B 1 242 ? -6.457 -16.141 -25.641 1 83.69 242 THR B C 1
ATOM 5230 O O . THR B 1 242 ? -6.227 -17.359 -25.641 1 83.69 242 THR B O 1
ATOM 5233 N N . ASP B 1 243 ? -5.836 -15.297 -26.438 1 84.5 243 ASP B N 1
ATOM 5234 C CA . ASP B 1 243 ? -4.742 -15.742 -27.297 1 84.5 243 ASP B CA 1
ATOM 5235 C C . ASP B 1 243 ? -3.572 -16.266 -26.453 1 84.5 243 ASP B C 1
ATOM 5237 O O . ASP B 1 243 ? -2.871 -17.188 -26.875 1 84.5 243 ASP B O 1
ATOM 5241 N N . ALA B 1 244 ? -3.344 -15.688 -25.328 1 85.94 244 ALA B N 1
ATOM 5242 C CA . ALA B 1 244 ? -2.295 -16.156 -24.422 1 85.94 244 ALA B CA 1
ATOM 5243 C C . ALA B 1 244 ? -2.566 -17.578 -23.953 1 85.94 244 ALA B C 1
ATOM 5245 O O . ALA B 1 244 ? -1.641 -18.375 -23.797 1 85.94 244 ALA B O 1
ATOM 5246 N N . PHE B 1 245 ? -3.799 -17.828 -23.75 1 90.56 245 PHE B N 1
ATOM 5247 C CA . PHE B 1 245 ? -4.207 -19.156 -23.344 1 90.56 245 PHE B CA 1
ATOM 5248 C C . PHE B 1 245 ? -3.895 -20.188 -24.438 1 90.56 245 PHE B C 1
ATOM 5250 O O . PHE B 1 245 ? -3.307 -21.234 -24.156 1 90.56 245 PHE B O 1
ATOM 5257 N N . PHE B 1 246 ? -4.227 -19.828 -25.594 1 92.12 246 PHE B N 1
ATOM 5258 C CA . PHE B 1 246 ? -3.979 -20.75 -26.688 1 92.12 246 PHE B CA 1
ATOM 5259 C C . PHE B 1 246 ? -2.484 -20.875 -26.969 1 92.12 246 PHE B C 1
ATOM 5261 O O . PHE B 1 246 ? -2.008 -21.938 -27.375 1 92.12 246 PHE B O 1
ATOM 5268 N N . THR B 1 247 ? -1.742 -19.812 -26.734 1 91.75 247 THR B N 1
ATOM 5269 C CA . THR B 1 247 ? -0.291 -19.891 -26.859 1 91.75 247 THR B CA 1
ATOM 5270 C C . THR B 1 247 ? 0.279 -20.891 -25.844 1 91.75 247 THR B C 1
ATOM 5272 O O . THR B 1 247 ? 1.183 -21.672 -26.172 1 91.75 247 THR B O 1
ATOM 5275 N N . MET B 1 248 ? -0.234 -20.875 -24.656 1 94.06 248 MET B N 1
ATOM 5276 C CA . MET B 1 248 ? 0.182 -21.828 -23.641 1 94.06 248 MET B CA 1
ATOM 5277 C C . MET B 1 248 ? -0.11 -23.25 -24.078 1 94.06 248 MET B C 1
ATOM 5279 O O . MET B 1 248 ? 0.733 -24.141 -23.922 1 94.06 248 MET B O 1
ATOM 5283 N N . LEU B 1 249 ? -1.267 -23.5 -24.719 1 95.88 249 LEU B N 1
ATOM 5284 C CA . LEU B 1 249 ? -1.637 -24.828 -25.188 1 95.88 249 LEU B CA 1
ATOM 5285 C C . LEU B 1 249 ? -0.698 -25.297 -26.297 1 95.88 249 LEU B C 1
ATOM 5287 O O . LEU B 1 249 ? -0.269 -26.438 -26.312 1 95.88 249 LEU B O 1
ATOM 5291 N N . ARG B 1 250 ? -0.409 -24.375 -27.203 1 96.5 250 ARG B N 1
ATOM 5292 C CA . ARG B 1 250 ? 0.517 -24.719 -28.281 1 96.5 250 ARG B CA 1
ATOM 5293 C C . ARG B 1 250 ? 1.92 -24.969 -27.734 1 96.5 250 ARG B C 1
ATOM 5295 O O . ARG B 1 250 ? 2.633 -25.859 -28.219 1 96.5 250 ARG B O 1
ATOM 5302 N N . GLY B 1 251 ? 2.289 -24.172 -26.766 1 96.94 251 GLY B N 1
ATOM 5303 C CA . GLY B 1 251 ? 3.557 -24.406 -26.094 1 96.94 251 GLY B CA 1
ATOM 5304 C C . GLY B 1 251 ? 3.646 -25.781 -25.469 1 96.94 251 GLY B C 1
ATOM 5305 O O . GLY B 1 251 ? 4.66 -26.469 -25.594 1 96.94 251 GLY B O 1
ATOM 5306 N N . LYS B 1 252 ? 2.596 -26.172 -24.797 1 98 252 LYS B N 1
ATOM 5307 C CA . LYS B 1 252 ? 2.547 -27.516 -24.203 1 98 252 LYS B CA 1
ATOM 5308 C C . LYS B 1 252 ? 2.744 -28.594 -25.266 1 98 252 LYS B C 1
ATOM 5310 O O . LYS B 1 252 ? 3.539 -29.516 -25.078 1 98 252 LYS B O 1
ATOM 5315 N N . GLU B 1 253 ? 2.053 -28.484 -26.328 1 98 253 GLU B N 1
ATOM 5316 C CA . GLU B 1 253 ? 2.15 -29.453 -27.406 1 98 253 GLU B CA 1
ATOM 5317 C C . GLU B 1 253 ? 3.574 -29.547 -27.953 1 98 253 GLU B C 1
ATOM 5319 O O . GLU B 1 253 ? 4.086 -30.625 -28.219 1 98 253 GLU B O 1
ATOM 5324 N N . LEU B 1 254 ? 4.176 -28.375 -28.156 1 97.88 254 LEU B N 1
ATOM 5325 C CA . LEU B 1 254 ? 5.539 -28.312 -28.672 1 97.88 254 LEU B CA 1
ATOM 5326 C C . LEU B 1 254 ? 6.504 -29.016 -27.734 1 97.88 254 LEU B C 1
ATOM 5328 O O . LEU B 1 254 ? 7.375 -29.766 -28.172 1 97.88 254 LEU B O 1
ATOM 5332 N N . LEU B 1 255 ? 6.336 -28.766 -26.484 1 98.31 255 LEU B N 1
ATOM 5333 C CA . LEU B 1 255 ? 7.234 -29.344 -25.484 1 98.31 255 LEU B CA 1
ATOM 5334 C C . LEU B 1 255 ? 7.059 -30.859 -25.406 1 98.31 255 LEU B C 1
ATOM 5336 O O . LEU B 1 255 ? 8.039 -31.594 -25.266 1 98.31 255 LEU B O 1
ATOM 5340 N N . GLU B 1 256 ? 5.855 -31.328 -25.516 1 98.19 256 GLU B N 1
ATOM 5341 C CA . GLU B 1 256 ? 5.578 -32.75 -25.516 1 98.19 256 GLU B CA 1
ATOM 5342 C C . GLU B 1 256 ? 6.152 -33.438 -26.75 1 98.19 256 GLU B C 1
ATOM 5344 O O . GLU B 1 256 ? 6.812 -34.469 -26.656 1 98.19 256 GLU B O 1
ATOM 5349 N N . LYS B 1 257 ? 5.996 -32.812 -27.859 1 98.12 257 LYS B N 1
ATOM 5350 C CA . LYS B 1 257 ? 6.406 -33.406 -29.125 1 98.12 257 LYS B CA 1
ATOM 5351 C C . LYS B 1 257 ? 7.926 -33.375 -29.297 1 98.12 257 LYS B C 1
ATOM 5353 O O . LYS B 1 257 ? 8.539 -34.344 -29.75 1 98.12 257 LYS B O 1
ATOM 5358 N N . ARG B 1 258 ? 8.492 -32.25 -28.938 1 98.25 258 ARG B N 1
ATOM 5359 C CA . ARG B 1 258 ? 9.891 -32.031 -29.281 1 98.25 258 ARG B CA 1
ATOM 5360 C C . ARG B 1 258 ? 10.812 -32.469 -28.156 1 98.25 258 ARG B C 1
ATOM 5362 O O . ARG B 1 258 ? 11.977 -32.812 -28.391 1 98.25 258 ARG B O 1
ATOM 5369 N N . LEU B 1 259 ? 10.328 -32.438 -26.953 1 98.19 259 LEU B N 1
ATOM 5370 C CA . LEU B 1 259 ? 11.203 -32.75 -25.828 1 98.19 259 LEU B CA 1
ATOM 5371 C C . LEU B 1 259 ? 10.75 -34.062 -25.156 1 98.19 259 LEU B C 1
ATOM 5373 O O . LEU B 1 259 ? 11.43 -34.562 -24.25 1 98.19 259 LEU B O 1
ATOM 5377 N N . GLY B 1 260 ? 9.594 -34.594 -25.5 1 98 260 GLY B N 1
ATOM 5378 C CA . GLY B 1 260 ? 9.102 -35.844 -24.953 1 98 260 GLY B CA 1
ATOM 5379 C C . GLY B 1 260 ? 8.562 -35.688 -23.547 1 98 260 GLY B C 1
ATOM 5380 O O . GLY B 1 260 ? 8.492 -36.688 -22.812 1 98 260 GLY B O 1
ATOM 5381 N N . LEU B 1 261 ? 8.289 -34.469 -23.172 1 97.75 261 LEU B N 1
ATOM 5382 C CA . LEU B 1 261 ? 7.719 -34.281 -21.844 1 97.75 261 LEU B CA 1
ATOM 5383 C C . LEU B 1 261 ? 6.289 -34.812 -21.781 1 97.75 261 LEU B C 1
ATOM 5385 O O . LEU B 1 261 ? 5.555 -34.75 -22.766 1 97.75 261 LEU B O 1
ATOM 5389 N N . GLU B 1 262 ? 5.895 -35.375 -20.625 1 96.69 262 GLU B N 1
ATOM 5390 C CA . GLU B 1 262 ? 4.574 -35.969 -20.453 1 96.69 262 GLU B CA 1
ATOM 5391 C C . GLU B 1 262 ? 3.902 -35.438 -19.188 1 96.69 262 GLU B C 1
ATOM 5393 O O . GLU B 1 262 ? 4.57 -34.906 -18.297 1 96.69 262 GLU B O 1
ATOM 5398 N N . ASP B 1 263 ? 2.574 -35.531 -19.156 1 96.5 263 ASP B N 1
ATOM 5399 C CA . ASP B 1 263 ? 1.752 -35.219 -18 1 96.5 263 ASP B CA 1
ATOM 5400 C C . ASP B 1 263 ? 1.996 -33.781 -17.5 1 96.5 263 ASP B C 1
ATOM 5402 O O . ASP B 1 263 ? 2.109 -33.562 -16.297 1 96.5 263 ASP B O 1
ATOM 5406 N N . LEU B 1 264 ? 2.164 -32.875 -18.484 1 98.44 264 LEU B N 1
ATOM 5407 C CA . LEU B 1 264 ? 2.371 -31.484 -18.141 1 98.44 264 LEU B CA 1
ATOM 5408 C C . LEU B 1 264 ? 1.081 -30.859 -17.641 1 98.44 264 LEU B C 1
ATOM 5410 O O . LEU B 1 264 ? 0.031 -30.969 -18.266 1 98.44 264 LEU B O 1
ATOM 5414 N N . HIS B 1 265 ? 1.222 -30.188 -16.5 1 98.44 265 HIS B N 1
ATOM 5415 C CA . HIS B 1 265 ? 0.105 -29.453 -15.914 1 98.44 265 HIS B CA 1
ATOM 5416 C C . HIS B 1 265 ? -0.162 -28.172 -16.688 1 98.44 265 HIS B C 1
ATOM 5418 O O . HIS B 1 265 ? 0.741 -27.625 -17.328 1 98.44 265 HIS B O 1
ATOM 5424 N N . LEU B 1 266 ? -1.434 -27.766 -16.625 1 98.06 266 LEU B N 1
ATOM 5425 C CA . LEU B 1 266 ? -1.846 -26.453 -17.078 1 98.06 266 LEU B CA 1
ATOM 5426 C C . LEU B 1 266 ? -2.455 -25.641 -15.945 1 98.06 266 LEU B C 1
ATOM 5428 O O . LEU B 1 266 ? -3.586 -25.906 -15.523 1 98.06 266 LEU B O 1
ATOM 5432 N N . ASN B 1 267 ? -1.672 -24.641 -15.492 1 97.69 267 ASN B N 1
ATOM 5433 C CA . ASN B 1 267 ? -2.127 -23.719 -14.453 1 97.69 267 ASN B CA 1
ATOM 5434 C C . ASN B 1 267 ? -2.598 -22.406 -15.055 1 97.69 267 ASN B C 1
ATOM 5436 O O . ASN B 1 267 ? -1.903 -21.797 -15.875 1 97.69 267 ASN B O 1
ATOM 5440 N N . VAL B 1 268 ? -3.793 -21.969 -14.641 1 93.94 268 VAL B N 1
ATOM 5441 C CA . VAL B 1 268 ? -4.277 -20.734 -15.227 1 93.94 268 VAL B CA 1
ATOM 5442 C C . VAL B 1 268 ? -4.855 -19.844 -14.133 1 93.94 268 VAL B C 1
ATOM 5444 O O . VAL B 1 268 ? -5.496 -20.328 -13.195 1 93.94 268 VAL B O 1
ATOM 5447 N N . GLY B 1 269 ? -4.543 -18.562 -14.25 1 89.31 269 GLY B N 1
ATOM 5448 C CA . GLY B 1 269 ? -5.152 -17.5 -13.469 1 89.31 269 GLY B CA 1
ATOM 5449 C C . GLY B 1 269 ? -6.004 -16.562 -14.305 1 89.31 269 GLY B C 1
ATOM 5450 O O . GLY B 1 269 ? -5.996 -16.625 -15.531 1 89.31 269 GLY B O 1
ATOM 5451 N N . GLY B 1 270 ? -6.816 -15.805 -13.57 1 85 270 GLY B N 1
ATOM 5452 C CA . GLY B 1 270 ? -7.652 -14.812 -14.227 1 85 270 GLY B CA 1
ATOM 5453 C C . GLY B 1 270 ? -9.07 -15.289 -14.477 1 85 270 GLY B C 1
ATOM 5454 O O . GLY B 1 270 ? -9.281 -16.25 -15.227 1 85 270 GLY B O 1
ATOM 5455 N N . ASN B 1 271 ? -9.93 -14.68 -13.875 1 85.81 271 ASN B N 1
ATOM 5456 C CA . ASN B 1 271 ? -11.367 -14.859 -14.039 1 85.81 271 ASN B CA 1
ATOM 5457 C C . ASN B 1 271 ? -11.789 -16.297 -13.766 1 85.81 271 ASN B C 1
ATOM 5459 O O . ASN B 1 271 ? -12.68 -16.828 -14.43 1 85.81 271 ASN B O 1
ATOM 5463 N N . ALA B 1 272 ? -11.062 -17.031 -13 1 91.5 272 ALA B N 1
ATOM 5464 C CA . ALA B 1 272 ? -11.461 -18.375 -12.586 1 91.5 272 ALA B CA 1
ATOM 5465 C C . ALA B 1 272 ? -12.594 -18.312 -11.562 1 91.5 272 ALA B C 1
ATOM 5467 O O . ALA B 1 272 ? -12.484 -17.625 -10.547 1 91.5 272 ALA B O 1
ATOM 5468 N N . ASN B 1 273 ? -13.664 -18.938 -11.875 1 93.38 273 ASN B N 1
ATOM 5469 C CA . ASN B 1 273 ? -14.844 -19.031 -11.023 1 93.38 273 ASN B CA 1
ATOM 5470 C C . ASN B 1 273 ? -15.688 -20.266 -11.367 1 93.38 273 ASN B C 1
ATOM 5472 O O . ASN B 1 273 ? -15.391 -20.969 -12.328 1 93.38 273 ASN B O 1
ATOM 5476 N N . VAL B 1 274 ? -16.688 -20.531 -10.578 1 95.56 274 VAL B N 1
ATOM 5477 C CA . VAL B 1 274 ? -17.516 -21.703 -10.75 1 95.56 274 VAL B CA 1
ATOM 5478 C C . VAL B 1 274 ? -18.047 -21.766 -12.18 1 95.56 274 VAL B C 1
ATOM 5480 O O . VAL B 1 274 ? -18.078 -22.828 -12.797 1 95.56 274 VAL B O 1
ATOM 5483 N N . GLY B 1 275 ? -18.422 -20.641 -12.75 1 91.06 275 GLY B N 1
ATOM 5484 C CA . GLY B 1 275 ? -19 -20.578 -14.078 1 91.06 275 GLY B CA 1
ATOM 5485 C C . GLY B 1 275 ? -18.016 -20.875 -15.18 1 91.06 275 GLY B C 1
ATOM 5486 O O . GLY B 1 275 ? -18.391 -21.375 -16.234 1 91.06 275 GLY B O 1
ATOM 5487 N N . THR B 1 276 ? -16.719 -20.672 -14.977 1 91.19 276 THR B N 1
ATOM 5488 C CA . THR B 1 276 ? -15.727 -20.844 -16.031 1 91.19 276 THR B CA 1
ATOM 5489 C C . THR B 1 276 ? -15.039 -22.188 -15.922 1 91.19 276 THR B C 1
ATOM 5491 O O . THR B 1 276 ? -14.359 -22.625 -16.844 1 91.19 276 THR B O 1
ATOM 5494 N N . PHE B 1 277 ? -15.219 -22.969 -14.859 1 95 277 PHE B N 1
ATOM 5495 C CA . PHE B 1 277 ? -14.508 -24.203 -14.578 1 95 277 PHE B CA 1
ATOM 5496 C C . PHE B 1 277 ? -14.766 -25.234 -15.664 1 95 277 PHE B C 1
ATOM 5498 O O . PHE B 1 277 ? -13.836 -25.891 -16.141 1 95 277 PHE B O 1
ATOM 5505 N N . PRO B 1 278 ? -16.109 -25.359 -16.156 1 94.25 278 PRO B N 1
ATOM 5506 C CA . PRO B 1 278 ? -16.328 -26.344 -17.203 1 94.25 278 PRO B CA 1
ATOM 5507 C C . PRO B 1 278 ? -15.508 -26.062 -18.469 1 94.25 278 PRO B C 1
ATOM 5509 O O . PRO B 1 278 ? -14.93 -26.984 -19.047 1 94.25 278 PRO B O 1
ATOM 5512 N N . THR B 1 279 ? -15.453 -24.797 -18.797 1 91.81 279 THR B N 1
ATOM 5513 C CA . THR B 1 279 ? -14.703 -24.406 -19.984 1 91.81 279 THR B CA 1
ATOM 5514 C C . THR B 1 279 ? -13.211 -24.672 -19.797 1 91.81 279 THR B C 1
ATOM 5516 O O . THR B 1 279 ? -12.562 -25.266 -20.656 1 91.81 279 THR B O 1
ATOM 5519 N N . LEU B 1 280 ? -12.656 -24.312 -18.703 1 94.38 280 LEU B N 1
ATOM 5520 C CA . LEU B 1 280 ? -11.234 -24.484 -18.422 1 94.38 280 LEU B CA 1
ATOM 5521 C C . LEU B 1 280 ? -10.875 -25.969 -18.391 1 94.38 280 LEU B C 1
ATOM 5523 O O . LEU B 1 280 ? -9.867 -26.375 -18.984 1 94.38 280 LEU B O 1
ATOM 5527 N N . ALA B 1 281 ? -11.711 -26.734 -17.781 1 96.5 281 ALA B N 1
ATOM 5528 C CA . ALA B 1 281 ? -11.484 -28.172 -17.688 1 96.5 281 ALA B CA 1
ATOM 5529 C C . ALA B 1 281 ? -11.508 -28.828 -19.062 1 96.5 281 ALA B C 1
ATOM 5531 O O . ALA B 1 281 ? -10.742 -29.75 -19.328 1 96.5 281 ALA B O 1
ATOM 5532 N N . SER B 1 282 ? -12.359 -28.344 -19.922 1 95.56 282 SER B N 1
ATOM 5533 C CA . SER B 1 282 ? -12.508 -28.938 -21.25 1 95.56 282 SER B CA 1
ATOM 5534 C C . SER B 1 282 ? -11.242 -28.734 -22.094 1 95.56 282 SER B C 1
ATOM 5536 O O . SER B 1 282 ? -11 -29.5 -23.031 1 95.56 282 SER B O 1
ATOM 5538 N N . TYR B 1 283 ? -10.461 -27.75 -21.688 1 95 283 TYR B N 1
ATOM 5539 C CA . TYR B 1 283 ? -9.219 -27.484 -22.422 1 95 283 TYR B CA 1
ATOM 5540 C C . TYR B 1 283 ? -8.039 -28.172 -21.734 1 95 283 TYR B C 1
ATOM 5542 O O . TYR B 1 283 ? -6.887 -27.969 -22.125 1 95 283 TYR B O 1
ATOM 5550 N N . GLY B 1 284 ? -8.312 -28.891 -20.656 1 96.75 284 GLY B N 1
ATOM 5551 C CA . GLY B 1 284 ? -7.266 -29.688 -20.016 1 96.75 284 GLY B CA 1
ATOM 5552 C C . GLY B 1 284 ? -6.566 -28.969 -18.891 1 96.75 284 GLY B C 1
ATOM 5553 O O . GLY B 1 284 ? -5.535 -29.422 -18.391 1 96.75 284 GLY B O 1
ATOM 5554 N N . VAL B 1 285 ? -7.102 -27.859 -18.453 1 97.62 285 VAL B N 1
ATOM 5555 C CA . VAL B 1 285 ? -6.551 -27.141 -17.312 1 97.62 285 VAL B CA 1
ATOM 5556 C C . VAL B 1 285 ? -6.559 -28.047 -16.078 1 97.62 285 VAL B C 1
ATOM 5558 O O . VAL B 1 285 ? -7.516 -28.797 -15.859 1 97.62 285 VAL B O 1
ATOM 5561 N N . THR B 1 286 ? -5.457 -27.953 -15.305 1 98.38 286 THR B N 1
ATOM 5562 C CA . THR B 1 286 ? -5.352 -28.812 -14.133 1 98.38 286 THR B CA 1
ATOM 5563 C C . THR B 1 286 ? -5.492 -27.984 -12.852 1 98.38 286 THR B C 1
ATOM 5565 O O . THR B 1 286 ? -6.105 -28.438 -11.883 1 98.38 286 THR B O 1
ATOM 5568 N N . GLU B 1 287 ? -4.875 -26.797 -12.781 1 98.31 287 GLU B N 1
ATOM 5569 C CA . GLU B 1 287 ? -4.992 -25.906 -11.625 1 98.31 287 GLU B CA 1
ATOM 5570 C C . GLU B 1 287 ? -5.566 -24.562 -12.023 1 98.31 287 GLU B C 1
ATOM 5572 O O . GLU B 1 287 ? -5.23 -24.016 -13.078 1 98.31 287 GLU B O 1
ATOM 5577 N N . VAL B 1 288 ? -6.457 -24.031 -11.164 1 97.62 288 VAL B N 1
ATOM 5578 C CA . VAL B 1 288 ? -7.023 -22.703 -11.328 1 97.62 288 VAL B CA 1
ATOM 5579 C C . VAL B 1 288 ? -6.719 -21.859 -10.094 1 97.62 288 VAL B C 1
ATOM 5581 O O . VAL B 1 288 ? -6.465 -22.391 -9.016 1 97.62 288 VAL B O 1
ATOM 5584 N N . GLU B 1 289 ? -6.727 -20.547 -10.273 1 97.19 289 GLU B N 1
ATOM 5585 C CA . GLU B 1 289 ? -6.395 -19.625 -9.188 1 97.19 289 GLU B CA 1
ATOM 5586 C C . GLU B 1 289 ? -7.484 -18.562 -9 1 97.19 289 GLU B C 1
ATOM 5588 O O . GLU B 1 289 ? -7.238 -17.375 -9.172 1 97.19 289 GLU B O 1
ATOM 5593 N N . PRO B 1 290 ? -8.672 -19 -8.586 1 96.5 290 PRO B N 1
ATOM 5594 C CA . PRO B 1 290 ? -9.719 -18 -8.336 1 96.5 290 PRO B CA 1
ATOM 5595 C C . PRO B 1 290 ? -9.344 -17.031 -7.219 1 96.5 290 PRO B C 1
ATOM 5597 O O . PRO B 1 290 ? -8.734 -17.422 -6.223 1 96.5 290 PRO B O 1
ATOM 5600 N N . GLY B 1 291 ? -9.656 -15.711 -7.383 1 95.25 291 GLY B N 1
ATOM 5601 C CA . GLY B 1 291 ? -9.422 -14.656 -6.414 1 95.25 291 GLY B CA 1
ATOM 5602 C C . GLY B 1 291 ? -10.664 -13.836 -6.117 1 95.25 291 GLY B C 1
ATOM 5603 O O . GLY B 1 291 ? -11.438 -14.164 -5.215 1 95.25 291 GLY B O 1
ATOM 5604 N N . VAL B 1 292 ? -11.07 -12.953 -7.039 1 91.06 292 VAL B N 1
ATOM 5605 C CA . VAL B 1 292 ? -12.188 -12.039 -6.852 1 91.06 292 VAL B CA 1
ATOM 5606 C C . VAL B 1 292 ? -13.492 -12.82 -6.746 1 91.06 292 VAL B C 1
ATOM 5608 O O . VAL B 1 292 ? -14.422 -12.398 -6.059 1 91.06 292 VAL B O 1
ATOM 5611 N N . SER B 1 293 ? -13.547 -13.984 -7.379 1 94.25 293 SER B N 1
ATOM 5612 C CA . SER B 1 293 ? -14.773 -14.766 -7.34 1 94.25 293 SER B CA 1
ATOM 5613 C C . SER B 1 293 ? -15.023 -15.344 -5.949 1 94.25 293 SER B C 1
ATOM 5615 O O . SER B 1 293 ? -16.172 -15.539 -5.551 1 94.25 293 SER B O 1
ATOM 5617 N N . LEU B 1 294 ? -13.93 -15.555 -5.195 1 98 294 LEU B N 1
ATOM 5618 C CA . LEU B 1 294 ? -14.07 -16.109 -3.857 1 98 294 LEU B CA 1
ATOM 5619 C C . LEU B 1 294 ? -14.836 -15.164 -2.945 1 98 294 LEU B C 1
ATOM 5621 O O . LEU B 1 294 ? -15.398 -15.578 -1.932 1 98 294 LEU B O 1
ATOM 5625 N N . ALA B 1 295 ? -14.859 -13.883 -3.348 1 97.62 295 ALA B N 1
ATOM 5626 C CA . ALA B 1 295 ? -15.641 -12.891 -2.609 1 97.62 295 ALA B CA 1
ATOM 5627 C C . ALA B 1 295 ? -16.781 -12.344 -3.467 1 97.62 295 ALA B C 1
ATOM 5629 O O . ALA B 1 295 ? -17.375 -11.32 -3.131 1 97.62 295 ALA B O 1
ATOM 5630 N N . GLY B 1 296 ? -17.016 -12.984 -4.59 1 95.12 296 GLY B N 1
ATOM 5631 C CA . GLY B 1 296 ? -18.125 -12.594 -5.445 1 95.12 296 GLY B CA 1
ATOM 5632 C C . GLY B 1 296 ? -18 -11.164 -5.945 1 95.12 296 GLY B C 1
ATOM 5633 O O . GLY B 1 296 ? -19.016 -10.461 -6.059 1 95.12 296 GLY B O 1
ATOM 5634 N N . SER B 1 297 ? -16.859 -10.719 -6.207 1 89.19 297 SER B N 1
ATOM 5635 C CA . SER B 1 297 ? -16.641 -9.312 -6.512 1 89.19 297 SER B CA 1
ATOM 5636 C C . SER B 1 297 ? -16.094 -9.125 -7.922 1 89.19 297 SER B C 1
ATOM 5638 O O . SER B 1 297 ? -15.578 -8.055 -8.258 1 89.19 297 SER B O 1
ATOM 5640 N N . GLY B 1 298 ? -16.156 -10.141 -8.734 1 83.19 298 GLY B N 1
ATOM 5641 C CA . GLY B 1 298 ? -15.672 -10.047 -10.102 1 83.19 298 GLY B CA 1
ATOM 5642 C C . GLY B 1 298 ? -16.656 -9.367 -11.039 1 83.19 298 GLY B C 1
ATOM 5643 O O . GLY B 1 298 ? -17.797 -9.117 -10.672 1 83.19 298 GLY B O 1
ATOM 5644 N N . GLY B 1 299 ? -16.172 -9 -12.156 1 77.56 299 GLY B N 1
ATOM 5645 C CA . GLY B 1 299 ? -17 -8.367 -13.172 1 77.56 299 GLY B CA 1
ATOM 5646 C C . GLY B 1 299 ? -18.234 -9.188 -13.539 1 77.56 299 GLY B C 1
ATOM 5647 O O . GLY B 1 299 ? -19.312 -8.633 -13.734 1 77.56 299 GLY B O 1
ATOM 5648 N N . PHE B 1 300 ? -18.094 -10.477 -13.461 1 78.94 300 PHE B N 1
ATOM 5649 C CA . PHE B 1 300 ? -19.219 -11.359 -13.75 1 78.94 300 PHE B CA 1
ATOM 5650 C C . PHE B 1 300 ? -20.297 -11.227 -12.688 1 78.94 300 PHE B C 1
ATOM 5652 O O . PHE B 1 300 ? -21.5 -11.273 -13 1 78.94 300 PHE B O 1
ATOM 5659 N N . HIS B 1 301 ? -19.812 -11.023 -11.625 1 85.81 301 HIS B N 1
ATOM 5660 C CA . HIS B 1 301 ? -20.734 -11 -10.492 1 85.81 301 HIS B CA 1
ATOM 5661 C C . HIS B 1 301 ? -21.578 -9.727 -10.484 1 85.81 301 HIS B C 1
ATOM 5663 O O . HIS B 1 301 ? -22.641 -9.68 -9.859 1 85.81 301 HIS B O 1
ATOM 5669 N N . ALA B 1 302 ? -21.094 -8.727 -11.141 1 80.62 302 ALA B N 1
ATOM 5670 C CA . ALA B 1 302 ? -21.844 -7.488 -11.273 1 80.62 302 ALA B CA 1
ATOM 5671 C C . ALA B 1 302 ? -22.969 -7.637 -12.305 1 80.62 302 ALA B C 1
ATOM 5673 O O . ALA B 1 302 ? -24.016 -6.996 -12.188 1 80.62 302 ALA B O 1
ATOM 5674 N N . LYS B 1 303 ? -22.812 -8.492 -13.25 1 78.62 303 LYS B N 1
ATOM 5675 C CA . LYS B 1 303 ? -23.656 -8.484 -14.438 1 78.62 303 LYS B CA 1
ATOM 5676 C C . LYS B 1 303 ? -24.703 -9.594 -14.359 1 78.62 303 LYS B C 1
ATOM 5678 O O . LYS B 1 303 ? -25.734 -9.531 -15.039 1 78.62 303 LYS B O 1
ATOM 5683 N N . GLN B 1 304 ? -24.359 -10.57 -13.633 1 80.75 304 GLN B N 1
ATOM 5684 C CA . GLN B 1 304 ? -25.297 -11.688 -13.562 1 80.75 304 GLN B CA 1
ATOM 5685 C C . GLN 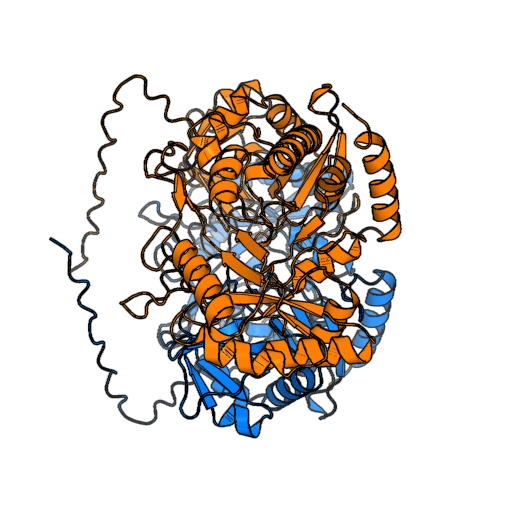B 1 304 ? -25.172 -12.43 -12.234 1 80.75 304 GLN B C 1
ATOM 5687 O O . GLN B 1 304 ? -24.188 -12.242 -11.508 1 80.75 304 GLN B O 1
ATOM 5692 N N . ASP B 1 305 ? -26.141 -13.266 -12.055 1 84.19 305 ASP B N 1
ATOM 5693 C CA . ASP B 1 305 ? -26.078 -14.109 -10.859 1 84.19 305 ASP B CA 1
ATOM 5694 C C . ASP B 1 305 ? -25.094 -15.258 -11.055 1 84.19 305 ASP B C 1
ATOM 5696 O O . ASP B 1 305 ? -25.281 -16.094 -11.938 1 84.19 305 ASP B O 1
ATOM 5700 N N . MET B 1 306 ? -24.125 -15.203 -10.312 1 90.44 306 MET B N 1
ATOM 5701 C CA . MET B 1 306 ? -23.156 -16.297 -10.273 1 90.44 306 MET B CA 1
ATOM 5702 C C . MET B 1 306 ? -23.344 -17.156 -9.031 1 90.44 306 MET B C 1
ATOM 5704 O O . MET B 1 306 ? -24.109 -16.797 -8.133 1 90.44 306 MET B O 1
ATOM 5708 N N . ALA B 1 307 ? -22.719 -18.25 -9.047 1 95.69 307 ALA B N 1
ATOM 5709 C CA . ALA B 1 307 ? -22.797 -19.125 -7.883 1 95.69 307 ALA B CA 1
ATOM 5710 C C . ALA B 1 307 ? -22.297 -18.422 -6.625 1 95.69 307 ALA B C 1
ATOM 5712 O O . ALA B 1 307 ? -22.906 -18.547 -5.559 1 95.69 307 ALA B O 1
ATOM 5713 N N . GLU B 1 308 ? -21.219 -17.734 -6.746 1 97.19 308 GLU B N 1
ATOM 5714 C CA . GLU B 1 308 ? -20.594 -17.016 -5.629 1 97.19 308 GLU B CA 1
ATOM 5715 C C . GLU B 1 308 ? -21.359 -15.727 -5.312 1 97.19 308 GLU B C 1
ATOM 5717 O O . GLU B 1 308 ? -21.859 -15.062 -6.219 1 97.19 308 GLU B O 1
ATOM 5722 N N . GLY B 1 309 ? -21.484 -15.406 -4.062 1 97.25 309 GLY B N 1
ATOM 5723 C CA . GLY B 1 309 ? -22.109 -14.172 -3.619 1 97.25 309 GLY B CA 1
ATOM 5724 C C . GLY B 1 309 ? -21.109 -13.148 -3.1 1 97.25 309 GLY B C 1
ATOM 5725 O O . GLY B 1 309 ? -20 -13.508 -2.705 1 97.25 309 GLY B O 1
ATOM 5726 N N . PRO B 1 310 ? -21.547 -11.852 -3.135 1 97.06 310 PRO B N 1
ATOM 5727 C CA . PRO B 1 310 ? -20.641 -10.805 -2.652 1 97.06 310 PRO B CA 1
ATOM 5728 C C . PRO B 1 310 ? -20.312 -10.945 -1.167 1 97.06 310 PRO B C 1
ATOM 5730 O O . PRO B 1 310 ? -21.219 -11.148 -0.35 1 97.06 310 PRO B O 1
ATOM 5733 N N . ALA B 1 311 ? -19 -10.828 -0.832 1 98.69 311 ALA B N 1
ATOM 5734 C CA . ALA B 1 311 ? -18.562 -11.125 0.531 1 98.69 311 ALA B CA 1
ATOM 5735 C C . ALA B 1 311 ? -17.594 -10.062 1.038 1 98.69 311 ALA B C 1
ATOM 5737 O O . ALA B 1 311 ? -16.953 -10.25 2.076 1 98.69 311 ALA B O 1
ATOM 5738 N N . GLN B 1 312 ? -17.438 -9 0.323 1 97.88 312 GLN B N 1
ATOM 5739 C CA . GLN B 1 312 ? -16.484 -7.965 0.695 1 97.88 312 GLN B CA 1
ATOM 5740 C C . GLN B 1 312 ? -17.016 -6.574 0.378 1 97.88 312 GLN B C 1
ATOM 5742 O O . GLN B 1 312 ? -17.672 -6.371 -0.652 1 97.88 312 GLN B O 1
ATOM 5747 N N . VAL B 1 313 ? -16.766 -5.609 1.286 1 97.69 313 VAL B N 1
ATOM 5748 C CA . VAL B 1 313 ? -17.25 -4.242 1.114 1 97.69 313 VAL B CA 1
ATOM 5749 C C . VAL B 1 313 ? -16.266 -3.262 1.741 1 97.69 313 VAL B C 1
ATOM 5751 O O . VAL B 1 313 ? -15.703 -3.527 2.811 1 97.69 313 VAL B O 1
ATOM 5754 N N . VAL B 1 314 ? -15.945 -2.164 1.07 1 97.12 314 VAL B N 1
ATOM 5755 C CA . VAL B 1 314 ? -15.172 -1.065 1.644 1 97.12 314 VAL B CA 1
ATOM 5756 C C . VAL B 1 314 ? -16.062 -0.246 2.578 1 97.12 314 VAL B C 1
ATOM 5758 O O . VAL B 1 314 ? -17.172 0.147 2.207 1 97.12 314 VAL B O 1
ATOM 5761 N N . VAL B 1 315 ? -15.562 0.01 3.77 1 98.62 315 VAL B N 1
ATOM 5762 C CA . VAL B 1 315 ? -16.266 0.794 4.777 1 98.62 315 VAL B CA 1
ATOM 5763 C C . VAL B 1 315 ? -15.453 2.033 5.133 1 98.62 315 VAL B C 1
ATOM 5765 O O . VAL B 1 315 ? -14.312 1.924 5.582 1 98.62 315 VAL B O 1
ATOM 5768 N N . THR B 1 316 ? -16.031 3.156 4.934 1 98.19 316 THR B N 1
ATOM 5769 C CA . THR B 1 316 ? -15.438 4.418 5.363 1 98.19 316 THR B CA 1
ATOM 5770 C C . THR B 1 316 ? -16.516 5.383 5.844 1 98.19 316 THR B C 1
ATOM 5772 O O . THR B 1 316 ? -17.562 4.953 6.336 1 98.19 316 THR B O 1
ATOM 5775 N N . GLU B 1 317 ? -16.266 6.695 5.824 1 98.56 317 GLU B N 1
ATOM 5776 C CA . GLU B 1 317 ? -17.266 7.617 6.355 1 98.56 317 GLU B CA 1
ATOM 5777 C C . GLU B 1 317 ? -17.188 8.977 5.66 1 98.56 317 GLU B C 1
ATOM 5779 O O . GLU B 1 317 ? -16.172 9.312 5.059 1 98.56 317 GLU B O 1
ATOM 5784 N N . VAL B 1 318 ? -18.25 9.672 5.727 1 98.31 318 VAL B N 1
ATOM 5785 C CA . VAL B 1 318 ? -18.234 11.062 5.289 1 98.31 318 VAL B CA 1
ATOM 5786 C C . VAL B 1 318 ? -17.359 11.883 6.219 1 98.31 318 VAL B C 1
ATOM 5788 O O . VAL B 1 318 ? -17.641 12.008 7.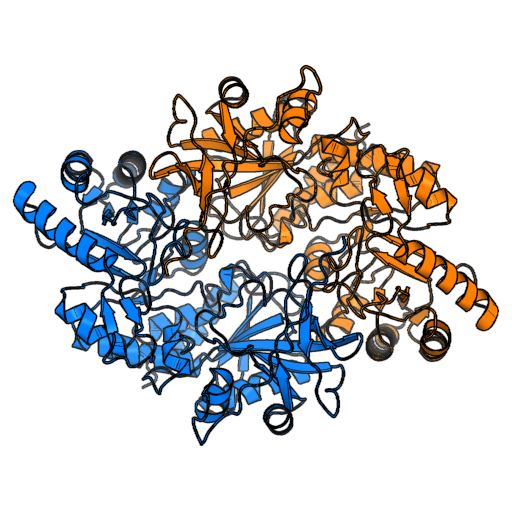414 1 98.31 318 VAL B O 1
ATOM 5791 N N . SER B 1 319 ? -16.312 12.43 5.695 1 97.31 319 SER B N 1
ATOM 5792 C CA . SER B 1 319 ? -15.375 13.227 6.477 1 97.31 319 SER B CA 1
ATOM 5793 C C . SER B 1 319 ? -15.75 14.703 6.465 1 97.31 319 SER B C 1
ATOM 5795 O O . SER B 1 319 ? -15.836 15.336 7.52 1 97.31 319 SER B O 1
ATOM 5797 N N . HIS B 1 320 ? -15.938 15.219 5.297 1 96.06 320 HIS B N 1
ATOM 5798 C CA . HIS B 1 320 ? -16.266 16.625 5.113 1 96.06 320 HIS B CA 1
ATOM 5799 C C . HIS B 1 320 ? -16.75 16.906 3.693 1 96.06 320 HIS B C 1
ATOM 5801 O O . HIS B 1 320 ? -16.844 15.984 2.877 1 96.06 320 HIS B O 1
ATOM 5807 N N . TYR B 1 321 ? -17.141 18.156 3.475 1 94.12 321 TYR B N 1
ATOM 5808 C CA . TYR B 1 321 ? -17.594 18.609 2.162 1 94.12 321 TYR B CA 1
ATOM 5809 C C . TYR B 1 321 ? -16.641 19.656 1.59 1 94.12 321 TYR B C 1
ATOM 5811 O O . TYR B 1 321 ? -15.984 20.391 2.34 1 94.12 321 TYR B O 1
ATOM 5819 N N . TRP B 1 322 ? -16.562 19.672 0.415 1 91.19 322 TRP B N 1
ATOM 5820 C CA . TRP B 1 322 ? -16 20.797 -0.323 1 91.19 322 TRP B CA 1
ATOM 5821 C C . TRP B 1 322 ? -16.781 21.047 -1.611 1 91.19 322 TRP B C 1
ATOM 5823 O O . TRP B 1 322 ? -16.844 20.172 -2.477 1 91.19 322 TRP B O 1
ATOM 5833 N N . GLY B 1 323 ? -17.375 22.172 -1.703 1 87.88 323 GLY B N 1
ATOM 5834 C CA . GLY B 1 323 ? -18.391 22.344 -2.732 1 87.88 323 GLY B CA 1
ATOM 5835 C C . GLY B 1 323 ? -19.531 21.344 -2.607 1 87.88 323 GLY B C 1
ATOM 5836 O O . GLY B 1 323 ? -20.109 21.188 -1.531 1 87.88 323 GLY B O 1
ATOM 5837 N N . ASP B 1 324 ? -19.828 20.672 -3.711 1 90.62 324 ASP B N 1
ATOM 5838 C CA . ASP B 1 324 ? -20.922 19.703 -3.725 1 90.62 324 ASP B CA 1
ATOM 5839 C C . ASP B 1 324 ? -20.406 18.281 -3.561 1 90.62 324 ASP B C 1
ATOM 5841 O O . ASP B 1 324 ? -21.156 17.312 -3.689 1 90.62 324 ASP B O 1
ATOM 5845 N N . ASN B 1 325 ? -19.125 18.25 -3.207 1 93.19 325 ASN B N 1
ATOM 5846 C CA . ASN B 1 325 ? -18.516 16.922 -3.156 1 93.19 325 ASN B CA 1
ATOM 5847 C C . ASN B 1 325 ? -18.406 16.406 -1.722 1 93.19 325 ASN B C 1
ATOM 5849 O O . ASN B 1 325 ? -18.312 17.203 -0.783 1 93.19 325 ASN B O 1
ATOM 5853 N N . VAL B 1 326 ? -18.453 15.133 -1.611 1 95.94 326 VAL B N 1
ATOM 5854 C CA . VAL B 1 326 ? -18.266 14.422 -0.349 1 95.94 326 VAL B CA 1
ATOM 5855 C C . VAL B 1 326 ? -16.875 13.805 -0.303 1 95.94 326 VAL B C 1
ATOM 5857 O O . VAL B 1 326 ? -16.469 13.086 -1.227 1 95.94 326 VAL B O 1
ATOM 5860 N N . TYR B 1 327 ? -16.172 14.117 0.749 1 95.19 327 TYR B N 1
ATOM 5861 C CA . TYR B 1 327 ? -14.836 13.562 0.939 1 95.19 327 TYR B CA 1
ATOM 5862 C C . TYR B 1 327 ? -14.836 12.5 2.031 1 95.19 327 TYR B C 1
ATOM 5864 O O . TYR B 1 327 ? -15.492 12.664 3.064 1 95.19 327 TYR B O 1
ATOM 5872 N N . THR B 1 328 ? -14.172 11.398 1.769 1 96.81 328 THR B N 1
ATOM 5873 C CA . THR B 1 328 ? -13.977 10.328 2.738 1 96.81 328 THR B CA 1
ATOM 5874 C C . THR B 1 328 ? -12.492 10.086 2.996 1 96.81 328 THR B C 1
ATOM 5876 O O . THR B 1 328 ? -11.656 10.414 2.158 1 96.81 328 THR B O 1
ATOM 5879 N N . PRO B 1 329 ? -12.203 9.539 4.207 1 95.75 329 PRO B N 1
ATOM 5880 C CA . PRO B 1 329 ? -10.836 9.039 4.344 1 95.75 329 PRO B CA 1
ATOM 5881 C C . PRO B 1 329 ? -10.438 8.094 3.213 1 95.75 329 PRO B C 1
ATOM 5883 O O . PRO B 1 329 ? -11.25 7.281 2.766 1 95.75 329 PRO B O 1
ATOM 5886 N N . GLY B 1 330 ? -9.219 8.297 2.701 1 93.19 330 GLY B N 1
ATOM 5887 C CA . GLY B 1 330 ? -8.672 7.453 1.647 1 93.19 330 GLY B CA 1
ATOM 5888 C C . GLY B 1 330 ? -7.895 6.262 2.176 1 93.19 330 GLY B C 1
ATOM 5889 O O . GLY B 1 330 ? -8.141 5.797 3.291 1 93.19 330 GLY B O 1
ATOM 5890 N N . GLY B 1 331 ? -7.004 5.66 1.347 1 92.62 331 GLY B N 1
ATOM 5891 C CA . GLY B 1 331 ? -6.207 4.492 1.691 1 92.62 331 GLY B CA 1
ATOM 5892 C C . GLY B 1 331 ? -6.836 3.188 1.234 1 92.62 331 GLY B C 1
ATOM 5893 O O . GLY B 1 331 ? -6.266 2.115 1.437 1 92.62 331 GLY B O 1
ATOM 5894 N N . VAL B 1 332 ? -7.988 3.312 0.606 1 93.62 332 VAL B N 1
ATOM 5895 C CA . VAL B 1 332 ? -8.695 2.115 0.165 1 93.62 332 VAL B CA 1
ATOM 5896 C C . VAL B 1 332 ? -9.203 2.312 -1.259 1 93.62 332 VAL B C 1
ATOM 5898 O O . VAL B 1 332 ? -10.031 1.534 -1.741 1 93.62 332 VAL B O 1
ATOM 5901 N N . PHE B 1 333 ? -8.664 3.363 -2.004 1 89.94 333 PHE B N 1
ATOM 5902 C CA . PHE B 1 333 ? -9.203 3.658 -3.324 1 89.94 333 PHE B CA 1
ATOM 5903 C C . PHE B 1 333 ? -8.094 3.744 -4.363 1 89.94 333 PHE B C 1
ATOM 5905 O O . PHE B 1 333 ? -8.297 4.285 -5.449 1 89.94 333 PHE B O 1
ATOM 5912 N N . SER B 1 334 ? -6.949 3.242 -4.07 1 84.69 334 SER B N 1
ATOM 5913 C CA . SER B 1 334 ? -5.848 3.309 -5.02 1 84.69 334 SER B CA 1
ATOM 5914 C C . SER B 1 334 ? -6.145 2.49 -6.273 1 84.69 334 SER B C 1
ATOM 5916 O O . SER B 1 334 ? -5.695 2.836 -7.367 1 84.69 334 SER B O 1
ATOM 5918 N N . PHE B 1 335 ? -6.812 1.429 -6.039 1 79.94 335 PHE B N 1
ATOM 5919 C CA . PHE B 1 335 ? -7.23 0.611 -7.172 1 79.94 335 PHE B CA 1
ATOM 5920 C C . PHE B 1 335 ? -8.75 0.628 -7.32 1 79.94 335 PHE B C 1
ATOM 5922 O O . PHE B 1 335 ? -9.461 0.03 -6.512 1 79.94 335 PHE B O 1
ATOM 5929 N N . VAL B 1 336 ? -9.141 1.521 -8.219 1 66.19 336 VAL B N 1
ATOM 5930 C CA . VAL B 1 336 ? -10.555 1.54 -8.586 1 66.19 336 VAL B CA 1
ATOM 5931 C C . VAL B 1 336 ? -10.711 1.253 -10.078 1 66.19 336 VAL B C 1
ATOM 5933 O O . VAL B 1 336 ? -10.094 1.917 -10.906 1 66.19 336 VAL B O 1
ATOM 5936 N N . SER B 1 337 ? -11.086 0.144 -10.391 1 59.88 337 SER B N 1
ATOM 5937 C CA . SER B 1 337 ? -11.109 -0.225 -11.805 1 59.88 337 SER B CA 1
ATOM 5938 C C . SER B 1 337 ? -12.523 -0.128 -12.375 1 59.88 337 SER B C 1
ATOM 5940 O O . SER B 1 337 ? -13.492 -0.529 -11.727 1 59.88 337 SER B O 1
ATOM 5942 N N . ASP B 1 338 ? -12.5 0.683 -13.391 1 54.34 338 ASP B N 1
ATOM 5943 C CA . ASP B 1 338 ? -13.727 0.717 -14.188 1 54.34 338 ASP B CA 1
ATOM 5944 C C . ASP B 1 338 ? -13.82 -0.501 -15.102 1 54.34 338 ASP B C 1
ATOM 5946 O O . ASP B 1 338 ? -14.656 -0.541 -16 1 54.34 338 ASP B O 1
ATOM 5950 N N . LEU B 1 339 ? -12.82 -1.292 -14.93 1 51.47 339 LEU B N 1
ATOM 5951 C CA . LEU B 1 339 ? -12.727 -2.402 -15.875 1 51.47 339 LEU B CA 1
ATOM 5952 C C . LEU B 1 339 ? -14.078 -3.088 -16.047 1 51.47 339 LEU B C 1
ATOM 5954 O O . LEU B 1 339 ? -14.383 -3.604 -17.125 1 51.47 339 LEU B O 1
ATOM 5958 N N . TYR B 1 340 ? -14.805 -2.971 -15.008 1 51.91 340 TYR B N 1
ATOM 5959 C CA . TYR B 1 340 ? -15.984 -3.818 -15.141 1 51.91 340 TYR B CA 1
ATOM 5960 C C . TYR B 1 340 ? -17.266 -2.994 -15.023 1 51.91 340 TYR B C 1
ATOM 5962 O O . TYR B 1 340 ? -18.359 -3.506 -15.25 1 51.91 340 TYR B O 1
ATOM 5970 N N . ASP B 1 341 ? -16.984 -1.698 -14.555 1 51.56 341 ASP B N 1
ATOM 5971 C CA . ASP B 1 341 ? -18.188 -0.87 -14.461 1 51.56 341 ASP B CA 1
ATOM 5972 C C . ASP B 1 341 ? -18.047 0.405 -15.289 1 51.56 341 ASP B C 1
ATOM 5974 O O . ASP B 1 341 ? -17.219 1.268 -14.969 1 51.56 341 ASP B O 1
ATOM 5978 N N . PRO B 1 342 ? -18.438 0.314 -16.625 1 49.91 342 PRO B N 1
ATOM 5979 C CA . PRO B 1 342 ? -18.328 1.518 -17.453 1 49.91 342 PRO B CA 1
ATOM 5980 C C . PRO B 1 342 ? -18.859 2.768 -16.766 1 49.91 342 PRO B C 1
ATOM 5982 O O . PRO B 1 342 ? -18.578 3.887 -17.203 1 49.91 342 PRO B O 1
ATOM 5985 N N . GLU B 1 343 ? -19.766 2.643 -15.875 1 56.69 343 GLU B N 1
ATOM 5986 C CA . GLU B 1 343 ? -20.391 3.771 -15.188 1 56.69 343 GLU B CA 1
ATOM 5987 C C . GLU B 1 343 ? -19.656 4.109 -13.898 1 56.69 343 GLU B C 1
ATOM 5989 O O . GLU B 1 343 ? -18.953 3.262 -13.336 1 56.69 343 GLU B O 1
ATOM 5994 N N . PRO B 1 344 ? -19.719 5.316 -13.617 1 62.47 344 PRO B N 1
ATOM 5995 C CA . PRO B 1 344 ? -19.141 5.691 -12.32 1 62.47 344 PRO B CA 1
ATOM 5996 C C . PRO B 1 344 ? -19.547 4.738 -11.203 1 62.47 344 PRO B C 1
ATOM 5998 O O . PRO B 1 344 ? -20.703 4.297 -11.148 1 62.47 344 PRO B O 1
ATOM 6001 N N . MET B 1 345 ? -18.609 4.289 -10.523 1 81.31 345 MET B N 1
ATOM 6002 C CA . MET B 1 345 ? -18.875 3.525 -9.305 1 81.31 345 MET B CA 1
ATOM 6003 C C . MET B 1 345 ? -19.688 4.344 -8.312 1 81.31 345 MET B C 1
ATOM 6005 O O . MET B 1 345 ? -19.516 5.559 -8.211 1 81.31 345 MET B O 1
ATOM 6009 N N . TRP B 1 346 ? -20.688 3.688 -7.715 1 89.5 346 TRP B N 1
ATOM 6010 C CA . TRP B 1 346 ? -21.531 4.352 -6.723 1 89.5 346 TRP B CA 1
ATOM 6011 C C . TRP B 1 346 ? -21.266 3.791 -5.328 1 89.5 346 TRP B C 1
ATOM 6013 O O . TRP B 1 346 ? -20.922 2.617 -5.18 1 89.5 346 TRP B O 1
ATOM 6023 N N . ALA B 1 347 ? -21.484 4.699 -4.383 1 95.31 347 ALA B N 1
ATOM 6024 C CA . ALA B 1 347 ? -21.438 4.285 -2.982 1 95.31 347 ALA B CA 1
ATOM 6025 C C . ALA B 1 347 ? -22.812 4.457 -2.32 1 95.31 347 ALA B C 1
ATOM 6027 O O . ALA B 1 347 ? -23.594 5.316 -2.727 1 95.31 347 ALA B O 1
ATOM 6028 N N . ALA B 1 348 ? -23.125 3.586 -1.41 1 97.69 348 ALA B N 1
ATOM 6029 C CA . ALA B 1 348 ? -24.25 3.783 -0.508 1 97.69 348 ALA B CA 1
ATOM 6030 C C . ALA B 1 348 ? -23.828 4.512 0.762 1 97.69 348 ALA B C 1
ATOM 6032 O O . ALA B 1 348 ? -22.734 4.258 1.293 1 97.69 348 ALA B O 1
ATOM 6033 N N . VAL B 1 349 ? -24.688 5.43 1.281 1 98.62 349 VAL B N 1
ATOM 6034 C CA . VAL B 1 349 ? -24.297 6.234 2.439 1 98.62 349 VAL B CA 1
ATOM 6035 C C . VAL B 1 349 ? -25.453 6.273 3.439 1 98.62 349 VAL B C 1
ATOM 6037 O O . VAL B 1 349 ? -26.609 6.445 3.053 1 98.62 349 VAL B O 1
ATOM 6040 N N . GLY B 1 350 ? -25.141 6.066 4.73 1 98.38 350 GLY B N 1
ATOM 6041 C CA . GLY B 1 350 ? -26.156 6.18 5.762 1 98.38 350 GLY B CA 1
ATOM 6042 C C . GLY B 1 350 ? -25.672 5.75 7.133 1 98.38 350 GLY B C 1
ATOM 6043 O O . GLY B 1 350 ? -24.516 5.348 7.289 1 98.38 350 GLY B O 1
ATOM 6044 N N . HIS B 1 351 ? -26.531 5.875 8.188 1 98.31 351 HIS B N 1
ATOM 6045 C CA . HIS B 1 351 ? -26.203 5.504 9.562 1 98.31 351 HIS B CA 1
ATOM 6046 C C . HIS B 1 351 ? -26.875 4.199 9.961 1 98.31 351 HIS B C 1
ATOM 6048 O O . HIS B 1 351 ? -26.688 3.717 11.078 1 98.31 351 HIS B O 1
ATOM 6054 N N . ASP B 1 352 ? -27.641 3.625 9.094 1 98.06 352 ASP B N 1
ATOM 6055 C CA . ASP B 1 352 ? -28.219 2.285 9.164 1 98.06 352 ASP B CA 1
ATOM 6056 C C . ASP B 1 352 ? -28.516 1.732 7.773 1 98.06 352 ASP B C 1
ATOM 6058 O O . ASP B 1 352 ? -28.266 2.404 6.77 1 98.06 352 ASP B O 1
ATOM 6062 N N . LEU B 1 353 ? -28.891 0.468 7.711 1 97.56 353 LEU B N 1
ATOM 6063 C CA . LEU B 1 353 ? -29.094 -0.174 6.418 1 97.56 353 LEU B CA 1
ATOM 6064 C C . LEU B 1 353 ? -30.156 0.557 5.609 1 97.56 353 LEU B C 1
ATOM 6066 O O . LEU B 1 353 ? -30.031 0.701 4.391 1 97.56 353 LEU B O 1
ATOM 6070 N N . ASP B 1 354 ? -31.234 1.016 6.234 1 97.12 354 ASP B N 1
ATOM 6071 C CA . ASP B 1 354 ? -32.344 1.666 5.543 1 97.12 354 ASP B CA 1
ATOM 6072 C C . ASP B 1 354 ? -31.891 2.979 4.902 1 97.12 354 ASP B C 1
ATOM 6074 O O . ASP B 1 354 ? -32.219 3.246 3.74 1 97.12 354 ASP B O 1
ATOM 6078 N N . THR B 1 355 ? -31.188 3.764 5.668 1 97.12 355 THR B N 1
ATOM 6079 C CA . THR B 1 355 ? -30.719 5.023 5.117 1 97.12 355 THR B CA 1
ATOM 6080 C C . THR B 1 355 ? -29.656 4.781 4.047 1 97.12 355 THR B C 1
ATOM 6082 O O . THR B 1 355 ? -29.578 5.52 3.064 1 97.12 355 THR B O 1
ATOM 6085 N N . ALA B 1 356 ? -28.828 3.77 4.203 1 97.12 356 ALA B N 1
ATOM 6086 C CA . ALA B 1 356 ? -27.828 3.42 3.193 1 97.12 356 ALA B CA 1
ATOM 6087 C C . ALA B 1 356 ? -28.5 2.988 1.893 1 97.12 356 ALA B C 1
ATOM 6089 O O . ALA B 1 356 ? -28 3.268 0.804 1 97.12 356 ALA B O 1
ATOM 6090 N N . ARG B 1 357 ? -29.625 2.377 1.955 1 95.44 357 ARG B N 1
ATOM 6091 C CA . ARG B 1 357 ? -30.359 1.912 0.786 1 95.44 357 ARG B CA 1
ATOM 6092 C C . ARG B 1 357 ? -30.906 3.086 -0.023 1 95.44 357 ARG B C 1
ATOM 6094 O O . ARG B 1 357 ? -31.047 2.994 -1.245 1 95.44 357 ARG B O 1
ATOM 6101 N N . ARG B 1 358 ? -31.109 4.172 0.65 1 94.94 358 ARG B N 1
ATOM 6102 C CA . ARG B 1 358 ? -31.859 5.262 0.031 1 94.94 358 ARG B CA 1
ATOM 6103 C C . ARG B 1 358 ? -30.906 6.297 -0.571 1 94.94 358 ARG B C 1
ATOM 6105 O O . ARG B 1 358 ? -31.328 7.145 -1.362 1 94.94 358 ARG B O 1
ATOM 6112 N N . THR B 1 359 ? -29.672 6.262 -0.176 1 96.38 359 THR B N 1
ATOM 6113 C CA . THR B 1 359 ? -28.766 7.328 -0.581 1 96.38 359 THR B CA 1
ATOM 6114 C C . THR B 1 359 ? -27.594 6.762 -1.374 1 96.38 359 THR B C 1
ATOM 6116 O O . THR B 1 359 ? -26.906 5.844 -0.913 1 96.38 359 THR B O 1
ATOM 6119 N N . ARG B 1 360 ? -27.406 7.305 -2.6 1 94.06 360 ARG B N 1
ATOM 6120 C CA . ARG B 1 360 ? -26.297 6.957 -3.469 1 94.06 360 ARG B CA 1
ATOM 6121 C C . ARG B 1 360 ? -25.469 8.188 -3.828 1 94.06 360 ARG B C 1
ATOM 6123 O O . ARG B 1 360 ? -26.031 9.258 -4.09 1 94.06 360 ARG B O 1
ATOM 6130 N N . ILE B 1 361 ? -24.156 8.023 -3.736 1 95 361 ILE B N 1
ATOM 6131 C CA . ILE B 1 361 ? -23.281 9.086 -4.195 1 95 361 ILE B CA 1
ATOM 6132 C C . ILE B 1 361 ? -22.281 8.523 -5.207 1 95 361 ILE B C 1
ATOM 6134 O O . ILE B 1 361 ? -21.719 7.441 -5.008 1 95 361 ILE B O 1
ATOM 6138 N N . PRO B 1 362 ? -22.062 9.164 -6.328 1 91.81 362 PRO B N 1
ATOM 6139 C CA . PRO B 1 362 ? -21.156 8.656 -7.363 1 91.81 362 PRO B CA 1
ATOM 6140 C C . PRO B 1 362 ? -19.688 8.859 -7.02 1 91.81 362 PRO B C 1
ATOM 6142 O O . PRO B 1 362 ? -19.297 9.938 -6.543 1 91.81 362 PRO B O 1
ATOM 6145 N N . TYR B 1 363 ? -18.906 7.891 -7.242 1 90.94 363 TYR B N 1
ATOM 6146 C CA . TYR B 1 363 ? -17.453 8.039 -7.129 1 90.94 363 TYR B CA 1
ATOM 6147 C C . TYR B 1 363 ? -16.922 8.953 -8.227 1 90.94 363 TYR B C 1
ATOM 6149 O O . TYR B 1 363 ? -17.234 8.789 -9.398 1 90.94 363 TYR B O 1
ATOM 6157 N N . LEU B 1 364 ? -16.094 9.891 -7.812 1 87.5 364 LEU B N 1
ATOM 6158 C CA . LEU B 1 364 ? -15.523 10.812 -8.781 1 87.5 364 LEU B CA 1
ATOM 6159 C C . LEU B 1 364 ? -14.055 10.492 -9.039 1 87.5 364 LEU B C 1
ATOM 6161 O O . LEU B 1 364 ? -13.672 10.195 -10.18 1 87.5 364 LEU B O 1
ATOM 6165 N N . TYR B 1 365 ? -13.273 10.539 -8.023 1 81.38 365 TYR B N 1
ATOM 6166 C CA . TYR B 1 365 ? -11.852 10.273 -8.195 1 81.38 365 TYR B CA 1
ATOM 6167 C C . TYR B 1 365 ? -11.156 10.148 -6.844 1 81.38 365 TYR B C 1
ATOM 6169 O O . TYR B 1 365 ? -11.766 10.367 -5.797 1 81.38 365 TYR B O 1
ATOM 6177 N N . ASN B 1 366 ? -9.984 9.578 -7.039 1 76.88 366 ASN B N 1
ATOM 6178 C CA . ASN B 1 366 ? -8.953 9.758 -6.027 1 76.88 366 ASN B CA 1
ATOM 6179 C C . ASN B 1 366 ? -7.688 10.375 -6.621 1 76.88 366 ASN B C 1
ATOM 6181 O O . ASN B 1 366 ? -7.379 10.164 -7.793 1 76.88 366 ASN B O 1
ATOM 6185 N N . GLN B 1 367 ? -7.113 11.312 -6.055 1 71.5 367 GLN B N 1
ATOM 6186 C CA . GLN B 1 367 ? -5.906 11.953 -6.562 1 71.5 367 GLN B CA 1
ATOM 6187 C C . GLN B 1 367 ? -4.836 12.055 -5.477 1 71.5 367 GLN B C 1
ATOM 6189 O O . GLN B 1 367 ? -5.145 11.977 -4.285 1 71.5 367 GLN B O 1
ATOM 6194 N N . MET B 1 368 ? -3.537 12.188 -6.137 1 63.19 368 MET B N 1
ATOM 6195 C CA . MET B 1 368 ? -2.322 12.484 -5.383 1 63.19 368 MET B CA 1
ATOM 6196 C C . MET B 1 368 ? -1.985 11.352 -4.426 1 63.19 368 MET B C 1
ATOM 6198 O O . MET B 1 368 ? -1.64 10.25 -4.855 1 63.19 368 MET B O 1
ATOM 6202 N N . VAL B 1 369 ? -2.119 10.758 -3.67 1 73 369 VAL B N 1
ATOM 6203 C CA . VAL B 1 369 ? -1.676 9.695 -2.775 1 73 369 VAL B CA 1
ATOM 6204 C C . VAL B 1 369 ? -2.887 9.031 -2.121 1 73 369 VAL B C 1
ATOM 6206 O O . VAL B 1 369 ? -2.785 8.5 -1.014 1 73 369 VAL B O 1
ATOM 6209 N N . ASP B 1 370 ? -4.02 9.133 -2.711 1 82.25 370 ASP B N 1
ATOM 6210 C CA . ASP B 1 370 ? -5.23 8.516 -2.182 1 82.25 370 ASP B CA 1
ATOM 6211 C C . ASP B 1 370 ? -5.5 8.977 -0.75 1 82.25 370 ASP B C 1
ATOM 6213 O O . ASP B 1 370 ? -5.793 8.156 0.123 1 82.25 370 ASP B O 1
ATOM 6217 N N . ALA B 1 371 ? -5.355 10.258 -0.558 1 88.88 371 ALA B N 1
ATOM 6218 C CA . ALA B 1 371 ? -5.625 10.805 0.768 1 88.88 371 ALA B CA 1
ATOM 6219 C C . ALA B 1 371 ? -7.117 10.766 1.087 1 88.88 371 ALA B C 1
ATOM 6221 O O . ALA B 1 371 ? -7.508 10.594 2.246 1 88.88 371 ALA B O 1
ATOM 6222 N N . HIS B 1 372 ? -7.891 10.977 0.003 1 93.06 372 HIS B N 1
ATOM 6223 C CA . HIS B 1 372 ? -9.344 10.938 0.137 1 93.06 372 HIS B CA 1
ATOM 6224 C C . HIS B 1 372 ? -9.984 10.188 -1.024 1 93.06 372 HIS B C 1
ATOM 6226 O O . HIS B 1 372 ? -9.461 10.195 -2.141 1 93.06 372 HIS B O 1
ATOM 6232 N N . GLY B 1 373 ? -11.094 9.5 -0.689 1 93.06 373 GLY B N 1
ATOM 6233 C CA . GLY B 1 373 ? -12.078 9.25 -1.726 1 93.06 373 GLY B CA 1
ATOM 6234 C C . GLY B 1 373 ? -13.023 10.414 -1.946 1 93.06 373 GLY B C 1
ATOM 6235 O O . GLY B 1 373 ? -13.602 10.945 -0.992 1 93.06 373 GLY B O 1
ATOM 6236 N N . VAL B 1 374 ? -13.164 10.859 -3.164 1 92.31 374 VAL B N 1
ATOM 6237 C CA . VAL B 1 374 ? -14.023 12 -3.463 1 92.31 374 VAL B CA 1
ATOM 6238 C C . VAL B 1 374 ? -15.273 11.523 -4.203 1 92.31 374 VAL B C 1
ATOM 6240 O O . VAL B 1 374 ? -15.172 10.828 -5.219 1 92.31 374 VAL B O 1
ATOM 6243 N N . PHE B 1 375 ? -16.359 11.875 -3.684 1 93.44 375 PHE B N 1
ATOM 6244 C CA . PHE B 1 375 ? -17.656 11.484 -4.23 1 93.44 375 PHE B CA 1
ATOM 6245 C C . PHE B 1 375 ? -18.516 12.719 -4.523 1 93.44 375 PHE B C 1
ATOM 6247 O O . PHE B 1 375 ? -18.344 13.766 -3.902 1 93.44 375 PHE B O 1
ATOM 6254 N N . GLY B 1 376 ? -19.422 12.492 -5.5 1 93.12 376 GLY B N 1
ATOM 6255 C CA . GLY B 1 376 ? -20.453 13.508 -5.676 1 93.12 376 GLY B CA 1
ATOM 6256 C C . GLY B 1 376 ? -21.438 13.562 -4.523 1 93.12 376 GLY B C 1
ATOM 6257 O O . GLY B 1 376 ? -21.547 12.617 -3.74 1 93.12 376 GLY B O 1
ATOM 6258 N N . GLY B 1 377 ? -22.156 14.688 -4.453 1 93.25 377 GLY B N 1
ATOM 6259 C CA . GLY B 1 377 ? -23.125 14.852 -3.385 1 93.25 377 GLY B CA 1
ATOM 6260 C C . GLY B 1 377 ? -24.453 14.188 -3.676 1 93.25 377 GLY B C 1
ATOM 6261 O O . GLY B 1 377 ? -24.562 13.398 -4.613 1 93.25 377 GLY B O 1
ATOM 6262 N N . ALA B 1 378 ? -25.281 14.305 -2.695 1 93.06 378 ALA B N 1
ATOM 6263 C CA . ALA B 1 378 ? -26.688 13.891 -2.771 1 93.06 378 ALA B CA 1
ATOM 6264 C C . ALA B 1 378 ? -27.609 14.961 -2.186 1 93.06 378 ALA B C 1
ATOM 6266 O O . ALA B 1 378 ? -27.141 15.953 -1.63 1 93.06 378 ALA B O 1
ATOM 6267 N N . ASP B 1 379 ? -28.859 14.844 -2.428 1 92.69 379 ASP B N 1
ATOM 6268 C CA . ASP B 1 379 ? -29.875 15.711 -1.842 1 92.69 379 ASP B CA 1
ATOM 6269 C C . ASP B 1 379 ? -30.891 14.906 -1.051 1 92.69 379 ASP B C 1
ATOM 6271 O O . ASP B 1 379 ? -31.719 14.188 -1.635 1 92.69 379 ASP B O 1
ATOM 6275 N N . PRO B 1 380 ? -30.953 15.062 0.149 1 94.19 380 PRO B N 1
ATOM 6276 C CA . PRO B 1 380 ? -30.062 15.875 0.986 1 94.19 380 PRO B CA 1
ATOM 6277 C C . PRO B 1 380 ? -28.641 15.312 1.059 1 94.19 380 PRO B C 1
ATOM 6279 O O . PRO B 1 380 ? -28.422 14.133 0.794 1 94.19 380 PRO B O 1
ATOM 6282 N N . MET B 1 381 ? -27.703 16.172 1.449 1 95.31 381 MET B N 1
ATOM 6283 C CA . MET B 1 381 ? -26.328 15.75 1.669 1 95.31 381 MET B CA 1
ATOM 6284 C C . MET B 1 381 ? -26.234 14.758 2.826 1 95.31 381 MET B C 1
ATOM 6286 O O . MET B 1 381 ? -26.859 14.961 3.867 1 95.31 381 MET B O 1
ATOM 6290 N N . PRO B 1 382 ? -25.469 13.68 2.582 1 97.25 382 PRO B N 1
ATOM 6291 C CA . PRO B 1 382 ? -25.266 12.805 3.738 1 97.25 382 PRO B CA 1
ATOM 6292 C C . PRO B 1 382 ? -24.531 13.5 4.887 1 97.25 382 PRO B C 1
ATOM 6294 O O . PRO B 1 382 ? -23.766 14.438 4.656 1 97.25 382 PRO B O 1
ATOM 6297 N N . ALA B 1 383 ? -24.828 13.078 6.098 1 97.38 383 ALA B N 1
ATOM 6298 C CA . ALA B 1 383 ? -24.266 13.734 7.27 1 97.38 383 ALA B CA 1
ATOM 6299 C C . ALA B 1 383 ? -22.797 13.344 7.461 1 97.38 383 ALA B C 1
ATOM 6301 O O . ALA B 1 383 ? -22.406 12.219 7.16 1 97.38 383 ALA B O 1
ATOM 6302 N N . ILE B 1 384 ? -21.984 14.281 7.953 1 97.44 384 ILE B N 1
ATOM 6303 C CA . ILE B 1 384 ? -20.625 13.953 8.375 1 97.44 384 ILE B CA 1
ATOM 6304 C C . ILE B 1 384 ? -20.672 12.844 9.422 1 97.44 384 ILE B C 1
ATOM 6306 O O . ILE B 1 384 ? -21.422 12.914 10.391 1 97.44 384 ILE B O 1
ATOM 6310 N N . GLY B 1 385 ? -19.922 11.766 9.164 1 97.62 385 GLY B N 1
ATOM 6311 C CA . GLY B 1 385 ? -19.938 10.625 10.07 1 97.62 385 GLY B CA 1
ATOM 6312 C C . GLY B 1 385 ? -20.75 9.461 9.555 1 97.62 385 GLY B C 1
ATOM 6313 O O . GLY B 1 385 ? -20.625 8.336 10.047 1 97.62 385 GLY B O 1
ATOM 6314 N N . ASP B 1 386 ? -21.609 9.727 8.562 1 98.62 386 ASP B N 1
ATOM 6315 C CA . ASP B 1 386 ? -22.344 8.625 7.945 1 98.62 386 ASP B CA 1
ATOM 6316 C C . ASP B 1 386 ? -21.391 7.613 7.324 1 98.62 386 ASP B C 1
ATOM 6318 O O . ASP B 1 386 ? -20.328 7.988 6.805 1 98.62 386 ASP B O 1
ATOM 6322 N N . THR B 1 387 ? -21.812 6.312 7.453 1 98.81 387 THR B N 1
ATOM 6323 C CA . THR B 1 387 ? -21.047 5.242 6.828 1 98.81 387 THR B CA 1
ATOM 6324 C C . THR B 1 387 ? -21.141 5.32 5.309 1 98.81 387 THR B C 1
ATOM 6326 O O . THR B 1 387 ? -22.219 5.555 4.762 1 98.81 387 THR B O 1
ATOM 6329 N N . VAL B 1 388 ? -20.047 5.246 4.633 1 98.69 388 VAL B N 1
ATOM 6330 C CA . VAL B 1 388 ? -19.969 5.121 3.182 1 98.69 388 VAL B CA 1
ATOM 6331 C C . VAL B 1 388 ? -19.562 3.699 2.807 1 98.69 388 VAL B C 1
ATOM 6333 O O . VAL B 1 388 ? -18.531 3.203 3.264 1 98.69 388 VAL B O 1
ATOM 6336 N N . LEU B 1 389 ? -20.391 3.016 1.978 1 98.25 389 LEU B N 1
ATOM 6337 C CA . LEU B 1 389 ? -20.156 1.64 1.547 1 98.25 389 LEU B CA 1
ATOM 6338 C C . LEU B 1 389 ? -19.859 1.579 0.053 1 98.25 389 LEU B C 1
ATOM 6340 O O . LEU B 1 389 ? -20.641 2.086 -0.761 1 98.25 389 LEU B O 1
ATOM 6344 N N . VAL B 1 390 ? -18.766 0.957 -0.314 1 95.06 390 VAL B N 1
ATOM 6345 C CA . VAL B 1 390 ? -18.406 0.755 -1.714 1 95.06 390 VAL B CA 1
ATOM 6346 C C . VAL B 1 390 ? -18.141 -0.727 -1.973 1 95.06 390 VAL B C 1
ATOM 6348 O O . VAL B 1 390 ? -17.359 -1.358 -1.264 1 95.06 390 VAL B O 1
ATOM 6351 N N . VAL B 1 391 ? -18.844 -1.303 -2.918 1 93.38 391 VAL B N 1
ATOM 6352 C CA . VAL B 1 391 ? -18.594 -2.662 -3.389 1 93.38 391 VAL B CA 1
ATOM 6353 C C . VAL B 1 391 ? -18.047 -2.623 -4.812 1 93.38 391 VAL B C 1
ATOM 6355 O O . VAL B 1 391 ? -18.719 -2.152 -5.73 1 93.38 391 VAL B O 1
ATOM 6358 N N . HIS B 1 392 ? -16.844 -3.025 -4.938 1 89.56 392 HIS B N 1
ATOM 6359 C CA . HIS B 1 392 ? -16.188 -2.996 -6.238 1 89.56 392 HIS B CA 1
ATOM 6360 C C . HIS B 1 392 ? -15.227 -4.172 -6.398 1 89.56 392 HIS B C 1
ATOM 6362 O O . HIS B 1 392 ? -15.266 -5.117 -5.609 1 89.56 392 HIS B O 1
ATOM 6368 N N . HIS B 1 393 ? -14.516 -4.191 -7.547 1 87.19 393 HIS B N 1
ATOM 6369 C CA . HIS B 1 393 ? -13.445 -5.145 -7.797 1 87.19 393 HIS B CA 1
ATOM 6370 C C . HIS B 1 393 ? -12.172 -4.746 -7.055 1 87.19 393 HIS B C 1
ATOM 6372 O O . HIS B 1 393 ? -11.367 -3.961 -7.566 1 87.19 393 HIS B O 1
ATOM 6378 N N . PRO B 1 394 ? -11.93 -5.359 -5.879 1 87.81 394 PRO B N 1
ATOM 6379 C CA . PRO B 1 394 ? -10.859 -4.859 -5.012 1 87.81 394 PRO B CA 1
ATOM 6380 C C . PRO B 1 394 ? -9.484 -5.418 -5.383 1 87.81 394 PRO B C 1
ATOM 6382 O O . PRO B 1 394 ? -9.398 -6.488 -5.996 1 87.81 394 PRO B O 1
ATOM 6385 N N . GLN B 1 395 ? -8.445 -4.688 -5.168 1 90.94 395 GLN B N 1
ATOM 6386 C CA . GLN B 1 395 ? -7.047 -5.094 -5.039 1 90.94 395 GLN B CA 1
ATOM 6387 C C . GLN B 1 395 ? -6.445 -4.582 -3.732 1 90.94 395 GLN B C 1
ATOM 6389 O O . GLN B 1 395 ? -5.562 -3.719 -3.744 1 90.94 395 GLN B O 1
ATOM 6394 N N . ALA B 1 396 ? -6.895 -5.227 -2.641 1 94.56 396 ALA B N 1
ATOM 6395 C CA . ALA B 1 396 ? -6.617 -4.707 -1.304 1 94.56 396 ALA B CA 1
ATOM 6396 C C . ALA B 1 396 ? -5.121 -4.723 -1.009 1 94.56 396 ALA B C 1
ATOM 6398 O O . ALA B 1 396 ? -4.641 -3.975 -0.152 1 94.56 396 ALA B O 1
ATOM 6399 N N . PHE B 1 397 ? -4.34 -5.543 -1.65 1 94.62 397 PHE B N 1
ATOM 6400 C CA . PHE B 1 397 ? -2.916 -5.672 -1.367 1 94.62 397 PHE B CA 1
ATOM 6401 C C . PHE B 1 397 ? -2.158 -4.426 -1.812 1 94.62 397 PHE B C 1
ATOM 6403 O O . PHE B 1 397 ? -0.998 -4.234 -1.444 1 94.62 397 PHE B O 1
ATOM 6410 N N . VAL B 1 398 ? -2.811 -3.549 -2.664 1 92.75 398 VAL B N 1
ATOM 6411 C CA . VAL B 1 398 ? -2.133 -2.324 -3.074 1 92.75 398 VAL B CA 1
ATOM 6412 C C . VAL B 1 398 ? -2.643 -1.147 -2.244 1 92.75 398 VAL B C 1
ATOM 6414 O O . VAL B 1 398 ? -2.266 0.001 -2.486 1 92.75 398 VAL B O 1
ATOM 6417 N N . GLU B 1 399 ? -3.537 -1.415 -1.266 1 94.25 399 GLU B N 1
ATOM 6418 C CA . GLU B 1 399 ? -4.086 -0.382 -0.393 1 94.25 399 GLU B CA 1
ATOM 6419 C C . GLU B 1 399 ? -3.35 -0.337 0.942 1 94.25 399 GLU B C 1
ATOM 6421 O O . GLU B 1 399 ? -2.768 -1.336 1.37 1 94.25 399 GLU B O 1
ATOM 6426 N N . ARG B 1 400 ? -3.383 0.812 1.59 1 94.56 400 ARG B N 1
ATOM 6427 C CA . ARG B 1 400 ? -2.684 0.912 2.867 1 94.56 400 ARG B CA 1
ATOM 6428 C C . ARG B 1 400 ? -3.662 0.829 4.035 1 94.56 400 ARG B C 1
ATOM 6430 O O . ARG B 1 400 ? -3.25 0.691 5.188 1 94.56 400 ARG B O 1
ATOM 6437 N N . GLY B 1 401 ? -4.996 0.814 3.736 1 96.19 401 GLY B N 1
ATOM 6438 C CA . GLY B 1 401 ? -6 0.718 4.785 1 96.19 401 GLY B CA 1
ATOM 6439 C C . GLY B 1 401 ? -6.043 -0.648 5.445 1 96.19 401 GLY B C 1
ATOM 6440 O O . GLY B 1 401 ? -5.055 -1.387 5.422 1 96.19 401 GLY B O 1
ATOM 6441 N N . TYR B 1 402 ? -7.207 -0.969 6.141 1 97.94 402 TYR B N 1
ATOM 6442 C CA . TYR B 1 402 ? -7.336 -2.176 6.949 1 97.94 402 TYR B CA 1
ATOM 6443 C C . TYR B 1 402 ? -8.188 -3.223 6.234 1 97.94 402 TYR B C 1
ATOM 6445 O O . TYR B 1 402 ? -8.922 -2.902 5.297 1 97.94 402 TYR B O 1
ATOM 6453 N N . THR B 1 403 ? -8.031 -4.453 6.578 1 98.56 403 THR B N 1
ATOM 6454 C CA . THR B 1 403 ? -9.008 -5.504 6.336 1 98.56 403 THR B CA 1
ATOM 6455 C C . THR B 1 403 ? -9.586 -6.023 7.648 1 98.56 403 THR B C 1
ATOM 6457 O O . THR B 1 403 ? -8.898 -6.039 8.672 1 98.56 403 THR B O 1
ATOM 6460 N N . ALA B 1 404 ? -10.844 -6.352 7.656 1 98.81 404 ALA B N 1
ATOM 6461 C CA . ALA B 1 404 ? -11.516 -6.871 8.844 1 98.81 404 ALA B CA 1
ATOM 6462 C C . ALA B 1 404 ? -12.359 -8.102 8.5 1 98.81 404 ALA B C 1
ATOM 6464 O O . ALA B 1 404 ? -13.047 -8.117 7.48 1 98.81 404 ALA B O 1
ATOM 6465 N N . ALA B 1 405 ? -12.242 -9.086 9.281 1 98.88 405 ALA B N 1
ATOM 6466 C CA . ALA B 1 405 ? -13.016 -10.32 9.117 1 98.88 405 ALA B CA 1
ATOM 6467 C C . ALA B 1 405 ? -14.164 -10.383 10.109 1 98.88 405 ALA B C 1
ATOM 6469 O O . ALA B 1 405 ? -13.977 -10.148 11.305 1 98.88 405 ALA B O 1
ATOM 6470 N N . VAL B 1 406 ? -15.32 -10.664 9.617 1 98.88 406 VAL B N 1
ATOM 6471 C CA . VAL B 1 406 ? -16.516 -10.703 10.453 1 98.88 406 VAL B CA 1
ATOM 6472 C C . VAL B 1 406 ? -17.234 -12.039 10.273 1 98.88 406 VAL B C 1
ATOM 6474 O O . VAL B 1 406 ? -17.453 -12.484 9.141 1 98.88 406 VAL B O 1
ATOM 6477 N N . SER B 1 407 ? -17.578 -12.727 11.344 1 98.62 407 SER B N 1
ATOM 6478 C CA . SER B 1 407 ? -18.359 -13.961 11.344 1 98.62 407 SER B CA 1
ATOM 6479 C C . SER B 1 407 ? -19.766 -13.727 11.859 1 98.62 407 SER B C 1
ATOM 6481 O O . SER B 1 407 ? -20.078 -12.648 12.367 1 98.62 407 SER B O 1
ATOM 6483 N N . GLY B 1 408 ? -20.641 -14.641 11.633 1 98.19 408 GLY B N 1
ATOM 6484 C CA . GLY B 1 408 ? -21.953 -14.641 12.242 1 98.19 408 GLY B CA 1
ATOM 6485 C C . GLY B 1 408 ? -22.953 -13.758 11.508 1 98.19 408 GLY B C 1
ATOM 6486 O O . GLY B 1 408 ? -24.078 -13.562 11.984 1 98.19 408 GLY B O 1
ATOM 6487 N N . ILE B 1 409 ? -22.594 -13.25 10.352 1 98.44 409 ILE B N 1
ATOM 6488 C CA . ILE B 1 409 ? -23.484 -12.375 9.609 1 98.44 409 ILE B CA 1
ATOM 6489 C C . ILE B 1 409 ? -24.719 -13.156 9.164 1 98.44 409 ILE B C 1
ATOM 6491 O O . ILE B 1 409 ? -25.844 -12.68 9.312 1 98.44 409 ILE B O 1
ATOM 6495 N N . SER B 1 410 ? -24.562 -14.336 8.664 1 96.81 410 SER B N 1
ATOM 6496 C CA . SER B 1 410 ? -25.672 -15.148 8.141 1 96.81 410 SER B CA 1
ATOM 6497 C C . SER B 1 410 ? -26.625 -15.555 9.242 1 96.81 410 SER B C 1
ATOM 6499 O O . SER B 1 410 ? -27.812 -15.805 8.984 1 96.81 410 SER B O 1
ATOM 6501 N N . SER B 1 411 ? -26.141 -15.594 10.469 1 96 411 SER B N 1
ATOM 6502 C CA . SER B 1 411 ? -27 -15.992 11.586 1 96 411 SER B CA 1
ATOM 6503 C C . SER B 1 411 ? -27.594 -14.766 12.281 1 96 411 SER B C 1
ATOM 6505 O O . SER B 1 411 ? -28.297 -14.898 13.289 1 96 411 SER B O 1
ATOM 6507 N N . GLY B 1 412 ? -27.234 -13.633 11.836 1 96 412 GLY B N 1
ATOM 6508 C CA . GLY B 1 412 ? -27.812 -12.406 12.391 1 96 412 GLY B CA 1
ATOM 6509 C C . GLY B 1 412 ? -27.094 -11.938 13.641 1 96 412 GLY B C 1
ATOM 6510 O O . GLY B 1 412 ? -27.609 -11.109 14.391 1 96 412 GLY B O 1
ATOM 6511 N N . ALA B 1 413 ? -25.906 -12.508 13.883 1 97.38 413 ALA B N 1
ATOM 6512 C CA . ALA B 1 413 ? -25.094 -12.125 15.047 1 97.38 413 ALA B CA 1
ATOM 6513 C C . ALA B 1 413 ? -23.656 -11.828 14.641 1 97.38 413 ALA B C 1
ATOM 6515 O O . ALA B 1 413 ? -22.734 -12.531 15.055 1 97.38 413 ALA B O 1
ATOM 6516 N N . PRO B 1 414 ? -23.5 -10.758 13.938 1 98.19 414 PRO B N 1
ATOM 6517 C CA . PRO B 1 414 ? -22.156 -10.453 13.445 1 98.19 414 PRO B CA 1
ATOM 6518 C C . PRO B 1 414 ? -21.141 -10.234 14.57 1 98.19 414 PRO B C 1
ATOM 6520 O O . PRO B 1 414 ? -21.469 -9.602 15.586 1 98.19 414 PRO B O 1
ATOM 6523 N N . SER B 1 415 ? -20 -10.82 14.414 1 98.19 415 SER B N 1
ATOM 6524 C CA . SER B 1 415 ? -18.891 -10.672 15.344 1 98.19 415 SER B CA 1
ATOM 6525 C C . SER B 1 415 ? -17.594 -10.297 14.617 1 98.19 415 SER B C 1
ATOM 6527 O O . SER B 1 415 ? -17.172 -11 13.703 1 98.19 415 SER B O 1
ATOM 6529 N N . LEU B 1 416 ? -17.047 -9.133 15.008 1 98.56 416 LEU B N 1
ATOM 6530 C CA . LEU B 1 416 ? -15.742 -8.734 14.477 1 98.56 416 LEU B CA 1
ATOM 6531 C C . LEU B 1 416 ? -14.641 -9.648 14.992 1 98.56 416 LEU B C 1
ATOM 6533 O O . LEU B 1 416 ? -14.297 -9.609 16.172 1 98.56 416 LEU B O 1
ATOM 6537 N N . GLU B 1 417 ? -14.062 -10.469 14.133 1 98.56 417 GLU B N 1
ATOM 6538 C CA . GLU B 1 417 ? -13.086 -11.484 14.531 1 98.56 417 GLU B CA 1
ATOM 6539 C C . GLU B 1 417 ? -11.688 -10.898 14.617 1 98.56 417 GLU B C 1
ATOM 6541 O O . GLU B 1 417 ? -10.867 -11.328 15.43 1 98.56 417 GLU B O 1
ATOM 6546 N N . GLY B 1 418 ? -11.406 -9.961 13.75 1 98.44 418 GLY B N 1
ATOM 6547 C CA . GLY B 1 418 ? -10.086 -9.367 13.766 1 98.44 418 GLY B CA 1
ATOM 6548 C C . GLY B 1 418 ? -9.898 -8.273 12.727 1 98.44 418 GLY B C 1
ATOM 6549 O O . GLY B 1 418 ? -10.539 -8.305 11.672 1 98.44 418 GLY B O 1
ATOM 6550 N N . ILE B 1 419 ? -9.07 -7.254 13.055 1 98.5 419 ILE B N 1
ATOM 6551 C CA . ILE B 1 419 ? -8.633 -6.191 12.156 1 98.5 419 ILE B CA 1
ATOM 6552 C C . ILE B 1 419 ? -7.16 -6.379 11.812 1 98.5 419 ILE B C 1
ATOM 6554 O O . ILE B 1 419 ? -6.352 -6.711 12.688 1 98.5 419 ILE B O 1
ATOM 6558 N N . PHE B 1 420 ? -6.836 -6.199 10.539 1 98.62 420 PHE B N 1
ATOM 6559 C CA . PHE B 1 420 ? -5.473 -6.422 10.07 1 98.62 420 PHE B CA 1
ATOM 6560 C C . PHE B 1 420 ? -4.949 -5.195 9.336 1 98.62 420 PHE B C 1
ATOM 6562 O O . PHE B 1 420 ? -5.703 -4.516 8.633 1 98.62 420 PHE B O 1
ATOM 6569 N N . ASP B 1 421 ? -3.611 -4.906 9.523 1 97.56 421 ASP B N 1
ATOM 6570 C CA . ASP B 1 421 ? -2.988 -3.832 8.758 1 97.56 421 ASP B CA 1
ATOM 6571 C C . ASP B 1 421 ? -2.67 -4.285 7.332 1 97.56 421 ASP B C 1
ATOM 6573 O O . ASP B 1 421 ? -2.98 -5.418 6.953 1 97.56 421 ASP B O 1
ATOM 6577 N N . SER B 1 422 ? -2.119 -3.422 6.52 1 96.62 422 SER B N 1
ATOM 6578 C CA . SER B 1 422 ? -1.897 -3.65 5.094 1 96.62 422 SER B CA 1
ATOM 6579 C C . SER B 1 422 ? -0.802 -4.684 4.867 1 96.62 422 SER B C 1
ATOM 6581 O O . SER B 1 422 ? -0.622 -5.168 3.746 1 96.62 422 SER B O 1
ATOM 6583 N N . ALA B 1 423 ? -0.02 -5.066 5.879 1 97.12 423 ALA B N 1
ATOM 6584 C CA . ALA B 1 423 ? 0.988 -6.117 5.77 1 97.12 423 ALA B CA 1
ATOM 6585 C C . ALA B 1 423 ? 0.49 -7.422 6.391 1 97.12 423 ALA B C 1
ATOM 6587 O O . ALA B 1 423 ? 1.283 -8.32 6.684 1 97.12 423 ALA B O 1
ATOM 6588 N N . CYS B 1 424 ? -0.799 -7.523 6.68 1 97.12 424 CYS B N 1
ATOM 6589 C CA . CYS B 1 424 ? -1.488 -8.742 7.086 1 97.12 424 CYS B CA 1
ATOM 6590 C C . CYS B 1 424 ? -1.166 -9.102 8.531 1 97.12 424 CYS B C 1
ATOM 6592 O O . CYS B 1 424 ? -1.066 -10.273 8.875 1 97.12 424 CYS B O 1
ATOM 6594 N N . ASN B 1 425 ? -0.922 -8.117 9.398 1 97.69 425 ASN B N 1
ATOM 6595 C CA . ASN B 1 425 ? -0.744 -8.352 10.828 1 97.69 425 ASN B CA 1
ATOM 6596 C C . ASN B 1 425 ? -1.997 -7.977 11.617 1 97.69 425 ASN B C 1
ATOM 6598 O O . ASN B 1 425 ? -2.576 -6.91 11.406 1 97.69 425 ASN B O 1
ATOM 6602 N N . GLN B 1 426 ? -2.359 -8.875 12.484 1 98.25 426 GLN B N 1
ATOM 6603 C CA . GLN B 1 426 ? -3.529 -8.562 13.297 1 98.25 426 GLN B CA 1
ATOM 6604 C C . GLN B 1 426 ? -3.223 -7.453 14.297 1 98.25 426 GLN B C 1
ATOM 6606 O O . GLN B 1 426 ? -2.158 -7.449 14.922 1 98.25 426 GLN B O 1
ATOM 6611 N N . LEU B 1 427 ? -4.18 -6.59 14.438 1 97.62 427 LEU B N 1
ATOM 6612 C CA . LEU B 1 427 ? -4.02 -5.453 15.336 1 97.62 427 LEU B CA 1
ATOM 6613 C C . LEU B 1 427 ? -4.855 -5.633 16.594 1 97.62 427 LEU B C 1
ATOM 6615 O O . LEU B 1 427 ? -5.945 -6.203 16.547 1 97.62 427 LEU B O 1
ATOM 6619 N N . GLY B 1 428 ? -4.305 -5.16 17.672 1 95.94 428 GLY B N 1
ATOM 6620 C CA . GLY B 1 428 ? -5.082 -5.055 18.891 1 95.94 428 GLY B CA 1
ATOM 6621 C C . GLY B 1 428 ? -5.898 -3.781 18.969 1 95.94 428 GLY B C 1
ATOM 6622 O O . GLY B 1 428 ? -5.949 -3.008 18.016 1 95.94 428 GLY B O 1
ATOM 6623 N N . PRO B 1 429 ? -6.617 -3.551 20.109 1 92.69 429 PRO B N 1
ATOM 6624 C CA . PRO B 1 429 ? -7.469 -2.371 20.281 1 92.69 429 PRO B CA 1
ATOM 6625 C C . PRO B 1 429 ? -6.684 -1.062 20.203 1 92.69 429 PRO B C 1
ATOM 6627 O O . PRO B 1 429 ? -7.254 -0.011 19.906 1 92.69 429 PRO B O 1
ATOM 6630 N N . ASP B 1 430 ? -5.418 -1.124 20.453 1 91.5 430 ASP B N 1
ATOM 6631 C CA . ASP B 1 430 ? -4.574 0.065 20.391 1 91.5 430 ASP B CA 1
ATOM 6632 C C . ASP B 1 430 ? -3.936 0.215 19.016 1 91.5 430 ASP B C 1
ATOM 6634 O O . ASP B 1 430 ? -3.09 1.088 18.797 1 91.5 430 ASP B O 1
ATOM 6638 N N . PHE B 1 431 ? -4.242 -0.712 18.062 1 93.12 431 PHE B N 1
ATOM 6639 C CA . PHE B 1 431 ? -3.793 -0.724 16.672 1 93.12 431 PHE B CA 1
ATOM 6640 C C . PHE B 1 431 ? -2.318 -1.1 16.594 1 93.12 431 PHE B C 1
ATOM 6642 O O . PHE B 1 431 ? -1.653 -0.802 15.594 1 93.12 431 PHE B O 1
ATOM 6649 N N . ASN B 1 432 ? -1.78 -1.677 17.672 1 94.19 432 ASN B N 1
ATOM 6650 C CA . ASN B 1 432 ? -0.481 -2.336 17.594 1 94.19 432 ASN B CA 1
ATOM 6651 C C . ASN B 1 432 ? -0.623 -3.807 17.203 1 94.19 432 ASN B C 1
ATOM 6653 O O . ASN B 1 432 ? -1.665 -4.418 17.438 1 94.19 432 ASN B O 1
ATOM 6657 N N . VAL B 1 433 ? 0.433 -4.32 16.641 1 96.38 433 VAL B N 1
ATOM 6658 C CA . VAL B 1 433 ? 0.4 -5.695 16.156 1 96.38 433 VAL B CA 1
ATOM 6659 C C . VAL B 1 433 ? 0.34 -6.656 17.344 1 96.38 433 VAL B C 1
ATOM 6661 O O . VAL B 1 433 ? 1.118 -6.531 18.281 1 96.38 433 VAL B O 1
ATOM 6664 N N . LEU B 1 434 ? -0.546 -7.57 17.297 1 97 434 LEU B N 1
ATOM 6665 C CA . LEU B 1 434 ? -0.633 -8.625 18.312 1 97 434 LEU B CA 1
ATOM 6666 C C . LEU B 1 434 ? 0.471 -9.656 18.109 1 97 434 LEU B C 1
ATOM 6668 O O . LEU B 1 434 ? 0.957 -9.844 16.984 1 97 434 LEU B O 1
ATOM 6672 N N . PRO B 1 435 ? 0.871 -10.312 19.219 1 95.44 435 PRO B N 1
ATOM 6673 C CA . PRO B 1 435 ? 1.775 -11.445 19.047 1 95.44 435 PRO B CA 1
ATOM 6674 C C . PRO B 1 435 ? 1.217 -12.492 18.078 1 95.44 435 PRO B C 1
ATOM 6676 O O . PRO B 1 435 ? 0.014 -12.766 18.094 1 95.44 435 PRO B O 1
ATOM 6679 N N . LEU B 1 436 ? 2.084 -13.008 17.266 1 96.06 436 LEU B N 1
ATOM 6680 C CA . LEU B 1 436 ? 1.684 -13.961 16.234 1 96.06 436 LEU B CA 1
ATOM 6681 C C . LEU B 1 436 ? 0.935 -15.141 16.859 1 96.06 436 LEU B C 1
ATOM 6683 O O . LEU B 1 436 ? -0.059 -15.609 16.297 1 96.06 436 LEU B O 1
ATOM 6687 N N . ASP B 1 437 ? 1.384 -15.617 18.031 1 96.44 437 ASP B N 1
ATOM 6688 C CA . ASP B 1 437 ? 0.772 -16.766 18.672 1 96.44 437 ASP B CA 1
ATOM 6689 C C . ASP B 1 437 ? -0.697 -16.5 19 1 96.44 437 ASP B C 1
ATOM 6691 O O . ASP B 1 437 ? -1.522 -17.422 18.953 1 96.44 437 ASP B O 1
ATOM 6695 N N . ASP B 1 438 ? -1.032 -15.258 19.375 1 97.06 438 ASP B N 1
ATOM 6696 C CA . ASP B 1 438 ? -2.422 -14.898 19.656 1 97.06 438 ASP B CA 1
ATOM 6697 C C . ASP B 1 438 ? -3.279 -15.031 18.391 1 97.06 438 ASP B C 1
ATOM 6699 O O . ASP B 1 438 ? -4.406 -15.531 18.453 1 97.06 438 ASP B O 1
ATOM 6703 N N . THR B 1 439 ? -2.756 -14.625 17.297 1 97.69 439 THR B N 1
ATOM 6704 C CA . THR B 1 439 ? -3.473 -14.727 16.031 1 97.69 439 THR B CA 1
ATOM 6705 C C . THR B 1 439 ? -3.629 -16.188 15.617 1 97.69 439 THR B C 1
ATOM 6707 O O . THR B 1 439 ? -4.688 -16.578 15.133 1 97.69 439 THR B O 1
ATOM 6710 N N . LEU B 1 440 ? -2.592 -17.016 15.781 1 97.75 440 LEU B N 1
ATOM 6711 C CA . LEU B 1 440 ? -2.646 -18.422 15.445 1 97.75 440 LEU B CA 1
ATOM 6712 C C . LEU B 1 440 ? -3.689 -19.156 16.297 1 97.75 440 LEU B C 1
ATOM 6714 O O . LEU B 1 440 ? -4.398 -20.031 15.797 1 97.75 440 LEU B O 1
ATOM 6718 N N . GLU B 1 441 ? -3.773 -18.75 17.562 1 97.75 441 GLU B N 1
ATOM 6719 C CA . GLU B 1 441 ? -4.805 -19.328 18.422 1 97.75 441 GLU B CA 1
ATOM 6720 C C . GLU B 1 441 ? -6.199 -18.953 17.938 1 97.75 441 GLU B C 1
ATOM 6722 O O . GLU B 1 441 ? -7.109 -19.797 17.953 1 97.75 441 GLU B O 1
ATOM 6727 N N . HIS B 1 442 ? -6.348 -17.734 17.531 1 97.69 442 HIS B N 1
ATOM 6728 C CA . HIS B 1 442 ? -7.637 -17.312 17 1 97.69 442 HIS B CA 1
ATOM 6729 C C . HIS B 1 442 ? -7.977 -18.047 15.711 1 97.69 442 HIS B C 1
ATOM 6731 O O . HIS B 1 442 ? -9.141 -18.375 15.461 1 97.69 442 HIS B O 1
ATOM 6737 N N . LEU B 1 443 ? -6.984 -18.297 14.867 1 97.75 443 LEU B N 1
ATOM 6738 C CA . LEU B 1 443 ? -7.172 -19.078 13.656 1 97.75 443 LEU B CA 1
ATOM 6739 C C . LEU B 1 443 ? -7.73 -20.469 13.984 1 97.75 443 LEU B C 1
ATOM 6741 O O . LEU B 1 443 ? -8.594 -20.984 13.273 1 97.75 443 LEU B O 1
ATOM 6745 N N . ALA B 1 444 ? -7.258 -21.047 15.047 1 96.75 444 ALA B N 1
ATOM 6746 C CA . ALA B 1 444 ? -7.73 -22.359 15.469 1 96.75 444 ALA B CA 1
ATOM 6747 C C . ALA B 1 444 ? -9.203 -22.312 15.875 1 96.75 444 ALA B C 1
ATOM 6749 O O . ALA B 1 444 ? -9.961 -23.234 15.586 1 96.75 444 ALA B O 1
ATOM 6750 N N . VAL B 1 445 ? -9.578 -21.234 16.531 1 96 445 VAL B N 1
ATOM 6751 C CA . VAL B 1 445 ? -10.969 -21.047 16.953 1 96 445 VAL B CA 1
ATOM 6752 C C . VAL B 1 445 ? -11.859 -20.906 15.711 1 96 445 VAL B C 1
ATOM 6754 O O . VAL B 1 445 ? -12.93 -21.531 15.648 1 96 445 VAL B O 1
ATOM 6757 N N . LEU B 1 446 ? -11.43 -20.125 14.742 1 95.88 446 LEU B N 1
ATOM 6758 C CA . LEU B 1 446 ? -12.195 -19.953 13.508 1 95.88 446 LEU B CA 1
ATOM 6759 C C . LEU B 1 446 ? -12.305 -21.266 12.742 1 95.88 446 LEU B C 1
ATOM 6761 O O . LEU B 1 446 ? -13.359 -21.562 12.18 1 95.88 446 LEU B O 1
ATOM 6765 N N . SER B 1 447 ? -11.211 -22 12.703 1 95.31 447 SER B N 1
ATOM 6766 C CA . SER B 1 447 ? -11.211 -23.297 12.031 1 95.31 447 SER B CA 1
ATOM 6767 C C . SER B 1 447 ? -12.281 -24.219 12.594 1 95.31 447 SER B C 1
ATOM 6769 O O . SER B 1 447 ? -13 -24.875 11.844 1 95.31 447 SER B O 1
ATOM 6771 N N . ALA B 1 448 ? -12.406 -24.234 13.867 1 93.81 448 ALA B N 1
ATOM 6772 C CA . ALA B 1 448 ? -13.406 -25.078 14.516 1 93.81 448 ALA B CA 1
ATOM 6773 C C . ALA B 1 448 ? -14.82 -24.656 14.117 1 93.81 448 ALA B C 1
ATOM 6775 O O . ALA B 1 448 ? -15.711 -25.5 13.984 1 93.81 448 ALA B O 1
ATOM 6776 N N . LYS B 1 449 ? -14.945 -23.406 13.859 1 91.81 449 LYS B N 1
ATOM 6777 C CA . LYS B 1 449 ? -16.25 -22.844 13.523 1 91.81 449 LYS B CA 1
ATOM 6778 C C . LYS B 1 449 ? -16.641 -23.188 12.086 1 91.81 449 LYS B C 1
ATOM 6780 O O . LYS B 1 449 ? -17.828 -23.391 11.797 1 91.81 449 LYS B O 1
ATOM 6785 N N . TYR B 1 450 ? -15.695 -23.234 11.195 1 94.38 450 TYR B N 1
ATOM 6786 C CA . TYR B 1 450 ? -16.047 -23.297 9.781 1 94.38 450 TYR B CA 1
ATOM 6787 C C . TYR B 1 450 ? -15.68 -24.656 9.18 1 94.38 450 TYR B C 1
ATOM 6789 O O . TYR B 1 450 ? -16.062 -24.969 8.055 1 94.38 450 TYR B O 1
ATOM 6797 N N . ARG B 1 451 ? -14.945 -25.375 10.211 1 87.25 451 ARG B N 1
ATOM 6798 C CA . ARG B 1 451 ? -14.648 -26.75 9.781 1 87.25 451 ARG B CA 1
ATOM 6799 C C . ARG B 1 451 ? -15.875 -27.641 9.891 1 87.25 451 ARG B C 1
ATOM 6801 O O . ARG B 1 451 ? -16.562 -27.625 10.914 1 87.25 451 ARG B O 1
ATOM 6808 N N . GLY B 1 452 ? -16.344 -28.281 9.125 1 70.06 452 GLY B N 1
ATOM 6809 C CA . GLY B 1 452 ? -17.438 -29.234 9.234 1 70.06 452 GLY B CA 1
ATOM 6810 C C . GLY B 1 452 ? -18.797 -28.641 8.883 1 70.06 452 GLY B C 1
ATOM 6811 O O . GLY B 1 452 ? -19.797 -29.344 8.883 1 70.06 452 GLY B O 1
ATOM 6812 N N . GLY B 1 453 ? -18.938 -27.266 9.039 1 56.06 453 GLY B N 1
ATOM 6813 C CA . GLY B 1 453 ? -20.25 -26.703 8.82 1 56.06 453 GLY B CA 1
ATOM 6814 C C . GLY B 1 453 ? -20.75 -26.875 7.398 1 56.06 453 GLY B C 1
ATOM 6815 O O . GLY B 1 453 ? -20 -26.672 6.441 1 56.06 453 GLY B O 1
ATOM 6816 N N . ARG B 1 454 ? -21.703 -27.828 7.184 1 44.78 454 ARG B N 1
ATOM 6817 C CA . ARG B 1 454 ? -22.516 -27.984 5.977 1 44.78 454 ARG B CA 1
ATOM 6818 C C . ARG B 1 454 ? -23.266 -26.703 5.641 1 44.78 454 ARG B C 1
ATOM 6820 O O . ARG B 1 454 ? -23.672 -25.969 6.539 1 44.78 454 ARG B O 1
#

Radius of gyration: 27.19 Å; Cα contacts (8 Å, |Δi|>4): 2173; chains: 2; bounding box: 69×77×70 Å

Sequence (908 aa):
MAKTLEHKNIQPAVRSKDIFMTTLLERTFHRNPGMLAAAVELHQSGALPAATQLIDLDMIARNARLTAEAAATHGLRVFAMTKQNGLNPFMTRVLLDAGIPSTCAVETLQAHRIHRYGFPLGNVGHIQNIPAAQVPAVVAMRPEFITVYTHQAAQRVSDAARELGIRQRVYVRVTNQAVTGSAIVGADDGAFAGLVGGWTEDSCVEGVRALLDLPGIEIAGLTQFSAISYGETGDPSAIRPTDAFFTMLRGKELLEKRLGLEDLHLNVGGNANVGTFPTLASYGVTEVEPGVSLAGSGGFHAKQDMAEGPAQVVVTEVSHYWGDNVYTPGGVFSFVSDLYDPEPMWAAVGHDLDTARRTRIPYLYNQMVDAHGVFGGADPMPAIGDTVLVVHHPQAFVERGYTAAVSGISSGAPSLEGIFDSACNQLGPDFNVLPLDDTLEHLAVLSAKYRGGRMAKTLEHKNIQPAVRSKDIFMTTLLERTFHRNPGMLAAAVELHQSGALPAATQLIDLDMIARNARLTAEAAATHGLRVFAMTKQNGLNPFMTRVLLDAGIPSTCAVETLQAHRIHRYGFPLGNVGHIQNIPAAQVPAVVAMRPEFITVYTHQAAQRVSDAARELGIRQRVYVRVTNQAVTGSAIVGADDGAFAGLVGGWTEDSCVEGVRALLDLPGIEIAGLTQFSAISYGETGDPSAIRPTDAFFTMLRGKELLEKRLGLEDLHLNVGGNANVGTFPTLASYGVTEVEPGVSLAGSGGFHAKQDMAEGPAQVVVTEVSHYWGDNVYTPGGVFSFVSDLYDPEPMWAAVGHDLDTARRTRIPYLYNQMVDAHGVFGGADPMPAIGDTVLVVHHPQAFVERGYTAAVSGISSGAPSLEGIFDSACNQLGPDFNVLPLDDTLEHLAVLSAKYRGGR

pLDDT: mean 88.29, std 18.45, range [19.88, 98.88]

Solvent-accessible surface area (backbone atoms only — not comparable to full-atom values): 46289 Å² total; per-residue (Å²): 130,81,76,69,78,70,72,74,74,74,64,76,72,80,76,68,80,84,68,74,80,50,42,44,43,58,43,26,60,72,76,32,41,52,55,54,34,48,51,28,50,36,37,73,73,38,77,37,63,62,24,20,38,40,32,34,43,51,46,29,30,52,24,21,36,53,39,32,52,47,29,55,75,50,62,34,43,53,20,43,32,38,51,44,58,34,50,38,62,69,56,51,49,37,30,45,50,27,53,30,80,31,21,40,17,44,39,59,71,48,43,46,57,46,43,72,75,69,49,60,42,37,37,36,17,78,60,25,66,61,53,78,66,48,34,51,62,52,56,70,68,58,42,60,24,35,33,34,51,44,70,68,53,43,49,49,46,13,54,38,19,47,76,72,72,44,66,44,33,25,28,38,30,32,31,61,73,30,91,82,68,43,36,42,27,56,91,44,91,46,66,22,44,41,59,66,56,34,30,34,71,90,43,35,55,66,54,50,56,62,52,72,72,38,83,10,44,38,88,41,27,37,35,42,73,36,27,47,31,72,34,96,80,49,42,70,92,43,55,38,73,28,71,42,37,52,34,34,53,52,36,51,52,48,35,29,71,74,68,64,52,70,88,62,40,30,35,38,27,43,80,35,40,67,86,43,43,63,62,44,33,74,73,59,36,35,34,36,30,30,34,51,36,48,30,20,32,33,60,52,39,20,70,42,91,51,94,38,51,54,19,54,37,37,35,27,28,34,62,48,58,55,90,65,29,34,32,20,61,25,28,65,52,72,56,71,63,52,85,64,39,91,54,73,53,55,27,32,36,24,78,39,55,71,46,22,72,73,32,65,28,41,49,71,50,59,33,77,87,23,51,14,38,34,24,42,48,46,90,72,63,78,55,73,65,23,30,32,40,37,38,62,57,60,46,37,49,66,23,61,28,34,35,31,40,28,36,40,41,88,77,74,53,64,38,83,74,47,42,22,44,48,65,53,43,48,38,43,98,81,63,44,72,51,61,66,68,60,54,55,52,48,49,53,56,51,40,64,64,44,38,80,64,126,131,81,76,70,78,71,73,73,75,73,67,78,72,81,74,66,84,78,72,73,79,50,41,42,44,58,43,26,58,72,75,31,42,51,55,54,36,47,50,28,50,36,37,74,73,38,77,37,64,62,23,21,38,39,33,35,44,52,46,29,29,51,23,22,35,52,40,32,51,48,29,54,74,51,62,35,42,52,21,42,30,38,49,44,57,34,50,38,62,67,56,50,48,38,29,43,49,26,53,29,80,29,20,43,18,45,37,59,72,47,44,46,56,48,43,72,76,71,50,60,41,37,38,36,16,79,62,25,67,60,53,77,66,47,33,51,62,52,56,71,67,57,44,60,24,36,33,34,49,44,70,67,53,43,48,50,47,13,53,38,19,46,76,73,72,44,66,43,34,25,28,37,30,32,32,62,74,29,90,84,68,43,38,42,28,55,91,43,92,45,65,20,45,40,58,67,58,35,29,34,73,90,43,36,56,67,54,50,56,63,51,72,73,39,83,11,43,37,87,40,27,36,34,42,72,35,26,47,31,71,34,96,78,49,43,69,91,44,54,36,72,29,70,41,36,52,35,33,53,52,36,49,51,48,35,31,71,75,69,64,52,70,88,62,41,30,34,38,27,43,81,35,39,66,86,42,42,63,62,44,32,75,75,57,37,34,35,38,30,32,32,50,35,49,30,20,33,32,59,50,39,22,72,42,91,52,94,38,50,54,18,57,36,37,34,27,28,34,63,48,58,56,89,65,30,36,31,21,62,24,30,65,52,71,56,72,63,52,85,64,40,90,53,71,53,55,26,32,34,22,78,41,55,69,48,21,74,73,32,63,26,41,48,71,51,59,36,84,78,24,54,16,37,34,22,42,48,45,88,72,64,79,54,72,65,23,31,32,38,38,37,61,57,60,45,36,50,67,22,61,29,33,35,31,38,29,37,40,40,88,78,74,53,64,38,83,74,47,42,23,46,47,64,53,43,48,39,43,99,81,64,44,73,52,60,65,67,62,52,53,52,50,48,52,56,50,40,63,63,43,38,82,65,126

Nearest PDB structures (foldseek):
  4kbx-assembly1_A-2  TM=9.307E-01  e=1.187E-36  Escherichia coli K-12
  8d88-assembly1_B  TM=7.069E-01  e=2.479E-14  Salmonella enterica subsp. enterica serovar Typhimurium
  8d4i-assembly1_C  TM=6.798E-01  e=9.562E-15  Salmonella enterica subsp. enterica serovar Typhimurium
  8d5r-assembly1_B  TM=6.591E-01  e=1.878E-13  Salmonella enterica subsp. enterica serovar Typhimurium
  6knh-assembly1_B  TM=5.990E-01  e=2.202E-11  Staphylococcus aureus subsp. aureus Mu50

Foldseek 3Di:
DPPPPPPPPPPDPPPDDDPVQFFLVNQCCVFPLLQVQCLLVCLLVPNDAAQAKEFELVLLLQQLLLFQVLCVVLQAAEAAEALLQLLAQLSVLSSCLSHRPAHEACAPLSLVLNVLLPGAYAEYNQQHQHPLVCLLVSVVSPHQEYEDQAPVSLLSNLVSQVVVPAAHEYAFEEFAQPPVSQQCAAPDRRPCSSRDGHHYLVCLQVGVVSSVPRRRYDHQAYEDERQWDAPPQLPLVRIDGDPGNVRRVSSRVCNCVPVVDPNHAYEYEDPDGSSCSNVCSVSPHHYYHDYLQSQLFDLSSRNDDDSRGHGIKRKWWFADDDPQKTKTAWQFPPDDDCVRPVDFFKKFKFSGSVNSVVDIWGFDDADDPGRITMTGADVVGGDGSIMIIGRHSGSLLVGQGKYWYWYCSVVVDIDTLFIAGSSNFTADPVRDGDPSVVVSVSSVVSSVVSNPDD/DPPPPPPPPPDPDPPDPPPPLFFLVNQCCVFPLLQVQCLLVCLLVVNDAAQAKEFELVLLLQQLLLFQVLCVVLQAAEAAEALLQLLAQLSVLSSCLSHRPAHEACAPLSLVLNVLLPGAYAEYNQQHQYPLVCLLVSVVSPHQEYEDQAPVSLLSNLVSQVVVPAAHEYAFEEFAQPPVSQQCAAPDRRPCSSRDGHHYLVCLQVGVVSSVPRRRYDHQAYEDERQWDAPPQLPLVRIDGDPGNVRRVSSRVCNCVPVVDPNHAYEYEDPDGSSCSNVCSVSPHHYYHDYLQSQLFDLSSRNDPDSRGHGIKRKWWFADDDPQKTKTAWQFPPDDDCVRPVDFFKKFWFSGSVNSVVDIWGFDDADDPRRITMTGADVVGGDGSIMIIGRHSGSLLVGQGKYWYWYCSVVVDIDTLFIAGSSNFTADPVRDGDPSVVVSVSSVVSSVVSNPDD

InterPro domains:
  IPR001608 Alanine racemase, N-terminal [PF01168] (55-296)
  IPR029066 PLP-binding barrel [SSF51419] (56-300)
  IPR048449 YhfX-like, C-terminal domain [PF21279] (314-416)

Organism: Mycobacteroides abscessus (strain ATCC 19977 / DSM 44196 / CCUG 20993 / CIP 104536 / JCM 13569 / NCTC 13031 / TMC 1543 / L948) (NCBI:txid561007)